Protein AF-0000000065967636 (afdb_homodimer)

Structure (mmCIF, N/CA/C/O backbone):
data_AF-0000000065967636-model_v1
#
loop_
_entity.id
_entity.type
_entity.pdbx_description
1 polymer Catalase-peroxidase
#
loop_
_atom_site.group_PDB
_atom_site.id
_atom_site.type_symbol
_atom_site.label_atom_id
_atom_site.label_alt_id
_atom_site.label_comp_id
_atom_site.label_asym_id
_atom_site.label_entity_id
_atom_site.label_seq_id
_atom_site.pdbx_PDB_ins_code
_atom_site.Cartn_x
_atom_site.Cartn_y
_atom_site.Cartn_z
_atom_site.occupancy
_atom_site.B_iso_or_equiv
_atom_site.auth_seq_id
_atom_site.auth_comp_id
_atom_site.auth_asym_id
_atom_site.auth_atom_id
_atom_site.pdbx_PDB_model_num
ATOM 1 N N . MET A 1 1 ? 6.113 24.047 -23.781 1 22.78 1 MET A N 1
ATOM 2 C CA . MET A 1 1 ? 6.898 23.266 -22.844 1 22.78 1 MET A CA 1
ATOM 3 C C . MET A 1 1 ? 7.074 21.828 -23.328 1 22.78 1 MET A C 1
ATOM 5 O O . MET A 1 1 ? 6.094 21.156 -23.656 1 22.78 1 MET A O 1
ATOM 9 N N . GLY A 1 2 ? 8.016 21.516 -24 1 30.64 2 GLY A N 1
ATOM 10 C CA . GLY A 1 2 ? 8.297 20.25 -24.672 1 30.64 2 GLY A CA 1
ATOM 11 C C . GLY A 1 2 ? 8.125 19.047 -23.766 1 30.64 2 GLY A C 1
ATOM 12 O O . GLY A 1 2 ? 8.508 19.078 -22.594 1 30.64 2 GLY A O 1
ATOM 13 N N . ASP A 1 3 ? 7.121 18.203 -23.922 1 39.09 3 ASP A N 1
ATOM 14 C CA . ASP A 1 3 ? 6.625 17.016 -23.219 1 39.09 3 ASP A CA 1
ATOM 15 C C . ASP A 1 3 ? 7.762 16.031 -22.938 1 39.09 3 ASP A C 1
ATOM 17 O O . ASP A 1 3 ? 8 15.102 -23.703 1 39.09 3 ASP A O 1
ATOM 21 N N . SER A 1 4 ? 8.898 16.422 -22.656 1 45.88 4 SER A N 1
ATOM 22 C CA . SER A 1 4 ? 9.992 15.477 -22.469 1 45.88 4 SER A CA 1
ATOM 23 C C . SER A 1 4 ? 9.656 14.43 -21.422 1 45.88 4 SER A C 1
ATOM 25 O O . SER A 1 4 ? 9.562 14.75 -20.234 1 45.88 4 SER A O 1
ATOM 27 N N . LYS A 1 5 ? 9.016 13.477 -21.875 1 55.22 5 LYS A N 1
ATOM 28 C CA . LYS A 1 5 ? 8.617 12.297 -21.125 1 55.22 5 LYS A CA 1
ATOM 29 C C . LYS A 1 5 ? 9.812 11.695 -20.375 1 55.22 5 LYS A C 1
ATOM 31 O O . LYS A 1 5 ? 10.875 11.492 -20.953 1 55.22 5 LYS A O 1
ATOM 36 N N . CYS A 1 6 ? 9.859 11.758 -19.094 1 65.12 6 CYS A N 1
ATOM 37 C CA . CYS A 1 6 ? 10.844 11.07 -18.266 1 65.12 6 CYS A CA 1
ATOM 38 C C . CYS A 1 6 ? 11.062 9.641 -18.75 1 65.12 6 CYS A C 1
ATOM 40 O O . CYS A 1 6 ? 10.125 8.844 -18.766 1 65.12 6 CYS A O 1
ATOM 42 N N . PRO A 1 7 ? 12.289 9.43 -19.281 1 69.12 7 PRO A N 1
ATOM 43 C CA . PRO A 1 7 ? 12.539 8.109 -19.859 1 69.12 7 PRO A CA 1
ATOM 44 C C . PRO A 1 7 ? 12.375 6.977 -18.844 1 69.12 7 PRO A C 1
ATOM 46 O O . PRO A 1 7 ? 12.297 5.805 -19.234 1 69.12 7 PRO A O 1
ATOM 49 N N . TYR A 1 8 ? 12.211 7.398 -17.531 1 78.62 8 TYR A N 1
ATOM 50 C CA . TYR A 1 8 ? 12.219 6.344 -16.516 1 78.62 8 TYR A CA 1
ATOM 51 C C . TYR A 1 8 ? 10.828 6.145 -15.922 1 78.62 8 TYR A C 1
ATOM 53 O O . TYR A 1 8 ? 10.672 5.445 -14.922 1 78.62 8 TYR A O 1
ATOM 61 N N . ARG A 1 9 ? 9.859 6.719 -16.547 1 78.5 9 ARG A N 1
ATOM 62 C CA . ARG A 1 9 ? 8.492 6.598 -16.047 1 78.5 9 ARG A CA 1
ATOM 63 C C . ARG A 1 9 ? 8.07 5.137 -15.961 1 78.5 9 ARG A C 1
ATOM 65 O O . ARG A 1 9 ? 7.352 4.75 -15.031 1 78.5 9 ARG A O 1
ATOM 72 N N . ASP A 1 10 ? 8.586 4.363 -16.859 1 84.19 10 ASP A N 1
ATOM 73 C CA . ASP A 1 10 ? 8.156 2.977 -17 1 84.19 10 ASP A CA 1
ATOM 74 C C . ASP A 1 10 ? 9.305 2.01 -16.734 1 84.19 10 ASP A C 1
ATOM 76 O O . ASP A 1 10 ? 9.508 1.049 -17.469 1 84.19 10 ASP A O 1
ATOM 80 N N . ALA A 1 11 ? 9.992 2.334 -15.633 1 91.88 11 ALA A N 1
ATOM 81 C CA . ALA A 1 11 ? 11.172 1.537 -15.305 1 91.88 11 ALA A CA 1
ATOM 82 C C . ALA A 1 11 ? 10.82 0.053 -15.227 1 91.88 11 ALA A C 1
ATOM 84 O O . ALA A 1 11 ? 9.766 -0.318 -14.703 1 91.88 11 ALA A O 1
ATOM 85 N N . ASN A 1 12 ? 11.656 -0.839 -15.758 1 94.88 12 ASN A N 1
ATOM 86 C CA . ASN A 1 12 ? 11.445 -2.283 -15.766 1 94.88 12 ASN A CA 1
ATOM 87 C C . ASN A 1 12 ? 11.945 -2.93 -14.477 1 94.88 12 ASN A C 1
ATOM 89 O O . ASN A 1 12 ? 12.695 -3.906 -14.523 1 94.88 12 ASN A O 1
ATOM 93 N N . VAL A 1 13 ? 11.562 -2.387 -13.281 1 96.31 13 VAL A N 1
ATOM 94 C CA . VAL A 1 13 ? 11.914 -2.826 -11.93 1 96.31 13 VAL A CA 1
ATOM 95 C C . VAL A 1 13 ? 10.641 -3.012 -11.109 1 96.31 13 VAL A C 1
ATOM 97 O O . VAL A 1 13 ? 9.531 -2.84 -11.617 1 96.31 13 VAL A O 1
ATOM 100 N N . ALA A 1 14 ? 10.797 -3.408 -9.875 1 95.44 14 ALA A N 1
ATOM 101 C CA . ALA A 1 14 ? 9.656 -3.643 -8.992 1 95.44 14 ALA A CA 1
ATOM 102 C C . ALA A 1 14 ? 8.742 -2.42 -8.945 1 95.44 14 ALA A C 1
ATOM 104 O O . ALA A 1 14 ? 9.203 -1.305 -8.688 1 95.44 14 ALA A O 1
ATOM 105 N N . GLY A 1 15 ? 7.461 -2.689 -9.234 1 93.12 15 GLY A N 1
ATOM 106 C CA . GLY A 1 15 ? 6.473 -1.627 -9.141 1 93.12 15 GLY A CA 1
ATOM 107 C C . GLY A 1 15 ? 6.367 -0.8 -10.406 1 93.12 15 GLY A C 1
ATOM 108 O O . GLY A 1 15 ? 5.535 0.102 -10.5 1 93.12 15 GLY A O 1
ATOM 109 N N . GLY A 1 16 ? 7.184 -1.058 -11.438 1 94.06 16 GLY A N 1
ATOM 110 C CA . GLY A 1 16 ? 7.125 -0.311 -12.688 1 94.06 16 GLY A CA 1
ATOM 111 C C . GLY A 1 16 ? 6.094 -0.856 -13.656 1 94.06 16 GLY A C 1
ATOM 112 O O . GLY A 1 16 ? 5.418 -1.845 -13.367 1 94.06 16 GLY A O 1
ATOM 113 N N . GLY A 1 17 ? 5.863 -0.134 -14.75 1 94.31 17 GLY A N 1
ATOM 114 C CA . GLY A 1 17 ? 4.984 -0.572 -15.82 1 94.31 17 GLY A CA 1
ATOM 115 C C . GLY A 1 17 ? 3.533 -0.187 -15.594 1 94.31 17 GLY A C 1
ATOM 116 O O . GLY A 1 17 ? 3.236 0.691 -14.781 1 94.31 17 GLY A O 1
ATOM 117 N N . THR A 1 18 ? 2.643 -0.789 -16.375 1 94.69 18 THR A N 1
ATOM 118 C CA . THR A 1 18 ? 1.207 -0.558 -16.266 1 94.69 18 THR A CA 1
ATOM 119 C C . THR A 1 18 ? 0.642 -1.27 -15.031 1 94.69 18 THR A C 1
ATOM 121 O O . THR A 1 18 ? 0.918 -2.451 -14.812 1 94.69 18 THR A O 1
ATOM 124 N N . HIS A 1 19 ? -0.145 -0.557 -14.266 1 92.94 19 HIS A N 1
ATOM 125 C CA . HIS A 1 19 ? -0.671 -1.106 -13.016 1 92.94 19 HIS A CA 1
ATOM 126 C C . HIS A 1 19 ? -2.16 -1.409 -13.141 1 92.94 19 HIS A C 1
ATOM 128 O O . HIS A 1 19 ? -2.801 -1.024 -14.117 1 92.94 19 HIS A O 1
ATOM 134 N N . ASN A 1 20 ? -2.678 -2.049 -12.109 1 95 20 ASN A N 1
ATOM 135 C CA . ASN A 1 20 ? -4.07 -2.484 -12.109 1 95 20 ASN A CA 1
ATOM 136 C C . ASN A 1 20 ? -5.027 -1.304 -12.242 1 95 20 ASN A C 1
ATOM 138 O O . ASN A 1 20 ? -6.016 -1.379 -12.969 1 95 20 ASN A O 1
ATOM 142 N N . LYS A 1 21 ? -4.73 -0.226 -11.617 1 91.44 21 LYS A N 1
ATOM 143 C CA . LYS A 1 21 ? -5.621 0.93 -11.656 1 91.44 21 LYS A CA 1
ATOM 144 C C . LYS A 1 21 ? -5.668 1.535 -13.055 1 91.44 21 LYS A C 1
ATOM 146 O O . LYS A 1 21 ? -6.621 2.236 -13.406 1 91.44 21 LYS A O 1
ATOM 151 N N . ASP A 1 22 ? -4.586 1.331 -13.781 1 92.31 22 ASP A N 1
ATOM 152 C CA . ASP A 1 22 ? -4.574 1.806 -15.164 1 92.31 22 ASP A CA 1
ATOM 153 C C . ASP A 1 22 ? -5.535 1 -16.031 1 92.31 22 ASP A C 1
ATOM 155 O O . ASP A 1 22 ? -6.172 1.547 -16.938 1 92.31 22 ASP A O 1
ATOM 159 N N . TRP A 1 23 ? -5.668 -0.316 -15.711 1 94.81 23 TRP A N 1
ATOM 160 C CA . TRP A 1 23 ? -6.559 -1.201 -16.453 1 94.81 23 TRP A CA 1
ATOM 161 C C . TRP A 1 23 ? -8 -1.021 -16 1 94.81 23 TRP A C 1
ATOM 163 O O . TRP A 1 23 ? -8.922 -1.047 -16.828 1 94.81 23 TRP A O 1
ATOM 173 N N . TRP A 1 24 ? -8.125 -0.868 -14.742 1 94.81 24 TRP A N 1
ATOM 174 C CA . TRP A 1 24 ? -9.445 -0.755 -14.133 1 94.81 24 TRP A CA 1
ATOM 175 C C . TRP A 1 24 ? -9.516 0.448 -13.195 1 94.81 24 TRP A C 1
ATOM 177 O O . TRP A 1 24 ? -9.484 0.295 -11.977 1 94.81 24 TRP A O 1
ATOM 187 N N . PRO A 1 25 ? -9.68 1.621 -13.719 1 89.25 25 PRO A N 1
ATOM 188 C CA . PRO A 1 25 ? -9.641 2.852 -12.93 1 89.25 25 PRO A CA 1
ATOM 189 C C . PRO A 1 25 ? -10.766 2.928 -11.898 1 89.25 25 PRO A C 1
ATOM 191 O O . PRO A 1 25 ? -10.688 3.717 -10.953 1 89.25 25 PRO A O 1
ATOM 194 N N . GLU A 1 26 ? -11.836 2.088 -12 1 88.25 26 GLU A N 1
ATOM 195 C CA . GLU A 1 26 ? -12.977 2.141 -11.086 1 88.25 26 GLU A CA 1
ATOM 196 C C . GLU A 1 26 ? -12.82 1.121 -9.961 1 88.25 26 GLU A C 1
ATOM 198 O O . GLU A 1 26 ? -13.727 0.952 -9.141 1 88.25 26 GLU A O 1
ATOM 203 N N . THR A 1 27 ? -11.688 0.502 -9.961 1 90.31 27 THR A N 1
ATOM 204 C CA . THR A 1 27 ? -11.461 -0.55 -8.977 1 90.31 27 THR A CA 1
ATOM 205 C C . THR A 1 27 ? -11.594 0.001 -7.562 1 90.31 27 THR A C 1
ATOM 207 O O . THR A 1 27 ? -11.234 1.153 -7.305 1 90.31 27 THR A O 1
ATOM 210 N N . LEU A 1 28 ? -12.164 -0.836 -6.656 1 94.69 28 LEU A N 1
ATOM 211 C CA . LEU A 1 28 ? -12.32 -0.48 -5.25 1 94.69 28 LEU A CA 1
ATOM 212 C C . LEU A 1 28 ? -10.961 -0.246 -4.598 1 94.69 28 LEU A C 1
ATOM 214 O O . LEU A 1 28 ? -10.055 -1.067 -4.734 1 94.69 28 LEU A O 1
ATOM 218 N N . LYS A 1 29 ? -10.758 0.87 -3.865 1 93.69 29 LYS A N 1
ATOM 219 C CA . LYS A 1 29 ? -9.469 1.296 -3.334 1 93.69 29 LYS A CA 1
ATOM 220 C C . LYS A 1 29 ? -9.25 0.767 -1.919 1 93.69 29 LYS A C 1
ATOM 222 O O . LYS A 1 29 ? -9.203 1.542 -0.962 1 93.69 29 LYS A O 1
ATOM 227 N N . LEU A 1 30 ? -8.906 -0.494 -1.771 1 96.75 30 LEU A N 1
ATOM 228 C CA . LEU A 1 30 ? -8.703 -1.121 -0.47 1 96.75 30 LEU A CA 1
ATOM 229 C C . LEU A 1 30 ? -7.367 -0.704 0.133 1 96.75 30 LEU A C 1
ATOM 231 O O . LEU A 1 30 ? -7.141 -0.881 1.332 1 96.75 30 LEU A O 1
ATOM 235 N N . ASP A 1 31 ? -6.438 -0.094 -0.686 1 93.69 31 ASP A N 1
ATOM 236 C CA . ASP A 1 31 ? -5.133 0.349 -0.211 1 93.69 31 ASP A CA 1
ATOM 237 C C . ASP A 1 31 ? -5.273 1.43 0.858 1 93.69 31 ASP A C 1
ATOM 239 O O . ASP A 1 31 ? -4.414 1.56 1.734 1 93.69 31 ASP A O 1
ATOM 243 N N . ALA A 1 32 ? -6.395 2.129 0.825 1 95.31 32 ALA A N 1
ATOM 244 C CA . ALA A 1 32 ? -6.656 3.17 1.815 1 95.31 32 ALA A CA 1
ATOM 245 C C . ALA A 1 32 ? -6.824 2.57 3.209 1 95.31 32 ALA A C 1
ATOM 247 O O . ALA A 1 32 ? -6.703 3.275 4.215 1 95.31 32 ALA A O 1
ATOM 248 N N . LEU A 1 33 ? -7.074 1.245 3.309 1 97.44 33 LEU A N 1
ATOM 249 C CA . LEU A 1 33 ? -7.34 0.585 4.582 1 97.44 33 LEU A CA 1
ATOM 250 C C . LEU A 1 33 ? -6.066 -0.037 5.148 1 97.44 33 LEU A C 1
ATOM 252 O O . LEU A 1 33 ? -6.09 -0.621 6.234 1 97.44 33 LEU A O 1
ATOM 256 N N . ARG A 1 34 ? -4.957 0.097 4.414 1 95.12 34 ARG A N 1
ATOM 257 C CA . ARG A 1 34 ? -3.734 -0.551 4.871 1 95.12 34 ARG A CA 1
ATOM 258 C C . ARG A 1 34 ? -2.537 0.384 4.738 1 95.12 34 ARG A C 1
ATOM 260 O O . ARG A 1 34 ? -1.481 -0.019 4.246 1 95.12 34 ARG A O 1
ATOM 267 N N . GLN A 1 35 ? -2.688 1.684 5.152 1 94.06 35 GLN A N 1
ATOM 268 C CA . GLN A 1 35 ? -1.614 2.672 5.188 1 94.06 35 GLN A CA 1
ATOM 269 C C . GLN A 1 35 ? -1.101 2.879 6.609 1 94.06 35 GLN A C 1
ATOM 271 O O . GLN A 1 35 ? -1.755 2.479 7.574 1 94.06 35 GLN A O 1
ATOM 276 N N . HIS A 1 36 ? 0.107 3.484 6.668 1 94.06 36 HIS A N 1
ATOM 277 C CA . HIS A 1 36 ? 0.721 3.895 7.922 1 94.06 36 HIS A CA 1
ATOM 278 C C . HIS A 1 36 ? 0.885 2.711 8.867 1 94.06 36 HIS A C 1
ATOM 280 O O . HIS A 1 36 ? 0.508 2.791 10.039 1 94.06 36 HIS A O 1
ATOM 286 N N . THR A 1 37 ? 1.406 1.685 8.305 1 93.06 37 THR A N 1
ATOM 287 C CA . THR A 1 37 ? 1.585 0.458 9.07 1 93.06 37 THR A CA 1
ATOM 288 C C . THR A 1 37 ? 2.98 0.402 9.688 1 93.06 37 THR A C 1
ATOM 290 O O . THR A 1 37 ? 3.791 1.311 9.484 1 93.06 37 THR A O 1
ATOM 293 N N . ALA A 1 38 ? 3.23 -0.616 10.406 1 93.12 38 ALA A N 1
ATOM 294 C CA . ALA A 1 38 ? 4.512 -0.802 11.078 1 93.12 38 ALA A CA 1
ATOM 295 C C . ALA A 1 38 ? 5.656 -0.879 10.078 1 93.12 38 ALA A C 1
ATOM 297 O O . ALA A 1 38 ? 6.777 -0.457 10.367 1 93.12 38 ALA A O 1
ATOM 298 N N . GLU A 1 39 ? 5.355 -1.269 8.875 1 94.31 39 GLU A N 1
ATOM 299 C CA . GLU A 1 39 ? 6.379 -1.472 7.855 1 94.31 39 GLU A CA 1
ATOM 300 C C . GLU A 1 39 ? 6.926 -0.141 7.348 1 94.31 39 GLU A C 1
ATOM 302 O O . GLU A 1 39 ? 7.996 -0.094 6.742 1 94.31 39 GLU A O 1
ATOM 307 N N . SER A 1 40 ? 6.211 0.922 7.598 1 95.56 40 SER A N 1
ATOM 308 C CA . SER A 1 40 ? 6.66 2.244 7.172 1 95.56 40 SER A CA 1
ATOM 309 C C . SER A 1 40 ? 7.324 2.998 8.312 1 95.56 40 SER A C 1
ATOM 311 O O . SER A 1 40 ? 8 4.004 8.094 1 95.56 40 SER A O 1
ATOM 313 N N . ASN A 1 41 ? 7.152 2.527 9.547 1 97 41 ASN A N 1
ATOM 314 C CA . ASN A 1 41 ? 7.508 3.301 10.734 1 97 41 ASN A CA 1
ATOM 315 C C . ASN A 1 41 ? 8.891 2.932 11.25 1 97 41 ASN A C 1
ATOM 317 O O . ASN A 1 41 ? 9.086 1.837 11.781 1 97 41 ASN A O 1
ATOM 321 N N . PRO A 1 42 ? 9.836 3.811 11.18 1 97.88 42 PRO A N 1
ATOM 322 C CA . PRO A 1 42 ? 11.195 3.492 11.633 1 97.88 42 PRO A CA 1
ATOM 323 C C . PRO A 1 42 ? 11.305 3.443 13.156 1 97.88 42 PRO A C 1
ATOM 325 O O . PRO A 1 42 ? 12.305 2.961 13.688 1 97.88 42 PRO A O 1
ATOM 328 N N . LEU A 1 43 ? 10.328 3.914 13.891 1 97.12 43 LEU A N 1
ATOM 329 C CA . LEU A 1 43 ? 10.422 3.982 15.344 1 97.12 43 LEU A CA 1
ATOM 330 C C . LEU A 1 43 ? 9.969 2.674 15.984 1 97.12 43 LEU A C 1
ATOM 332 O O . LEU A 1 43 ? 10.25 2.42 17.156 1 97.12 43 LEU A O 1
ATOM 336 N N . GLY A 1 44 ? 9.273 1.902 15.188 1 91.62 44 GLY A N 1
ATOM 337 C CA . GLY A 1 44 ? 8.883 0.584 15.656 1 91.62 44 GLY A CA 1
ATOM 338 C C . GLY A 1 44 ? 7.531 0.579 16.359 1 91.62 44 GLY A C 1
ATOM 339 O O . GLY A 1 44 ? 6.977 1.638 16.641 1 91.62 44 GLY A O 1
ATOM 340 N N . LYS A 1 45 ? 7.02 -0.538 16.641 1 86.75 45 LYS A N 1
ATOM 341 C CA . LYS A 1 45 ? 5.664 -0.731 17.156 1 86.75 45 LYS A CA 1
ATOM 342 C C . LYS A 1 45 ? 5.57 -0.327 18.625 1 86.75 45 LYS A C 1
ATOM 344 O O . LYS A 1 45 ? 4.488 -0 19.109 1 86.75 45 LYS A O 1
ATOM 349 N N . ASP A 1 46 ? 6.699 -0.238 19.297 1 88.88 46 ASP A N 1
ATOM 350 C CA . ASP A 1 46 ? 6.676 -0.023 20.75 1 88.88 46 ASP A CA 1
ATOM 351 C C . ASP A 1 46 ? 6.914 1.447 21.078 1 88.88 46 ASP A C 1
ATOM 353 O O . ASP A 1 46 ? 6.812 1.846 22.25 1 88.88 46 ASP A O 1
ATOM 357 N N . PHE A 1 47 ? 7.168 2.219 20.094 1 95.12 47 PHE A N 1
ATOM 358 C CA . PHE A 1 47 ? 7.418 3.633 20.344 1 95.12 47 PHE A CA 1
ATOM 359 C C . PHE A 1 47 ? 6.137 4.344 20.766 1 95.12 47 PHE A C 1
ATOM 361 O O . PHE A 1 47 ? 5.113 4.238 20.094 1 95.12 47 PHE A O 1
ATOM 368 N N . ASP A 1 48 ? 6.188 5.023 21.891 1 95.5 48 ASP A N 1
ATOM 369 C CA . ASP A 1 48 ? 5.094 5.832 22.406 1 95.5 48 ASP A CA 1
ATOM 370 C C . ASP A 1 48 ? 5.469 7.312 22.438 1 95.5 48 ASP A C 1
ATOM 372 O O . ASP A 1 48 ? 6.211 7.758 23.312 1 95.5 48 ASP A O 1
ATOM 376 N N . TYR A 1 49 ? 4.918 8.078 21.562 1 96.81 49 TYR A N 1
ATOM 377 C CA . TYR A 1 49 ? 5.277 9.484 21.391 1 96.81 49 TYR A CA 1
ATOM 378 C C . TYR A 1 49 ? 4.988 10.273 22.672 1 96.81 49 TYR A C 1
ATOM 380 O O . TYR A 1 49 ? 5.781 11.133 23.062 1 96.81 49 TYR A O 1
ATOM 388 N N . ALA A 1 50 ? 3.846 10.031 23.266 1 96.69 50 ALA A N 1
ATOM 389 C CA . ALA A 1 50 ? 3.498 10.758 24.484 1 96.69 50 ALA A CA 1
ATOM 390 C C . ALA A 1 50 ? 4.566 10.57 25.562 1 96.69 50 ALA A C 1
ATOM 392 O O . ALA A 1 50 ? 4.957 11.531 26.234 1 96.69 50 ALA A O 1
ATOM 393 N N . SER A 1 51 ? 4.996 9.367 25.703 1 96.94 51 SER A N 1
ATOM 394 C CA . SER A 1 51 ? 6.043 9.07 26.672 1 96.94 51 SER A CA 1
ATOM 395 C C . SER A 1 51 ? 7.344 9.773 26.312 1 96.94 51 SER A C 1
ATOM 397 O O . SER A 1 51 ? 8.023 10.312 27.188 1 96.94 51 SER A O 1
ATOM 399 N N . ALA A 1 52 ? 7.711 9.727 25.031 1 97.56 52 ALA A N 1
ATOM 400 C CA . ALA A 1 52 ? 8.922 10.406 24.594 1 97.56 52 ALA A CA 1
ATOM 401 C C . ALA A 1 52 ? 8.828 11.906 24.828 1 97.56 52 ALA A C 1
ATOM 403 O O . ALA A 1 52 ? 9.781 12.531 25.297 1 97.56 52 ALA A O 1
ATOM 404 N N . PHE A 1 53 ? 7.719 12.492 24.562 1 98.19 53 PHE A N 1
ATOM 405 C CA . PHE A 1 53 ? 7.488 13.922 24.688 1 98.19 53 PHE A CA 1
ATOM 406 C C . PHE A 1 53 ? 7.668 14.367 26.141 1 98.19 53 PHE A C 1
ATOM 408 O O . PHE A 1 53 ? 8.148 15.477 26.406 1 98.19 53 PHE A O 1
ATOM 415 N N . LYS A 1 54 ? 7.328 13.562 27.078 1 97.44 54 LYS A N 1
ATOM 416 C CA . LYS A 1 54 ? 7.414 13.906 28.484 1 97.44 54 LYS A CA 1
ATOM 417 C C . LYS A 1 54 ? 8.859 14.203 28.891 1 97.44 54 LYS A C 1
ATOM 419 O O . LYS A 1 54 ? 9.094 14.906 29.875 1 97.44 54 LYS A O 1
ATOM 424 N N . THR A 1 55 ? 9.766 13.719 28.141 1 97.88 55 THR A N 1
ATOM 425 C CA . THR A 1 55 ? 11.172 13.93 28.469 1 97.88 55 THR A CA 1
ATOM 426 C C . THR A 1 55 ? 11.727 15.148 27.734 1 97.88 55 THR A C 1
ATOM 428 O O . THR A 1 55 ? 12.898 15.492 27.875 1 97.88 55 THR A O 1
ATOM 431 N N . LEU A 1 56 ? 10.945 15.828 26.969 1 98.31 56 LEU A N 1
ATOM 432 C CA . LEU A 1 56 ? 11.344 16.969 26.141 1 98.31 56 LEU A CA 1
ATOM 433 C C . LEU A 1 56 ? 11.594 18.203 26.984 1 98.31 56 LEU A C 1
ATOM 435 O O . LEU A 1 56 ? 10.797 18.531 27.875 1 98.31 56 LEU A O 1
ATOM 439 N N . ASP A 1 57 ? 12.727 18.906 26.828 1 98.44 57 ASP A N 1
ATOM 440 C CA . ASP A 1 57 ? 12.922 20.25 27.359 1 98.44 57 ASP A CA 1
ATOM 441 C C . ASP A 1 57 ? 12.117 21.281 26.562 1 98.44 57 ASP A C 1
ATOM 443 O O . ASP A 1 57 ? 12.656 21.984 25.703 1 98.44 57 ASP A O 1
ATOM 447 N N . TYR A 1 58 ? 10.867 21.375 26.938 1 98.5 58 TYR A N 1
ATOM 448 C CA . TYR A 1 58 ? 9.914 22.188 26.188 1 98.5 58 TYR A CA 1
ATOM 449 C C . TYR A 1 58 ? 10.336 23.641 26.156 1 98.5 58 TYR A C 1
ATOM 451 O O . TYR A 1 58 ? 10.266 24.297 25.109 1 98.5 58 TYR A O 1
ATOM 459 N N . GLU A 1 59 ? 10.758 24.219 27.266 1 98.31 59 GLU A N 1
ATOM 460 C CA . GLU A 1 59 ? 11.18 25.609 27.312 1 98.31 59 GLU A CA 1
ATOM 461 C C . GLU A 1 59 ? 12.438 25.844 26.484 1 98.31 59 GLU A C 1
ATOM 463 O O . GLU A 1 59 ? 12.586 26.875 25.828 1 98.31 59 GLU A O 1
ATOM 468 N N . GLY A 1 60 ? 13.367 24.875 26.594 1 98.75 60 GLY A N 1
ATOM 469 C CA . GLY A 1 60 ? 14.547 24.938 25.75 1 98.75 60 GLY A CA 1
ATOM 470 C C . GLY A 1 60 ? 14.227 24.938 24.266 1 98.75 60 GLY A C 1
ATOM 471 O O . GLY A 1 60 ? 14.828 25.672 23.484 1 98.75 60 GLY A O 1
ATOM 472 N N . LEU A 1 61 ? 13.273 24.109 23.891 1 98.81 61 LEU A N 1
ATOM 473 C CA . LEU A 1 61 ? 12.828 24.047 22.5 1 98.81 61 LEU A CA 1
ATOM 474 C C . LEU A 1 61 ? 12.25 25.391 22.062 1 98.81 61 LEU A C 1
ATOM 476 O O . LEU A 1 61 ? 12.586 25.891 20.984 1 98.81 61 LEU A O 1
ATOM 480 N N . LYS A 1 62 ? 11.359 26 22.844 1 98.62 62 LYS A N 1
ATOM 481 C CA . LYS A 1 62 ? 10.773 27.281 22.484 1 98.62 62 LYS A CA 1
ATOM 482 C C . LYS A 1 62 ? 11.844 28.375 22.375 1 98.62 62 LYS A C 1
ATOM 484 O O . LYS A 1 62 ? 11.758 29.234 21.5 1 98.62 62 LYS A O 1
ATOM 489 N N . LYS A 1 63 ? 12.805 28.328 23.297 1 98.75 63 LYS A N 1
ATOM 490 C CA . LYS A 1 63 ? 13.906 29.281 23.234 1 98.75 63 LYS A CA 1
ATOM 491 C C . LYS A 1 63 ? 14.672 29.141 21.922 1 98.75 63 LYS A C 1
ATOM 493 O O . LYS A 1 63 ? 15.016 30.125 21.266 1 98.75 63 LYS A O 1
ATOM 498 N N . ASP A 1 64 ? 14.984 27.859 21.594 1 98.81 64 ASP A N 1
ATOM 499 C CA . ASP A 1 64 ? 15.688 27.594 20.328 1 98.81 64 ASP A CA 1
ATOM 500 C C . ASP A 1 64 ? 14.883 28.109 19.141 1 98.81 64 ASP A C 1
ATOM 502 O O . ASP A 1 64 ? 15.453 28.641 18.188 1 98.81 64 ASP A O 1
ATOM 506 N N . LEU A 1 65 ? 13.609 27.922 19.141 1 98.88 65 LEU A N 1
ATOM 507 C CA . LEU A 1 65 ? 12.742 28.406 18.062 1 98.88 65 LEU A CA 1
ATOM 508 C C . LEU A 1 65 ? 12.766 29.922 18 1 98.88 65 LEU A C 1
ATOM 510 O O . LEU A 1 65 ? 12.844 30.5 16.906 1 98.88 65 LEU A O 1
ATOM 514 N N . LYS A 1 66 ? 12.664 30.578 19.156 1 98.56 66 LYS A N 1
ATOM 515 C CA . LYS A 1 66 ? 12.719 32.031 19.188 1 98.56 66 LYS A CA 1
ATOM 516 C C . LYS A 1 66 ? 14.039 32.562 18.625 1 98.56 66 LYS A C 1
ATOM 518 O O . LYS A 1 66 ? 14.062 33.531 17.891 1 98.56 66 LYS A O 1
ATOM 523 N N . ASP A 1 67 ? 15.117 31.891 19.047 1 98.69 67 ASP A N 1
ATOM 524 C CA . ASP A 1 67 ? 16.422 32.281 18.531 1 98.69 67 ASP A CA 1
ATOM 525 C C . ASP A 1 67 ? 16.484 32.125 17.016 1 98.69 67 ASP A C 1
ATOM 527 O O . ASP A 1 67 ? 17.047 33 16.328 1 98.69 67 ASP A O 1
ATOM 531 N N . LEU A 1 68 ? 15.883 31.062 16.484 1 98.5 68 LEU A N 1
ATOM 532 C CA . LEU A 1 68 ? 15.875 30.812 15.055 1 98.5 68 LEU A CA 1
ATOM 533 C C . LEU A 1 68 ? 15.156 31.953 14.312 1 98.5 68 LEU A C 1
ATOM 535 O O . LEU A 1 68 ? 15.523 32.281 13.188 1 98.5 68 LEU A O 1
ATOM 539 N N . MET A 1 69 ? 14.172 32.625 14.906 1 98.38 69 MET A N 1
ATOM 540 C CA . MET A 1 69 ? 13.367 33.656 14.258 1 98.38 69 MET A CA 1
ATOM 541 C C . MET A 1 69 ? 14.25 34.781 13.734 1 98.38 69 MET A C 1
ATOM 543 O O . MET A 1 69 ? 13.93 35.406 12.727 1 98.38 69 MET A O 1
ATOM 547 N N . THR A 1 70 ? 15.344 34.969 14.43 1 98.12 70 THR A N 1
ATOM 548 C CA . THR A 1 70 ? 16.172 36.125 14.07 1 98.12 70 THR A CA 1
ATOM 549 C C . THR A 1 70 ? 17.547 35.688 13.602 1 98.12 70 THR A C 1
ATOM 551 O O . THR A 1 70 ? 18.469 36.5 13.477 1 98.12 70 THR A O 1
ATOM 554 N N . ASP A 1 71 ? 17.75 34.406 13.469 1 97.56 71 ASP A N 1
ATOM 555 C CA . ASP A 1 71 ? 19 33.875 12.938 1 97.56 71 ASP A CA 1
ATOM 556 C C . ASP A 1 71 ? 18.922 33.719 11.422 1 97.56 71 ASP A C 1
ATOM 558 O O . ASP A 1 71 ? 18.891 32.562 10.93 1 97.56 71 ASP A O 1
ATOM 562 N N . SER A 1 72 ? 18.969 34.781 10.734 1 97.31 72 SER A N 1
ATOM 563 C CA . SER A 1 72 ? 18.859 34.781 9.281 1 97.31 72 SER A CA 1
ATOM 564 C C . SER A 1 72 ? 19.984 34 8.641 1 97.31 72 SER A C 1
ATOM 566 O O . SER A 1 72 ? 21.156 34.188 8.961 1 97.31 72 SER A O 1
ATOM 568 N N . GLN A 1 73 ? 19.688 33.062 7.762 1 95.19 73 GLN A N 1
ATOM 569 C CA . GLN A 1 73 ? 20.672 32.25 7.078 1 95.19 73 GLN A CA 1
ATOM 570 C C . GLN A 1 73 ? 20.984 32.781 5.691 1 95.19 73 GLN A C 1
ATOM 572 O O . GLN A 1 73 ? 20.094 33.281 4.988 1 95.19 73 GLN A O 1
ATOM 577 N N . ASP A 1 74 ? 22.219 32.594 5.223 1 93.19 74 ASP A N 1
ATOM 578 C CA . ASP A 1 74 ? 22.641 33.125 3.93 1 93.19 74 ASP A CA 1
ATOM 579 C C . ASP A 1 74 ? 21.922 32.406 2.785 1 93.19 74 ASP A C 1
ATOM 581 O O . ASP A 1 74 ? 21.609 33.031 1.77 1 93.19 74 ASP A O 1
ATOM 585 N N . TRP A 1 75 ? 21.719 31.156 3 1 93.06 75 TRP A N 1
ATOM 586 C CA . TRP A 1 75 ? 21.156 30.375 1.907 1 93.06 75 TRP A CA 1
ATOM 587 C C . TRP A 1 75 ? 19.656 30.656 1.764 1 93.06 75 TRP A C 1
ATOM 589 O O . TRP A 1 75 ? 19.047 30.328 0.743 1 93.06 75 TRP A O 1
ATOM 599 N N . TRP A 1 76 ? 19.047 31.297 2.799 1 96.62 76 TRP A N 1
ATOM 600 C CA . TRP A 1 76 ? 17.656 31.719 2.746 1 96.62 76 TRP A CA 1
ATOM 601 C C . TRP A 1 76 ? 17.406 32.875 3.701 1 96.62 76 TRP A C 1
ATOM 603 O O . TRP A 1 76 ? 16.859 32.688 4.789 1 96.62 76 TRP A O 1
ATOM 613 N N . PRO A 1 77 ? 17.656 34.031 3.289 1 97.38 77 PRO A N 1
ATOM 614 C CA . PRO A 1 77 ? 17.609 35.219 4.172 1 97.38 77 PRO A CA 1
ATOM 615 C C . PRO A 1 77 ? 16.203 35.5 4.676 1 97.38 77 PRO A C 1
ATOM 617 O O . PRO A 1 77 ? 15.242 35.375 3.92 1 97.38 77 PRO A O 1
ATOM 620 N N . ALA A 1 78 ? 16.094 35.906 5.887 1 98.38 78 ALA A N 1
ATOM 621 C CA . ALA A 1 78 ? 14.805 36.219 6.508 1 98.38 78 ALA A CA 1
ATOM 622 C C . ALA A 1 78 ? 14.305 37.594 6.086 1 98.38 78 ALA A C 1
ATOM 624 O O . ALA A 1 78 ? 15.07 38.562 6.062 1 98.38 78 ALA A O 1
ATOM 625 N N . ASP A 1 79 ? 13.07 37.75 5.719 1 98.12 79 ASP A N 1
ATOM 626 C CA . ASP A 1 79 ? 12.445 39.062 5.488 1 98.12 79 ASP A CA 1
ATOM 627 C C . ASP A 1 79 ? 12.445 39.906 6.762 1 98.12 79 ASP A C 1
ATOM 629 O O . ASP A 1 79 ? 12.078 39.406 7.832 1 98.12 79 ASP A O 1
ATOM 633 N N . PHE A 1 80 ? 12.914 41.219 6.637 1 97.88 80 PHE A N 1
ATOM 634 C CA . PHE A 1 80 ? 12.938 42.156 7.754 1 97.88 80 PHE A CA 1
ATOM 635 C C . PHE A 1 80 ? 13.797 41.594 8.891 1 97.88 80 PHE A C 1
ATOM 637 O O . PHE A 1 80 ? 13.609 41.969 10.047 1 97.88 80 PHE A O 1
ATOM 644 N N . GLY A 1 81 ? 14.625 40.594 8.594 1 97.62 81 GLY A N 1
ATOM 645 C CA . GLY A 1 81 ? 15.508 40 9.578 1 97.62 81 GLY A CA 1
ATOM 646 C C . GLY A 1 81 ? 14.789 39.062 10.539 1 97.62 81 GLY A C 1
ATOM 647 O O . GLY A 1 81 ? 15.305 38.75 11.609 1 97.62 81 GLY A O 1
ATOM 648 N N . HIS A 1 82 ? 13.617 38.688 10.266 1 98.5 82 HIS A N 1
ATOM 649 C CA . HIS A 1 82 ? 12.805 37.844 11.148 1 98.5 82 HIS A CA 1
ATOM 650 C C . HIS A 1 82 ? 12.016 36.812 10.367 1 98.5 82 HIS A C 1
ATOM 652 O O . HIS A 1 82 ? 11.25 37.156 9.461 1 98.5 82 HIS A O 1
ATOM 658 N N . TYR A 1 83 ? 12.125 35.469 10.688 1 98.75 83 TYR A N 1
ATOM 659 C CA . TYR A 1 83 ? 11.484 34.375 9.953 1 98.75 83 TYR A CA 1
ATOM 660 C C . TYR A 1 83 ? 10.031 34.219 10.367 1 98.75 83 TYR A C 1
ATOM 662 O O . TYR A 1 83 ? 9.312 33.375 9.844 1 98.75 83 TYR A O 1
ATOM 670 N N . GLY A 1 84 ? 9.539 35.094 11.281 1 98.5 84 GLY A N 1
ATOM 671 C CA . GLY A 1 84 ? 8.219 34.938 11.875 1 98.5 84 GLY A CA 1
ATOM 672 C C . GLY A 1 84 ? 7.117 34.75 10.844 1 98.5 84 GLY A C 1
ATOM 673 O O . GLY A 1 84 ? 6.348 33.781 10.906 1 98.5 84 GLY A O 1
ATOM 674 N N . GLY A 1 85 ? 7.004 35.719 9.906 1 98.25 85 GLY A N 1
ATOM 675 C CA . GLY A 1 85 ? 5.98 35.625 8.875 1 98.25 85 GLY A CA 1
ATOM 676 C C . GLY A 1 85 ? 6.07 34.344 8.086 1 98.25 85 GLY A C 1
ATOM 677 O O . GLY A 1 85 ? 5.047 33.719 7.762 1 98.25 85 GLY A O 1
ATOM 678 N N . PHE A 1 86 ? 7.273 33.844 7.793 1 98.38 86 PHE A N 1
ATOM 679 C CA . PHE A 1 86 ? 7.539 32.625 7.027 1 98.38 86 PHE A CA 1
ATOM 680 C C . PHE A 1 86 ? 7.047 31.406 7.781 1 98.38 86 PHE A C 1
ATOM 682 O O . PHE A 1 86 ? 6.406 30.531 7.195 1 98.38 86 PHE A O 1
ATOM 689 N N . PHE A 1 87 ? 7.25 31.344 9.055 1 98.81 87 PHE A N 1
ATOM 690 C CA . PHE A 1 87 ? 6.895 30.188 9.875 1 98.81 87 PHE A CA 1
ATOM 691 C C . PHE A 1 87 ? 5.406 30.188 10.195 1 98.81 87 PHE A C 1
ATOM 693 O O . PHE A 1 87 ? 4.793 29.125 10.32 1 98.81 87 PHE A O 1
ATOM 700 N N . VAL A 1 88 ? 4.785 31.375 10.328 1 98.69 88 VAL A N 1
ATOM 701 C CA . VAL A 1 88 ? 3.336 31.453 10.461 1 98.69 88 VAL A CA 1
ATOM 702 C C . VAL A 1 88 ? 2.674 30.844 9.227 1 98.69 88 VAL A C 1
ATOM 704 O O . VAL A 1 88 ? 1.729 30.062 9.344 1 98.69 88 VAL A O 1
ATOM 707 N N . ARG A 1 89 ? 3.211 31.172 8.062 1 98.44 89 ARG A N 1
ATOM 708 C CA . ARG A 1 89 ? 2.686 30.609 6.82 1 98.44 89 ARG A CA 1
ATOM 709 C C . ARG A 1 89 ? 2.834 29.094 6.801 1 98.44 89 ARG A C 1
ATOM 711 O O . ARG A 1 89 ? 1.911 28.375 6.402 1 98.44 89 ARG A O 1
ATOM 718 N N . MET A 1 90 ? 3.986 28.547 7.219 1 98.56 90 MET A N 1
ATOM 719 C CA . MET A 1 90 ? 4.207 27.109 7.234 1 98.56 90 MET A CA 1
ATOM 720 C C . MET A 1 90 ? 3.184 26.406 8.125 1 98.56 90 MET A C 1
ATOM 722 O O . MET A 1 90 ? 2.582 25.406 7.723 1 98.56 90 MET A O 1
ATOM 726 N N . ALA A 1 91 ? 2.971 26.969 9.32 1 98.62 91 ALA A N 1
ATOM 727 C CA . ALA A 1 91 ? 2.027 26.375 10.258 1 98.62 91 ALA A CA 1
ATOM 728 C C . ALA A 1 91 ? 0.605 26.406 9.703 1 98.62 91 ALA A C 1
ATOM 730 O O . ALA A 1 91 ? -0.121 25.422 9.773 1 98.62 91 ALA A O 1
ATOM 731 N N . TRP A 1 92 ? 0.246 27.594 9.148 1 97.94 92 TRP A N 1
ATOM 732 C CA . TRP A 1 92 ? -1.071 27.75 8.539 1 97.94 92 TRP A CA 1
ATOM 733 C C . TRP A 1 92 ? -1.286 26.719 7.438 1 97.94 92 TRP A C 1
ATOM 735 O O . TRP A 1 92 ? -2.332 26.062 7.383 1 97.94 92 TRP A O 1
ATOM 745 N N . HIS A 1 93 ? -0.317 26.5 6.633 1 97.69 93 HIS A N 1
ATOM 746 C CA . HIS A 1 93 ? -0.448 25.625 5.48 1 97.69 93 HIS A CA 1
ATOM 747 C C . HIS A 1 93 ? -0.369 24.156 5.898 1 97.69 93 HIS A C 1
ATOM 749 O O . HIS A 1 93 ? -0.874 23.281 5.195 1 97.69 93 HIS A O 1
ATOM 755 N N . SER A 1 94 ? 0.262 23.875 7 1 97.31 94 SER A N 1
ATOM 756 C CA . SER A 1 94 ? 0.287 22.531 7.543 1 97.31 94 SER A CA 1
ATOM 757 C C . SER A 1 94 ? -1.07 22.141 8.117 1 97.31 94 SER A C 1
ATOM 759 O O . SER A 1 94 ? -1.526 21 7.938 1 97.31 94 SER A O 1
ATOM 761 N N . ALA A 1 95 ? -1.744 23.062 8.719 1 97.62 95 ALA A N 1
ATOM 762 C CA . ALA A 1 95 ? -2.986 22.766 9.422 1 97.62 95 ALA A CA 1
ATOM 763 C C . ALA A 1 95 ? -4.199 23.047 8.547 1 97.62 95 ALA A C 1
ATOM 765 O O . ALA A 1 95 ? -5.266 22.469 8.734 1 97.62 95 ALA A O 1
ATOM 766 N N . GLY A 1 96 ? -4.004 23.859 7.562 1 97.25 96 GLY A N 1
ATOM 767 C CA . GLY A 1 96 ? -5.129 24.469 6.867 1 97.25 96 GLY A CA 1
ATOM 768 C C . GLY A 1 96 ? -5.77 23.547 5.852 1 97.25 96 GLY A C 1
ATOM 769 O O . GLY A 1 96 ? -6.801 23.875 5.262 1 97.25 96 GLY A O 1
ATOM 770 N N . THR A 1 97 ? -5.254 22.297 5.715 1 96.56 97 THR A N 1
ATOM 771 C CA . THR A 1 97 ? -5.848 21.359 4.777 1 96.56 97 THR A CA 1
ATOM 772 C C . THR A 1 97 ? -6.996 20.594 5.43 1 96.56 97 THR A C 1
ATOM 774 O O . THR A 1 97 ? -7.68 19.812 4.773 1 96.56 97 THR A O 1
ATOM 777 N N . TYR A 1 98 ? -7.238 20.828 6.711 1 97 98 TYR A N 1
ATOM 778 C CA . TYR A 1 98 ? -8.32 20.156 7.43 1 97 98 TYR A CA 1
ATOM 779 C C . TYR A 1 98 ? -9.664 20.438 6.777 1 97 98 TYR A C 1
ATOM 781 O O . TYR A 1 98 ? -9.93 21.562 6.348 1 97 98 TYR A O 1
ATOM 789 N N . ARG A 1 99 ? -10.484 19.422 6.742 1 96.88 99 ARG A N 1
ATOM 790 C CA . ARG A 1 99 ? -11.859 19.547 6.258 1 96.88 99 ARG A CA 1
ATOM 791 C C . ARG A 1 99 ? -12.844 18.984 7.27 1 96.88 99 ARG A C 1
ATOM 793 O O . ARG A 1 99 ? -12.773 17.797 7.621 1 96.88 99 ARG A O 1
ATOM 800 N N . SER A 1 100 ? -13.797 19.734 7.555 1 96.75 100 SER A N 1
ATOM 801 C CA . SER A 1 100 ? -14.75 19.328 8.578 1 96.75 100 SER A CA 1
ATOM 802 C C . SER A 1 100 ? -15.719 18.281 8.039 1 96.75 100 SER A C 1
ATOM 804 O O . SER A 1 100 ? -16.266 17.469 8.805 1 96.75 100 SER A O 1
ATOM 806 N N . ILE A 1 101 ? -15.867 18.234 6.73 1 96.56 101 ILE A N 1
ATOM 807 C CA . ILE A 1 101 ? -16.875 17.375 6.105 1 96.56 101 ILE A CA 1
ATOM 808 C C . ILE A 1 101 ? -16.453 15.914 6.23 1 96.56 101 ILE A C 1
ATOM 810 O O . ILE A 1 101 ? -17.281 15.055 6.543 1 96.56 101 ILE A O 1
ATOM 814 N N . ASP A 1 102 ? -15.18 15.594 6.062 1 96.62 102 ASP A N 1
ATOM 815 C CA . ASP A 1 102 ? -14.789 14.195 6.117 1 96.62 102 ASP A CA 1
ATOM 816 C C . ASP A 1 102 ? -13.68 13.969 7.148 1 96.62 102 ASP A C 1
ATOM 818 O O . ASP A 1 102 ? -13.219 12.844 7.332 1 96.62 102 ASP A O 1
ATOM 822 N N . GLY A 1 103 ? -13.289 15.031 7.824 1 97 103 GLY A N 1
ATOM 823 C CA . GLY A 1 103 ? -12.344 14.906 8.922 1 97 103 GLY A CA 1
ATOM 824 C C . GLY A 1 103 ? -10.93 14.586 8.461 1 97 103 GLY A C 1
ATOM 825 O O . GLY A 1 103 ? -10.148 13.992 9.203 1 97 103 GLY A O 1
ATOM 826 N N . ARG A 1 104 ? -10.57 14.93 7.246 1 97.31 104 ARG A N 1
ATOM 827 C CA . ARG A 1 104 ? -9.258 14.586 6.703 1 97.31 104 ARG A CA 1
ATOM 828 C C . ARG A 1 104 ? -8.406 15.828 6.484 1 97.31 104 ARG A C 1
ATOM 830 O O . ARG A 1 104 ? -8.922 16.953 6.531 1 97.31 104 ARG A O 1
ATOM 837 N N . GLY A 1 105 ? -7.137 15.656 6.285 1 95.81 105 GLY A N 1
ATOM 838 C CA . GLY A 1 105 ? -6.184 16.75 6.238 1 95.81 105 GLY A CA 1
ATOM 839 C C . GLY A 1 105 ? -5.746 17.219 7.613 1 95.81 105 GLY A C 1
ATOM 840 O O . GLY A 1 105 ? -5.688 16.438 8.555 1 95.81 105 GLY A O 1
ATOM 841 N N . GLY A 1 106 ? -5.262 18.453 7.633 1 96 106 GLY A N 1
ATOM 842 C CA . GLY A 1 106 ? -4.852 19.047 8.898 1 96 106 GLY A CA 1
ATOM 843 C C . GLY A 1 106 ? -3.404 18.75 9.25 1 96 106 GLY A C 1
ATOM 844 O O . GLY A 1 106 ? -2.65 18.234 8.422 1 96 106 GLY A O 1
ATOM 845 N N . GLY A 1 107 ? -3.059 19.188 10.383 1 95.75 107 GLY A N 1
ATOM 846 C CA . GLY A 1 107 ? -1.666 19.109 10.797 1 95.75 107 GLY A CA 1
ATOM 847 C C . GLY A 1 107 ? -1.362 17.891 11.641 1 95.75 107 GLY A C 1
ATOM 848 O O . GLY A 1 107 ? -0.228 17.703 12.086 1 95.75 107 GLY A O 1
ATOM 849 N N . GLY A 1 108 ? -2.287 16.969 11.812 1 94.94 108 GLY A N 1
ATOM 850 C CA . GLY A 1 108 ? -2.18 15.906 12.797 1 94.94 108 GLY A CA 1
ATOM 851 C C . GLY A 1 108 ? -1.207 14.812 12.391 1 94.94 108 GLY A C 1
ATOM 852 O O . GLY A 1 108 ? -0.756 14.031 13.234 1 94.94 108 GLY A O 1
ATOM 853 N N . GLN A 1 109 ? -0.715 14.781 11.117 1 94.31 109 GLN A N 1
ATOM 854 C CA . GLN A 1 109 ? 0.058 13.633 10.656 1 94.31 109 GLN A CA 1
ATOM 855 C C . GLN A 1 109 ? 1.411 14.07 10.102 1 94.31 109 GLN A C 1
ATOM 857 O O . GLN A 1 109 ? 2.188 13.242 9.617 1 94.31 109 GLN A O 1
ATOM 862 N N . GLY A 1 110 ? 1.717 15.375 10.125 1 97 110 GLY A N 1
ATOM 863 C CA . GLY A 1 110 ? 2.957 15.875 9.555 1 97 110 GLY A CA 1
ATOM 864 C C . GLY A 1 110 ? 3.055 15.656 8.055 1 97 110 GLY A C 1
ATOM 865 O O . GLY A 1 110 ? 4.148 15.492 7.52 1 97 110 GLY A O 1
ATOM 866 N N . GLN A 1 111 ? 1.93 15.648 7.375 1 97.62 111 GLN A N 1
ATOM 867 C CA . GLN A 1 111 ? 1.863 15.305 5.961 1 97.62 111 GLN A CA 1
ATOM 868 C C . GLN A 1 111 ? 2.463 16.406 5.094 1 97.62 111 GLN A C 1
ATOM 870 O O . GLN A 1 111 ? 2.758 16.188 3.918 1 97.62 111 GLN A O 1
ATOM 875 N N . HIS A 1 112 ? 2.719 17.578 5.711 1 97.75 112 HIS A N 1
ATOM 876 C CA . HIS A 1 112 ? 3.346 18.672 4.984 1 97.75 112 HIS A CA 1
ATOM 877 C C . HIS A 1 112 ? 4.699 18.266 4.418 1 97.75 112 HIS A C 1
ATOM 879 O O . HIS A 1 112 ? 5.203 18.891 3.484 1 97.75 112 HIS A O 1
ATOM 885 N N . ARG A 1 113 ? 5.25 17.109 4.859 1 97.31 113 ARG A N 1
ATOM 886 C CA . ARG A 1 113 ? 6.551 16.578 4.449 1 97.31 113 ARG A CA 1
ATOM 887 C C . ARG A 1 113 ? 6.441 15.805 3.146 1 97.31 113 ARG A C 1
ATOM 889 O O . ARG A 1 113 ? 7.449 15.539 2.486 1 97.31 113 ARG A O 1
ATOM 896 N N . PHE A 1 114 ? 5.207 15.422 2.83 1 98 114 PHE A N 1
ATOM 897 C CA . PHE A 1 114 ? 5.062 14.43 1.773 1 98 114 PHE A CA 1
ATOM 898 C C . PHE A 1 114 ? 4.215 14.969 0.63 1 98 114 PHE A C 1
ATOM 900 O O . PHE A 1 114 ? 3.502 15.961 0.796 1 98 114 PHE A O 1
ATOM 907 N N . ALA A 1 115 ? 4.367 14.273 -0.51 1 97.19 115 ALA A N 1
ATOM 908 C CA . ALA A 1 115 ? 3.486 14.539 -1.642 1 97.19 115 ALA A CA 1
ATOM 909 C C . ALA A 1 115 ? 2.033 14.227 -1.291 1 97.19 115 ALA A C 1
ATOM 911 O O . ALA A 1 115 ? 1.759 13.297 -0.53 1 97.19 115 ALA A O 1
ATOM 912 N N . PRO A 1 116 ? 1.148 14.992 -1.772 1 97.19 116 PRO A N 1
ATOM 913 C CA . PRO A 1 116 ? 1.413 16.094 -2.711 1 97.19 116 PRO A CA 1
ATOM 914 C C . PRO A 1 116 ? 1.641 17.422 -2.01 1 97.19 116 PRO A C 1
ATOM 916 O O . PRO A 1 116 ? 2.004 18.406 -2.656 1 97.19 116 PRO A O 1
ATOM 919 N N . LEU A 1 117 ? 1.475 17.469 -0.715 1 97.88 117 LEU A N 1
ATOM 920 C CA . LEU A 1 117 ? 1.453 18.734 -0.006 1 97.88 117 LEU A CA 1
ATOM 921 C C . LEU A 1 117 ? 2.818 19.422 -0.062 1 97.88 117 LEU A C 1
ATOM 923 O O . LEU A 1 117 ? 2.904 20.641 -0.198 1 97.88 117 LEU A O 1
ATOM 927 N N . ASN A 1 118 ? 3.824 18.656 -0.054 1 97.94 118 ASN A N 1
ATOM 928 C CA . ASN A 1 118 ? 5.164 19.25 -0.051 1 97.94 118 ASN A CA 1
ATOM 929 C C . ASN A 1 118 ? 5.492 19.906 -1.389 1 97.94 118 ASN A C 1
ATOM 931 O O . ASN A 1 118 ? 6.492 20.609 -1.507 1 97.94 118 ASN A O 1
ATOM 935 N N . SER A 1 119 ? 4.621 19.688 -2.352 1 97.94 119 SER A N 1
ATOM 936 C CA . SER A 1 119 ? 4.934 20.125 -3.709 1 97.94 119 SER A CA 1
ATOM 937 C C . SER A 1 119 ? 3.812 20.969 -4.289 1 97.94 119 SER A C 1
ATOM 939 O O . SER A 1 119 ? 3.881 21.391 -5.445 1 97.94 119 SER A O 1
ATOM 941 N N . TRP A 1 120 ? 2.793 21.25 -3.488 1 97.75 120 TRP A N 1
ATOM 942 C CA . TRP A 1 120 ? 1.718 22.125 -3.941 1 97.75 120 TRP A CA 1
ATOM 943 C C . TRP A 1 120 ? 2.242 23.516 -4.23 1 97.75 120 TRP A C 1
ATOM 945 O O . TRP A 1 120 ? 3.061 24.047 -3.473 1 97.75 120 TRP A O 1
ATOM 955 N N . PRO A 1 121 ? 1.73 24.125 -5.309 1 96.56 121 PRO A N 1
ATOM 956 C CA . PRO A 1 121 ? 2.156 25.5 -5.586 1 96.56 121 PRO A CA 1
ATOM 957 C C . PRO A 1 121 ? 1.885 26.453 -4.422 1 96.56 121 PRO A C 1
ATOM 959 O O . PRO A 1 121 ? 2.695 27.344 -4.141 1 96.56 121 PRO A O 1
ATOM 962 N N . ASP A 1 122 ? 0.827 26.219 -3.771 1 96.88 122 ASP A N 1
ATOM 963 C CA . ASP A 1 122 ? 0.468 27.062 -2.633 1 96.88 122 ASP A CA 1
ATOM 964 C C . ASP A 1 122 ? 1.48 26.906 -1.499 1 96.88 122 ASP A C 1
ATOM 966 O O . ASP A 1 122 ? 1.535 27.75 -0.596 1 96.88 122 ASP A O 1
ATOM 970 N N . ASN A 1 123 ? 2.238 25.859 -1.496 1 98 123 ASN A N 1
ATOM 971 C CA . ASN A 1 123 ? 3.262 25.609 -0.485 1 98 123 ASN A CA 1
ATOM 972 C C . ASN A 1 123 ? 4.656 25.953 -1.007 1 98 123 ASN A C 1
ATOM 974 O O . ASN A 1 123 ? 5.656 25.453 -0.482 1 98 123 ASN A O 1
ATOM 978 N N . GLY A 1 124 ? 4.688 26.781 -2.055 1 97.75 124 GLY A N 1
ATOM 979 C CA . GLY A 1 124 ? 5.961 27.203 -2.613 1 97.75 124 GLY A CA 1
ATOM 980 C C . GLY A 1 124 ? 6.922 27.734 -1.571 1 97.75 124 GLY A C 1
ATOM 981 O O . GLY A 1 124 ? 6.559 28.625 -0.784 1 97.75 124 GLY A O 1
ATOM 982 N N . ASN A 1 125 ? 8.109 27.141 -1.546 1 98.19 125 ASN A N 1
ATOM 983 C CA . ASN A 1 125 ? 9.273 27.547 -0.756 1 98.19 125 ASN A CA 1
ATOM 984 C C . ASN A 1 125 ? 9.102 27.172 0.715 1 98.19 125 ASN A C 1
ATOM 986 O O . ASN A 1 125 ? 9.977 27.469 1.536 1 98.19 125 ASN A O 1
ATOM 990 N N . LEU A 1 126 ? 8 26.516 1.104 1 98.56 126 LEU A N 1
ATOM 991 C CA . LEU A 1 126 ? 7.883 26.062 2.488 1 98.56 126 LEU A CA 1
ATOM 992 C C . LEU A 1 126 ? 8.781 24.859 2.754 1 98.56 126 LEU A C 1
ATOM 994 O O . LEU A 1 126 ? 8.984 24.469 3.906 1 98.56 126 LEU A O 1
ATOM 998 N N . ASP A 1 127 ? 9.328 24.281 1.673 1 98.25 127 ASP A N 1
ATOM 999 C CA . ASP A 1 127 ? 10.414 23.312 1.843 1 98.25 127 ASP A CA 1
ATOM 1000 C C . ASP A 1 127 ? 11.609 23.953 2.545 1 98.25 127 ASP A C 1
ATOM 1002 O O . ASP A 1 127 ? 12.273 23.297 3.359 1 98.25 127 ASP A O 1
ATOM 1006 N N . LYS A 1 128 ? 11.891 25.266 2.266 1 98.31 128 LYS A N 1
ATOM 1007 C CA . LYS A 1 128 ? 12.969 25.969 2.949 1 98.31 128 LYS A CA 1
ATOM 1008 C C . LYS A 1 128 ? 12.641 26.188 4.422 1 98.31 128 LYS A C 1
ATOM 1010 O O . LYS A 1 128 ? 13.523 26.109 5.281 1 98.31 128 LYS A O 1
ATOM 1015 N N . ALA A 1 129 ? 11.367 26.469 4.664 1 98.62 129 ALA A N 1
ATOM 1016 C CA . ALA A 1 129 ? 10.953 26.625 6.055 1 98.62 129 ALA A CA 1
ATOM 1017 C C . ALA A 1 129 ? 11.219 25.359 6.855 1 98.62 129 ALA A C 1
ATOM 1019 O O . ALA A 1 129 ? 11.766 25.422 7.961 1 98.62 129 ALA A O 1
ATOM 1020 N N . ARG A 1 130 ? 10.883 24.219 6.32 1 98.44 130 ARG A N 1
ATOM 1021 C CA . ARG A 1 130 ? 11.109 22.938 6.988 1 98.44 130 ARG A CA 1
ATOM 1022 C C . ARG A 1 130 ? 12.602 22.672 7.16 1 98.44 130 ARG A C 1
ATOM 1024 O O . ARG A 1 130 ? 13.039 22.172 8.195 1 98.44 130 ARG A O 1
ATOM 1031 N N . ARG A 1 131 ? 13.359 23.031 6.121 1 98.06 131 ARG A N 1
ATOM 1032 C CA . ARG A 1 131 ? 14.797 22.797 6.18 1 98.06 131 ARG A CA 1
ATOM 1033 C C . ARG A 1 131 ? 15.445 23.641 7.277 1 98.06 131 ARG A C 1
ATOM 1035 O O . ARG A 1 131 ? 16.375 23.172 7.949 1 98.06 131 ARG A O 1
ATOM 1042 N N . LEU A 1 132 ? 14.961 24.875 7.496 1 98.31 132 LEU A N 1
ATOM 1043 C CA . LEU A 1 132 ? 15.477 25.75 8.547 1 98.31 132 LEU A CA 1
ATOM 1044 C C . LEU A 1 132 ? 15.25 25.141 9.922 1 98.31 132 LEU A C 1
ATOM 1046 O O . LEU A 1 132 ? 16 25.406 10.859 1 98.31 132 LEU A O 1
ATOM 1050 N N . LEU A 1 133 ? 14.281 24.219 10.016 1 98.62 133 LEU A N 1
ATOM 1051 C CA . LEU A 1 133 ? 13.914 23.641 11.305 1 98.62 133 LEU A CA 1
ATOM 1052 C C . LEU A 1 133 ? 14.711 22.375 11.578 1 98.62 133 LEU A C 1
ATOM 1054 O O . LEU A 1 133 ? 14.719 21.875 12.711 1 98.62 133 LEU A O 1
ATOM 1058 N N . TRP A 1 134 ? 15.398 21.812 10.602 1 98.44 134 TRP A N 1
ATOM 1059 C CA . TRP A 1 134 ? 16.062 20.531 10.727 1 98.44 134 TRP A CA 1
ATOM 1060 C C . TRP A 1 134 ? 17.047 20.531 11.891 1 98.44 134 TRP A C 1
ATOM 1062 O O . TRP A 1 134 ? 17.031 19.609 12.719 1 98.44 134 TRP A O 1
ATOM 1072 N N . PRO A 1 135 ? 17.891 21.609 12.094 1 98.25 135 PRO A N 1
ATOM 1073 C CA . PRO A 1 135 ? 18.828 21.578 13.211 1 98.25 135 PRO A CA 1
ATOM 1074 C C . PRO A 1 135 ? 18.141 21.453 14.57 1 98.25 135 PRO A C 1
ATOM 1076 O O . PRO A 1 135 ? 18.672 20.812 15.484 1 98.25 135 PRO A O 1
ATOM 1079 N N . ILE A 1 136 ? 17 22.078 14.641 1 98.75 136 ILE A N 1
ATOM 1080 C CA . ILE A 1 136 ? 16.25 22 15.891 1 98.75 136 ILE A CA 1
ATOM 1081 C C . ILE A 1 136 ? 15.672 20.594 16.047 1 98.75 136 ILE A C 1
ATOM 1083 O O . ILE A 1 136 ? 15.789 19.984 17.109 1 98.75 136 ILE A O 1
ATOM 1087 N N . LYS A 1 137 ? 15.008 20.016 14.984 1 98.75 137 LYS A N 1
ATOM 1088 C CA . LYS A 1 137 ? 14.516 18.641 15.016 1 98.75 137 LYS A CA 1
ATOM 1089 C C . LYS A 1 137 ? 15.641 17.672 15.344 1 98.75 137 LYS A C 1
ATOM 1091 O O . LYS A 1 137 ? 15.453 16.734 16.125 1 98.75 137 LYS A O 1
ATOM 1096 N N . GLN A 1 138 ? 16.766 17.875 14.711 1 98.62 138 GLN A N 1
ATOM 1097 C CA . GLN A 1 138 ? 17.938 17.031 14.906 1 98.62 138 GLN A CA 1
ATOM 1098 C C . GLN A 1 138 ? 18.375 17.016 16.375 1 98.62 138 GLN A C 1
ATOM 1100 O O . GLN A 1 138 ? 18.688 15.953 16.922 1 98.62 138 GLN A O 1
ATOM 1105 N N . LYS A 1 139 ? 18.375 18.172 16.984 1 98.56 139 LYS A N 1
ATOM 1106 C CA . LYS A 1 139 ? 18.812 18.328 18.375 1 98.56 139 LYS A CA 1
ATOM 1107 C C . LYS A 1 139 ? 17.891 17.578 19.328 1 98.56 139 LYS A C 1
ATOM 1109 O O . LYS A 1 139 ? 18.344 16.875 20.234 1 98.56 139 LYS A O 1
ATOM 1114 N N . TYR A 1 140 ? 16.609 17.641 19.109 1 98.62 140 TYR A N 1
ATOM 1115 C CA . TYR A 1 140 ? 15.641 17.141 20.078 1 98.62 140 TYR A CA 1
ATOM 1116 C C . TYR A 1 140 ? 15.203 15.719 19.734 1 98.62 140 TYR A C 1
ATOM 1118 O O . TYR A 1 140 ? 14.656 15.008 20.578 1 98.62 140 TYR A O 1
ATOM 1126 N N . GLY A 1 141 ? 15.367 15.297 18.531 1 98.06 141 GLY A N 1
ATOM 1127 C CA . GLY A 1 141 ? 15.109 13.93 18.109 1 98.06 141 GLY A CA 1
ATOM 1128 C C . GLY A 1 141 ? 13.648 13.539 18.219 1 98.06 141 GLY A C 1
ATOM 1129 O O . GLY A 1 141 ? 12.766 14.289 17.781 1 98.06 141 GLY A O 1
ATOM 1130 N N . ASN A 1 142 ? 13.406 12.344 18.672 1 97.06 142 ASN A N 1
ATOM 1131 C CA . ASN A 1 142 ? 12.07 11.758 18.656 1 97.06 142 ASN A CA 1
ATOM 1132 C C . ASN A 1 142 ? 11.219 12.258 19.812 1 97.06 142 ASN A C 1
ATOM 1134 O O . ASN A 1 142 ? 10.047 11.898 19.922 1 97.06 142 ASN A O 1
ATOM 1138 N N . LYS A 1 143 ? 11.742 13.141 20.609 1 98.31 143 LYS A N 1
ATOM 1139 C CA . LYS A 1 143 ? 10.977 13.734 21.703 1 98.31 143 LYS A CA 1
ATOM 1140 C C . LYS A 1 143 ? 9.969 14.75 21.172 1 98.31 143 LYS A C 1
ATOM 1142 O O . LYS A 1 143 ? 9.023 15.125 21.875 1 98.31 143 LYS A O 1
ATOM 1147 N N . ILE A 1 144 ? 10.188 15.227 19.969 1 98.69 144 ILE A N 1
ATOM 1148 C CA . ILE A 1 144 ? 9.25 16.125 19.297 1 98.69 144 ILE A CA 1
ATOM 1149 C C . ILE A 1 144 ? 8.984 15.617 17.891 1 98.69 144 ILE A C 1
ATOM 1151 O O . ILE A 1 144 ? 9.922 15.305 17.141 1 98.69 144 ILE A O 1
ATOM 1155 N N . SER A 1 145 ? 7.715 15.43 17.578 1 98.5 145 SER A N 1
ATOM 1156 C CA . SER A 1 145 ? 7.363 15.047 16.219 1 98.5 145 SER A CA 1
ATOM 1157 C C . SER A 1 145 ? 7.461 16.234 15.266 1 98.5 145 SER A C 1
ATOM 1159 O O . SER A 1 145 ? 7.426 17.391 15.695 1 98.5 145 SER A O 1
ATOM 1161 N N . TRP A 1 146 ? 7.629 15.961 14 1 98.56 146 TRP A N 1
ATOM 1162 C CA . TRP A 1 146 ? 7.551 17.016 12.984 1 98.56 146 TRP A CA 1
ATOM 1163 C C . TRP A 1 146 ? 6.168 17.656 12.984 1 98.56 146 TRP A C 1
ATOM 1165 O O . TRP A 1 146 ? 6.047 18.875 12.828 1 98.56 146 TRP A O 1
ATOM 1175 N N . ALA A 1 147 ? 5.152 16.875 13.125 1 98.38 147 ALA A N 1
ATOM 1176 C CA . ALA A 1 147 ? 3.783 17.391 13.141 1 98.38 147 ALA A CA 1
ATOM 1177 C C . ALA A 1 147 ? 3.611 18.469 14.211 1 98.38 147 ALA A C 1
ATOM 1179 O O . ALA A 1 147 ? 3.066 19.531 13.938 1 98.38 147 ALA A O 1
ATOM 1180 N N . ASP A 1 148 ? 4.082 18.188 15.359 1 98.75 148 ASP A N 1
ATOM 1181 C CA . ASP A 1 148 ? 3.998 19.156 16.438 1 98.75 148 ASP A CA 1
ATOM 1182 C C . ASP A 1 148 ? 4.945 20.328 16.203 1 98.75 148 ASP A C 1
ATOM 1184 O O . ASP A 1 148 ? 4.586 21.484 16.438 1 98.75 148 ASP A O 1
ATOM 1188 N N . LEU A 1 149 ? 6.137 20.062 15.727 1 98.88 149 LEU A N 1
ATOM 1189 C CA . LEU A 1 149 ? 7.156 21.094 15.578 1 98.88 149 LEU A CA 1
ATOM 1190 C C . LEU A 1 149 ? 6.719 22.156 14.562 1 98.88 149 LEU A C 1
ATOM 1192 O O . LEU A 1 149 ? 6.918 23.344 14.781 1 98.88 149 LEU A O 1
ATOM 1196 N N . TYR A 1 150 ? 6.156 21.781 13.484 1 98.75 150 TYR A N 1
ATOM 1197 C CA . TYR A 1 150 ? 5.688 22.719 12.477 1 98.75 150 TYR A CA 1
ATOM 1198 C C . TYR A 1 150 ? 4.676 23.688 13.07 1 98.75 150 TYR A C 1
ATOM 1200 O O . TYR A 1 150 ? 4.766 24.906 12.852 1 98.75 150 TYR A O 1
ATOM 1208 N N . LEU A 1 151 ? 3.77 23.156 13.805 1 98.75 151 LEU A N 1
ATOM 1209 C CA . LEU A 1 151 ? 2.688 23.984 14.32 1 98.75 151 LEU A CA 1
ATOM 1210 C C . LEU A 1 151 ? 3.16 24.828 15.508 1 98.75 151 LEU A C 1
ATOM 1212 O O . LEU A 1 151 ? 2.811 26 15.625 1 98.75 151 LEU A O 1
ATOM 1216 N N . LEU A 1 152 ? 3.971 24.234 16.344 1 98.88 152 LEU A N 1
ATOM 1217 C CA . LEU A 1 152 ? 4.535 24.969 17.453 1 98.88 152 LEU A CA 1
ATOM 1218 C C . LEU A 1 152 ? 5.367 26.156 16.969 1 98.88 152 LEU A C 1
ATOM 1220 O O . LEU A 1 152 ? 5.34 27.234 17.562 1 98.88 152 LEU A O 1
ATOM 1224 N N . THR A 1 153 ? 6.074 25.953 15.906 1 98.88 153 THR A N 1
ATOM 1225 C CA . THR A 1 153 ? 6.91 27 15.344 1 98.88 153 THR A CA 1
ATOM 1226 C C . THR A 1 153 ? 6.074 28.219 14.961 1 98.88 153 THR A C 1
ATOM 1228 O O . THR A 1 153 ? 6.477 29.359 15.211 1 98.88 153 THR A O 1
ATOM 1231 N N . GLY A 1 154 ? 4.926 28 14.312 1 98.69 154 GLY A N 1
ATOM 1232 C CA . GLY A 1 154 ? 4.035 29.094 14.008 1 98.69 154 GLY A CA 1
ATOM 1233 C C . GLY A 1 154 ? 3.545 29.828 15.242 1 98.69 154 GLY A C 1
ATOM 1234 O O . GLY A 1 154 ? 3.479 31.062 15.258 1 98.69 154 GLY A O 1
ATOM 1235 N N . ASN A 1 155 ? 3.207 29.047 16.219 1 98.44 155 ASN A N 1
ATOM 1236 C CA . ASN A 1 155 ? 2.756 29.625 17.484 1 98.44 155 ASN A CA 1
ATOM 1237 C C . ASN A 1 155 ? 3.838 30.5 18.109 1 98.44 155 ASN A C 1
ATOM 1239 O O . ASN A 1 155 ? 3.564 31.625 18.547 1 98.44 155 ASN A O 1
ATOM 1243 N N . VAL A 1 156 ? 5.047 30.031 18.188 1 98.75 156 VAL A N 1
ATOM 1244 C CA . VAL A 1 156 ? 6.18 30.75 18.766 1 98.75 156 VAL A CA 1
ATOM 1245 C C . VAL A 1 156 ? 6.496 31.984 17.922 1 98.75 156 VAL A C 1
ATOM 1247 O O . VAL A 1 156 ? 6.887 33.031 18.453 1 98.75 156 VAL A O 1
ATOM 1250 N N . ALA A 1 157 ? 6.332 31.875 16.641 1 98.81 157 ALA A N 1
ATOM 1251 C CA . ALA A 1 157 ? 6.547 33.031 15.75 1 98.81 157 ALA A CA 1
ATOM 1252 C C . ALA A 1 157 ? 5.613 34.188 16.109 1 98.81 157 ALA A C 1
ATOM 1254 O O . ALA A 1 157 ? 6.047 35.312 16.203 1 98.81 157 ALA A O 1
ATOM 1255 N N . ILE A 1 158 ? 4.316 33.875 16.297 1 98.62 158 ILE A N 1
ATOM 1256 C CA . ILE A 1 158 ? 3.346 34.906 16.672 1 98.62 158 ILE A CA 1
ATOM 1257 C C . ILE A 1 158 ? 3.764 35.562 17.984 1 98.62 158 ILE A C 1
ATOM 1259 O O . ILE A 1 158 ? 3.787 36.781 18.094 1 98.62 158 ILE A O 1
ATOM 1263 N N . GLU A 1 159 ? 4.176 34.719 18.938 1 98.19 159 GLU A N 1
ATOM 1264 C CA . GLU A 1 159 ? 4.625 35.25 20.234 1 98.19 159 GLU A CA 1
ATOM 1265 C C . GLU A 1 159 ? 5.852 36.125 20.078 1 98.19 159 GLU A C 1
ATOM 1267 O O . GLU A 1 159 ? 5.93 37.188 20.688 1 98.19 159 GLU A O 1
ATOM 1272 N N . SER A 1 160 ? 6.75 35.719 19.297 1 98.38 160 SER A N 1
ATOM 1273 C CA . SER A 1 160 ? 8.016 36.438 19.125 1 98.38 160 SER A CA 1
ATOM 1274 C C . SER A 1 160 ? 7.801 37.781 18.453 1 98.38 160 SER A C 1
ATOM 1276 O O . SER A 1 160 ? 8.641 38.688 18.578 1 98.38 160 SER A O 1
ATOM 1278 N N . MET A 1 161 ? 6.668 37.938 17.812 1 98.5 161 MET A N 1
ATOM 1279 C CA . MET A 1 161 ? 6.367 39.188 17.125 1 98.5 161 MET A CA 1
ATOM 1280 C C . MET A 1 161 ? 5.355 40.031 17.906 1 98.5 161 MET A C 1
ATOM 1282 O O . MET A 1 161 ? 4.727 40.938 17.359 1 98.5 161 MET A O 1
ATOM 1286 N N . GLY A 1 162 ? 5.152 39.594 19.094 1 97.81 162 GLY A N 1
ATOM 1287 C CA . GLY A 1 162 ? 4.41 40.438 20.016 1 97.81 162 GLY A CA 1
ATOM 1288 C C . GLY A 1 162 ? 2.936 40.094 20.078 1 97.81 162 GLY A C 1
ATOM 1289 O O . GLY A 1 162 ? 2.176 40.719 20.812 1 97.81 162 GLY A O 1
ATOM 1290 N N . GLY A 1 163 ? 2.535 39.125 19.328 1 97.25 163 GLY A N 1
ATOM 1291 C CA . GLY A 1 163 ? 1.157 38.688 19.422 1 97.25 163 GLY A CA 1
ATOM 1292 C C . GLY A 1 163 ? 0.912 37.75 20.578 1 97.25 163 GLY A C 1
ATOM 1293 O O . GLY A 1 163 ? 1.771 36.938 20.922 1 97.25 163 GLY A O 1
ATOM 1294 N N . LYS A 1 164 ? -0.276 37.875 21.125 1 95.88 164 LYS A N 1
ATOM 1295 C CA . LYS A 1 164 ? -0.671 36.938 22.172 1 95.88 164 LYS A CA 1
ATOM 1296 C C . LYS A 1 164 ? -1.388 35.75 21.594 1 95.88 164 LYS A C 1
ATOM 1298 O O . LYS A 1 164 ? -2.264 35.875 20.734 1 95.88 164 LYS A O 1
ATOM 1303 N N . THR A 1 165 ? -0.992 34.531 22.016 1 97.38 165 THR A N 1
ATOM 1304 C CA . THR A 1 165 ? -1.67 33.312 21.594 1 97.38 165 THR A CA 1
ATOM 1305 C C . THR A 1 165 ? -2.555 32.781 22.719 1 97.38 165 THR A C 1
ATOM 1307 O O . THR A 1 165 ? -2.416 33.188 23.875 1 97.38 165 THR A O 1
ATOM 1310 N N . PHE A 1 166 ? -3.467 31.938 22.391 1 98.31 166 PHE A N 1
ATOM 1311 C CA . PHE A 1 166 ? -4.406 31.359 23.344 1 98.31 166 PHE A CA 1
ATOM 1312 C C . PHE A 1 166 ? -3.748 30.25 24.172 1 98.31 166 PHE A C 1
ATOM 1314 O O . PHE A 1 166 ? -4.121 30.016 25.312 1 98.31 166 PHE A O 1
ATOM 1321 N N . GLY A 1 167 ? -2.768 29.656 23.625 1 98.19 167 GLY A N 1
ATOM 1322 C CA . GLY A 1 167 ? -2.047 28.5 24.109 1 98.19 167 GLY A CA 1
ATOM 1323 C C . GLY A 1 167 ? -1.584 27.578 23 1 98.19 167 GLY A C 1
ATOM 1324 O O . GLY A 1 167 ? -1.592 27.953 21.828 1 98.19 167 GLY A O 1
ATOM 1325 N N . PHE A 1 168 ? -1.088 26.422 23.469 1 98.56 168 PHE A N 1
ATOM 1326 C CA . PHE A 1 168 ? -0.648 25.422 22.5 1 98.56 168 PHE A CA 1
ATOM 1327 C C . PHE A 1 168 ? -0.667 24.031 23.125 1 98.56 168 PHE A C 1
ATOM 1329 O O . PHE A 1 168 ? -0.363 23.859 24.297 1 98.56 168 PHE A O 1
ATOM 1336 N N . ALA A 1 169 ? -1.081 23.109 22.328 1 98.44 169 ALA A N 1
ATOM 1337 C CA . ALA A 1 169 ? -1.039 21.703 22.734 1 98.44 169 ALA A CA 1
ATOM 1338 C C . ALA A 1 169 ? -0.306 20.859 21.703 1 98.44 169 ALA A C 1
ATOM 1340 O O . ALA A 1 169 ? -0.547 20.984 20.5 1 98.44 169 ALA A O 1
ATOM 1341 N N . CYS A 1 170 ? 0.705 20.047 22.188 1 98.44 170 CYS A N 1
ATOM 1342 C CA . CYS A 1 170 ? 1.313 19 21.359 1 98.44 170 CYS A CA 1
ATOM 1343 C C . CYS A 1 170 ? 0.54 17.703 21.484 1 98.44 170 CYS A C 1
ATOM 1345 O O . CYS A 1 170 ? -0.52 17.656 22.109 1 98.44 170 CYS A O 1
ATOM 1347 N N . GLY A 1 171 ? 0.965 16.656 20.797 1 97.5 171 GLY A N 1
ATOM 1348 C CA . GLY A 1 171 ? 0.317 15.352 20.875 1 97.5 171 GLY A CA 1
ATOM 1349 C C . GLY A 1 171 ? 0.094 14.695 19.531 1 97.5 171 GLY A C 1
ATOM 1350 O O . GLY A 1 171 ? -0.651 13.727 19.422 1 97.5 171 GLY A O 1
ATOM 1351 N N . ARG A 1 172 ? 0.721 15.195 18.5 1 97.56 172 ARG A N 1
ATOM 1352 C CA . ARG A 1 172 ? 0.571 14.688 17.141 1 97.56 172 ARG A CA 1
ATOM 1353 C C . ARG A 1 172 ? 1.733 13.773 16.766 1 97.56 172 ARG A C 1
ATOM 1355 O O . ARG A 1 172 ? 2.812 14.25 16.406 1 97.56 172 ARG A O 1
ATOM 1362 N N . PRO A 1 173 ? 1.598 12.43 16.766 1 96.06 173 PRO A N 1
ATOM 1363 C CA . PRO A 1 173 ? 2.688 11.578 16.297 1 96.06 173 PRO A CA 1
ATOM 1364 C C . PRO A 1 173 ? 2.924 11.711 14.789 1 96.06 173 PRO A C 1
ATOM 1366 O O . PRO A 1 173 ? 1.983 11.977 14.031 1 96.06 173 PRO A O 1
ATOM 1369 N N . ASP A 1 174 ? 4.102 11.453 14.359 1 96.44 174 ASP A N 1
ATOM 1370 C CA . ASP A 1 174 ? 4.441 11.508 12.938 1 96.44 174 ASP A CA 1
ATOM 1371 C C . ASP A 1 174 ? 3.906 10.273 12.203 1 96.44 174 ASP A C 1
ATOM 1373 O O . ASP A 1 174 ? 3.744 9.211 12.797 1 96.44 174 ASP A O 1
ATOM 1377 N N . THR A 1 175 ? 3.592 10.469 10.938 1 96.38 175 THR A N 1
ATOM 1378 C CA . THR A 1 175 ? 3.457 9.375 9.984 1 96.38 175 THR A CA 1
ATOM 1379 C C . THR A 1 175 ? 4.668 9.312 9.062 1 96.38 175 THR A C 1
ATOM 1381 O O . THR A 1 175 ? 5.473 10.242 9.016 1 96.38 175 THR A O 1
ATOM 1384 N N . TRP A 1 176 ? 4.84 8.234 8.273 1 97.69 176 TRP A N 1
ATOM 1385 C CA . TRP A 1 176 ? 6.133 7.988 7.645 1 97.69 176 TRP A CA 1
ATOM 1386 C C . TRP A 1 176 ? 5.961 7.641 6.168 1 97.69 176 TRP A C 1
ATOM 1388 O O . TRP A 1 176 ? 6.898 7.164 5.523 1 97.69 176 TRP A O 1
ATOM 1398 N N . GLU A 1 177 ? 4.797 7.809 5.66 1 96.75 177 GLU A N 1
ATOM 1399 C CA . GLU A 1 177 ? 4.496 7.688 4.238 1 96.75 177 GLU A CA 1
ATOM 1400 C C . GLU A 1 177 ? 3.447 8.711 3.805 1 96.75 177 GLU A C 1
ATOM 1402 O O . GLU A 1 177 ? 2.764 9.297 4.645 1 96.75 177 GLU A O 1
ATOM 1407 N N . ALA A 1 178 ? 3.348 8.969 2.512 1 96.94 178 ALA A N 1
ATOM 1408 C CA . ALA A 1 178 ? 2.352 9.898 1.978 1 96.94 178 ALA A CA 1
ATOM 1409 C C . ALA A 1 178 ? 0.938 9.352 2.166 1 96.94 178 ALA A C 1
ATOM 1411 O O . ALA A 1 178 ? 0.699 8.156 1.987 1 96.94 178 ALA A O 1
ATOM 1412 N N . ASP A 1 179 ? 0.057 10.234 2.58 1 95.62 179 ASP A N 1
ATOM 1413 C CA . ASP A 1 179 ? -1.349 9.859 2.703 1 95.62 179 ASP A CA 1
ATOM 1414 C C . ASP A 1 179 ? -1.996 9.703 1.329 1 95.62 179 ASP A C 1
ATOM 1416 O O . ASP A 1 179 ? -2.006 10.641 0.53 1 95.62 179 ASP A O 1
ATOM 1420 N N . ASP A 1 180 ? -2.553 8.547 1.075 1 91.06 180 ASP A N 1
ATOM 1421 C CA . ASP A 1 180 ? -3.189 8.289 -0.212 1 91.06 180 ASP A CA 1
ATOM 1422 C C . ASP A 1 180 ? -4.699 8.133 -0.056 1 91.06 180 ASP A C 1
ATOM 1424 O O . ASP A 1 180 ? -5.387 7.695 -0.985 1 91.06 180 ASP A O 1
ATOM 1428 N N . ALA A 1 181 ? -5.227 8.523 1.055 1 94.5 181 ALA A N 1
ATOM 1429 C CA . ALA A 1 181 ? -6.652 8.344 1.315 1 94.5 181 ALA A CA 1
ATOM 1430 C C . ALA A 1 181 ? -7.426 9.633 1.039 1 94.5 181 ALA A C 1
ATOM 1432 O O . ALA A 1 181 ? -8.578 9.586 0.594 1 94.5 181 ALA A O 1
ATOM 1433 N N . THR A 1 182 ? -6.797 10.742 1.209 1 96.75 182 THR A N 1
ATOM 1434 C CA . THR A 1 182 ? -7.527 12.008 1.118 1 96.75 182 THR A CA 1
ATOM 1435 C C . THR A 1 182 ? -7.848 12.344 -0.335 1 96.75 182 THR A C 1
ATOM 1437 O O . THR A 1 182 ? -6.961 12.336 -1.191 1 96.75 182 THR A O 1
ATOM 1440 N N . PHE A 1 183 ? -9.086 12.633 -0.592 1 97.06 183 PHE A N 1
ATOM 1441 C CA . PHE A 1 183 ? -9.531 13.086 -1.9 1 97.06 183 PHE A CA 1
ATOM 1442 C C . PHE A 1 183 ? -9.234 14.57 -2.088 1 97.06 183 PHE A C 1
ATOM 1444 O O . PHE A 1 183 ? -9.914 15.422 -1.513 1 97.06 183 PHE A O 1
ATOM 1451 N N . TRP A 1 184 ? -8.242 14.859 -2.973 1 96.88 184 TRP A N 1
ATOM 1452 C CA . TRP A 1 184 ? -7.848 16.25 -3.16 1 96.88 184 TRP A CA 1
ATOM 1453 C C . TRP A 1 184 ? -8.492 16.828 -4.41 1 96.88 184 TRP A C 1
ATOM 1455 O O . TRP A 1 184 ? -8.336 18.016 -4.703 1 96.88 184 TRP A O 1
ATOM 1465 N N . GLY A 1 185 ? -9.227 16.062 -5.145 1 96.25 185 GLY A N 1
ATOM 1466 C CA . GLY A 1 185 ? -9.867 16.516 -6.371 1 96.25 185 GLY A CA 1
ATOM 1467 C C . GLY A 1 185 ? -9.43 15.727 -7.594 1 96.25 185 GLY A C 1
ATOM 1468 O O . GLY A 1 185 ? -8.562 14.852 -7.496 1 96.25 185 GLY A O 1
ATOM 1469 N N . ASN A 1 186 ? -10.039 15.984 -8.75 1 94.69 186 ASN A N 1
ATOM 1470 C CA . ASN A 1 186 ? -9.836 15.188 -9.953 1 94.69 186 ASN A CA 1
ATOM 1471 C C . ASN A 1 186 ? -9 15.945 -10.984 1 94.69 186 ASN A C 1
ATOM 1473 O O . ASN A 1 186 ? -8.742 15.43 -12.07 1 94.69 186 ASN A O 1
ATOM 1477 N N . GLU A 1 187 ? -8.625 17.172 -10.594 1 95.75 187 GLU A N 1
ATOM 1478 C CA . GLU A 1 187 ? -7.875 17.984 -11.547 1 95.75 187 GLU A CA 1
ATOM 1479 C C . GLU A 1 187 ? -6.52 17.359 -11.859 1 95.75 187 GLU A C 1
ATOM 1481 O O . GLU A 1 187 ? -5.891 16.766 -10.984 1 95.75 187 GLU A O 1
ATOM 1486 N N . THR A 1 188 ? -5.988 17.562 -13.078 1 94.5 188 THR A N 1
ATOM 1487 C CA . THR A 1 188 ? -4.711 17.016 -13.5 1 94.5 188 THR A CA 1
ATOM 1488 C C . THR A 1 188 ? -3.701 18.125 -13.766 1 94.5 188 THR A C 1
ATOM 1490 O O . THR A 1 188 ? -2.613 17.875 -14.289 1 94.5 188 THR A O 1
ATOM 1493 N N . LYS A 1 189 ? -4.141 19.312 -13.523 1 95.19 189 LYS A N 1
ATOM 1494 C CA . LYS A 1 189 ? -3.26 20.469 -13.609 1 95.19 189 LYS A CA 1
ATOM 1495 C C . LYS A 1 189 ? -3.279 21.281 -12.32 1 95.19 189 LYS A C 1
ATOM 1497 O O . LYS A 1 189 ? -4.336 21.469 -11.711 1 95.19 189 LYS A O 1
ATOM 1502 N N . TRP A 1 190 ? -2.113 21.719 -11.945 1 94.75 190 TRP A N 1
ATOM 1503 C CA . TRP A 1 190 ? -2.062 22.578 -10.773 1 94.75 190 TRP A CA 1
ATOM 1504 C C . TRP A 1 190 ? -2.875 23.844 -10.992 1 94.75 190 TRP A C 1
ATOM 1506 O O . TRP A 1 190 ? -2.867 24.422 -12.086 1 94.75 190 TRP A O 1
ATOM 1516 N N . LEU A 1 191 ? -3.551 24.281 -9.953 1 94.31 191 LEU A N 1
ATOM 1517 C CA . LEU A 1 191 ? -4.379 25.469 -9.906 1 94.31 191 LEU A CA 1
ATOM 1518 C C . LEU A 1 191 ? -5.59 25.344 -10.82 1 94.31 191 LEU A C 1
ATOM 1520 O O . LEU A 1 191 ? -6.281 26.328 -11.094 1 94.31 191 LEU A O 1
ATOM 1524 N N . GLY A 1 192 ? -5.789 24.109 -11.32 1 93.06 192 GLY A N 1
ATOM 1525 C CA . GLY A 1 192 ? -7.023 23.828 -12.031 1 93.06 192 GLY A CA 1
ATOM 1526 C C . GLY A 1 192 ? -8.227 23.719 -11.117 1 93.06 192 GLY A C 1
ATOM 1527 O O . GLY A 1 192 ? -8.086 23.422 -9.922 1 93.06 192 GLY A O 1
ATOM 1528 N N . ASN A 1 193 ? -9.398 23.984 -11.586 1 93.38 193 ASN A N 1
ATOM 1529 C CA . ASN A 1 193 ? -10.609 23.844 -10.789 1 93.38 193 ASN A CA 1
ATOM 1530 C C . ASN A 1 193 ? -11.812 23.484 -11.648 1 93.38 193 ASN A C 1
ATOM 1532 O O . ASN A 1 193 ? -12.961 23.719 -11.258 1 93.38 193 ASN A O 1
ATOM 1536 N N . ASP A 1 194 ? -11.562 22.953 -12.805 1 89.44 194 ASP A N 1
ATOM 1537 C CA . ASP A 1 194 ? -12.625 22.625 -13.75 1 89.44 194 ASP A CA 1
ATOM 1538 C C . ASP A 1 194 ? -13.43 21.406 -13.266 1 89.44 194 ASP A C 1
ATOM 1540 O O . ASP A 1 194 ? -14.633 21.328 -13.508 1 89.44 194 ASP A O 1
ATOM 1544 N N . ALA A 1 195 ? -12.805 20.547 -12.57 1 91.31 195 ALA A N 1
ATOM 1545 C CA . ALA A 1 195 ? -13.445 19.281 -12.18 1 91.31 195 ALA A CA 1
ATOM 1546 C C . ALA A 1 195 ? -14.242 19.453 -10.891 1 91.31 195 ALA A C 1
ATOM 1548 O O . ALA A 1 195 ? -15.195 18.703 -10.648 1 91.31 195 ALA A O 1
ATOM 1549 N N . ARG A 1 196 ? -13.938 20.422 -10.047 1 94.38 196 ARG A N 1
ATOM 1550 C CA . ARG A 1 196 ? -14.523 20.531 -8.719 1 94.38 196 ARG A CA 1
ATOM 1551 C C . ARG A 1 196 ? -15.766 21.406 -8.734 1 94.38 196 ARG A C 1
ATOM 1553 O O . ARG A 1 196 ? -16.516 21.453 -7.758 1 94.38 196 ARG A O 1
ATOM 1560 N N . TYR A 1 197 ? -15.945 22.078 -9.891 1 91.25 197 TYR A N 1
ATOM 1561 C CA . TYR A 1 197 ? -17.172 22.828 -10.109 1 91.25 197 TYR A CA 1
ATOM 1562 C C . TYR A 1 197 ? -17.969 22.25 -11.266 1 91.25 197 TYR A C 1
ATOM 1564 O O . TYR A 1 197 ? -17.406 21.969 -12.336 1 91.25 197 TYR A O 1
ATOM 1572 N N . LYS A 1 198 ? -19.234 21.75 -11.141 1 75.88 198 LYS A N 1
ATOM 1573 C CA . LYS A 1 198 ? -20.094 21.062 -12.109 1 75.88 198 LYS A CA 1
ATOM 1574 C C . LYS A 1 198 ? -19.969 21.703 -13.492 1 75.88 198 LYS A C 1
ATOM 1576 O O . LYS A 1 198 ? -19.812 20.984 -14.484 1 75.88 198 LYS A O 1
ATOM 1581 N N . ASN A 1 199 ? -20.203 22.969 -13.68 1 66.94 199 ASN A N 1
ATOM 1582 C CA . ASN A 1 199 ? -20.156 23.609 -14.992 1 66.94 199 ASN A CA 1
ATOM 1583 C C . ASN A 1 199 ? -18.766 24.172 -15.297 1 66.94 199 ASN A C 1
ATOM 1585 O O . ASN A 1 199 ? -18.594 24.938 -16.25 1 66.94 199 ASN A O 1
ATOM 1589 N N . GLY A 1 200 ? -17.906 23.547 -14.672 1 60.56 200 GLY A N 1
ATOM 1590 C CA . GLY A 1 200 ? -16.547 24.031 -14.82 1 60.56 200 GLY A CA 1
ATOM 1591 C C . GLY A 1 200 ? -16.375 25.469 -14.383 1 60.56 200 GLY A C 1
ATOM 1592 O O . GLY A 1 200 ? -17.297 26.062 -13.789 1 60.56 200 GLY A O 1
ATOM 1593 N N . SER A 1 201 ? -15.039 26.094 -14.391 1 58.97 201 SER A N 1
ATOM 1594 C CA . SER A 1 201 ? -14.773 27.484 -14.07 1 58.97 201 SER A CA 1
ATOM 1595 C C . SER A 1 201 ? -15.07 28.391 -15.258 1 58.97 201 SER A C 1
ATOM 1597 O O . SER A 1 201 ? -14.758 29.578 -15.227 1 58.97 201 SER A O 1
ATOM 1599 N N . LYS A 1 202 ? -15.648 27.938 -16.391 1 57.47 202 LYS A N 1
ATOM 1600 C CA . LYS A 1 202 ? -15.555 28.656 -17.656 1 57.47 202 LYS A CA 1
ATOM 1601 C C . LYS A 1 202 ? -16.672 29.688 -17.781 1 57.47 202 LYS A C 1
ATOM 1603 O O . LYS A 1 202 ? -16.625 30.547 -18.672 1 57.47 202 LYS A O 1
ATOM 1608 N N . ASP A 1 203 ? -17.734 29.531 -16.938 1 60.91 203 ASP A N 1
ATOM 1609 C CA . ASP A 1 203 ? -18.75 30.562 -17.125 1 60.91 203 ASP A CA 1
ATOM 1610 C C . ASP A 1 203 ? -18.625 31.672 -16.078 1 60.91 203 ASP A C 1
ATOM 1612 O O . ASP A 1 203 ? -18.938 31.453 -14.906 1 60.91 203 ASP A O 1
ATOM 1616 N N . PRO A 1 204 ? -18 32.781 -16.438 1 59.25 204 PRO A N 1
ATOM 1617 C CA . PRO A 1 204 ? -17.859 33.875 -15.461 1 59.25 204 PRO A CA 1
ATOM 1618 C C . PRO A 1 204 ? -19.188 34.219 -14.766 1 59.25 204 PRO A C 1
ATOM 1620 O O . PRO A 1 204 ? -19.172 34.781 -13.672 1 59.25 204 PRO A O 1
ATOM 1623 N N . LYS A 1 205 ? -20.344 33.812 -15.531 1 60.31 205 LYS A N 1
ATOM 1624 C CA . LYS A 1 205 ? -21.656 34.156 -14.984 1 60.31 205 LYS A CA 1
ATOM 1625 C C . LYS A 1 205 ? -21.953 33.312 -13.727 1 60.31 205 LYS A C 1
ATOM 1627 O O . LYS A 1 205 ? -22.75 33.75 -12.883 1 60.31 205 LYS A O 1
ATOM 1632 N N . ASP A 1 206 ? -21.078 32.344 -13.336 1 77.31 206 ASP A N 1
ATOM 1633 C CA . ASP A 1 206 ? -21.422 31.406 -12.273 1 77.31 206 ASP A CA 1
ATOM 1634 C C . ASP A 1 206 ? -20.516 31.578 -11.062 1 77.31 206 ASP A C 1
ATOM 1636 O O . ASP A 1 206 ? -20.656 30.875 -10.062 1 77.31 206 ASP A O 1
ATOM 1640 N N . ILE A 1 207 ? -19.781 32.562 -11.102 1 79.5 207 ILE A N 1
ATOM 1641 C CA . ILE A 1 207 ? -18.734 32.75 -10.094 1 79.5 207 ILE A CA 1
ATOM 1642 C C . ILE A 1 207 ? -19.375 33.062 -8.742 1 79.5 207 ILE A C 1
ATOM 1644 O O . ILE A 1 207 ? -18.812 32.75 -7.691 1 79.5 207 ILE A O 1
ATOM 1648 N N . TYR A 1 208 ? -20.562 33.531 -8.828 1 81.06 208 TYR A N 1
ATOM 1649 C CA . TYR A 1 208 ? -21.234 33.938 -7.598 1 81.06 208 TYR A CA 1
ATOM 1650 C C . TYR A 1 208 ? -22.141 32.812 -7.09 1 81.06 208 TYR A C 1
ATOM 1652 O O . TYR A 1 208 ? -22.641 32.875 -5.961 1 81.06 208 TYR A O 1
ATOM 1660 N N . THR A 1 209 ? -22.297 31.781 -7.918 1 83.75 209 THR A N 1
ATOM 1661 C CA . THR A 1 209 ? -23.281 30.781 -7.527 1 83.75 209 THR A CA 1
ATOM 1662 C C . THR A 1 209 ? -22.703 29.375 -7.582 1 83.75 209 THR A C 1
ATOM 1664 O O . THR A 1 209 ? -23.344 28.422 -7.164 1 83.75 209 THR A O 1
ATOM 1667 N N . ARG A 1 210 ? -21.578 29.328 -8.078 1 88.12 210 ARG A N 1
ATOM 1668 C CA . ARG A 1 210 ? -21.016 27.984 -8.25 1 88.12 210 ARG A CA 1
ATOM 1669 C C . ARG A 1 210 ? -20.859 27.281 -6.91 1 88.12 210 ARG A C 1
ATOM 1671 O O . ARG A 1 210 ? -20.641 27.938 -5.883 1 88.12 210 ARG A O 1
ATOM 1678 N N . GLN A 1 211 ? -21.031 25.969 -6.996 1 90 211 GLN A N 1
ATOM 1679 C CA . GLN A 1 211 ? -20.953 25.156 -5.785 1 90 211 GLN A CA 1
ATOM 1680 C C . GLN A 1 211 ? -19.719 24.266 -5.793 1 90 211 GLN A C 1
ATOM 1682 O O . GLN A 1 211 ? -19.531 23.453 -6.699 1 90 211 GLN A O 1
ATOM 1687 N N . LEU A 1 212 ? -18.891 24.438 -4.863 1 94 212 LEU A N 1
ATOM 1688 C CA . LEU A 1 212 ? -17.703 23.609 -4.691 1 94 212 LEU A CA 1
ATOM 1689 C C . LEU A 1 212 ? -18.078 22.172 -4.328 1 94 212 LEU A C 1
ATOM 1691 O O . LEU A 1 212 ? -18.891 21.953 -3.422 1 94 212 LEU A O 1
ATOM 1695 N N . GLU A 1 213 ? -17.484 21.234 -4.949 1 93.62 213 GLU A N 1
ATOM 1696 C CA . GLU A 1 213 ? -17.797 19.828 -4.719 1 93.62 213 GLU A CA 1
ATOM 1697 C C . GLU A 1 213 ? -17.422 19.406 -3.297 1 93.62 213 GLU A C 1
ATOM 1699 O O . GLU A 1 213 ? -16.344 19.75 -2.805 1 93.62 213 GLU A O 1
ATOM 1704 N N . LYS A 1 214 ? -18.359 18.688 -2.609 1 93.44 214 LYS A N 1
ATOM 1705 C CA . LYS A 1 214 ? -18.016 18.047 -1.335 1 93.44 214 LYS A CA 1
ATOM 1706 C C . LYS A 1 214 ? -17.172 16.812 -1.547 1 93.44 214 LYS A C 1
ATOM 1708 O O . LYS A 1 214 ? -17.375 16.062 -2.51 1 93.44 214 LYS A O 1
ATOM 1713 N N . PRO A 1 215 ? -16.203 16.484 -0.77 1 96 215 PRO A N 1
ATOM 1714 C CA . PRO A 1 215 ? -15.938 17.141 0.512 1 96 215 PRO A CA 1
ATOM 1715 C C . PRO A 1 215 ? -14.852 18.219 0.409 1 96 215 PRO A C 1
ATOM 1717 O O . PRO A 1 215 ? -14.281 18.625 1.425 1 96 215 PRO A O 1
ATOM 1720 N N . LEU A 1 216 ? -14.523 18.75 -0.72 1 96.69 216 LEU A N 1
ATOM 1721 C CA . LEU A 1 216 ? -13.406 19.656 -0.949 1 96.69 216 LEU A CA 1
ATOM 1722 C C . LEU A 1 216 ? -13.625 20.984 -0.226 1 96.69 216 LEU A C 1
ATOM 1724 O O . LEU A 1 216 ? -14.766 21.391 0.006 1 96.69 216 LEU A O 1
ATOM 1728 N N . SER A 1 217 ? -12.508 21.609 0.119 1 96.56 217 SER A N 1
ATOM 1729 C CA . SER A 1 217 ? -12.562 22.938 0.699 1 96.56 217 SER A CA 1
ATOM 1730 C C . SER A 1 217 ? -11.805 23.953 -0.165 1 96.56 217 SER A C 1
ATOM 1732 O O . SER A 1 217 ? -12.266 25.078 -0.349 1 96.56 217 SER A O 1
ATOM 1734 N N . ALA A 1 218 ? -10.75 23.531 -0.788 1 96.44 218 ALA A N 1
ATOM 1735 C CA . ALA A 1 218 ? -9.938 24.422 -1.614 1 96.44 218 ALA A CA 1
ATOM 1736 C C . ALA A 1 218 ? -10.625 24.719 -2.945 1 96.44 218 ALA A C 1
ATOM 1738 O O . ALA A 1 218 ? -11.211 23.812 -3.557 1 96.44 218 ALA A O 1
ATOM 1739 N N . VAL A 1 219 ? -10.438 25.891 -3.439 1 95.88 219 VAL A N 1
ATOM 1740 C CA . VAL A 1 219 ? -11.164 26.328 -4.629 1 95.88 219 VAL A CA 1
ATOM 1741 C C . VAL A 1 219 ? -10.406 25.906 -5.883 1 95.88 219 VAL A C 1
ATOM 1743 O O . VAL A 1 219 ? -10.961 25.906 -6.984 1 95.88 219 VAL A O 1
ATOM 1746 N N . HIS A 1 220 ? -9.148 25.625 -5.68 1 96.12 220 HIS A N 1
ATOM 1747 C CA . HIS A 1 220 ? -8.305 25.109 -6.754 1 96.12 220 HIS A CA 1
ATOM 1748 C C . HIS A 1 220 ? -7.465 23.922 -6.273 1 96.12 220 HIS A C 1
ATOM 1750 O O . HIS A 1 220 ? -7.152 23.828 -5.086 1 96.12 220 HIS A O 1
ATOM 1756 N N . MET A 1 221 ? -7.121 23.047 -7.254 1 96.56 221 MET A N 1
ATOM 1757 C CA . MET A 1 221 ? -6.129 22.016 -6.969 1 96.56 221 MET A CA 1
ATOM 1758 C C . MET A 1 221 ? -4.766 22.625 -6.672 1 96.56 221 MET A C 1
ATOM 1760 O O . MET A 1 221 ? -4.285 23.469 -7.43 1 96.56 221 MET A O 1
ATOM 1764 N N . GLY A 1 222 ? -4.242 22.281 -5.586 1 96.5 222 GLY A N 1
ATOM 1765 C CA . GLY A 1 222 ? -2.92 22.781 -5.258 1 96.5 222 GLY A CA 1
ATOM 1766 C C . GLY A 1 222 ? -2.951 24 -4.359 1 96.5 222 GLY A C 1
ATOM 1767 O O . GLY A 1 222 ? -1.903 24.516 -3.973 1 96.5 222 GLY A O 1
ATOM 1768 N N . LEU A 1 223 ? -4.133 24.484 -4.031 1 96.38 223 LEU A N 1
ATOM 1769 C CA . LEU A 1 223 ? -4.309 25.516 -3.01 1 96.38 223 LEU A CA 1
ATOM 1770 C C . LEU A 1 223 ? -4.844 24.922 -1.717 1 96.38 223 LEU A C 1
ATOM 1772 O O . LEU A 1 223 ? -5.496 23.875 -1.738 1 96.38 223 LEU A O 1
ATOM 1776 N N . ILE A 1 224 ? -4.562 25.531 -0.621 1 92.94 224 ILE A N 1
ATOM 1777 C CA . ILE A 1 224 ? -5.117 25.125 0.666 1 92.94 224 ILE A CA 1
ATOM 1778 C C . ILE A 1 224 ? -6.52 25.719 0.828 1 92.94 224 ILE A C 1
ATOM 1780 O O . ILE A 1 224 ? -7.395 25.078 1.422 1 92.94 224 ILE A O 1
ATOM 1784 N N . TYR A 1 225 ? -6.664 26.891 0.248 1 93 225 TYR A N 1
ATOM 1785 C CA . TYR A 1 225 ? -7.902 27.625 0.454 1 93 225 TYR A CA 1
ATOM 1786 C C . TYR A 1 225 ? -8.32 28.359 -0.816 1 93 225 TYR A C 1
ATOM 1788 O O . TYR A 1 225 ? -8.594 27.734 -1.842 1 93 225 TYR A O 1
ATOM 1796 N N . VAL A 1 226 ? -8.141 29.703 -0.863 1 96.56 226 VAL A N 1
ATOM 1797 C CA . VAL A 1 226 ? -8.711 30.453 -1.983 1 96.56 226 VAL A CA 1
ATOM 1798 C C . VAL A 1 226 ? -7.59 31.078 -2.803 1 96.56 226 VAL A C 1
ATOM 1800 O O . VAL A 1 226 ? -6.434 31.109 -2.369 1 96.56 226 VAL A O 1
ATOM 1803 N N . ASN A 1 227 ? -7.945 31.516 -3.977 1 96.31 227 ASN A N 1
ATOM 1804 C CA . ASN A 1 227 ? -7.02 32.25 -4.82 1 96.31 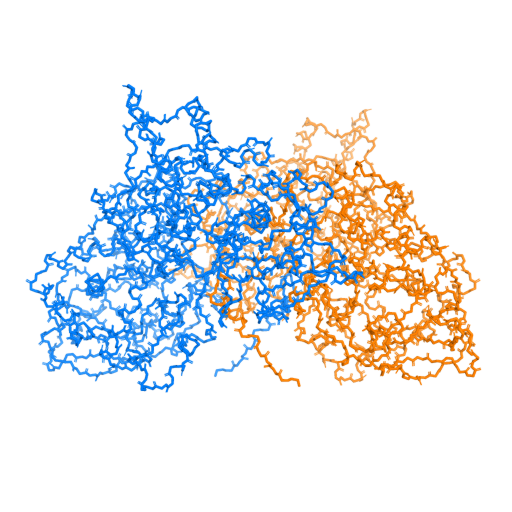227 ASN A CA 1
ATOM 1805 C C . ASN A 1 227 ? -6.906 33.719 -4.375 1 96.31 227 ASN A C 1
ATOM 1807 O O . ASN A 1 227 ? -7.875 34.469 -4.457 1 96.31 227 ASN A O 1
ATOM 1811 N N . PRO A 1 228 ? -5.723 34.156 -3.994 1 97.25 228 PRO A N 1
ATOM 1812 C CA . PRO A 1 228 ? -5.57 35.5 -3.445 1 97.25 228 PRO A CA 1
ATOM 1813 C C . PRO A 1 228 ? -5.859 36.594 -4.473 1 97.25 228 PRO A C 1
ATOM 1815 O O . PRO A 1 228 ? -6.137 37.719 -4.105 1 97.25 228 PRO A O 1
ATOM 1818 N N . GLU A 1 229 ? -5.824 36.281 -5.707 1 97.38 229 GLU A N 1
ATOM 1819 C CA . GLU A 1 229 ? -6.105 37.25 -6.766 1 97.38 229 GLU A CA 1
ATOM 1820 C C . GLU A 1 229 ? -7.605 37.375 -7.016 1 97.38 229 GLU A C 1
ATOM 1822 O O . GLU A 1 229 ? -8.047 38.281 -7.75 1 97.38 229 GLU A O 1
ATOM 1827 N N . GLY A 1 230 ? -8.352 36.562 -6.414 1 95.31 230 GLY A N 1
ATOM 1828 C CA . GLY A 1 230 ? -9.773 36.438 -6.664 1 95.31 230 GLY A CA 1
ATOM 1829 C C . GLY A 1 230 ? -10.156 35.156 -7.398 1 95.31 230 GLY A C 1
ATOM 1830 O O . GLY A 1 230 ? -9.281 34.438 -7.883 1 95.31 230 GLY A O 1
ATOM 1831 N N . PRO A 1 231 ? -11.453 34.844 -7.41 1 93.88 231 PRO A N 1
ATOM 1832 C CA . PRO A 1 231 ? -11.875 33.625 -8.086 1 93.88 231 PRO A CA 1
ATOM 1833 C C . PRO A 1 231 ? -11.359 33.531 -9.516 1 93.88 231 PRO A C 1
ATOM 1835 O O . PRO A 1 231 ? -11.594 34.438 -10.328 1 93.88 231 PRO A O 1
ATOM 1838 N N . ASP A 1 232 ? -10.562 32.469 -9.758 1 90.38 232 ASP A N 1
ATOM 1839 C CA . ASP A 1 232 ? -10.008 32.156 -11.078 1 90.38 232 ASP A CA 1
ATOM 1840 C C . ASP A 1 232 ? -9.062 33.281 -11.539 1 90.38 232 ASP A C 1
ATOM 1842 O O . ASP A 1 232 ? -8.891 33.5 -12.734 1 90.38 232 ASP A O 1
ATOM 1846 N N . GLY A 1 233 ? -8.594 34.062 -10.578 1 91.81 233 GLY A N 1
ATOM 1847 C CA . GLY A 1 233 ? -7.641 35.125 -10.883 1 91.81 233 GLY A CA 1
ATOM 1848 C C . GLY A 1 233 ? -8.312 36.438 -11.234 1 91.81 233 GLY A C 1
ATOM 1849 O O . GLY A 1 233 ? -7.637 37.406 -11.594 1 91.81 233 GLY A O 1
ATOM 1850 N N . ILE A 1 234 ? -9.625 36.438 -11.18 1 93.25 234 ILE A N 1
ATOM 1851 C CA . ILE A 1 234 ? -10.375 37.656 -11.445 1 93.25 234 ILE A CA 1
ATOM 1852 C C . ILE A 1 234 ? -10.445 38.5 -10.18 1 93.25 234 ILE A C 1
ATOM 1854 O O . ILE A 1 234 ? -10.992 38.062 -9.164 1 93.25 234 ILE A O 1
ATOM 1858 N N . PRO A 1 235 ? -9.945 39.688 -10.242 1 96.88 235 PRO A N 1
ATOM 1859 C CA . PRO A 1 235 ? -9.844 40.5 -9.039 1 96.88 235 PRO A CA 1
ATOM 1860 C C . PRO A 1 235 ? -11.188 41.094 -8.625 1 96.88 235 PRO A C 1
ATOM 1862 O O . PRO A 1 235 ? -11.367 42.312 -8.68 1 96.88 235 PRO A O 1
ATOM 1865 N N . ASP A 1 236 ? -12.078 40.281 -8.211 1 95.94 236 ASP A N 1
ATOM 1866 C CA . ASP A 1 236 ? -13.406 40.656 -7.727 1 95.94 236 ASP A CA 1
ATOM 1867 C C . ASP A 1 236 ? -13.531 40.406 -6.227 1 95.94 236 ASP A C 1
ATOM 1869 O O . ASP A 1 236 ? -13.797 39.281 -5.805 1 95.94 236 ASP A O 1
ATOM 1873 N N . PRO A 1 237 ? -13.422 41.469 -5.438 1 97.31 237 PRO A N 1
ATOM 1874 C CA . PRO A 1 237 ? -13.445 41.281 -3.982 1 97.31 237 PRO A CA 1
ATOM 1875 C C . PRO A 1 237 ? -14.742 40.656 -3.484 1 97.31 237 PRO A C 1
ATOM 1877 O O . PRO A 1 237 ? -14.719 39.875 -2.541 1 97.31 237 PRO A O 1
ATOM 1880 N N . VAL A 1 238 ? -15.852 40.969 -4.094 1 95.69 238 VAL A N 1
ATOM 1881 C CA . VAL A 1 238 ? -17.141 40.438 -3.652 1 95.69 238 VAL A CA 1
ATOM 1882 C C . VAL A 1 238 ? -17.203 38.938 -3.936 1 95.69 238 VAL A C 1
ATOM 1884 O O . VAL A 1 238 ? -17.609 38.156 -3.072 1 95.69 238 VAL A O 1
ATOM 1887 N N . ALA A 1 239 ? -16.875 38.562 -5.113 1 94.38 239 ALA A N 1
ATOM 1888 C CA . ALA A 1 239 ? -16.828 37.156 -5.449 1 94.38 239 ALA A CA 1
ATOM 1889 C C . ALA A 1 239 ? -15.828 36.406 -4.574 1 94.38 239 ALA A C 1
ATOM 1891 O O . ALA A 1 239 ? -16.047 35.25 -4.223 1 94.38 239 ALA A O 1
ATOM 1892 N N . SER A 1 240 ? -14.797 37.062 -4.27 1 96.88 240 SER A N 1
ATOM 1893 C CA . SER A 1 240 ? -13.789 36.469 -3.4 1 96.88 240 SER A CA 1
ATOM 1894 C C . SER A 1 240 ? -14.359 36.156 -2.018 1 96.88 240 SER A C 1
ATOM 1896 O O . SER A 1 240 ? -14 35.156 -1.399 1 96.88 240 SER A O 1
ATOM 1898 N N . ALA A 1 241 ? -15.164 37 -1.533 1 97.5 241 ALA A N 1
ATOM 1899 C CA . ALA A 1 241 ? -15.758 36.812 -0.214 1 97.5 241 ALA A CA 1
ATOM 1900 C C . ALA A 1 241 ? -16.594 35.531 -0.165 1 97.5 241 ALA A C 1
ATOM 1902 O O . ALA A 1 241 ? -16.594 34.844 0.851 1 97.5 241 ALA A O 1
ATOM 1903 N N . ARG A 1 242 ? -17.297 35.312 -1.165 1 95.56 242 ARG A N 1
ATOM 1904 C CA . ARG A 1 242 ? -18.078 34.062 -1.227 1 95.56 242 ARG A CA 1
ATOM 1905 C C . ARG A 1 242 ? -17.188 32.844 -1.12 1 95.56 242 ARG A C 1
ATOM 1907 O O . ARG A 1 242 ? -17.453 31.922 -0.343 1 95.56 242 ARG A O 1
ATOM 1914 N N . ASP A 1 243 ? -16.094 32.781 -1.928 1 96 243 ASP A N 1
ATOM 1915 C CA . ASP A 1 243 ? -15.156 31.672 -1.89 1 96 243 ASP A CA 1
ATOM 1916 C C . ASP A 1 243 ? -14.531 31.531 -0.503 1 96 243 ASP A C 1
ATOM 1918 O O . ASP A 1 243 ? -14.383 30.422 0.007 1 96 243 ASP A O 1
ATOM 1922 N N . ILE A 1 244 ? -14.195 32.625 0.036 1 97.94 244 ILE A N 1
ATOM 1923 C CA . ILE A 1 244 ? -13.586 32.656 1.361 1 97.94 244 ILE A CA 1
ATOM 1924 C C . ILE A 1 244 ? -14.531 32 2.371 1 97.94 244 ILE A C 1
ATOM 1926 O O . ILE A 1 244 ? -14.141 31.109 3.127 1 97.94 244 ILE A O 1
ATOM 1930 N N . ARG A 1 245 ? -15.773 32.406 2.359 1 97.25 245 ARG A N 1
ATOM 1931 C CA . ARG A 1 245 ? -16.75 31.922 3.311 1 97.25 245 ARG A CA 1
ATOM 1932 C C . ARG A 1 245 ? -16.953 30.406 3.152 1 97.25 245 ARG A C 1
ATOM 1934 O O . ARG A 1 245 ? -17 29.672 4.145 1 97.25 245 ARG A O 1
ATOM 1941 N N . THR A 1 246 ? -17.047 29.953 1.949 1 96 246 THR A N 1
ATOM 1942 C CA . THR A 1 246 ? -17.25 28.531 1.689 1 96 246 THR A CA 1
ATOM 1943 C C . THR A 1 246 ? -16.047 27.719 2.184 1 96 246 THR A C 1
ATOM 1945 O O . THR A 1 246 ? -16.219 26.734 2.906 1 96 246 THR A O 1
ATOM 1948 N N . THR A 1 247 ? -14.859 28.125 1.803 1 97.31 247 THR A N 1
ATOM 1949 C CA . THR A 1 247 ? -13.648 27.375 2.109 1 97.31 247 THR A CA 1
ATOM 1950 C C . THR A 1 247 ? -13.383 27.375 3.613 1 97.31 247 THR A C 1
ATOM 1952 O O . THR A 1 247 ? -13.164 26.312 4.203 1 97.31 247 THR A O 1
ATOM 1955 N N . PHE A 1 248 ? -13.469 28.5 4.223 1 98.06 248 PHE A N 1
ATOM 1956 C CA . PHE A 1 248 ? -13.172 28.578 5.645 1 98.06 248 PHE A CA 1
ATOM 1957 C C . PHE A 1 248 ? -14.242 27.875 6.469 1 98.06 248 PHE A C 1
ATOM 1959 O O . PHE A 1 248 ? -13.938 27.266 7.496 1 98.06 248 PHE A O 1
ATOM 1966 N N . ARG A 1 249 ? -15.5 28 6.035 1 97.19 249 ARG A N 1
ATOM 1967 C CA . ARG A 1 249 ? -16.547 27.25 6.723 1 97.19 249 ARG A CA 1
ATOM 1968 C C . ARG A 1 249 ? -16.266 25.75 6.707 1 97.19 249 ARG A C 1
ATOM 1970 O O . ARG A 1 249 ? -16.453 25.062 7.711 1 97.19 249 ARG A O 1
ATOM 1977 N N . ARG A 1 250 ? -15.766 25.266 5.629 1 97.38 250 ARG A N 1
ATOM 1978 C CA . ARG A 1 250 ? -15.484 23.844 5.484 1 97.38 250 ARG A CA 1
ATOM 1979 C C . ARG A 1 250 ? -14.203 23.469 6.211 1 97.38 250 ARG A C 1
ATOM 1981 O O . ARG A 1 250 ? -13.906 22.281 6.391 1 97.38 250 ARG A O 1
ATOM 1988 N N . MET A 1 251 ? -13.461 24.453 6.676 1 96.75 251 MET A N 1
ATOM 1989 C CA . MET A 1 251 ? -12.32 24.234 7.57 1 96.75 251 MET A CA 1
ATOM 1990 C C . MET A 1 251 ? -12.734 24.406 9.023 1 96.75 251 MET A C 1
ATOM 1992 O O . MET A 1 251 ? -11.891 24.391 9.922 1 96.75 251 MET A O 1
ATOM 1996 N N . ALA A 1 252 ? -14.016 24.703 9.219 1 96.62 252 ALA A N 1
ATOM 1997 C CA . ALA A 1 252 ? -14.641 24.797 10.539 1 96.62 252 ALA A CA 1
ATOM 1998 C C . ALA A 1 252 ? -14.531 26.203 11.109 1 96.62 252 ALA A C 1
ATOM 2000 O O . ALA A 1 252 ? -14.547 26.391 12.328 1 96.62 252 ALA A O 1
ATOM 2001 N N . MET A 1 253 ? -14.406 27.234 10.25 1 97.94 253 MET A N 1
ATOM 2002 C CA . MET A 1 253 ? -14.305 28.609 10.719 1 97.94 253 MET A CA 1
ATOM 2003 C C . MET A 1 253 ? -15.586 29.391 10.414 1 97.94 253 MET A C 1
ATOM 2005 O O . MET A 1 253 ? -16.141 29.281 9.32 1 97.94 253 MET A O 1
ATOM 2009 N N . ASN A 1 254 ? -16.078 30.078 11.406 1 97.81 254 ASN A N 1
ATOM 2010 C CA . ASN A 1 254 ? -17.188 30.984 11.133 1 97.81 254 ASN A CA 1
ATOM 2011 C C . ASN A 1 254 ? -16.672 32.312 10.586 1 97.81 254 ASN A C 1
ATOM 2013 O O . ASN A 1 254 ? -15.477 32.5 10.375 1 97.81 254 ASN A O 1
ATOM 2017 N N . ASP A 1 255 ? -17.562 33.281 10.336 1 98.5 255 ASP A N 1
ATOM 2018 C CA . ASP A 1 255 ? -17.188 34.531 9.695 1 98.5 255 ASP A CA 1
ATOM 2019 C C . ASP A 1 255 ? -16.234 35.344 10.57 1 98.5 255 ASP A C 1
ATOM 2021 O O . ASP A 1 255 ? -15.266 35.938 10.07 1 98.5 255 ASP A O 1
ATOM 2025 N N . GLU A 1 256 ? -16.516 35.406 11.836 1 98.69 256 GLU A N 1
ATOM 2026 C CA . GLU A 1 256 ? -15.656 36.156 12.734 1 98.69 256 GLU A CA 1
ATOM 2027 C C . GLU A 1 256 ? -14.258 35.562 12.789 1 98.69 256 GLU A C 1
ATOM 2029 O O . GLU A 1 256 ? -13.258 36.281 12.703 1 98.69 256 GLU A O 1
ATOM 2034 N N . GLU A 1 257 ? -14.203 34.25 12.969 1 98.69 257 GLU A N 1
ATOM 2035 C CA . GLU A 1 257 ? -12.922 33.562 12.992 1 98.69 257 GLU A CA 1
ATOM 2036 C C . GLU A 1 257 ? -12.164 33.75 11.68 1 98.69 257 GLU A C 1
ATOM 2038 O O . GLU A 1 257 ? -10.945 33.906 11.672 1 98.69 257 GLU A O 1
ATOM 2043 N N . THR A 1 258 ? -12.883 33.719 10.586 1 98.75 258 THR A N 1
ATOM 2044 C CA . THR A 1 258 ? -12.305 33.938 9.258 1 98.75 258 THR A CA 1
ATOM 2045 C C . THR A 1 258 ? -11.648 35.281 9.148 1 98.75 258 THR A C 1
ATOM 2047 O O . THR A 1 258 ? -10.492 35.406 8.75 1 98.75 258 THR A O 1
ATOM 2050 N N . VAL A 1 259 ? -12.391 36.344 9.523 1 98.81 259 VAL A N 1
ATOM 2051 C CA . VAL A 1 259 ? -11.859 37.719 9.461 1 98.81 259 VAL A CA 1
ATOM 2052 C C . VAL A 1 259 ? -10.648 37.844 10.383 1 98.81 259 VAL A C 1
ATOM 2054 O O . VAL A 1 259 ? -9.641 38.438 10.008 1 98.81 259 VAL A O 1
ATOM 2057 N N . ALA A 1 260 ? -10.781 37.25 11.547 1 98.81 260 ALA A N 1
ATOM 2058 C CA . ALA A 1 260 ? -9.688 37.312 12.516 1 98.81 260 ALA A CA 1
ATOM 2059 C C . ALA A 1 260 ? -8.422 36.688 11.945 1 98.81 260 ALA A C 1
ATOM 2061 O O . ALA A 1 260 ? -7.328 37.219 12.078 1 98.81 260 ALA A O 1
ATOM 2062 N N . LEU A 1 261 ? -8.562 35.5 11.344 1 98.62 261 LEU A N 1
ATOM 2063 C CA . LEU A 1 261 ? -7.418 34.781 10.812 1 98.62 261 LEU A CA 1
ATOM 2064 C C . LEU A 1 261 ? -6.781 35.531 9.656 1 98.62 261 LEU A C 1
ATOM 2066 O O . LEU A 1 261 ? -5.555 35.625 9.562 1 98.62 261 LEU A O 1
ATOM 2070 N N . ILE A 1 262 ? -7.559 36.031 8.734 1 98.5 262 ILE A N 1
ATOM 2071 C CA . ILE A 1 262 ? -7.031 36.75 7.57 1 98.5 262 ILE A CA 1
ATOM 2072 C C . ILE A 1 262 ? -6.332 38.031 8.016 1 98.5 262 ILE A C 1
ATOM 2074 O O . ILE A 1 262 ? -5.18 38.281 7.66 1 98.5 262 ILE A O 1
ATOM 2078 N N . ALA A 1 263 ? -7.082 38.844 8.82 1 98.56 263 ALA A N 1
ATOM 2079 C CA . ALA A 1 263 ? -6.531 40.125 9.273 1 98.56 263 ALA A CA 1
ATOM 2080 C C . ALA A 1 263 ? -5.301 39.906 10.148 1 98.56 263 ALA A C 1
ATOM 2082 O O . ALA A 1 263 ? -4.297 40.594 10 1 98.56 263 ALA A O 1
ATOM 2083 N N . GLY A 1 264 ? -5.441 38.969 11.078 1 98.25 264 GLY A N 1
ATOM 2084 C CA . GLY A 1 264 ? -4.312 38.688 11.945 1 98.25 264 GLY A CA 1
ATOM 2085 C C . GLY A 1 264 ? -3.104 38.156 11.203 1 98.25 264 GLY A C 1
ATOM 2086 O O . GLY A 1 264 ? -1.971 38.531 11.484 1 98.25 264 GLY A O 1
ATOM 2087 N N . GLY A 1 265 ? -3.365 37.219 10.305 1 97.56 265 GLY A N 1
ATOM 2088 C CA . GLY A 1 265 ? -2.275 36.688 9.508 1 97.56 265 GLY A CA 1
ATOM 2089 C C . GLY A 1 265 ? -1.57 37.719 8.672 1 97.56 265 GLY A C 1
ATOM 2090 O O . GLY A 1 265 ? -0.342 37.719 8.578 1 97.56 265 GLY A O 1
ATOM 2091 N N . HIS A 1 266 ? -2.324 38.625 8.094 1 98.06 266 HIS A N 1
ATOM 2092 C CA . HIS A 1 266 ? -1.786 39.594 7.168 1 98.06 266 HIS A CA 1
ATOM 2093 C C . HIS A 1 266 ? -1.288 40.844 7.91 1 98.06 266 HIS A C 1
ATOM 2095 O O . HIS A 1 266 ? -0.917 41.844 7.289 1 98.06 266 HIS A O 1
ATOM 2101 N N . THR A 1 267 ? -1.257 40.719 9.234 1 97 267 THR A N 1
ATOM 2102 C CA . THR A 1 267 ? -0.495 41.688 10.031 1 97 267 THR A CA 1
ATOM 2103 C C . THR A 1 267 ? 1.004 41.438 9.867 1 97 267 THR A C 1
ATOM 2105 O O . THR A 1 267 ? 1.802 42.375 10.039 1 97 267 THR A O 1
ATOM 2108 N N . PHE A 1 268 ? 1.332 40.219 9.477 1 97.5 268 PHE A N 1
ATOM 2109 C CA . PHE A 1 268 ? 2.73 39.812 9.438 1 97.5 268 PHE A CA 1
ATOM 2110 C C . PHE A 1 268 ? 3.186 39.562 8.008 1 97.5 268 PHE A C 1
ATOM 2112 O O . PHE A 1 268 ? 2.396 39.125 7.164 1 97.5 268 PHE A O 1
ATOM 2119 N N . GLY A 1 269 ? 4.473 39.844 7.762 1 96.75 269 GLY A N 1
ATOM 2120 C CA . GLY A 1 269 ? 5.188 39.312 6.613 1 96.75 269 GLY A CA 1
ATOM 2121 C C . GLY A 1 269 ? 4.848 40.031 5.316 1 96.75 269 GLY A C 1
ATOM 2122 O O . GLY A 1 269 ? 4.598 41.25 5.312 1 96.75 269 GLY A O 1
ATOM 2123 N N . LYS A 1 270 ? 4.992 39.312 4.242 1 98 270 LYS A N 1
ATOM 2124 C CA . LYS A 1 270 ? 4.793 39.812 2.887 1 98 270 LYS A CA 1
ATOM 2125 C C . LYS A 1 270 ? 4.66 38.688 1.889 1 98 270 LYS A C 1
ATOM 2127 O O . LYS A 1 270 ? 5.008 37.531 2.199 1 98 270 LYS A O 1
ATOM 2132 N N . THR A 1 271 ? 4.16 38.906 0.742 1 98.06 271 THR A N 1
ATOM 2133 C CA . THR A 1 271 ? 4.172 37.969 -0.378 1 98.06 271 THR A CA 1
ATOM 2134 C C . THR A 1 271 ? 5.43 38.156 -1.224 1 98.06 271 THR A C 1
ATOM 2136 O O . THR A 1 271 ? 6.18 39.125 -1.025 1 98.06 271 THR A O 1
ATOM 2139 N N . HIS A 1 272 ? 5.746 37.219 -2.094 1 98.19 272 HIS A N 1
ATOM 2140 C CA . HIS A 1 272 ? 6.953 37.25 -2.912 1 98.19 272 HIS A CA 1
ATOM 2141 C C . HIS A 1 272 ? 6.621 37.062 -4.391 1 98.19 272 HIS A C 1
ATOM 2143 O O . HIS A 1 272 ? 6.141 36.031 -4.797 1 98.19 272 HIS A O 1
ATOM 2149 N N . GLY A 1 273 ? 6.805 38.094 -5.152 1 98.06 273 GLY A N 1
ATOM 2150 C CA . GLY A 1 273 ? 6.598 38.094 -6.594 1 98.06 273 GLY A CA 1
ATOM 2151 C C . GLY A 1 273 ? 7.566 39 -7.332 1 98.06 273 GLY A C 1
ATOM 2152 O O . GLY A 1 273 ? 7.152 39.844 -8.141 1 98.06 273 GLY A O 1
ATOM 2153 N N . ALA A 1 274 ? 8.828 38.781 -7.102 1 97.94 274 ALA A N 1
ATOM 2154 C CA . ALA A 1 274 ? 9.883 39.625 -7.633 1 97.94 274 ALA A CA 1
ATOM 2155 C C . ALA A 1 274 ? 9.938 39.562 -9.156 1 97.94 274 ALA A C 1
ATOM 2157 O O . ALA A 1 274 ? 10.391 40.5 -9.812 1 97.94 274 ALA A O 1
ATOM 2158 N N . ALA A 1 275 ? 9.547 38.5 -9.688 1 98.12 275 ALA A N 1
ATOM 2159 C CA . ALA A 1 275 ? 9.57 38.219 -11.125 1 98.12 275 ALA A CA 1
ATOM 2160 C C . ALA A 1 275 ? 8.539 37.156 -11.508 1 98.12 275 ALA A C 1
ATOM 2162 O O . ALA A 1 275 ? 7.906 36.562 -10.633 1 98.12 275 ALA A O 1
ATOM 2163 N N . PRO A 1 276 ? 8.32 37.031 -12.828 1 97.44 276 PRO A N 1
ATOM 2164 C CA . PRO A 1 276 ? 7.352 36 -13.266 1 97.44 276 PRO A CA 1
ATOM 2165 C C . PRO A 1 276 ? 7.754 34.594 -12.859 1 97.44 276 PRO A C 1
ATOM 2167 O O . PRO A 1 276 ? 8.945 34.281 -12.758 1 97.44 276 PRO A O 1
ATOM 2170 N N . ALA A 1 277 ? 6.785 33.75 -12.75 1 96.19 277 ALA A N 1
ATOM 2171 C CA . ALA A 1 277 ? 6.949 32.375 -12.273 1 96.19 277 ALA A CA 1
ATOM 2172 C C . ALA A 1 277 ? 7.809 31.562 -13.242 1 96.19 277 ALA A C 1
ATOM 2174 O O . ALA A 1 277 ? 8.281 30.469 -12.898 1 96.19 277 ALA A O 1
ATOM 2175 N N . THR A 1 278 ? 8.031 32 -14.469 1 96.75 278 THR A N 1
ATOM 2176 C CA . THR A 1 278 ? 8.875 31.312 -15.438 1 96.75 278 THR A CA 1
ATOM 2177 C C . THR A 1 278 ? 10.297 31.156 -14.906 1 96.75 278 THR A C 1
ATOM 2179 O O . THR A 1 278 ? 11.078 30.344 -15.414 1 96.75 278 THR A O 1
ATOM 2182 N N . HIS A 1 279 ? 10.625 31.891 -13.844 1 97.81 279 HIS A N 1
ATOM 2183 C CA . HIS A 1 279 ? 11.945 31.812 -13.234 1 97.81 279 HIS A CA 1
ATOM 2184 C C . HIS A 1 279 ? 11.992 30.734 -12.156 1 97.81 279 HIS A C 1
ATOM 2186 O O . HIS A 1 279 ? 13.055 30.469 -11.586 1 97.81 279 HIS A O 1
ATOM 2192 N N . LEU A 1 280 ? 10.914 30.109 -11.867 1 97.38 280 LEU A N 1
ATOM 2193 C CA . LEU A 1 280 ? 10.875 29.062 -10.836 1 97.38 280 LEU A CA 1
ATOM 2194 C C . LEU A 1 280 ? 11.148 27.688 -11.438 1 97.38 280 LEU A C 1
ATOM 2196 O O . LEU A 1 280 ? 10.625 27.359 -12.5 1 97.38 280 LEU A O 1
ATOM 2200 N N . GLY A 1 281 ? 11.992 26.953 -10.742 1 97.12 281 GLY A N 1
ATOM 2201 C CA . GLY A 1 281 ? 12.219 25.562 -11.109 1 97.12 281 GLY A CA 1
ATOM 2202 C C . GLY A 1 281 ? 11.133 24.641 -10.609 1 97.12 281 GLY A C 1
ATOM 2203 O O . GLY A 1 281 ? 10.078 25.094 -10.156 1 97.12 281 GLY A O 1
ATOM 2204 N N . LYS A 1 282 ? 11.398 23.359 -10.656 1 96.94 282 LYS A N 1
ATOM 2205 C CA . LYS A 1 282 ? 10.43 22.328 -10.305 1 96.94 282 LYS A CA 1
ATOM 2206 C C . LYS A 1 282 ? 10.172 22.312 -8.805 1 96.94 282 LYS A C 1
ATOM 2208 O O . LYS A 1 282 ? 11 22.766 -8.016 1 96.94 282 LYS A O 1
ATOM 2213 N N . GLU A 1 283 ? 8.961 21.844 -8.422 1 97.62 283 GLU A N 1
ATOM 2214 C CA . GLU A 1 283 ? 8.617 21.594 -7.027 1 97.62 283 GLU A CA 1
ATOM 2215 C C . GLU A 1 283 ? 9.445 20.453 -6.449 1 97.62 283 GLU A C 1
ATOM 2217 O O . GLU A 1 283 ? 10.148 19.75 -7.188 1 97.62 283 GLU A O 1
ATOM 2222 N N . PRO A 1 284 ? 9.406 20.219 -5.152 1 97.88 284 PRO A N 1
ATOM 2223 C CA . PRO A 1 284 ? 10.297 19.281 -4.48 1 97.88 284 PRO A CA 1
ATOM 2224 C C . PRO A 1 284 ? 10.234 17.875 -5.082 1 97.88 284 PRO A C 1
ATOM 2226 O O . PRO A 1 284 ? 11.273 17.266 -5.34 1 97.88 284 PRO A O 1
ATOM 2229 N N . GLU A 1 285 ? 9.094 17.344 -5.355 1 97.19 285 GLU A N 1
ATOM 2230 C CA . GLU A 1 285 ? 8.945 15.984 -5.859 1 97.19 285 GLU A CA 1
ATOM 2231 C C . GLU A 1 285 ? 9.492 15.859 -7.277 1 97.19 285 GLU A C 1
ATOM 2233 O O . GLU A 1 285 ? 9.875 14.773 -7.711 1 97.19 285 GLU A O 1
ATOM 2238 N N . GLY A 1 286 ? 9.516 16.969 -7.953 1 96.44 286 GLY A N 1
ATOM 2239 C CA . GLY A 1 286 ? 10 16.953 -9.328 1 96.44 286 GLY A CA 1
ATOM 2240 C C . GLY A 1 286 ? 11.414 17.484 -9.469 1 96.44 286 GLY A C 1
ATOM 2241 O O . GLY A 1 286 ? 11.984 17.469 -10.562 1 96.44 286 GLY A O 1
ATOM 2242 N N . ALA A 1 287 ? 12.031 17.953 -8.367 1 97.25 287 ALA A N 1
ATOM 2243 C CA . ALA A 1 287 ? 13.359 18.562 -8.398 1 97.25 287 ALA A CA 1
ATOM 2244 C C . ALA A 1 287 ? 14.445 17.5 -8.594 1 97.25 287 ALA A C 1
ATOM 2246 O O . ALA A 1 287 ? 14.219 16.328 -8.312 1 97.25 287 ALA A O 1
ATOM 2247 N N . PRO A 1 288 ? 15.617 17.891 -9.117 1 96.19 288 PRO A N 1
ATOM 2248 C CA . PRO A 1 288 ? 16.703 16.922 -9.281 1 96.19 288 PRO A CA 1
ATOM 2249 C C . PRO A 1 288 ? 17.203 16.359 -7.949 1 96.19 288 PRO A C 1
ATOM 2251 O O . PRO A 1 288 ? 17.047 17.016 -6.906 1 96.19 288 PRO A O 1
ATOM 2254 N N . ILE A 1 289 ? 17.844 15.219 -8 1 97.25 289 ILE A N 1
ATOM 2255 C CA . ILE A 1 289 ? 18.25 14.477 -6.812 1 97.25 289 ILE A CA 1
ATOM 2256 C C . ILE A 1 289 ? 19.234 15.305 -5.996 1 97.25 289 ILE A C 1
ATOM 2258 O O . ILE A 1 289 ? 19.234 15.242 -4.766 1 97.25 289 ILE A O 1
ATOM 2262 N N . GLU A 1 290 ? 20.047 16.125 -6.602 1 97.81 290 GLU A N 1
ATOM 2263 C CA . GLU A 1 290 ? 21.078 16.906 -5.902 1 97.81 290 GLU A CA 1
ATOM 2264 C C . GLU A 1 290 ? 20.453 18.062 -5.129 1 97.81 290 GLU A C 1
ATOM 2266 O O . GLU A 1 290 ? 21.109 18.656 -4.277 1 97.81 290 GLU A O 1
ATOM 2271 N N . ALA A 1 291 ? 19.156 18.344 -5.402 1 97.62 291 ALA A N 1
ATOM 2272 C CA . ALA A 1 291 ? 18.469 19.391 -4.645 1 97.62 291 ALA A CA 1
ATOM 2273 C C . ALA A 1 291 ? 18.125 18.906 -3.236 1 97.62 291 ALA A C 1
ATOM 2275 O O . ALA A 1 291 ? 17.781 19.703 -2.363 1 97.62 291 ALA A O 1
ATOM 2276 N N . GLN A 1 292 ? 18.156 17.641 -3.014 1 98.06 292 GLN A N 1
ATOM 2277 C CA . GLN A 1 292 ? 18.031 17 -1.705 1 98.06 292 GLN A CA 1
ATOM 2278 C C . GLN A 1 292 ? 16.719 17.391 -1.029 1 98.06 292 GLN A C 1
ATOM 2280 O O . GLN A 1 292 ? 16.719 17.781 0.143 1 98.06 292 GLN A O 1
ATOM 2285 N N . GLY A 1 293 ? 15.641 17.344 -1.813 1 97.19 293 GLY A N 1
ATOM 2286 C CA . GLY A 1 293 ? 14.305 17.547 -1.27 1 97.19 293 GLY A CA 1
ATOM 2287 C C . GLY A 1 293 ? 13.859 19 -1.316 1 97.19 293 GLY A C 1
ATOM 2288 O O . GLY A 1 293 ? 12.734 19.312 -0.924 1 97.19 293 GLY A O 1
ATOM 2289 N N . LEU A 1 294 ? 14.703 19.891 -1.728 1 98 294 LEU A N 1
ATOM 2290 C CA . LEU A 1 294 ? 14.305 21.266 -1.964 1 98 294 LEU A CA 1
ATOM 2291 C C . LEU A 1 294 ? 13.812 21.453 -3.396 1 98 294 LEU A C 1
ATOM 2293 O O . LEU A 1 294 ? 14.25 20.75 -4.305 1 98 294 LEU A O 1
ATOM 2297 N N . GLY A 1 295 ? 12.844 22.328 -3.572 1 97.75 295 GLY A N 1
ATOM 2298 C CA . GLY A 1 295 ? 12.328 22.688 -4.883 1 97.75 295 GLY A CA 1
ATOM 2299 C C . GLY A 1 295 ? 12.164 24.188 -5.07 1 97.75 295 GLY A C 1
ATOM 2300 O O . GLY A 1 295 ? 12.75 24.984 -4.328 1 97.75 295 GLY A O 1
ATOM 2301 N N . TRP A 1 296 ? 11.57 24.531 -6.207 1 97.62 296 TRP A N 1
ATOM 2302 C CA . TRP A 1 296 ? 11.242 25.906 -6.551 1 97.62 296 TRP A CA 1
ATOM 2303 C C . TRP A 1 296 ? 12.508 26.75 -6.633 1 97.62 296 TRP A C 1
ATOM 2305 O O . TRP A 1 296 ? 12.523 27.906 -6.18 1 97.62 296 TRP A O 1
ATOM 2315 N N . ALA A 1 297 ? 13.516 26.141 -7.105 1 97.12 297 ALA A N 1
ATOM 2316 C CA . ALA A 1 297 ? 14.734 26.906 -7.328 1 97.12 297 ALA A CA 1
ATOM 2317 C C . ALA A 1 297 ? 14.445 28.156 -8.148 1 97.12 297 ALA A C 1
ATOM 2319 O O . ALA A 1 297 ? 13.766 28.094 -9.18 1 97.12 297 ALA A O 1
ATOM 2320 N N . ASN A 1 298 ? 14.852 29.281 -7.652 1 97.31 298 ASN A N 1
ATOM 2321 C CA . ASN A 1 298 ? 14.602 30.578 -8.258 1 97.31 298 ASN A CA 1
ATOM 2322 C C . ASN A 1 298 ? 15.805 31.078 -9.055 1 97.31 298 ASN A C 1
ATOM 2324 O O . ASN A 1 298 ? 16.859 31.359 -8.484 1 97.31 298 ASN A O 1
ATOM 2328 N N . SER A 1 299 ? 15.633 31.312 -10.391 1 97.56 299 SER A N 1
ATOM 2329 C CA . SER A 1 299 ? 16.75 31.688 -11.25 1 97.56 299 SER A CA 1
ATOM 2330 C C . SER A 1 299 ? 16.828 33.188 -11.422 1 97.56 299 SER A C 1
ATOM 2332 O O . SER A 1 299 ? 17.734 33.719 -12.078 1 97.56 299 SER A O 1
ATOM 2334 N N . TYR A 1 300 ? 15.867 33.906 -10.898 1 98.19 300 TYR A N 1
ATOM 2335 C CA . TYR A 1 300 ? 15.867 35.344 -11.016 1 98.19 300 TYR A CA 1
ATOM 2336 C C . TYR A 1 300 ? 16.906 35.969 -10.102 1 98.19 300 TYR A C 1
ATOM 2338 O O . TYR A 1 300 ? 16.781 35.938 -8.875 1 98.19 300 TYR A O 1
ATOM 2346 N N . ARG A 1 301 ? 17.969 36.594 -10.672 1 97.88 301 ARG A N 1
ATOM 2347 C CA . ARG A 1 301 ? 19.062 37.219 -9.953 1 97.88 301 ARG A CA 1
ATOM 2348 C C . ARG A 1 301 ? 19.609 36.312 -8.852 1 97.88 301 ARG A C 1
ATOM 2350 O O . ARG A 1 301 ? 20.016 35.188 -9.125 1 97.88 301 ARG A O 1
ATOM 2357 N N . SER A 1 302 ? 19.531 36.719 -7.59 1 96.62 302 SER A N 1
ATOM 2358 C CA . SER A 1 302 ? 20.109 35.906 -6.531 1 96.62 302 SER A CA 1
ATOM 2359 C C . SER A 1 302 ? 19.219 34.719 -6.191 1 96.62 302 SER A C 1
ATOM 2361 O O . SER A 1 302 ? 19.672 33.75 -5.555 1 96.62 302 SER A O 1
ATOM 2363 N N . GLY A 1 303 ? 17.953 34.781 -6.535 1 96.69 303 GLY A N 1
ATOM 2364 C CA . GLY A 1 303 ? 17 33.719 -6.293 1 96.69 303 GLY A CA 1
ATOM 2365 C C . GLY A 1 303 ? 16.531 33.656 -4.852 1 96.69 303 GLY A C 1
ATOM 2366 O O . GLY A 1 303 ? 15.773 32.75 -4.48 1 96.69 303 GLY A O 1
ATOM 2367 N N . LYS A 1 304 ? 16.969 34.562 -4.023 1 96.69 304 LYS A N 1
ATOM 2368 C CA . LYS A 1 304 ? 16.641 34.594 -2.604 1 96.69 304 LYS A CA 1
ATOM 2369 C C . LYS A 1 304 ? 16.5 36.031 -2.1 1 96.69 304 LYS A C 1
ATOM 2371 O O . LYS A 1 304 ? 16.766 36.969 -2.842 1 96.69 304 LYS A O 1
ATOM 2376 N N . GLY A 1 305 ? 15.977 36.219 -0.951 1 96.81 305 GLY A N 1
ATOM 2377 C CA . GLY A 1 305 ? 15.82 37.531 -0.395 1 96.81 305 GLY A CA 1
ATOM 2378 C C . GLY A 1 305 ? 14.922 38.438 -1.227 1 96.81 305 GLY A C 1
ATOM 2379 O O . GLY A 1 305 ? 13.781 38.062 -1.526 1 96.81 305 GLY A O 1
ATOM 2380 N N . PRO A 1 306 ? 15.477 39.562 -1.689 1 96.81 306 PRO A N 1
ATOM 2381 C CA . PRO A 1 306 ? 14.664 40.531 -2.453 1 96.81 306 PRO A CA 1
ATOM 2382 C C . PRO A 1 306 ? 14.203 39.969 -3.795 1 96.81 306 PRO A C 1
ATOM 2384 O O . PRO A 1 306 ? 13.281 40.5 -4.41 1 96.81 306 PRO A O 1
ATOM 2387 N N . ASP A 1 307 ? 14.812 38.906 -4.219 1 97.94 307 ASP A N 1
ATOM 2388 C CA . ASP A 1 307 ? 14.578 38.344 -5.551 1 97.94 307 ASP A CA 1
ATOM 2389 C C . ASP A 1 307 ? 13.688 37.094 -5.488 1 97.94 307 ASP A C 1
ATOM 2391 O O . ASP A 1 307 ? 13.562 36.375 -6.477 1 97.94 307 ASP A O 1
ATOM 2395 N N . THR A 1 308 ? 13.086 36.812 -4.367 1 98.06 308 THR A N 1
ATOM 2396 C CA . THR A 1 308 ? 12.32 35.594 -4.133 1 98.06 308 THR A CA 1
ATOM 2397 C C . THR A 1 308 ? 10.984 35.625 -4.875 1 98.06 308 THR A C 1
ATOM 2399 O O . THR A 1 308 ? 10.328 36.656 -4.91 1 98.06 308 THR A O 1
ATOM 2402 N N . ILE A 1 309 ? 10.602 34.531 -5.535 1 98.25 309 ILE A N 1
ATOM 2403 C CA . ILE A 1 309 ? 9.289 34.312 -6.145 1 98.25 309 ILE A CA 1
ATOM 2404 C C . ILE A 1 309 ? 8.57 33.156 -5.438 1 98.25 309 ILE A C 1
ATOM 2406 O O . ILE A 1 309 ? 9.148 32.094 -5.23 1 98.25 309 ILE A O 1
ATOM 2410 N N . THR A 1 310 ? 7.344 33.344 -4.961 1 97.06 310 THR A N 1
ATOM 2411 C CA . THR A 1 310 ? 6.496 32.312 -4.398 1 97.06 310 THR A CA 1
ATOM 2412 C C . THR A 1 310 ? 5.129 32.312 -5.074 1 97.06 310 THR A C 1
ATOM 2414 O O . THR A 1 310 ? 4.93 31.609 -6.074 1 97.06 310 THR A O 1
ATOM 2417 N N . SER A 1 311 ? 4.184 33.281 -4.793 1 94.62 311 SER A N 1
ATOM 2418 C CA . SER A 1 311 ? 2.842 33.344 -5.363 1 94.62 311 SER A CA 1
ATOM 2419 C C . SER A 1 311 ? 2.816 34.219 -6.605 1 94.62 311 SER A C 1
ATOM 2421 O O . SER A 1 311 ? 1.865 34.188 -7.391 1 94.62 311 SER A O 1
ATOM 2423 N N . GLY A 1 312 ? 3.793 35.062 -6.77 1 96.44 312 GLY A N 1
ATOM 2424 C CA . GLY A 1 312 ? 3.803 36.062 -7.832 1 96.44 312 GLY A CA 1
ATOM 2425 C C . GLY A 1 312 ? 3.289 37.406 -7.383 1 96.44 312 GLY A C 1
ATOM 2426 O O . GLY A 1 312 ? 3.488 38.406 -8.07 1 96.44 312 GLY A O 1
ATOM 2427 N N . LEU A 1 313 ? 2.695 37.469 -6.223 1 98 313 LEU A N 1
ATOM 2428 C CA . LEU A 1 313 ? 2.225 38.719 -5.625 1 98 313 LEU A CA 1
ATOM 2429 C C . LEU A 1 313 ? 3.34 39.406 -4.844 1 98 313 LEU A C 1
ATOM 2431 O O . LEU A 1 313 ? 4.273 38.75 -4.383 1 98 313 LEU A O 1
ATOM 2435 N N . GLU A 1 314 ? 3.301 40.688 -4.785 1 98.06 314 GLU A N 1
ATOM 2436 C CA . GLU A 1 314 ? 4.297 41.469 -4.055 1 98.06 314 GLU A CA 1
ATOM 2437 C C . GLU A 1 314 ? 3.637 42.5 -3.156 1 98.06 314 GLU A C 1
ATOM 2439 O O . GLU A 1 314 ? 3.588 43.688 -3.498 1 98.06 314 GLU A O 1
ATOM 2444 N N . VAL A 1 315 ? 3.219 42.031 -1.991 1 98.31 315 VAL A N 1
ATOM 2445 C CA . VAL A 1 315 ? 2.459 42.875 -1.056 1 98.31 315 VAL A CA 1
ATOM 2446 C C . VAL A 1 315 ? 3.111 42.812 0.324 1 98.31 315 VAL A C 1
ATOM 2448 O O . VAL A 1 315 ? 3.43 41.75 0.827 1 98.31 315 VAL A O 1
ATOM 2451 N N . ILE A 1 316 ? 3.467 43.906 0.903 1 98.31 316 ILE A N 1
ATOM 2452 C CA . ILE A 1 316 ? 3.738 44.094 2.324 1 98.31 316 ILE A CA 1
ATOM 2453 C C . ILE A 1 316 ? 2.566 44.812 2.984 1 98.31 316 ILE A C 1
ATOM 2455 O O . ILE A 1 316 ? 2.336 46 2.727 1 98.31 316 ILE A O 1
ATOM 2459 N N . TRP A 1 317 ? 1.865 44.219 3.822 1 97.94 317 TRP A N 1
ATOM 2460 C CA . TRP A 1 317 ? 0.561 44.719 4.266 1 97.94 317 TRP A CA 1
ATOM 2461 C C . TRP A 1 317 ? 0.711 45.875 5.227 1 97.94 317 TRP A C 1
ATOM 2463 O O . TRP A 1 317 ? -0.149 46.75 5.281 1 97.94 317 TRP A O 1
ATOM 2473 N N . THR A 1 318 ? 1.79 45.844 6.094 1 98.06 318 THR A N 1
ATOM 2474 C CA . THR A 1 318 ? 1.859 46.844 7.164 1 98.06 318 THR A CA 1
ATOM 2475 C C . THR A 1 318 ? 3.262 47.438 7.258 1 98.06 318 THR A C 1
ATOM 2477 O O . THR A 1 318 ? 4.215 46.875 6.711 1 98.06 318 THR A O 1
ATOM 2480 N N . LYS A 1 319 ? 3.377 48.562 7.98 1 97.88 319 LYS A N 1
ATOM 2481 C CA . LYS A 1 319 ? 4.668 49.219 8.172 1 97.88 319 LYS A CA 1
ATOM 2482 C C . LYS A 1 319 ? 5.484 48.531 9.258 1 97.88 319 LYS A C 1
ATOM 2484 O O . LYS A 1 319 ? 6.676 48.781 9.414 1 97.88 319 LYS A O 1
ATOM 2489 N N . THR A 1 320 ? 4.852 47.625 9.992 1 97.88 320 THR A N 1
ATOM 2490 C CA . THR A 1 320 ? 5.527 46.812 11.016 1 97.88 320 THR A CA 1
ATOM 2491 C C . THR A 1 320 ? 5.281 45.344 10.797 1 97.88 320 THR A C 1
ATOM 2493 O O . THR A 1 320 ? 4.711 44.656 11.656 1 97.88 320 THR A O 1
ATOM 2496 N N . PRO A 1 321 ? 5.801 44.781 9.758 1 98 321 PRO A N 1
ATOM 2497 C CA . PRO A 1 321 ? 5.434 43.438 9.312 1 98 321 PRO A CA 1
ATOM 2498 C C . PRO A 1 321 ? 5.945 42.344 10.25 1 98 321 PRO A C 1
ATOM 2500 O O . PRO A 1 321 ? 5.625 41.188 10.062 1 98 321 PRO A O 1
ATOM 2503 N N . ILE A 1 322 ? 6.707 42.625 11.312 1 98.44 322 ILE A N 1
ATOM 2504 C CA . ILE A 1 322 ? 7.207 41.625 12.242 1 98.44 322 ILE A CA 1
ATOM 2505 C C . ILE A 1 322 ? 6.742 41.969 13.664 1 98.44 322 ILE A C 1
ATOM 2507 O O . ILE A 1 322 ? 7.406 41.625 14.641 1 98.44 322 ILE A O 1
ATOM 2511 N N . ASN A 1 323 ? 5.68 42.781 13.711 1 98.19 323 ASN A N 1
ATOM 2512 C CA . ASN A 1 323 ? 5.055 43.125 14.984 1 98.19 323 ASN A CA 1
ATOM 2513 C C . ASN A 1 323 ? 3.533 43.031 14.906 1 98.19 323 ASN A C 1
ATOM 2515 O O . ASN A 1 323 ? 2.938 43.469 13.906 1 98.19 323 ASN A O 1
ATOM 2519 N N . TRP A 1 324 ? 2.947 42.531 15.945 1 98.38 324 TRP A N 1
ATOM 2520 C CA . TRP A 1 324 ? 1.491 42.562 16.047 1 98.38 324 TRP A CA 1
ATOM 2521 C C . TRP A 1 324 ? 0.979 44 16.094 1 98.38 324 TRP A C 1
ATOM 2523 O O . TRP A 1 324 ? 1.52 44.844 16.812 1 98.38 324 TRP A O 1
ATOM 2533 N N . SER A 1 325 ? 0.018 44.344 15.227 1 97.25 325 SER A N 1
ATOM 2534 C CA . SER A 1 325 ? -0.562 45.688 15.172 1 97.25 325 SER A CA 1
ATOM 2535 C C . SER A 1 325 ? -1.94 45.656 14.516 1 97.25 325 SER A C 1
ATOM 2537 O O . SER A 1 325 ? -2.398 44.594 14.062 1 97.25 325 SER A O 1
ATOM 2539 N N . ASN A 1 326 ? -2.588 46.781 14.453 1 97.44 326 ASN A N 1
ATOM 2540 C CA . ASN A 1 326 ? -3.883 46.938 13.797 1 97.44 326 ASN A CA 1
ATOM 2541 C C . ASN A 1 326 ? -3.752 47.656 12.469 1 97.44 326 ASN A C 1
ATOM 2543 O O . ASN A 1 326 ? -4.754 48.062 11.867 1 97.44 326 ASN A O 1
ATOM 2547 N N . HIS A 1 327 ? -2.527 47.812 12.023 1 98.25 327 HIS A N 1
ATOM 2548 C CA . HIS A 1 327 ? -2.266 48.625 10.836 1 98.25 327 HIS A CA 1
ATOM 2549 C C . HIS A 1 327 ? -2.982 48.062 9.617 1 98.25 327 HIS A C 1
ATOM 2551 O O . HIS A 1 327 ? -3.443 48.812 8.758 1 98.25 327 HIS A O 1
ATOM 2557 N N . TYR A 1 328 ? -3.062 46.75 9.547 1 98.31 328 TYR A N 1
ATOM 2558 C CA . TYR A 1 328 ? -3.715 46.094 8.406 1 98.31 328 TYR A CA 1
ATOM 2559 C C . TYR A 1 328 ? -5.145 46.625 8.242 1 98.31 328 TYR A C 1
ATOM 2561 O O . TYR A 1 328 ? -5.543 47.031 7.156 1 98.31 328 TYR A O 1
ATOM 2569 N N . LEU A 1 329 ? -5.926 46.5 9.328 1 98.75 329 LEU A N 1
ATOM 2570 C CA . LEU A 1 329 ? -7.312 46.938 9.289 1 98.75 329 LEU A CA 1
ATOM 2571 C C . LEU A 1 329 ? -7.395 48.469 9.062 1 98.75 329 LEU A C 1
ATOM 2573 O O . LEU A 1 329 ? -8.281 48.938 8.352 1 98.75 329 LEU A O 1
ATOM 2577 N N . GLU A 1 330 ? -6.496 49.188 9.664 1 98.5 330 GLU A N 1
ATOM 2578 C CA . GLU A 1 330 ? -6.445 50.656 9.453 1 98.5 330 GLU A CA 1
ATOM 2579 C C . GLU A 1 330 ? -6.27 50.969 7.977 1 98.5 330 GLU A C 1
ATOM 2581 O O . GLU A 1 330 ? -7.012 51.812 7.43 1 98.5 330 GLU A O 1
ATOM 2586 N N . TYR A 1 331 ? -5.266 50.344 7.391 1 98.44 331 TYR A N 1
ATOM 2587 C CA . TYR A 1 331 ? -4.977 50.656 5.992 1 98.44 331 TYR A CA 1
ATOM 2588 C C . TYR A 1 331 ? -6.117 50.188 5.09 1 98.44 331 TYR A C 1
ATOM 2590 O O . TYR A 1 331 ? -6.441 50.875 4.105 1 98.44 331 TYR A O 1
ATOM 2598 N N . LEU A 1 332 ? -6.715 49.031 5.422 1 98.62 332 LEU A N 1
ATOM 2599 C CA . LEU A 1 332 ? -7.816 48.469 4.641 1 98.62 332 LEU A CA 1
ATOM 2600 C C . LEU A 1 332 ? -8.93 49.5 4.461 1 98.62 332 LEU A C 1
ATOM 2602 O O . LEU A 1 332 ? -9.5 49.625 3.373 1 98.62 332 LEU A O 1
ATOM 2606 N N . PHE A 1 333 ? -9.25 50.344 5.453 1 98.19 333 PHE A N 1
ATOM 2607 C CA . PHE A 1 333 ? -10.414 51.219 5.422 1 98.19 333 PHE A CA 1
ATOM 2608 C C . PHE A 1 333 ? -9.984 52.656 5.195 1 98.19 333 PHE A C 1
ATOM 2610 O O . PHE A 1 333 ? -10.797 53.5 4.801 1 98.19 333 PHE A O 1
ATOM 2617 N N . LYS A 1 334 ? -8.75 52.969 5.449 1 97.75 334 LYS A N 1
ATOM 2618 C CA . LYS A 1 334 ? -8.25 54.344 5.312 1 97.75 334 LYS A CA 1
ATOM 2619 C C . LYS A 1 334 ? -8.117 54.75 3.844 1 97.75 334 LYS A C 1
ATOM 2621 O O . LYS A 1 334 ? -8.359 55.906 3.482 1 97.75 334 LYS A O 1
ATOM 2626 N N . TYR A 1 335 ? -7.742 53.812 3.049 1 97.94 335 TYR A N 1
ATOM 2627 C CA . TYR A 1 335 ? -7.375 54.188 1.685 1 97.94 335 TYR A CA 1
ATOM 2628 C C . TYR A 1 335 ? -8.414 53.688 0.688 1 97.94 335 TYR A C 1
ATOM 2630 O O . TYR A 1 335 ? -9.117 52.719 0.957 1 97.94 335 TYR A O 1
ATOM 2638 N N . ASP A 1 336 ? -8.445 54.438 -0.447 1 97.62 336 ASP A N 1
ATOM 2639 C CA . ASP A 1 336 ? -9.047 53.875 -1.649 1 97.62 336 ASP A CA 1
ATOM 2640 C C . ASP A 1 336 ? -8.023 53.062 -2.455 1 97.62 336 ASP A C 1
ATOM 2642 O O . ASP A 1 336 ? -6.82 53.344 -2.389 1 97.62 336 ASP A O 1
ATOM 2646 N N . TRP A 1 337 ? -8.516 52.094 -3.086 1 98.38 337 TRP A N 1
ATOM 2647 C CA . TRP A 1 337 ? -7.602 51.125 -3.686 1 98.38 337 TRP A CA 1
ATOM 2648 C C . TRP A 1 337 ? -7.777 51.094 -5.199 1 98.38 337 TRP A C 1
ATOM 2650 O O . TRP A 1 337 ? -8.898 51.188 -5.703 1 98.38 337 TRP A O 1
ATOM 2660 N N . GLU A 1 338 ? -6.719 50.938 -5.91 1 98.06 338 GLU A N 1
ATOM 2661 C CA . GLU A 1 338 ? -6.742 50.781 -7.359 1 98.06 338 GLU A CA 1
ATOM 2662 C C . GLU A 1 338 ? -6.012 49.5 -7.789 1 98.06 338 GLU A C 1
ATOM 2664 O O . GLU A 1 338 ? -4.98 49.156 -7.211 1 98.06 338 GLU A O 1
ATOM 2669 N N . LEU A 1 339 ? -6.535 48.812 -8.781 1 98.44 339 LEU A N 1
ATOM 2670 C CA . LEU A 1 339 ? -5.977 47.562 -9.289 1 98.44 339 LEU A CA 1
ATOM 2671 C C . LEU A 1 339 ? -4.652 47.812 -10 1 98.44 339 LEU A C 1
ATOM 2673 O O . LEU A 1 339 ? -4.551 48.719 -10.836 1 98.44 339 LEU A O 1
ATOM 2677 N N . THR A 1 340 ? -3.602 47.062 -9.641 1 98.06 340 THR A N 1
ATOM 2678 C CA . THR A 1 340 ? -2.287 47.125 -10.266 1 98.06 340 THR A CA 1
ATOM 2679 C C . THR A 1 340 ? -1.735 45.719 -10.508 1 98.06 340 THR A C 1
ATOM 2681 O O . THR A 1 340 ? -2.373 44.75 -10.148 1 98.06 340 THR A O 1
ATOM 2684 N N . LYS A 1 341 ? -0.578 45.625 -11.164 1 98.19 341 LYS A N 1
ATOM 2685 C CA . LYS A 1 341 ? 0.132 44.344 -11.375 1 98.19 341 LYS A CA 1
ATOM 2686 C C . LYS A 1 341 ? 1.414 44.312 -10.547 1 98.19 341 LYS A C 1
ATOM 2688 O O . LYS A 1 341 ? 2.111 45.312 -10.414 1 98.19 341 LYS A O 1
ATOM 2693 N N . SER A 1 342 ? 1.674 43.188 -9.969 1 98.06 342 SER A N 1
ATOM 2694 C CA . SER A 1 342 ? 2.959 42.969 -9.305 1 98.06 342 SER A CA 1
ATOM 2695 C C . SER A 1 342 ? 4.09 42.875 -10.328 1 98.06 342 SER A C 1
ATOM 2697 O O . SER A 1 342 ? 3.844 42.719 -11.523 1 98.06 342 SER A O 1
ATOM 2699 N N . PRO A 1 343 ? 5.387 42.938 -9.781 1 97.38 343 PRO A N 1
ATOM 2700 C CA . PRO A 1 343 ? 6.488 42.656 -10.703 1 97.38 343 PRO A CA 1
ATOM 2701 C C . PRO A 1 343 ? 6.371 41.312 -11.398 1 97.38 343 PRO A C 1
ATOM 2703 O O . PRO A 1 343 ? 6.809 41.156 -12.539 1 97.38 343 PRO A O 1
ATOM 2706 N N . GLY A 1 344 ? 5.785 40.375 -10.734 1 97.38 344 GLY A N 1
ATOM 2707 C CA . GLY A 1 344 ? 5.598 39.062 -11.297 1 97.38 344 GLY A CA 1
ATOM 2708 C C . GLY A 1 344 ? 4.379 38.938 -12.188 1 97.38 344 GLY A C 1
ATOM 2709 O O . GLY A 1 344 ? 4.125 37.906 -12.781 1 97.38 344 GLY A O 1
ATOM 2710 N N . GLY A 1 345 ? 3.621 39.969 -12.273 1 97.62 345 GLY A N 1
ATOM 2711 C CA . GLY A 1 345 ? 2.494 40 -13.188 1 97.62 345 GLY A CA 1
ATOM 2712 C C . GLY A 1 345 ? 1.176 39.625 -12.539 1 97.62 345 GLY A C 1
ATOM 2713 O O . GLY A 1 345 ? 0.156 39.5 -13.219 1 97.62 345 GLY A O 1
ATOM 2714 N N . ALA A 1 346 ? 1.103 39.469 -11.273 1 97.75 346 ALA A N 1
ATOM 2715 C CA . ALA A 1 346 ? -0.118 39.062 -10.57 1 97.75 346 ALA A CA 1
ATOM 2716 C C . ALA A 1 346 ? -0.98 40.281 -10.258 1 97.75 346 ALA A C 1
ATOM 2718 O O . ALA A 1 346 ? -0.463 41.406 -10.094 1 97.75 346 ALA A O 1
ATOM 2719 N N . ASN A 1 347 ? -2.301 40.062 -10.211 1 98.12 347 ASN A N 1
ATOM 2720 C CA . ASN A 1 347 ? -3.229 41.125 -9.828 1 98.12 347 ASN A CA 1
ATOM 2721 C C . ASN A 1 347 ? -3.123 41.438 -8.344 1 98.12 347 ASN A C 1
ATOM 2723 O O . ASN A 1 347 ? -3.223 40.531 -7.5 1 98.12 347 ASN A O 1
ATOM 2727 N N . GLN A 1 348 ? -2.9 42.656 -8.008 1 98.62 348 GLN A N 1
ATOM 2728 C CA . GLN A 1 348 ? -2.9 43.188 -6.645 1 98.62 348 GLN A CA 1
ATOM 2729 C C . GLN A 1 348 ? -3.414 44.625 -6.602 1 98.62 348 GLN A C 1
ATOM 2731 O O . GLN A 1 348 ? -3.764 45.188 -7.633 1 98.62 348 GLN A O 1
ATOM 2736 N N . TRP A 1 349 ? -3.545 45.188 -5.438 1 98.81 349 TRP A N 1
ATOM 2737 C CA . TRP A 1 349 ? -4.129 46.531 -5.293 1 98.81 349 TRP A CA 1
ATOM 2738 C C . TRP A 1 349 ? -3.176 47.438 -4.551 1 98.81 349 TRP A C 1
ATOM 2740 O O . TRP A 1 349 ? -2.512 47.031 -3.596 1 98.81 349 TRP A O 1
ATOM 2750 N N . THR A 1 350 ? -3.117 48.719 -4.965 1 98.62 350 THR A N 1
ATOM 2751 C CA . THR A 1 350 ? -2.289 49.75 -4.328 1 98.62 350 THR A CA 1
ATOM 2752 C C . THR A 1 350 ? -3.146 50.906 -3.846 1 98.62 350 THR A C 1
ATOM 2754 O O . THR A 1 350 ? -4.109 51.312 -4.512 1 98.62 350 THR A O 1
ATOM 2757 N N . ALA A 1 351 ? -2.787 51.438 -2.709 1 98.38 351 ALA A N 1
ATOM 2758 C CA . ALA A 1 351 ? -3.51 52.594 -2.178 1 98.38 351 ALA A CA 1
ATOM 2759 C C . ALA A 1 351 ? -3.424 53.781 -3.131 1 98.38 351 ALA A C 1
ATOM 2761 O O . ALA A 1 351 ? -2.336 54.156 -3.594 1 98.38 351 ALA A O 1
ATOM 2762 N N . LYS A 1 352 ? -4.594 54.406 -3.334 1 97.25 352 LYS A N 1
ATOM 2763 C CA . LYS A 1 352 ? -4.633 55.562 -4.211 1 97.25 352 LYS A CA 1
ATOM 2764 C C . LYS A 1 352 ? -4.023 56.781 -3.525 1 97.25 352 LYS A C 1
ATOM 2766 O O . LYS A 1 352 ? -4.328 57.094 -2.367 1 97.25 352 LYS A O 1
ATOM 2771 N N . ASN A 1 353 ? -3.203 57.531 -4.23 1 94 353 ASN A N 1
ATOM 2772 C CA . ASN A 1 353 ? -2.635 58.812 -3.822 1 94 353 ASN A CA 1
ATOM 2773 C C . ASN A 1 353 ? -1.97 58.719 -2.453 1 94 353 ASN A C 1
ATOM 2775 O O . ASN A 1 353 ? -2.088 59.625 -1.638 1 94 353 ASN A O 1
ATOM 2779 N N . ALA A 1 354 ? -1.448 57.594 -2.127 1 95.75 354 ALA A N 1
ATOM 2780 C CA . ALA A 1 354 ? -0.768 57.406 -0.848 1 95.75 354 ALA A CA 1
ATOM 2781 C C . ALA A 1 354 ? 0.746 57.5 -1.012 1 95.75 354 ALA A C 1
ATOM 2783 O O . ALA A 1 354 ? 1.302 57.031 -2.01 1 95.75 354 ALA A O 1
ATOM 2784 N N . GLU A 1 355 ? 1.344 58.094 -0.087 1 95.25 355 GLU A N 1
ATOM 2785 C CA . GLU A 1 355 ? 2.803 58.125 -0.053 1 95.25 355 GLU A CA 1
ATOM 2786 C C . GLU A 1 355 ? 3.377 56.75 0.292 1 95.25 355 GLU A C 1
ATOM 2788 O O . GLU A 1 355 ? 2.729 55.969 0.971 1 95.25 355 GLU A O 1
ATOM 2793 N N . ALA A 1 356 ? 4.613 56.562 -0.17 1 97.31 356 ALA A N 1
ATOM 2794 C CA . ALA A 1 356 ? 5.328 55.312 0.177 1 97.31 356 ALA A CA 1
ATOM 2795 C C . ALA A 1 356 ? 5.926 55.406 1.577 1 97.31 356 ALA A C 1
ATOM 2797 O O . ALA A 1 356 ? 6.789 56.25 1.837 1 97.31 356 ALA A O 1
ATOM 2798 N N . PHE A 1 357 ? 5.414 54.594 2.502 1 97.25 357 PHE A N 1
ATOM 2799 C CA . PHE A 1 357 ? 5.957 54.688 3.854 1 97.25 357 PHE A CA 1
ATOM 2800 C C . PHE A 1 357 ? 6.16 53.281 4.445 1 97.25 357 PHE A C 1
ATOM 2802 O O . PHE A 1 357 ? 6.637 53.156 5.574 1 97.25 357 PHE A O 1
ATOM 2809 N N . ILE A 1 358 ? 5.809 52.25 3.727 1 98.19 358 ILE A N 1
ATOM 2810 C CA . ILE A 1 358 ? 6.031 50.906 4.164 1 98.19 358 ILE A CA 1
ATOM 2811 C C . ILE A 1 358 ? 7.473 50.469 3.881 1 98.19 358 ILE A C 1
ATOM 2813 O O . ILE A 1 358 ? 7.918 50.5 2.73 1 98.19 358 ILE A O 1
ATOM 2817 N N . PRO A 1 359 ? 8.172 50.062 4.898 1 97.62 359 PRO A N 1
ATOM 2818 C CA . PRO A 1 359 ? 9.586 49.75 4.691 1 97.62 359 PRO A CA 1
ATOM 2819 C C . PRO A 1 359 ? 9.789 48.531 3.807 1 97.62 359 PRO A C 1
ATOM 2821 O O . PRO A 1 359 ? 9.023 47.562 3.893 1 97.62 359 PRO A O 1
ATOM 2824 N N . ASP A 1 360 ? 10.883 48.594 3.033 1 97.62 360 ASP A N 1
ATOM 2825 C CA . ASP A 1 360 ? 11.305 47.438 2.258 1 97.62 360 ASP A CA 1
ATOM 2826 C C . ASP A 1 360 ? 11.961 46.375 3.15 1 97.62 360 ASP A C 1
ATOM 2828 O O . ASP A 1 360 ? 12.633 46.719 4.129 1 97.62 360 ASP A O 1
ATOM 2832 N N . ALA A 1 361 ? 11.875 45.094 2.809 1 97.81 361 ALA A N 1
ATOM 2833 C CA . ALA A 1 361 ? 12.336 44 3.654 1 97.81 361 ALA A CA 1
ATOM 2834 C C . ALA A 1 361 ? 13.859 43.938 3.695 1 97.81 361 ALA A C 1
ATOM 2836 O O . ALA A 1 361 ? 14.445 43.469 4.68 1 97.81 361 ALA A O 1
ATOM 2837 N N . PHE A 1 362 ? 14.555 44.406 2.639 1 97.06 362 PHE A N 1
ATOM 2838 C CA . PHE A 1 362 ? 15.984 44.156 2.531 1 97.06 362 PHE A CA 1
ATOM 2839 C C . PHE A 1 362 ? 16.766 45.438 2.27 1 97.06 362 PHE A C 1
ATOM 2841 O O . PHE A 1 362 ? 17.984 45.469 2.381 1 97.06 362 PHE A O 1
ATOM 2848 N N . ASP A 1 363 ? 16.016 46.5 1.911 1 96.81 363 ASP A N 1
ATOM 2849 C CA . ASP A 1 363 ? 16.641 47.812 1.633 1 96.81 363 ASP A CA 1
ATOM 2850 C C . ASP A 1 363 ? 16.094 48.875 2.557 1 96.81 363 ASP A C 1
ATOM 2852 O O . ASP A 1 363 ? 15 49.406 2.334 1 96.81 363 ASP A O 1
ATOM 2856 N N . PRO A 1 364 ? 16.812 49.375 3.477 1 94.19 364 PRO A N 1
ATOM 2857 C CA . PRO A 1 364 ? 16.312 50.344 4.445 1 94.19 364 PRO A CA 1
ATOM 2858 C C . PRO A 1 364 ? 16 51.688 3.812 1 94.19 364 PRO A C 1
ATOM 2860 O O . PRO A 1 364 ? 15.312 52.531 4.418 1 94.19 364 PRO A O 1
ATOM 2863 N N . ASN A 1 365 ? 16.516 51.938 2.592 1 95.81 365 ASN A N 1
ATOM 2864 C CA . ASN A 1 365 ? 16.297 53.219 1.94 1 95.81 365 ASN A CA 1
ATOM 2865 C C . ASN A 1 365 ? 15.109 53.188 0.994 1 95.81 365 ASN A C 1
ATOM 2867 O O . ASN A 1 365 ? 14.758 54.219 0.389 1 95.81 365 ASN A O 1
ATOM 2871 N N . LYS A 1 366 ? 14.547 52.094 0.886 1 96.88 366 LYS A N 1
ATOM 2872 C CA . LYS A 1 366 ? 13.406 51.938 -0.01 1 96.88 366 LYS A CA 1
ATOM 2873 C C . LYS A 1 366 ? 12.109 51.781 0.776 1 96.88 366 LYS A C 1
ATOM 2875 O O . LYS A 1 366 ? 12.078 51.094 1.807 1 96.88 366 LYS A O 1
ATOM 2880 N N . LYS A 1 367 ? 11.047 52.438 0.34 1 97.62 367 LYS A N 1
ATOM 2881 C CA . LYS A 1 367 ? 9.711 52.312 0.918 1 97.62 367 LYS A CA 1
ATOM 2882 C C . LYS A 1 367 ? 8.672 52.031 -0.158 1 97.62 367 LYS A C 1
ATOM 2884 O O . LYS A 1 367 ? 8.891 52.312 -1.337 1 97.62 367 LYS A O 1
ATOM 2889 N N . HIS A 1 368 ? 7.602 51.5 0.253 1 97.56 368 HIS A N 1
ATOM 2890 C CA . HIS A 1 368 ? 6.52 51.094 -0.646 1 97.56 368 HIS A CA 1
ATOM 2891 C C . HIS A 1 368 ? 5.191 51.719 -0.198 1 97.56 368 HIS A C 1
ATOM 2893 O O . HIS A 1 368 ? 4.996 51.969 0.99 1 97.56 368 HIS A O 1
ATOM 2899 N N . PRO A 1 369 ? 4.285 51.969 -1.182 1 97.75 369 PRO A N 1
ATOM 2900 C CA . PRO A 1 369 ? 2.924 52.312 -0.761 1 97.75 369 PRO A CA 1
ATOM 2901 C C . PRO A 1 369 ? 2.158 51.125 -0.189 1 97.75 369 PRO A C 1
ATOM 2903 O O . PRO A 1 369 ? 2.523 49.969 -0.439 1 97.75 369 PRO A O 1
ATOM 2906 N N . PRO A 1 370 ? 1.119 51.375 0.587 1 98.06 370 PRO A N 1
ATOM 2907 C CA . PRO A 1 370 ? 0.276 50.281 1.034 1 98.06 370 PRO A CA 1
ATOM 2908 C C . PRO A 1 370 ? -0.317 49.469 -0.127 1 98.06 370 PRO A C 1
ATOM 2910 O O . PRO A 1 370 ? -0.718 50.062 -1.138 1 98.06 370 PRO A O 1
ATOM 2913 N N . ARG A 1 371 ? -0.317 48.219 -0.036 1 98.44 371 ARG A N 1
ATOM 2914 C CA . ARG A 1 371 ? -0.888 47.281 -1.025 1 98.44 371 ARG A CA 1
ATOM 2915 C C . ARG A 1 371 ? -1.743 46.219 -0.357 1 98.44 371 ARG A C 1
ATOM 2917 O O . ARG A 1 371 ? -1.588 45.969 0.835 1 98.44 371 ARG A O 1
ATOM 2924 N N . MET A 1 372 ? -2.656 45.688 -1.096 1 98.5 372 MET A N 1
ATOM 2925 C CA . MET A 1 372 ? -3.562 44.625 -0.613 1 98.5 372 MET A CA 1
ATOM 2926 C C . MET A 1 372 ? -3.832 43.594 -1.701 1 98.5 372 MET A C 1
ATOM 2928 O O . MET A 1 372 ? -3.664 43.875 -2.889 1 98.5 372 MET A O 1
ATOM 2932 N N . LEU A 1 373 ? -4.223 42.438 -1.254 1 98.69 373 LEU A N 1
ATOM 2933 C CA . LEU A 1 373 ? -4.727 41.406 -2.154 1 98.69 373 LEU A CA 1
ATOM 2934 C C . LEU A 1 373 ? -6.207 41.625 -2.447 1 98.69 373 LEU A C 1
ATOM 2936 O O . LEU A 1 373 ? -6.898 42.312 -1.704 1 98.69 373 LEU A O 1
ATOM 2940 N N . THR A 1 374 ? -6.66 40.969 -3.562 1 98.5 374 THR A N 1
ATOM 2941 C CA . THR A 1 374 ? -8.094 41 -3.83 1 98.5 374 THR A CA 1
ATOM 2942 C C . THR A 1 374 ? -8.875 40.406 -2.666 1 98.5 374 THR A C 1
ATOM 2944 O O . THR A 1 374 ? -9.93 40.906 -2.285 1 98.5 374 THR A O 1
ATOM 2947 N N . THR A 1 375 ? -8.367 39.312 -2.143 1 98.31 375 THR A N 1
ATOM 2948 C CA . THR A 1 375 ? -9.016 38.625 -1.033 1 98.31 375 THR A CA 1
ATOM 2949 C C . THR A 1 375 ? -9.023 39.5 0.216 1 98.31 375 THR A C 1
ATOM 2951 O O . THR A 1 375 ? -9.922 39.375 1.051 1 98.31 375 THR A O 1
ATOM 2954 N N . ASP A 1 376 ? -8.062 40.375 0.363 1 98.69 376 ASP A N 1
ATOM 2955 C CA . ASP A 1 376 ? -8.094 41.312 1.466 1 98.69 376 ASP A CA 1
ATOM 2956 C C . ASP A 1 376 ? -9.289 42.281 1.342 1 98.69 376 ASP A C 1
ATOM 2958 O O . ASP A 1 376 ? -9.992 42.531 2.322 1 98.69 376 ASP A O 1
ATOM 2962 N N . LEU A 1 377 ? -9.453 42.781 0.147 1 98.75 377 LEU A N 1
ATOM 2963 C CA . LEU A 1 377 ? -10.516 43.75 -0.098 1 98.75 377 LEU A CA 1
ATOM 2964 C C . LEU A 1 377 ? -11.891 43.125 0.095 1 98.75 377 LEU A C 1
ATOM 2966 O O . LEU A 1 377 ? -12.883 43.812 0.307 1 98.75 377 LEU A O 1
ATOM 2970 N N . ALA A 1 378 ? -11.914 41.812 0.026 1 98.5 378 ALA A N 1
ATOM 2971 C CA . ALA A 1 378 ? -13.156 41.094 0.315 1 98.5 378 ALA A CA 1
ATOM 2972 C C . ALA A 1 378 ? -13.672 41.438 1.711 1 98.5 378 ALA A C 1
ATOM 2974 O O . ALA A 1 378 ? -14.883 41.5 1.938 1 98.5 378 ALA A O 1
ATOM 2975 N N . LEU A 1 379 ? -12.805 41.688 2.701 1 98.75 379 LEU A N 1
ATOM 2976 C CA . LEU A 1 379 ? -13.164 41.969 4.082 1 98.75 379 LEU A CA 1
ATOM 2977 C C . LEU A 1 379 ? -13.844 43.344 4.195 1 98.75 379 LEU A C 1
ATOM 2979 O O . LEU A 1 379 ? -14.523 43.625 5.188 1 98.75 379 LEU A O 1
ATOM 2983 N N . ARG A 1 380 ? -13.641 44.219 3.221 1 98.25 380 ARG A N 1
ATOM 2984 C CA . ARG A 1 380 ? -14.234 45.531 3.186 1 98.25 380 ARG A CA 1
ATOM 2985 C C . ARG A 1 380 ? -15.516 45.531 2.359 1 98.25 380 ARG A C 1
ATOM 2987 O O . ARG A 1 380 ? -16.438 46.312 2.65 1 98.25 380 ARG A O 1
ATOM 2994 N N . HIS A 1 381 ? -15.609 44.719 1.372 1 98 381 HIS A N 1
ATOM 2995 C CA . HIS A 1 381 ? -16.656 44.844 0.369 1 98 381 HIS A CA 1
ATOM 2996 C C . HIS A 1 381 ? -17.812 43.906 0.647 1 98 381 HIS A C 1
ATOM 2998 O O . HIS A 1 381 ? -18.906 44.062 0.1 1 98 381 HIS A O 1
ATOM 3004 N N . ASP A 1 382 ? -17.609 42.844 1.368 1 97.69 382 ASP A N 1
ATOM 3005 C CA . ASP A 1 382 ? -18.703 41.969 1.83 1 97.69 382 ASP A CA 1
ATOM 3006 C C . ASP A 1 382 ? -19.359 42.562 3.078 1 97.69 382 ASP A C 1
ATOM 3008 O O . ASP A 1 382 ? -18.672 42.938 4.031 1 97.69 382 ASP A O 1
ATOM 3012 N N . LYS A 1 383 ? -20.688 42.5 3.148 1 98 383 LYS A N 1
ATOM 3013 C CA . LYS A 1 383 ? -21.438 43.188 4.195 1 98 383 LYS A CA 1
ATOM 3014 C C . LYS A 1 383 ? -21.078 42.625 5.574 1 98 383 LYS A C 1
ATOM 3016 O O . LYS A 1 383 ? -20.844 43.375 6.512 1 98 383 LYS A O 1
ATOM 3021 N N . GLU A 1 384 ? -21.125 41.312 5.742 1 98.06 384 GLU A N 1
ATOM 3022 C CA . GLU A 1 384 ? -20.859 40.719 7.039 1 98.06 384 GLU A CA 1
ATOM 3023 C C . GLU A 1 384 ? -19.391 40.844 7.43 1 98.06 384 GLU A C 1
ATOM 3025 O O . GLU A 1 384 ? -19.078 41.125 8.586 1 98.06 384 GLU A O 1
ATOM 3030 N N . TYR A 1 385 ? -18.5 40.656 6.551 1 98.75 385 TYR A N 1
ATOM 3031 C CA . TYR A 1 385 ? -17.078 40.812 6.832 1 98.75 385 TYR A CA 1
ATOM 3032 C C . TYR A 1 385 ? -16.734 42.25 7.188 1 98.75 385 TYR A C 1
ATOM 3034 O O . TYR A 1 385 ? -15.914 42.5 8.07 1 98.75 385 TYR A O 1
ATOM 3042 N N . GLU A 1 386 ? -17.359 43.156 6.438 1 98.81 386 GLU A N 1
ATOM 3043 C CA . GLU A 1 386 ? -17.125 44.562 6.711 1 98.81 386 GLU A CA 1
ATOM 3044 C C . GLU A 1 386 ? -17.5 44.938 8.141 1 98.81 386 GLU A C 1
ATOM 3046 O O . GLU A 1 386 ? -16.734 45.625 8.836 1 98.81 386 GLU A O 1
ATOM 3051 N N . LYS A 1 387 ? -18.656 44.469 8.523 1 98.75 387 LYS A N 1
ATOM 3052 C CA . LYS A 1 387 ? -19.141 44.719 9.875 1 98.75 387 LYS A CA 1
ATOM 3053 C C . LYS A 1 387 ? -18.141 44.219 10.922 1 98.75 387 LYS A C 1
ATOM 3055 O O . LYS A 1 387 ? -17.828 44.938 11.875 1 98.75 387 LYS A O 1
ATOM 3060 N N . ILE A 1 388 ? -17.688 43 10.805 1 98.81 388 ILE A N 1
ATOM 3061 C CA . ILE A 1 388 ? -16.75 42.406 11.734 1 98.81 388 ILE A CA 1
ATOM 3062 C C . ILE A 1 388 ? -15.414 43.125 11.695 1 98.81 388 ILE A C 1
ATOM 3064 O O . ILE A 1 388 ? -14.828 43.406 12.742 1 98.81 388 ILE A O 1
ATOM 3068 N N . SER A 1 389 ? -14.93 43.5 10.5 1 98.81 389 SER A N 1
ATOM 3069 C CA . SER A 1 389 ? -13.648 44.188 10.32 1 98.81 389 SER A CA 1
ATOM 3070 C C . SER A 1 389 ? -13.648 45.562 10.984 1 98.81 389 SER A C 1
ATOM 3072 O O . SER A 1 389 ? -12.672 45.938 11.641 1 98.81 389 SER A O 1
ATOM 3074 N N . LEU A 1 390 ? -14.703 46.281 10.766 1 98.75 390 LEU A N 1
ATOM 3075 C CA . LEU A 1 390 ? -14.82 47.594 11.367 1 98.75 390 LEU A CA 1
ATOM 3076 C C . LEU A 1 390 ? -14.875 47.5 12.891 1 98.75 390 LEU A C 1
ATOM 3078 O O . LEU A 1 390 ? -14.273 48.312 13.586 1 98.75 390 LEU A O 1
ATOM 3082 N N . ARG A 1 391 ? -15.617 46.531 13.383 1 98.75 391 ARG A N 1
ATOM 3083 C CA . ARG A 1 391 ? -15.641 46.312 14.82 1 98.75 391 ARG A CA 1
ATOM 3084 C C . ARG A 1 391 ? -14.242 46 15.359 1 98.75 391 ARG A C 1
ATOM 3086 O O . ARG A 1 391 ? -13.844 46.531 16.406 1 98.75 391 ARG A O 1
ATOM 3093 N N . PHE A 1 392 ? -13.5 45.188 14.672 1 98.75 392 PHE A N 1
ATOM 3094 C CA . PHE A 1 392 ? -12.141 44.844 15.062 1 98.75 392 PHE A CA 1
ATOM 3095 C C . PHE A 1 392 ? -11.234 46.062 14.992 1 98.75 392 PHE A C 1
ATOM 3097 O O . PHE A 1 392 ? -10.336 46.25 15.82 1 98.75 392 PHE A O 1
ATOM 3104 N N . LEU A 1 393 ? -11.359 46.906 13.945 1 98.56 393 LEU A N 1
ATOM 3105 C CA . LEU A 1 393 ? -10.586 48.125 13.812 1 98.56 393 LEU A CA 1
ATOM 3106 C C . LEU A 1 393 ? -10.812 49.031 15.008 1 98.56 393 LEU A C 1
ATOM 3108 O O . LEU A 1 393 ? -9.859 49.625 15.531 1 98.56 393 LEU A O 1
ATOM 3112 N N . GLU A 1 394 ? -12.031 49.125 15.461 1 98.31 394 GLU A N 1
ATOM 3113 C CA . GLU A 1 394 ? -12.406 50.031 16.562 1 98.31 394 GLU A CA 1
ATOM 3114 C C . GLU A 1 394 ? -12.062 49.406 17.906 1 98.31 394 GLU A C 1
ATOM 3116 O O . GLU A 1 394 ? -11.945 50.125 18.906 1 98.31 394 GLU A O 1
ATOM 3121 N N . ASN A 1 395 ? -11.953 48.125 17.953 1 98.38 395 ASN A N 1
ATOM 3122 C CA . ASN A 1 395 ? -11.695 47.375 19.188 1 98.38 395 ASN A CA 1
ATOM 3123 C C . ASN A 1 395 ? -10.516 46.438 19.031 1 98.38 395 ASN A C 1
ATOM 3125 O O . ASN A 1 395 ? -10.695 45.219 19 1 98.38 395 ASN A O 1
ATOM 3129 N N . PRO A 1 396 ? -9.312 46.875 19.062 1 97.62 396 PRO A N 1
ATOM 3130 C CA . PRO A 1 396 ? -8.133 46.062 18.797 1 97.62 396 PRO A CA 1
ATOM 3131 C C . PRO A 1 396 ? -7.977 44.906 19.781 1 97.62 396 PRO A C 1
ATOM 3133 O O . PRO A 1 396 ? -7.441 43.875 19.438 1 97.62 396 PRO A O 1
ATOM 3136 N N . ASP A 1 397 ? -8.469 45.031 20.984 1 97.62 397 ASP A N 1
ATOM 3137 C CA . ASP A 1 397 ? -8.391 43.969 21.969 1 97.62 397 ASP A CA 1
ATOM 3138 C C . ASP A 1 397 ? -9.305 42.812 21.578 1 97.62 397 ASP A C 1
ATOM 3140 O O . ASP A 1 397 ? -8.938 41.625 21.766 1 97.62 397 ASP A O 1
ATOM 3144 N N . GLN A 1 398 ? -10.461 43.156 21.078 1 98.19 398 GLN A N 1
ATOM 3145 C CA . GLN A 1 398 ? -11.359 42.125 20.594 1 98.19 398 GLN A CA 1
ATOM 3146 C C . GLN A 1 398 ? -10.75 41.375 19.406 1 98.19 398 GLN A C 1
ATOM 3148 O O . GLN A 1 398 ? -10.93 40.188 19.25 1 98.19 398 GLN A O 1
ATOM 3153 N N . PHE A 1 399 ? -10.117 42.188 18.609 1 98.12 399 PHE A N 1
ATOM 3154 C CA . PHE A 1 399 ? -9.43 41.625 17.453 1 98.12 399 PHE A CA 1
ATOM 3155 C C . PHE A 1 399 ? -8.352 40.625 17.906 1 98.12 399 PHE A C 1
ATOM 3157 O O . PHE A 1 399 ? -8.297 39.5 17.406 1 98.12 399 PHE A O 1
ATOM 3164 N N . ALA A 1 400 ? -7.547 41 18.828 1 98.44 400 ALA A N 1
ATOM 3165 C CA . ALA A 1 400 ? -6.441 40.188 19.312 1 98.44 400 ALA A CA 1
ATOM 3166 C C . ALA A 1 400 ? -6.949 38.875 19.922 1 98.44 400 ALA A C 1
ATOM 3168 O O . ALA A 1 400 ? -6.371 37.812 19.703 1 98.44 400 ALA A O 1
ATOM 3169 N N . ASP A 1 401 ? -8 38.969 20.656 1 98.25 401 ASP A N 1
ATOM 3170 C CA . ASP A 1 401 ? -8.57 37.781 21.297 1 98.25 401 ASP A CA 1
ATOM 3171 C C . ASP A 1 401 ? -9.164 36.844 20.266 1 98.25 401 ASP A C 1
ATOM 3173 O O . ASP A 1 401 ? -8.961 35.625 20.328 1 98.25 401 ASP A O 1
ATOM 3177 N N . ALA A 1 402 ? -9.906 37.406 19.328 1 98.56 402 ALA A N 1
ATOM 3178 C CA . ALA A 1 402 ? -10.516 36.594 18.281 1 98.56 402 ALA A CA 1
ATOM 3179 C C . ALA A 1 402 ? -9.453 35.875 17.453 1 98.56 402 ALA A C 1
ATOM 3181 O O . ALA A 1 402 ? -9.617 34.688 17.109 1 98.56 402 ALA A O 1
ATOM 3182 N N . PHE A 1 403 ? -8.383 36.594 17.172 1 98.44 403 PHE A N 1
ATOM 3183 C CA . PHE A 1 403 ? -7.301 36 16.406 1 98.44 403 PHE A CA 1
ATOM 3184 C C . PHE A 1 403 ? -6.664 34.844 17.172 1 98.44 403 PHE A C 1
ATOM 3186 O O . PHE A 1 403 ? -6.453 33.75 16.625 1 98.44 403 PHE A O 1
ATOM 3193 N N . ALA A 1 404 ? -6.352 35.094 18.438 1 98.69 404 ALA A N 1
ATOM 3194 C CA . ALA A 1 404 ? -5.695 34.062 19.266 1 98.69 404 ALA A CA 1
ATOM 3195 C C . ALA A 1 404 ? -6.516 32.781 19.328 1 98.69 404 ALA A C 1
ATOM 3197 O O . ALA A 1 404 ? -5.973 31.703 19.172 1 98.69 404 ALA A O 1
ATOM 3198 N N . ARG A 1 405 ? -7.785 32.906 19.516 1 98.38 405 ARG A N 1
ATOM 3199 C CA . ARG A 1 405 ? -8.672 31.75 19.641 1 98.38 405 ARG A CA 1
ATOM 3200 C C . ARG A 1 405 ? -8.844 31.047 18.297 1 98.38 405 ARG A C 1
ATOM 3202 O O . ARG A 1 405 ? -8.852 29.812 18.234 1 98.38 405 ARG A O 1
ATOM 3209 N N . ALA A 1 406 ? -8.945 31.812 17.234 1 98.56 406 ALA A N 1
ATOM 3210 C CA . ALA A 1 406 ? -9.102 31.219 15.898 1 98.56 406 ALA A CA 1
ATOM 3211 C C . ALA A 1 406 ? -7.832 30.5 15.461 1 98.56 406 ALA A C 1
ATOM 3213 O O . ALA A 1 406 ? -7.895 29.438 14.859 1 98.56 406 ALA A O 1
ATOM 3214 N N . TRP A 1 407 ? -6.691 31.141 15.75 1 98.56 407 TRP A N 1
ATOM 3215 C CA . TRP A 1 407 ? -5.402 30.516 15.461 1 98.56 407 TRP A CA 1
ATOM 3216 C C . TRP A 1 407 ? -5.25 29.203 16.219 1 98.56 407 TRP A C 1
ATOM 3218 O O . TRP A 1 407 ? -4.836 28.188 15.633 1 98.56 407 TRP A O 1
ATOM 3228 N N . PHE A 1 408 ? -5.633 29.172 17.469 1 98.5 408 PHE A N 1
ATOM 3229 C CA . PHE A 1 408 ? -5.59 27.969 18.281 1 98.5 408 PHE A CA 1
ATOM 3230 C C . PHE A 1 408 ? -6.477 26.875 17.688 1 98.5 408 PHE A C 1
ATOM 3232 O O . PHE A 1 408 ? -6.059 25.719 17.578 1 98.5 408 PHE A O 1
ATOM 3239 N N . LYS A 1 409 ? -7.633 27.25 17.281 1 98.25 409 LYS A N 1
ATOM 3240 C CA . LYS A 1 409 ? -8.562 26.297 16.688 1 98.25 409 LYS A CA 1
ATOM 3241 C C . LYS A 1 409 ? -8.016 25.75 15.375 1 98.25 409 LYS A C 1
ATOM 3243 O O . LYS A 1 409 ? -8.078 24.531 15.133 1 98.25 409 LYS A O 1
ATOM 3248 N N . LEU A 1 410 ? -7.465 26.578 14.562 1 97.94 410 LEU A N 1
ATOM 3249 C CA . LEU A 1 410 ? -6.891 26.188 13.281 1 97.94 410 LEU A CA 1
ATOM 3250 C C . LEU A 1 410 ? -5.828 25.109 13.477 1 97.94 410 LEU A C 1
ATOM 3252 O O . LEU A 1 410 ? -5.793 24.125 12.742 1 97.94 410 LEU A O 1
ATOM 3256 N N . LEU A 1 411 ? -5.004 25.25 14.477 1 98.06 411 LEU A N 1
ATOM 3257 C CA . LEU A 1 411 ? -3.854 24.375 14.664 1 98.06 411 LEU A CA 1
ATOM 3258 C C . LEU A 1 411 ? -4.262 23.078 15.367 1 98.06 411 LEU A C 1
ATOM 3260 O O . LEU A 1 411 ? -3.518 22.094 15.344 1 98.06 411 LEU A O 1
ATOM 3264 N N . HIS A 1 412 ? -5.484 23.047 16.031 1 97.81 412 HIS A N 1
ATOM 3265 C CA . HIS A 1 412 ? -5.711 21.953 16.969 1 97.81 412 HIS A CA 1
ATOM 3266 C C . HIS A 1 412 ? -7.012 21.219 16.641 1 97.81 412 HIS A C 1
ATOM 3268 O O . HIS A 1 412 ? -7.336 20.203 17.281 1 97.81 412 HIS A O 1
ATOM 3274 N N . ARG A 1 413 ? -7.77 21.703 15.68 1 96.19 413 ARG A N 1
ATOM 3275 C CA . ARG A 1 413 ? -9.125 21.219 15.445 1 96.19 413 ARG A CA 1
ATOM 3276 C C . ARG A 1 413 ? -9.117 19.734 15.062 1 96.19 413 ARG A C 1
ATOM 3278 O O . ARG A 1 413 ? -10.094 19.031 15.289 1 96.19 413 ARG A O 1
ATOM 3285 N N . ASP A 1 414 ? -8.047 19.188 14.57 1 96.38 414 ASP A N 1
ATOM 3286 C CA . ASP A 1 414 ? -8.023 17.797 14.125 1 96.38 414 ASP A CA 1
ATOM 3287 C C . ASP A 1 414 ? -7.324 16.906 15.141 1 96.38 414 ASP A C 1
ATOM 3289 O O . ASP A 1 414 ? -6.914 15.789 14.812 1 96.38 414 ASP A O 1
ATOM 3293 N N . MET A 1 415 ? -7.148 17.312 16.391 1 96.19 415 MET A N 1
ATOM 3294 C CA . MET A 1 415 ? -6.391 16.562 17.391 1 96.19 415 MET A CA 1
ATOM 3295 C C . MET A 1 415 ? -7.32 15.719 18.25 1 96.19 415 MET A C 1
ATOM 3297 O O . MET A 1 415 ? -6.863 14.82 18.953 1 96.19 415 MET A O 1
ATOM 3301 N N . GLY A 1 416 ? -8.617 15.977 18.172 1 93.44 416 GLY A N 1
ATOM 3302 C CA . GLY A 1 416 ? -9.516 15.297 19.094 1 93.44 416 GLY A CA 1
ATOM 3303 C C . GLY A 1 416 ? -9.602 15.969 20.453 1 93.44 416 GLY A C 1
ATOM 3304 O O . GLY A 1 416 ? -9.242 17.141 20.594 1 93.44 416 GLY A O 1
ATOM 3305 N N . PRO A 1 417 ? -10.086 15.328 21.422 1 92.56 417 PRO A N 1
ATOM 3306 C CA . PRO A 1 417 ? -10.328 15.945 22.734 1 92.56 417 PRO A CA 1
ATOM 3307 C C . PRO A 1 417 ? -9.039 16.156 23.531 1 92.56 417 PRO A C 1
ATOM 3309 O O . PRO A 1 417 ? -8 15.594 23.188 1 92.56 417 PRO A O 1
ATOM 3312 N N . ARG A 1 418 ? -9.133 16.891 24.578 1 93.06 418 ARG A N 1
ATOM 3313 C CA . ARG A 1 418 ? -8.008 17.344 25.391 1 93.06 418 ARG A CA 1
ATOM 3314 C C . ARG A 1 418 ? -7.25 16.172 25.984 1 93.06 418 ARG A C 1
ATOM 3316 O O . ARG A 1 418 ? -6.066 16.281 26.297 1 93.06 418 ARG A O 1
ATOM 3323 N N . SER A 1 419 ? -7.969 15.078 26.156 1 91.25 419 SER A N 1
ATOM 3324 C CA . SER A 1 419 ? -7.316 13.914 26.734 1 91.25 419 SER A CA 1
ATOM 3325 C C . SER A 1 419 ? -6.133 13.461 25.891 1 91.25 419 SER A C 1
ATOM 3327 O O . SER A 1 419 ? -5.254 12.742 26.375 1 91.25 419 SER A O 1
ATOM 3329 N N . ARG A 1 420 ? -6.004 13.906 24.656 1 94.88 420 ARG A N 1
ATOM 3330 C CA . ARG A 1 420 ? -4.926 13.531 23.75 1 94.88 420 ARG A CA 1
ATOM 3331 C C . ARG A 1 420 ? -3.816 14.578 23.75 1 94.88 420 ARG A C 1
ATOM 3333 O O . ARG A 1 420 ? -2.764 14.375 23.141 1 94.88 420 ARG A O 1
ATOM 3340 N N . TRP A 1 421 ? -4.031 15.711 24.391 1 96.88 421 TRP A N 1
ATOM 3341 C CA . TRP A 1 421 ? -3.146 16.859 24.25 1 96.88 421 TRP A CA 1
ATOM 3342 C C . TRP A 1 421 ? -1.964 16.75 25.219 1 96.88 421 TRP A C 1
ATOM 3344 O O . TRP A 1 421 ? -2.084 16.172 26.297 1 96.88 421 TRP A O 1
ATOM 3354 N N . LEU A 1 422 ? -0.823 17.25 24.812 1 97.94 422 LEU A N 1
ATOM 3355 C CA . LEU A 1 422 ? 0.407 17.25 25.609 1 97.94 422 LEU A CA 1
ATOM 3356 C C . LEU A 1 422 ? 1 18.641 25.688 1 97.94 422 LEU A C 1
ATOM 3358 O O . LEU A 1 422 ? 0.838 19.453 24.766 1 97.94 422 LEU A O 1
ATOM 3362 N N . GLY A 1 423 ? 1.661 19.016 26.766 1 97.88 423 GLY A N 1
ATOM 3363 C CA . GLY A 1 423 ? 2.453 20.234 26.875 1 97.88 423 GLY A CA 1
ATOM 3364 C C . GLY A 1 423 ? 1.954 21.172 27.953 1 97.88 423 GLY A C 1
ATOM 3365 O O . GLY A 1 423 ? 0.811 21.062 28.406 1 97.88 423 GLY A O 1
ATOM 3366 N N . PRO A 1 424 ? 2.73 22.094 28.375 1 98 424 PRO A N 1
ATOM 3367 C CA . PRO A 1 424 ? 2.451 22.938 29.531 1 98 424 PRO A CA 1
ATOM 3368 C C . PRO A 1 424 ? 1.594 24.156 29.188 1 98 424 PRO A C 1
ATOM 3370 O O . PRO A 1 424 ? 1.155 24.891 30.078 1 98 424 PRO A O 1
ATOM 3373 N N . GLU A 1 425 ? 1.24 24.359 27.906 1 98.19 425 GLU A N 1
ATOM 3374 C CA . GLU A 1 425 ? 0.584 25.609 27.531 1 98.19 425 GLU A CA 1
ATOM 3375 C C . GLU A 1 425 ? -0.874 25.375 27.156 1 98.19 425 GLU A C 1
ATOM 3377 O O . GLU A 1 425 ? -1.49 26.203 26.484 1 98.19 425 GLU A O 1
ATOM 3382 N N . ILE A 1 426 ? -1.407 24.234 27.469 1 97.94 426 ILE A N 1
ATOM 3383 C CA . ILE A 1 426 ? -2.812 23.938 27.203 1 97.94 426 ILE A CA 1
ATOM 3384 C C . ILE A 1 426 ? -3.695 24.938 27.953 1 97.94 426 ILE A C 1
ATOM 3386 O O . ILE A 1 426 ? -3.58 25.078 29.172 1 97.94 426 ILE A O 1
ATOM 3390 N N . PRO A 1 427 ? -4.566 25.609 27.234 1 97.75 427 PRO A N 1
ATOM 3391 C CA . PRO A 1 427 ? -5.414 26.594 27.922 1 97.75 427 PRO A CA 1
ATOM 3392 C C . PRO A 1 427 ? -6.359 25.953 28.938 1 97.75 427 PRO A C 1
ATOM 3394 O O . PRO A 1 427 ? -6.824 24.828 28.719 1 97.75 427 PRO A O 1
ATOM 3397 N N . LYS A 1 428 ? -6.688 26.734 29.922 1 96.44 428 LYS A N 1
ATOM 3398 C CA . LYS A 1 428 ? -7.625 26.25 30.938 1 96.44 428 LYS A CA 1
ATOM 3399 C C . LYS A 1 428 ? -9.055 26.25 30.391 1 96.44 428 LYS A C 1
ATOM 3401 O O . LYS A 1 428 ? -9.828 25.328 30.688 1 96.44 428 LYS A O 1
ATOM 3406 N N . GLU A 1 429 ? -9.383 27.25 29.625 1 96.69 429 GLU A N 1
ATOM 3407 C CA . GLU A 1 429 ? -10.727 27.344 29.047 1 96.69 429 GLU A CA 1
ATOM 3408 C C . GLU A 1 429 ? -10.961 26.234 28.016 1 96.69 429 GLU A C 1
ATOM 3410 O O . GLU A 1 429 ? -10.141 26.031 27.125 1 96.69 429 GLU A O 1
ATOM 3415 N N . GLU A 1 430 ? -12.023 25.531 28.25 1 95.19 430 GLU A N 1
ATOM 3416 C CA . GLU A 1 430 ? -12.43 24.5 27.281 1 95.19 430 GLU A CA 1
ATOM 3417 C C . GLU A 1 430 ? -13.414 25.078 26.25 1 95.19 430 GLU A C 1
ATOM 3419 O O . GLU A 1 430 ? -14.438 25.656 26.625 1 95.19 430 GLU A O 1
ATOM 3424 N N . LEU A 1 431 ? -13.094 24.938 25.047 1 96 431 LEU A N 1
ATOM 3425 C CA . LEU A 1 431 ? -13.922 25.484 23.969 1 96 431 LEU A CA 1
ATOM 3426 C C . LEU A 1 431 ? -14.852 24.422 23.406 1 96 431 LEU A C 1
ATOM 3428 O O . LEU A 1 431 ? -14.5 23.234 23.359 1 96 431 LEU A O 1
ATOM 3432 N N . ILE A 1 432 ? -15.977 24.781 22.828 1 96.5 432 ILE A N 1
ATOM 3433 C CA . ILE A 1 432 ? -17.047 23.891 22.438 1 96.5 432 ILE A CA 1
ATOM 3434 C C . ILE A 1 432 ? -16.594 23.031 21.25 1 96.5 432 ILE A C 1
ATOM 3436 O O . ILE A 1 432 ? -17 21.875 21.109 1 96.5 432 ILE A O 1
ATOM 3440 N N . TRP A 1 433 ? -15.688 23.578 20.344 1 96.31 433 TRP A N 1
ATOM 3441 C CA . TRP A 1 433 ? -15.281 22.844 19.156 1 96.31 433 TRP A CA 1
ATOM 3442 C C . TRP A 1 433 ? -14.391 21.656 19.516 1 96.31 433 TRP A C 1
ATOM 3444 O O . TRP A 1 433 ? -14.133 20.797 18.688 1 96.31 433 TRP A O 1
ATOM 3454 N N . GLU A 1 434 ? -13.891 21.562 20.812 1 96.38 434 GLU A N 1
ATOM 3455 C CA . GLU A 1 434 ? -13.07 20.453 21.297 1 96.38 434 GLU A CA 1
ATOM 3456 C C . GLU A 1 434 ? -13.914 19.219 21.578 1 96.38 434 GLU A C 1
ATOM 3458 O O . GLU A 1 434 ? -13.383 18.172 21.953 1 96.38 434 GLU A O 1
ATOM 3463 N N . ASP A 1 435 ? -15.227 19.328 21.375 1 96.44 435 ASP A N 1
ATOM 3464 C CA . ASP A 1 435 ? -16.172 18.266 21.703 1 96.44 435 ASP A CA 1
ATOM 3465 C C . ASP A 1 435 ? -15.984 17.781 23.141 1 96.44 435 ASP A C 1
ATOM 3467 O O . ASP A 1 435 ? -15.75 16.594 23.375 1 96.44 435 ASP A O 1
ATOM 3471 N N . PRO A 1 436 ? -16.188 18.703 24.078 1 96.31 436 PRO A N 1
ATOM 3472 C CA . PRO A 1 436 ? -15.875 18.359 25.469 1 96.31 436 PRO A CA 1
ATOM 3473 C C . PRO A 1 436 ? -16.781 17.266 26.031 1 96.31 436 PRO A C 1
ATOM 3475 O O . PRO A 1 436 ? -17.969 17.203 25.703 1 96.31 436 PRO A O 1
ATOM 3478 N N . ILE A 1 437 ? -16.234 16.422 26.828 1 95.19 437 ILE A N 1
ATOM 3479 C CA . ILE A 1 437 ? -16.891 15.383 27.625 1 95.19 437 ILE A CA 1
ATOM 3480 C C . ILE A 1 437 ? -16.531 15.547 29.094 1 95.19 437 ILE A C 1
ATOM 3482 O O . ILE A 1 437 ? -15.367 15.805 29.438 1 95.19 437 ILE A O 1
ATOM 3486 N N . PRO A 1 438 ? -17.516 15.422 29.953 1 94.44 438 PRO A N 1
ATOM 3487 C CA . PRO A 1 438 ? -17.203 15.57 31.375 1 94.44 438 PRO A CA 1
ATOM 3488 C C . PRO A 1 438 ? -16.125 14.594 31.844 1 94.44 438 PRO A C 1
ATOM 3490 O O . PRO A 1 438 ? -16.109 13.438 31.422 1 94.44 438 PRO A O 1
ATOM 3493 N N . GLU A 1 439 ? -15.289 15.062 32.719 1 91.56 439 GLU A N 1
ATOM 3494 C CA . GLU A 1 439 ? -14.297 14.18 33.344 1 91.56 439 GLU A CA 1
ATOM 3495 C C . GLU A 1 439 ? -14.945 13.18 34.281 1 91.56 439 GLU A C 1
ATOM 3497 O O . GLU A 1 439 ? -15.953 13.484 34.938 1 91.56 439 GLU A O 1
ATOM 3502 N N . ILE A 1 440 ? -14.352 12.102 34.375 1 92.56 440 ILE A N 1
ATOM 3503 C CA . ILE A 1 440 ? -14.82 11.102 35.312 1 92.56 440 ILE A CA 1
ATOM 3504 C C . ILE A 1 440 ? -14.211 11.383 36.688 1 92.56 440 ILE A C 1
ATOM 3506 O O . ILE A 1 440 ? -13 11.297 36.875 1 92.56 440 ILE A O 1
ATOM 3510 N N . ASP A 1 441 ? -15.047 11.734 37.625 1 91.19 441 ASP A N 1
ATOM 3511 C CA . ASP A 1 441 ? -14.594 12.062 38.969 1 91.19 441 ASP A CA 1
ATOM 3512 C C . ASP A 1 441 ? -15.219 11.125 40 1 91.19 441 ASP A C 1
ATOM 3514 O O . ASP A 1 441 ? -15.352 11.484 41.188 1 91.19 441 ASP A O 1
ATOM 3518 N N . HIS A 1 442 ? -15.688 10.055 39.562 1 93.44 442 HIS A N 1
ATOM 3519 C CA . HIS A 1 442 ? -16.328 9.055 40.438 1 93.44 442 HIS A CA 1
ATOM 3520 C C . HIS A 1 442 ? -15.758 7.66 40.156 1 93.44 442 HIS A C 1
ATOM 3522 O O . HIS A 1 442 ? -15.148 7.43 39.094 1 93.44 442 HIS A O 1
ATOM 3528 N N . PRO A 1 443 ? -15.938 6.781 41.062 1 94.12 443 PRO A N 1
ATOM 3529 C CA . PRO A 1 443 ? -15.508 5.402 40.812 1 94.12 443 PRO A CA 1
ATOM 3530 C C . PRO A 1 443 ? -16.219 4.781 39.594 1 94.12 443 PRO A C 1
ATOM 3532 O O . PRO A 1 443 ? -17.422 5.008 39.406 1 94.12 443 PRO A O 1
ATOM 3535 N N . ILE A 1 444 ? -15.43 4.059 38.844 1 93.56 444 ILE A N 1
ATOM 3536 C CA . ILE A 1 444 ? -15.945 3.352 37.688 1 93.56 444 ILE A CA 1
ATOM 3537 C C . ILE A 1 444 ? -16.578 2.027 38.125 1 93.56 444 ILE A C 1
ATOM 3539 O O . ILE A 1 444 ? -16.234 1.488 39.156 1 93.56 444 ILE A O 1
ATOM 3543 N N . ILE A 1 445 ? -17.5 1.557 37.406 1 96.06 445 ILE A N 1
ATOM 3544 C CA . ILE A 1 445 ? -18.219 0.331 37.75 1 96.06 445 ILE A CA 1
ATOM 3545 C C . ILE A 1 445 ? -17.25 -0.848 37.75 1 96.06 445 ILE A C 1
ATOM 3547 O O . ILE A 1 445 ? -16.328 -0.905 36.938 1 96.06 445 ILE A O 1
ATOM 3551 N N . SER A 1 446 ? -17.453 -1.819 38.656 1 95.62 446 SER A N 1
ATOM 3552 C CA . SER A 1 446 ? -16.641 -3.016 38.812 1 95.62 446 SER A CA 1
ATOM 3553 C C . SER A 1 446 ? -17.094 -4.121 37.844 1 95.62 446 SER A C 1
ATOM 3555 O O . SER A 1 446 ? -18.125 -3.994 37.188 1 95.62 446 SER A O 1
ATOM 3557 N N . GLN A 1 447 ? -16.312 -5.184 37.812 1 96.94 447 GLN A N 1
ATOM 3558 C CA . GLN A 1 447 ? -16.688 -6.34 37.031 1 96.94 447 GLN A CA 1
ATOM 3559 C C . GLN A 1 447 ? -18 -6.945 37.5 1 96.94 447 GLN A C 1
ATOM 3561 O O . GLN A 1 447 ? -18.797 -7.438 36.688 1 96.94 447 GLN A O 1
ATOM 3566 N N . GLU A 1 448 ? -18.234 -6.934 38.75 1 96.62 448 GLU A N 1
ATOM 3567 C CA . GLU A 1 448 ? -19.484 -7.434 39.312 1 96.62 448 GLU A CA 1
ATOM 3568 C C . GLU A 1 448 ? -20.672 -6.574 38.875 1 96.62 448 GLU A C 1
ATOM 3570 O O . GLU A 1 448 ? -21.734 -7.102 38.531 1 96.62 448 GLU A O 1
ATOM 3575 N N . ASP A 1 449 ? -20.469 -5.262 38.906 1 97.5 449 ASP A N 1
ATOM 3576 C CA . ASP A 1 449 ? -21.5 -4.355 38.438 1 97.5 449 ASP A CA 1
ATOM 3577 C C . ASP A 1 449 ? -21.828 -4.633 36.969 1 97.5 449 ASP A C 1
ATOM 3579 O O . ASP A 1 449 ? -23 -4.648 36.562 1 97.5 449 ASP A O 1
ATOM 3583 N N . ILE A 1 450 ? -20.766 -4.836 36.156 1 98.38 450 ILE A N 1
ATOM 3584 C CA . ILE A 1 450 ? -20.906 -5.098 34.75 1 98.38 450 ILE A CA 1
ATOM 3585 C C . ILE A 1 450 ? -21.75 -6.355 34.531 1 98.38 450 ILE A C 1
ATOM 3587 O O . ILE A 1 450 ? -22.672 -6.359 33.719 1 98.38 450 ILE A O 1
ATOM 3591 N N . ASN A 1 451 ? -21.5 -7.391 35.281 1 98 451 ASN A N 1
ATOM 3592 C CA . ASN A 1 451 ? -22.25 -8.641 35.156 1 98 451 ASN A CA 1
ATOM 3593 C C . ASN A 1 451 ? -23.719 -8.453 35.531 1 98 451 ASN A C 1
ATOM 3595 O O . ASN A 1 451 ? -24.594 -8.977 34.844 1 98 451 ASN A O 1
ATOM 3599 N N . ASN A 1 452 ? -23.953 -7.734 36.562 1 97.81 452 ASN A N 1
ATOM 3600 C CA . ASN A 1 452 ? -25.328 -7.496 37 1 97.81 452 ASN A CA 1
ATOM 3601 C C . ASN A 1 452 ? -26.094 -6.629 36 1 97.81 452 ASN A C 1
ATOM 3603 O O . ASN A 1 452 ? -27.266 -6.883 35.75 1 97.81 452 ASN A O 1
ATOM 3607 N N . LEU A 1 453 ? -25.422 -5.652 35.531 1 98.62 453 LEU A N 1
ATOM 3608 C CA . LEU A 1 453 ? -26.047 -4.766 34.562 1 98.62 453 LEU A CA 1
ATOM 3609 C C . LEU A 1 453 ? -26.359 -5.516 33.281 1 98.62 453 LEU A C 1
ATOM 3611 O O . LEU A 1 453 ? -27.391 -5.277 32.656 1 98.62 453 LEU A O 1
ATOM 3615 N N . LYS A 1 454 ? -25.438 -6.391 32.812 1 98.56 454 LYS A N 1
ATOM 3616 C CA . LYS A 1 454 ? -25.719 -7.211 31.656 1 98.56 454 LYS A CA 1
ATOM 3617 C C . LYS A 1 454 ? -27.016 -8 31.828 1 98.56 454 LYS A C 1
ATOM 3619 O O . LYS A 1 454 ? -27.844 -8.055 30.906 1 98.56 454 LYS A O 1
ATOM 3624 N N . LYS A 1 455 ? -27.203 -8.594 32.969 1 98.12 455 LYS A N 1
ATOM 3625 C CA . LYS A 1 455 ? -28.406 -9.383 33.25 1 98.12 455 LYS A CA 1
ATOM 3626 C C . LYS A 1 455 ? -29.656 -8.508 33.219 1 98.12 455 LYS A C 1
ATOM 3628 O O . LYS A 1 455 ? -30.672 -8.906 32.656 1 98.12 455 LYS A O 1
ATOM 3633 N N . GLU A 1 456 ? -29.531 -7.387 33.844 1 98.25 456 GLU A N 1
ATOM 3634 C CA . GLU A 1 456 ? -30.656 -6.469 33.844 1 98.25 456 GLU A CA 1
ATOM 3635 C C . GLU A 1 456 ? -31.031 -6.016 32.438 1 98.25 456 GLU A C 1
ATOM 3637 O O . GLU A 1 456 ? -32.219 -5.957 32.094 1 98.25 456 GLU A O 1
ATOM 3642 N N . ILE A 1 457 ? -30.047 -5.707 31.656 1 98.62 457 ILE A N 1
ATOM 3643 C CA . ILE A 1 457 ? -30.25 -5.25 30.281 1 98.62 457 ILE A CA 1
ATOM 3644 C C . ILE A 1 457 ? -30.938 -6.344 29.469 1 98.62 457 ILE A C 1
ATOM 3646 O O . ILE A 1 457 ? -31.906 -6.082 28.766 1 98.62 457 ILE A O 1
ATOM 3650 N N . LEU A 1 458 ? -30.438 -7.559 29.578 1 98.12 458 LEU A N 1
ATOM 3651 C CA . LEU A 1 458 ? -30.953 -8.672 28.781 1 98.12 458 LEU A CA 1
ATOM 3652 C C . LEU A 1 458 ? -32.375 -9.023 29.203 1 98.12 458 LEU A C 1
ATOM 3654 O O . LEU A 1 458 ? -33.125 -9.609 28.438 1 98.12 458 LEU A O 1
ATOM 3658 N N . SER A 1 459 ? -32.781 -8.625 30.422 1 97.62 459 SER A N 1
ATOM 3659 C CA . SER A 1 459 ? -34.094 -8.93 30.938 1 97.62 459 SER A CA 1
ATOM 3660 C C . SER A 1 459 ? -35.062 -7.766 30.703 1 97.62 459 SER A C 1
ATOM 3662 O O . SER A 1 459 ? -36.25 -7.836 31.094 1 97.62 459 SER A O 1
ATOM 3664 N N . SER A 1 460 ? -34.656 -6.773 30.109 1 97.56 460 SER A N 1
ATOM 3665 C CA . SER A 1 460 ? -35.406 -5.531 30 1 97.56 460 SER A CA 1
ATOM 3666 C C . SER A 1 460 ? -36.531 -5.66 28.969 1 97.56 460 SER A C 1
ATOM 3668 O O . SER A 1 460 ? -37.438 -4.82 28.922 1 97.56 460 SER A O 1
ATOM 3670 N N . GLY A 1 461 ? -36.469 -6.633 28.078 1 96.19 461 GLY A N 1
ATOM 3671 C CA . GLY A 1 461 ? -37.5 -6.828 27.062 1 96.19 461 GLY A CA 1
ATOM 3672 C C . GLY A 1 461 ? -37.125 -6.23 25.719 1 96.19 461 GLY A C 1
ATOM 3673 O O . GLY A 1 461 ? -37.781 -6.492 24.703 1 96.19 461 GLY A O 1
ATOM 3674 N N . VAL A 1 462 ? -36.062 -5.41 25.641 1 97.5 462 VAL A N 1
ATOM 3675 C CA . VAL A 1 462 ? -35.562 -4.867 24.375 1 97.5 462 VAL A CA 1
ATOM 3676 C C . VAL A 1 462 ? -34.906 -5.973 23.547 1 97.5 462 VAL A C 1
ATOM 3678 O O . VAL A 1 462 ? -34.156 -6.797 24.094 1 97.5 462 VAL A O 1
ATOM 3681 N N . GLY A 1 463 ? -35.219 -6.012 22.266 1 97.06 463 GLY A N 1
ATOM 3682 C CA . GLY A 1 463 ? -34.625 -7 21.391 1 97.06 463 GLY A CA 1
ATOM 3683 C C . GLY A 1 463 ? -33.125 -6.906 21.328 1 97.06 463 GLY A C 1
ATOM 3684 O O . GLY A 1 463 ? -32.562 -5.809 21.328 1 97.06 463 GLY A O 1
ATOM 3685 N N . HIS A 1 464 ? -32.438 -8.031 21.297 1 97.38 464 HIS A N 1
ATOM 3686 C CA . HIS A 1 464 ? -31 -8.078 21.281 1 97.38 464 HIS A CA 1
ATOM 3687 C C . HIS A 1 464 ? -30.422 -7.332 20.094 1 97.38 464 HIS A C 1
ATOM 3689 O O . HIS A 1 464 ? -29.422 -6.629 20.219 1 97.38 464 HIS A O 1
ATOM 3695 N N . ASN A 1 465 ? -31.047 -7.48 18.922 1 97.69 465 ASN A N 1
ATOM 3696 C CA . ASN A 1 465 ? -30.562 -6.812 17.719 1 97.69 465 ASN A CA 1
ATOM 3697 C C . ASN A 1 465 ? -30.625 -5.293 17.859 1 97.69 465 ASN A C 1
ATOM 3699 O O . ASN A 1 465 ? -29.766 -4.578 17.359 1 97.69 465 ASN A O 1
ATOM 3703 N N . LYS A 1 466 ? -31.625 -4.793 18.562 1 98.38 466 LYS A N 1
ATOM 3704 C CA . LYS A 1 466 ? -31.781 -3.354 18.75 1 98.38 466 LYS A CA 1
ATOM 3705 C C . LYS A 1 466 ? -30.688 -2.807 19.672 1 98.38 466 LYS A C 1
ATOM 3707 O O . LYS A 1 466 ? -30.219 -1.683 19.484 1 98.38 466 LYS A O 1
ATOM 3712 N N . LEU A 1 467 ? -30.281 -3.596 20.688 1 98.75 467 LEU A N 1
ATOM 3713 C CA . LEU A 1 467 ? -29.188 -3.217 21.562 1 98.75 467 LEU A CA 1
ATOM 3714 C C . LEU A 1 467 ? -27.875 -3.143 20.797 1 98.75 467 LEU A C 1
ATOM 3716 O O . LEU A 1 467 ? -27.109 -2.186 20.953 1 98.75 467 LEU A O 1
ATOM 3720 N N . ILE A 1 468 ? -27.641 -4.145 19.906 1 98.81 468 ILE A N 1
ATOM 3721 C CA . ILE A 1 468 ? -26.422 -4.184 19.094 1 98.81 468 ILE A CA 1
ATOM 3722 C C . ILE A 1 468 ? -26.422 -3.008 18.109 1 98.81 468 ILE A C 1
ATOM 3724 O O . ILE A 1 468 ? -25.406 -2.322 17.953 1 98.81 468 ILE A O 1
ATOM 3728 N N . GLN A 1 469 ? -27.547 -2.734 17.516 1 98.38 469 GLN A N 1
ATOM 3729 C CA . GLN A 1 469 ? -27.688 -1.646 16.547 1 98.38 469 GLN A CA 1
ATOM 3730 C C . GLN A 1 469 ? -27.391 -0.298 17.203 1 98.38 469 GLN A C 1
ATOM 3732 O O . GLN A 1 469 ? -26.719 0.549 16.594 1 98.38 469 GLN A O 1
ATOM 3737 N N . THR A 1 470 ? -27.875 -0.106 18.344 1 98.75 470 THR A N 1
ATOM 3738 C CA . THR A 1 470 ? -27.703 1.172 19.031 1 98.75 470 THR A CA 1
ATOM 3739 C C . THR A 1 470 ? -26.25 1.381 19.422 1 98.75 470 THR A C 1
ATOM 3741 O O . THR A 1 470 ? -25.703 2.475 19.266 1 98.75 470 THR A O 1
ATOM 3744 N N . ALA A 1 471 ? -25.641 0.314 19.953 1 98.88 471 ALA A N 1
ATOM 3745 C CA . ALA A 1 471 ? -24.219 0.403 20.297 1 98.88 471 ALA A CA 1
ATOM 3746 C C . ALA A 1 471 ? -23.375 0.727 19.062 1 98.88 471 ALA A C 1
ATOM 3748 O O . ALA A 1 471 ? -22.5 1.594 19.109 1 98.88 471 ALA A O 1
ATOM 3749 N N . TRP A 1 472 ? -23.641 0.042 17.938 1 98.81 472 TRP A N 1
ATOM 3750 C CA . TRP A 1 472 ? -22.922 0.289 16.703 1 98.81 472 TRP A CA 1
ATOM 3751 C C . TRP A 1 472 ? -23.156 1.71 16.203 1 98.81 472 TRP A C 1
ATOM 3753 O O . TRP A 1 472 ? -22.219 2.396 15.789 1 98.81 472 TRP A O 1
ATOM 3763 N N . ALA A 1 473 ? -24.391 2.156 16.219 1 98.56 473 ALA A N 1
ATOM 3764 C CA . ALA A 1 473 ? -24.734 3.496 15.766 1 98.56 473 ALA A CA 1
ATOM 3765 C C . ALA A 1 473 ? -24 4.562 16.562 1 98.56 473 ALA A C 1
ATOM 3767 O O . ALA A 1 473 ? -23.578 5.582 16.016 1 98.56 473 ALA A O 1
ATOM 3768 N N . SER A 1 474 ? -23.859 4.297 17.844 1 98.69 474 SER A N 1
ATOM 3769 C CA . SER A 1 474 ? -23.141 5.23 18.703 1 98.69 474 SER A CA 1
ATOM 3770 C C . SER A 1 474 ? -21.656 5.27 18.375 1 98.69 474 SER A C 1
ATOM 3772 O O . SER A 1 474 ? -21.094 6.34 18.141 1 98.69 474 SER A O 1
ATOM 3774 N N . ALA A 1 475 ? -21.031 4.137 18.25 1 98.62 475 ALA A N 1
ATOM 3775 C CA . ALA A 1 475 ? -19.594 4.031 18.125 1 98.62 475 ALA A CA 1
ATOM 3776 C C . ALA A 1 475 ? -19.141 4.355 16.703 1 98.62 475 ALA A C 1
ATOM 3778 O O . ALA A 1 475 ? -18.047 4.906 16.5 1 98.62 475 ALA A O 1
ATOM 3779 N N . SER A 1 476 ? -19.953 4.109 15.672 1 98.19 476 SER A N 1
ATOM 3780 C CA . SER A 1 476 ? -19.531 4.129 14.273 1 98.19 476 SER A CA 1
ATOM 3781 C C . SER A 1 476 ? -19.469 5.555 13.734 1 98.19 476 SER A C 1
ATOM 3783 O O . SER A 1 476 ? -19.094 5.77 12.578 1 98.19 476 SER A O 1
ATOM 3785 N N . THR A 1 477 ? -19.781 6.578 14.555 1 98 477 THR A N 1
ATOM 3786 C CA . THR A 1 477 ? -19.656 7.965 14.109 1 98 477 THR A CA 1
ATOM 3787 C C . THR A 1 477 ? -18.203 8.422 14.203 1 98 477 THR A C 1
ATOM 3789 O O . THR A 1 477 ? -17.859 9.508 13.719 1 98 477 THR A O 1
ATOM 3792 N N . PHE A 1 478 ? -17.391 7.613 14.812 1 98.25 478 PHE A N 1
ATOM 3793 C CA . PHE A 1 478 ? -15.992 7.969 15.016 1 98.25 478 PHE A CA 1
ATOM 3794 C C . PHE A 1 478 ? -15.289 8.156 13.68 1 98.25 478 PHE A C 1
ATOM 3796 O O . PHE A 1 478 ? -15.57 7.445 12.711 1 98.25 478 PHE A O 1
ATOM 3803 N N . ARG A 1 479 ? -14.422 9.125 13.695 1 97.94 479 ARG A N 1
ATOM 3804 C CA . ARG A 1 479 ? -13.508 9.344 12.57 1 97.94 479 ARG A CA 1
ATOM 3805 C C . ARG A 1 479 ? -12.055 9.328 13.039 1 97.94 479 ARG A C 1
ATOM 3807 O O . ARG A 1 479 ? -11.664 10.125 13.891 1 97.94 479 ARG A O 1
ATOM 3814 N N . GLY A 1 480 ? -11.273 8.492 12.375 1 96.81 480 GLY A N 1
ATOM 3815 C CA . GLY A 1 480 ? -9.875 8.375 12.758 1 96.81 480 GLY A CA 1
ATOM 3816 C C . GLY A 1 480 ? -9.047 9.594 12.367 1 96.81 480 GLY A C 1
ATOM 3817 O O . GLY A 1 480 ? -8.055 9.906 13.023 1 96.81 480 GLY A O 1
ATOM 3818 N N . GLY A 1 481 ? -9.508 10.367 11.398 1 96.19 481 GLY A N 1
ATOM 3819 C CA . GLY A 1 481 ? -8.75 11.484 10.867 1 96.19 481 GLY A CA 1
ATOM 3820 C C . GLY A 1 481 ? -8.688 12.664 11.82 1 96.19 481 GLY A C 1
ATOM 3821 O O . GLY A 1 481 ? -7.621 13.242 12.031 1 96.19 481 GLY A O 1
ATOM 3822 N N . ASP A 1 482 ? -9.844 13.031 12.391 1 97.19 482 ASP A N 1
ATOM 3823 C CA . ASP A 1 482 ? -9.859 14.188 13.281 1 97.19 482 ASP A CA 1
ATOM 3824 C C . ASP A 1 482 ? -10.281 13.789 14.695 1 97.19 482 ASP A C 1
ATOM 3826 O O . ASP A 1 482 ? -10.453 14.648 15.57 1 97.19 482 ASP A O 1
ATOM 3830 N N . LYS A 1 483 ? -10.438 12.484 14.953 1 97.5 483 LYS A N 1
ATOM 3831 C CA . LYS A 1 483 ? -10.68 11.914 16.266 1 97.5 483 LYS A CA 1
ATOM 3832 C C . LYS A 1 483 ? -12 12.414 16.859 1 97.5 483 LYS A C 1
ATOM 3834 O O . LYS A 1 483 ? -12.109 12.602 18.062 1 97.5 483 LYS A O 1
ATOM 3839 N N . ARG A 1 484 ? -12.969 12.695 15.961 1 97.5 484 ARG A N 1
ATOM 3840 C CA . ARG A 1 484 ? -14.281 13.125 16.422 1 97.5 484 ARG A CA 1
ATOM 3841 C C . ARG A 1 484 ? -15.281 11.977 16.359 1 97.5 484 ARG A C 1
ATOM 3843 O O . ARG A 1 484 ? -15.055 10.977 15.672 1 97.5 484 ARG A O 1
ATOM 3850 N N . GLY A 1 485 ? -16.344 12.133 17.078 1 97.5 485 GLY A N 1
ATOM 3851 C CA . GLY A 1 485 ? -17.375 11.109 17.125 1 97.5 485 GLY A CA 1
ATOM 3852 C C . GLY A 1 485 ? -17.047 9.969 18.062 1 97.5 485 GLY A C 1
ATOM 3853 O O . GLY A 1 485 ? -16.188 10.109 18.938 1 97.5 485 GLY A O 1
ATOM 3854 N N . GLY A 1 486 ? -17.875 8.914 18 1 97.75 486 GLY A N 1
ATOM 3855 C CA . GLY A 1 486 ? -17.672 7.762 18.859 1 97.75 486 GLY A CA 1
ATOM 3856 C C . GLY A 1 486 ? -18.734 7.652 19.953 1 97.75 486 GLY A C 1
ATOM 3857 O O . GLY A 1 486 ? -19.672 8.438 19.984 1 97.75 486 GLY A O 1
ATOM 3858 N N . ALA A 1 487 ? -18.5 6.715 20.781 1 98.06 487 ALA A N 1
ATOM 3859 C CA . ALA A 1 487 ? -19.5 6.34 21.781 1 98.06 487 ALA A CA 1
ATOM 3860 C C . ALA A 1 487 ? -19.391 7.219 23.031 1 98.06 487 ALA A C 1
ATOM 3862 O O . ALA A 1 487 ? -20.375 7.395 23.75 1 98.06 487 ALA A O 1
ATOM 3863 N N . ASN A 1 488 ? -18.203 7.738 23.297 1 97.62 488 ASN A N 1
ATOM 3864 C CA . ASN A 1 488 ? -18 8.539 24.484 1 97.62 488 ASN A CA 1
ATOM 3865 C C . ASN A 1 488 ? -18.812 9.828 24.438 1 97.62 488 ASN A C 1
ATOM 3867 O O . ASN A 1 488 ? -18.844 10.523 23.422 1 97.62 488 ASN A O 1
ATOM 3871 N N . GLY A 1 489 ? -19.531 10.117 25.453 1 97.62 489 GLY A N 1
ATOM 3872 C CA . GLY A 1 489 ? -20.422 11.266 25.516 1 97.62 489 GLY A CA 1
ATOM 3873 C C . GLY A 1 489 ? -21.875 10.906 25.281 1 97.62 489 GLY A C 1
ATOM 3874 O O . GLY A 1 489 ? -22.781 11.711 25.562 1 97.62 489 GLY A O 1
ATOM 3875 N N . ALA A 1 490 ? -22.188 9.664 24.766 1 98.56 490 ALA A N 1
ATOM 3876 C CA . ALA A 1 490 ? -23.531 9.211 24.422 1 98.56 490 ALA A CA 1
ATOM 3877 C C . ALA A 1 490 ? -24.281 10.258 23.594 1 98.56 490 ALA A C 1
ATOM 3879 O O . ALA A 1 490 ? -25.438 10.57 23.859 1 98.56 490 ALA A O 1
ATOM 3880 N N . ARG A 1 491 ? -23.609 10.828 22.656 1 98.38 491 ARG A N 1
ATOM 3881 C CA . ARG A 1 491 ? -24.203 11.938 21.906 1 98.38 491 ARG A CA 1
ATOM 3882 C C . ARG A 1 491 ? -25.281 11.438 20.953 1 98.38 491 ARG A C 1
ATOM 3884 O O . ARG A 1 491 ? -26.047 12.234 20.422 1 98.38 491 ARG A O 1
ATOM 3891 N N . ILE A 1 492 ? -25.328 10.102 20.797 1 98.69 492 ILE A N 1
ATOM 3892 C CA . ILE A 1 492 ? -26.406 9.508 20 1 98.69 492 ILE A CA 1
ATOM 3893 C C . ILE A 1 492 ? -27.75 9.906 20.578 1 98.69 492 ILE A C 1
ATOM 3895 O O . ILE A 1 492 ? -28.766 9.922 19.859 1 98.69 492 ILE A O 1
ATOM 3899 N N . ARG A 1 493 ? -27.844 10.211 21.875 1 98.56 493 ARG A N 1
ATOM 3900 C CA . ARG A 1 493 ? -29.094 10.586 22.516 1 98.56 493 ARG A CA 1
ATOM 3901 C C . ARG A 1 493 ? -29.375 12.078 22.344 1 98.56 493 ARG A C 1
ATOM 3903 O O . ARG A 1 493 ? -30.438 12.562 22.734 1 98.56 493 ARG A O 1
ATOM 3910 N N . LEU A 1 494 ? -28.422 12.859 21.797 1 98.69 494 LEU A N 1
ATOM 3911 C CA . LEU A 1 494 ? -28.531 14.312 21.656 1 98.69 494 LEU A CA 1
ATOM 3912 C C . LEU A 1 494 ? -28.75 14.711 20.203 1 98.69 494 LEU A C 1
ATOM 3914 O O . LEU A 1 494 ? -28.484 13.922 19.297 1 98.69 494 LEU A O 1
ATOM 3918 N N . ALA A 1 495 ? -29.188 15.945 20 1 98.38 495 ALA A N 1
ATOM 3919 C CA . ALA A 1 495 ? -29.203 16.5 18.656 1 98.38 495 ALA A CA 1
ATOM 3920 C C . ALA A 1 495 ? -27.797 16.797 18.156 1 98.38 495 ALA A C 1
ATOM 3922 O O . ALA A 1 495 ? -26.953 17.297 18.906 1 98.38 495 ALA A O 1
ATOM 3923 N N . PRO A 1 496 ? -27.516 16.547 16.938 1 98.44 496 PRO A N 1
ATOM 3924 C CA . PRO A 1 496 ? -28.438 16.141 15.875 1 98.44 496 PRO A CA 1
ATOM 3925 C C . PRO A 1 496 ? -28.547 14.625 15.734 1 98.44 496 PRO A C 1
ATOM 3927 O O . PRO A 1 496 ? -29.391 14.133 14.977 1 98.44 496 PRO A O 1
ATOM 3930 N N . GLN A 1 497 ? -27.812 13.805 16.391 1 98.62 497 GLN A N 1
ATOM 3931 C CA . GLN A 1 497 ? -27.656 12.383 16.094 1 98.62 497 GLN A CA 1
ATOM 3932 C C . GLN A 1 497 ? -28.938 11.617 16.391 1 98.62 497 GLN A C 1
ATOM 3934 O O . GLN A 1 497 ? -29.281 10.672 15.688 1 98.62 497 GLN A O 1
ATOM 3939 N N . LYS A 1 498 ? -29.656 12.055 17.438 1 98.56 498 LYS A N 1
ATOM 3940 C CA . LYS A 1 498 ? -30.859 11.352 17.859 1 98.56 498 LYS A CA 1
ATOM 3941 C C . LYS A 1 498 ? -31.938 11.422 16.766 1 98.56 498 LYS A C 1
ATOM 3943 O O . LYS A 1 498 ? -32.875 10.617 16.766 1 98.56 498 LYS A O 1
ATOM 3948 N N . ASP A 1 499 ? -31.734 12.367 15.82 1 98.25 499 ASP A N 1
ATOM 3949 C CA . ASP A 1 499 ? -32.75 12.625 14.82 1 98.25 499 ASP A CA 1
ATOM 3950 C C . ASP A 1 499 ? -32.344 12.086 13.453 1 98.25 499 ASP A C 1
ATOM 3952 O O . ASP A 1 499 ? -33.094 12.172 12.492 1 98.25 499 ASP A O 1
ATOM 3956 N N . TRP A 1 500 ? -31.172 11.508 13.312 1 98.5 500 TRP A N 1
ATOM 3957 C CA . TRP A 1 500 ? -30.688 10.984 12.039 1 98.5 500 TRP A CA 1
ATOM 3958 C C . TRP A 1 500 ? -31.516 9.773 11.602 1 98.5 500 TRP A C 1
ATOM 3960 O O . TRP A 1 500 ? -31.781 8.875 12.398 1 98.5 500 TRP A O 1
ATOM 3970 N N . LYS A 1 501 ? -31.828 9.719 10.336 1 98.19 501 LYS A N 1
ATOM 3971 C CA . LYS A 1 501 ? -32.594 8.602 9.797 1 98.19 501 LYS A CA 1
ATOM 3972 C C . LYS A 1 501 ? -31.844 7.285 9.984 1 98.19 501 LYS A C 1
ATOM 3974 O O . LYS A 1 501 ? -32.438 6.258 10.297 1 98.19 501 LYS A O 1
ATOM 3979 N N . VAL A 1 502 ? -30.578 7.25 9.836 1 98.12 502 VAL A N 1
ATOM 3980 C CA . VAL A 1 502 ? -29.75 6.051 9.898 1 98.12 502 VAL A CA 1
ATOM 3981 C C . VAL A 1 502 ? -29.797 5.457 11.305 1 98.12 502 VAL A C 1
ATOM 3983 O O . VAL A 1 502 ? -29.547 4.266 11.492 1 98.12 502 VAL A O 1
ATOM 3986 N N . ASN A 1 503 ? -30.172 6.262 12.336 1 98.5 503 ASN A N 1
ATOM 3987 C CA . ASN A 1 503 ? -30.219 5.785 13.719 1 98.5 503 ASN A CA 1
ATOM 3988 C C . ASN A 1 503 ? -31.609 5.297 14.094 1 98.5 503 ASN A C 1
ATOM 3990 O O . ASN A 1 503 ? -31.859 4.922 15.242 1 98.5 503 ASN A O 1
ATOM 3994 N N . ASN A 1 504 ? -32.562 5.332 13.141 1 97.88 504 ASN A N 1
ATOM 3995 C CA . ASN A 1 504 ? -33.906 4.879 13.398 1 97.88 504 ASN A CA 1
ATOM 3996 C C . ASN A 1 504 ? -34.469 5.496 14.664 1 97.88 504 ASN A C 1
ATOM 3998 O O . ASN A 1 504 ? -34.719 4.797 15.656 1 97.88 504 ASN A O 1
ATOM 4002 N N . PRO A 1 505 ? -34.938 6.75 14.633 1 98.25 505 PRO A N 1
ATOM 4003 C CA . PRO A 1 505 ? -35.281 7.527 15.836 1 98.25 505 PRO A CA 1
ATOM 4004 C C . PRO A 1 505 ? -36.344 6.863 16.703 1 98.25 505 PRO A C 1
ATOM 4006 O O . PRO A 1 505 ? -36.219 6.812 17.922 1 98.25 505 PRO A O 1
ATOM 4009 N N . PRO A 1 506 ? -37.406 6.223 16.188 1 97.88 506 PRO A N 1
ATOM 4010 C CA . PRO A 1 506 ? -38.375 5.57 17.062 1 97.88 506 PRO A CA 1
ATOM 4011 C C . PRO A 1 506 ? -37.781 4.414 17.859 1 97.88 506 PRO A C 1
ATOM 4013 O O . PRO A 1 506 ? -38 4.32 19.062 1 97.88 506 PRO A O 1
ATOM 4016 N N . GLN A 1 507 ? -37.031 3.635 17.203 1 97.44 507 GLN A N 1
ATOM 4017 C CA . GLN A 1 507 ? -36.375 2.529 17.891 1 97.44 507 GLN A CA 1
ATOM 4018 C C . GLN A 1 507 ? -35.344 3.039 18.891 1 97.44 507 GLN A C 1
ATOM 4020 O O . GLN A 1 507 ? -35.281 2.533 20.016 1 97.44 507 GLN A O 1
ATOM 4025 N N . LEU A 1 508 ? -34.562 3.992 18.469 1 98.56 508 LEU A N 1
ATOM 4026 C CA . LEU A 1 508 ? -33.531 4.559 19.297 1 98.56 508 LEU A CA 1
ATOM 4027 C C . LEU A 1 508 ? -34.094 5.105 20.609 1 98.56 508 LEU A C 1
ATOM 4029 O O . LEU A 1 508 ? -33.531 4.883 21.672 1 98.56 508 LEU A O 1
ATOM 4033 N N . THR A 1 509 ? -35.219 5.773 20.516 1 98.31 509 THR A N 1
ATOM 4034 C CA . THR A 1 509 ? -35.875 6.359 21.672 1 98.31 509 THR A CA 1
ATOM 4035 C C . THR A 1 509 ? -36.25 5.277 22.672 1 98.31 509 THR A C 1
ATOM 4037 O O . THR A 1 509 ? -36.031 5.426 23.875 1 98.31 509 THR A O 1
ATOM 4040 N N . CYS A 1 510 ? -36.781 4.203 22.141 1 98.19 510 CYS A N 1
ATOM 4041 C CA . CYS A 1 510 ? -37.188 3.102 23 1 98.19 510 CYS A CA 1
ATOM 4042 C C . CYS A 1 510 ? -36 2.496 23.734 1 98.19 510 CYS A C 1
ATOM 4044 O O . CYS A 1 510 ? -36.094 2.27 24.953 1 98.19 510 CYS A O 1
ATOM 4046 N N . VAL A 1 511 ? -35 2.27 23.031 1 98.75 511 VAL A N 1
ATOM 4047 C CA . VAL A 1 511 ? -33.781 1.663 23.625 1 98.75 511 VAL A CA 1
ATOM 4048 C C . VAL A 1 511 ? -33.188 2.604 24.656 1 98.75 511 VAL A C 1
ATOM 4050 O O . VAL A 1 511 ? -32.844 2.178 25.766 1 98.75 511 VAL A O 1
ATOM 4053 N N . LEU A 1 512 ? -33.094 3.887 24.375 1 98.75 512 LEU A N 1
ATOM 4054 C CA . LEU A 1 512 ? -32.469 4.863 25.266 1 98.75 512 LEU A CA 1
ATOM 4055 C C . LEU A 1 512 ? -33.281 5.07 26.531 1 98.75 512 LEU A C 1
ATOM 4057 O O . LEU A 1 512 ? -32.75 5.266 27.609 1 98.75 512 LEU A O 1
ATOM 4061 N N . GLU A 1 513 ? -34.594 5.051 26.391 1 98.38 513 GLU A N 1
ATOM 4062 C CA . GLU A 1 513 ? -35.469 5.172 27.562 1 98.38 513 GLU A CA 1
ATOM 4063 C C . GLU A 1 513 ? -35.281 3.994 28.516 1 98.38 513 GLU A C 1
ATOM 4065 O O . GLU A 1 513 ? -35.188 4.18 29.734 1 98.38 513 GLU A O 1
ATOM 4070 N N . THR A 1 514 ? -35.219 2.846 27.891 1 98.75 514 THR A N 1
ATOM 4071 C CA . THR A 1 514 ? -35.031 1.646 28.688 1 98.75 514 THR A CA 1
ATOM 4072 C C . THR A 1 514 ? -33.688 1.683 29.406 1 98.75 514 THR A C 1
ATOM 4074 O O . THR A 1 514 ? -33.625 1.427 30.609 1 98.75 514 THR A O 1
ATOM 4077 N N . LEU A 1 515 ? -32.625 2.01 28.703 1 98.81 515 LEU A N 1
ATOM 4078 C CA . LEU A 1 515 ? -31.281 2.074 29.297 1 98.81 515 LEU A CA 1
ATOM 4079 C C . LEU A 1 515 ? -31.188 3.213 30.312 1 98.81 515 LEU A C 1
ATOM 4081 O O . LEU A 1 515 ? -30.469 3.109 31.297 1 98.81 515 LEU A O 1
ATOM 4085 N N . GLY A 1 516 ? -31.922 4.305 30.031 1 98.62 516 GLY A N 1
ATOM 4086 C CA . GLY A 1 516 ? -32 5.398 30.984 1 98.62 516 GLY A CA 1
ATOM 4087 C C . GLY A 1 516 ? -32.594 4.988 32.312 1 98.62 516 GLY A C 1
ATOM 4088 O O . GLY A 1 516 ? -32.125 5.434 33.375 1 98.62 516 GLY A O 1
ATOM 4089 N N . LYS A 1 517 ? -33.594 4.184 32.281 1 98.38 517 LYS A N 1
ATOM 4090 C CA . LYS A 1 517 ? -34.219 3.668 33.531 1 98.38 517 LYS A CA 1
ATOM 4091 C C . LYS A 1 517 ? -33.25 2.783 34.281 1 98.38 517 LYS A C 1
ATOM 4093 O O . LYS A 1 517 ? -33.156 2.859 35.5 1 98.38 517 LYS A O 1
ATOM 4098 N N . ILE A 1 518 ? -32.594 1.995 33.531 1 98.56 518 ILE A N 1
ATOM 4099 C CA . ILE A 1 518 ? -31.594 1.124 34.156 1 98.56 518 ILE A CA 1
ATOM 4100 C C . ILE A 1 518 ? -30.484 1.968 34.781 1 98.56 518 ILE A C 1
ATOM 4102 O O . ILE A 1 518 ? -30.047 1.685 35.906 1 98.56 518 ILE A O 1
ATOM 4106 N N . GLN A 1 519 ? -30.016 2.998 34.062 1 98.5 519 GLN A N 1
ATOM 4107 C CA . GLN A 1 519 ? -29.016 3.918 34.594 1 98.5 519 GLN A CA 1
ATOM 4108 C C . GLN A 1 519 ? -29.484 4.547 35.906 1 98.5 519 GLN A C 1
ATOM 4110 O O . GLN A 1 519 ? -28.75 4.551 36.906 1 98.5 519 GLN A O 1
ATOM 4115 N N . SER A 1 520 ? -30.703 5.051 35.906 1 97.81 520 SER A N 1
ATOM 4116 C CA . SER A 1 520 ? -31.266 5.727 37.062 1 97.81 520 SER A CA 1
ATOM 4117 C C . SER A 1 520 ? -31.375 4.777 38.281 1 97.81 520 SER A C 1
ATOM 4119 O O . SER A 1 520 ? -31.047 5.152 39.406 1 97.81 520 SER A O 1
ATOM 4121 N N . SER A 1 521 ? -31.859 3.613 37.938 1 97.5 521 SER A N 1
ATOM 4122 C CA . SER A 1 521 ? -32 2.613 39 1 97.5 521 SER A CA 1
ATOM 4123 C C . SER A 1 521 ? -30.656 2.248 39.594 1 97.5 521 SER A C 1
ATOM 4125 O O . SER A 1 521 ? -30.516 2.191 40.812 1 97.5 521 SER A O 1
ATOM 4127 N N . PHE A 1 522 ? -29.672 2.012 38.781 1 97.81 522 PHE A N 1
ATOM 4128 C CA . PHE A 1 522 ? -28.344 1.647 39.25 1 97.81 522 PHE A CA 1
ATOM 4129 C C . PHE A 1 522 ? -27.734 2.777 40.062 1 97.81 522 PHE A C 1
ATOM 4131 O O . PHE A 1 522 ? -27.25 2.555 41.188 1 97.81 522 PHE A O 1
ATOM 4138 N N . ASN A 1 523 ? -27.75 3.977 39.5 1 97.19 523 ASN A N 1
ATOM 4139 C CA . ASN A 1 523 ? -27.094 5.117 40.125 1 97.19 523 ASN A CA 1
ATOM 4140 C C . ASN A 1 523 ? -27.75 5.492 41.438 1 97.19 523 ASN A C 1
ATOM 4142 O O . ASN A 1 523 ? -27.078 5.922 42.375 1 97.19 523 ASN A O 1
ATOM 4146 N N . SER A 1 524 ? -29.031 5.305 41.594 1 96.06 524 SER A N 1
ATOM 4147 C CA . SER A 1 524 ? -29.75 5.641 42.812 1 96.06 524 SER A CA 1
ATOM 4148 C C . SER A 1 524 ? -29.5 4.605 43.906 1 96.06 524 SER A C 1
ATOM 4150 O O . SER A 1 524 ? -29.656 4.902 45.094 1 96.06 524 SER A O 1
ATOM 4152 N N . SER A 1 525 ? -29.125 3.441 43.469 1 93.75 525 SER A N 1
ATOM 4153 C CA . SER A 1 525 ? -28.938 2.352 44.438 1 93.75 525 SER A CA 1
ATOM 4154 C C . SER A 1 525 ? -27.516 2.318 45 1 93.75 525 SER A C 1
ATOM 4156 O O . SER A 1 525 ? -27.234 1.559 45.906 1 93.75 525 SER A O 1
ATOM 4158 N N . GLN A 1 526 ? -26.719 3.188 44.469 1 90.38 526 GLN A N 1
ATOM 4159 C CA . GLN A 1 526 ? -25.312 3.148 44.875 1 90.38 526 GLN A CA 1
ATOM 4160 C C . GLN A 1 526 ? -25.078 4.008 46.094 1 90.38 526 GLN A C 1
ATOM 4162 O O . GLN A 1 526 ? -25.688 5.066 46.25 1 90.38 526 GLN A O 1
ATOM 4167 N N . THR A 1 527 ? -24.25 3.604 47.125 1 87.12 527 THR A N 1
ATOM 4168 C CA . THR A 1 527 ? -23.906 4.363 48.312 1 87.12 527 THR A CA 1
ATOM 4169 C C . THR A 1 527 ? -22.484 4.926 48.219 1 87.12 527 THR A C 1
ATOM 4171 O O . THR A 1 527 ? -22.156 5.918 48.875 1 87.12 527 THR A O 1
ATOM 4174 N N . GLY A 1 528 ? -21.594 4.457 47.406 1 87.19 528 GLY A N 1
ATOM 4175 C CA . GLY A 1 528 ? -20.203 4.848 47.344 1 87.19 528 GLY A CA 1
ATOM 4176 C C . GLY A 1 528 ? -19.891 5.793 46.188 1 87.19 528 GLY A C 1
ATOM 4177 O O . GLY A 1 528 ? -18.734 5.965 45.812 1 87.19 528 GLY A O 1
ATOM 4178 N N . GLY A 1 529 ? -20.891 6.418 45.625 1 90.19 529 GLY A N 1
ATOM 4179 C CA . GLY A 1 529 ? -20.703 7.422 44.594 1 90.19 529 GLY A CA 1
ATOM 4180 C C . GLY A 1 529 ? -20.438 6.82 43.219 1 90.19 529 GLY A C 1
ATOM 4181 O O . GLY A 1 529 ? -20.188 7.547 42.25 1 90.19 529 GLY A O 1
ATOM 4182 N N . LYS A 1 530 ? -20.438 5.547 43.125 1 93.69 530 LYS A N 1
ATOM 4183 C CA . LYS A 1 530 ? -20.281 4.859 41.844 1 93.69 530 LYS A CA 1
ATOM 4184 C C . LYS A 1 530 ? -21.422 5.203 40.906 1 93.69 530 LYS A C 1
ATOM 4186 O O . LYS A 1 530 ? -22.578 5.258 41.312 1 9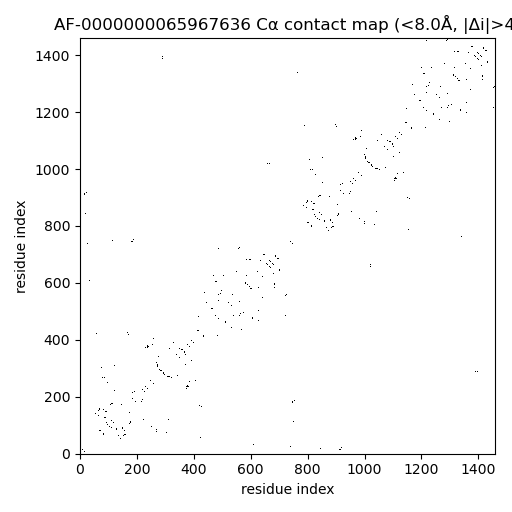3.69 530 LYS A O 1
ATOM 4191 N N . ILE A 1 531 ? -21 5.539 39.688 1 94.81 531 ILE A N 1
ATOM 4192 C CA . ILE A 1 531 ? -21.984 5.918 38.656 1 94.81 531 ILE A CA 1
ATOM 4193 C C . ILE A 1 531 ? -21.688 5.191 37.344 1 94.81 531 ILE A C 1
ATOM 4195 O O . ILE A 1 531 ? -20.516 4.992 37 1 94.81 531 ILE A O 1
ATOM 4199 N N . VAL A 1 532 ? -22.734 4.734 36.719 1 97.81 532 VAL A N 1
ATOM 4200 C CA . VAL A 1 532 ? -22.578 4.266 35.344 1 97.81 532 VAL A CA 1
ATOM 4201 C C . VAL A 1 532 ? -23.156 5.305 34.375 1 97.81 532 VAL A C 1
ATOM 4203 O O . VAL A 1 532 ? -24.188 5.91 34.656 1 97.81 532 VAL A O 1
ATOM 4206 N N . SER A 1 533 ? -22.422 5.609 33.375 1 98.31 533 SER A N 1
ATOM 4207 C CA . SER A 1 533 ? -22.906 6.543 32.375 1 98.31 533 SER A CA 1
ATOM 4208 C C . SER A 1 533 ? -23.812 5.848 31.375 1 98.31 533 SER A C 1
ATOM 4210 O O . SER A 1 533 ? -23.812 4.621 31.266 1 98.31 533 SER A O 1
ATOM 4212 N N . LEU A 1 534 ? -24.656 6.633 30.719 1 98.62 534 LEU A N 1
ATOM 4213 C CA . LEU A 1 534 ? -25.453 6.086 29.625 1 98.62 534 LEU A CA 1
ATOM 4214 C C . LEU A 1 534 ? -24.562 5.609 28.484 1 98.62 534 LEU A C 1
ATOM 4216 O O . LEU A 1 534 ? -24.875 4.617 27.828 1 98.62 534 LEU A O 1
ATOM 4220 N N . ALA A 1 535 ? -23.453 6.336 28.219 1 98.69 535 ALA A N 1
ATOM 4221 C CA . ALA A 1 535 ? -22.5 5.945 27.188 1 98.69 535 ALA A CA 1
ATOM 4222 C C . ALA A 1 535 ? -21.969 4.535 27.453 1 98.69 535 ALA A C 1
ATOM 4224 O O . ALA A 1 535 ? -21.922 3.707 26.531 1 98.69 535 ALA A O 1
ATOM 4225 N N . ASP A 1 536 ? -21.594 4.277 28.625 1 98.56 536 ASP A N 1
ATOM 4226 C CA . ASP A 1 536 ? -21.141 2.941 28.984 1 98.56 536 ASP A CA 1
ATOM 4227 C C . ASP A 1 536 ? -22.25 1.91 28.828 1 98.56 536 ASP A C 1
ATOM 4229 O O . ASP A 1 536 ? -22.016 0.801 28.344 1 98.56 536 ASP A O 1
ATOM 4233 N N . LEU A 1 537 ? -23.438 2.273 29.266 1 98.81 537 LEU A N 1
ATOM 4234 C CA . LEU A 1 537 ? -24.562 1.335 29.234 1 98.81 537 LEU A CA 1
ATOM 4235 C C . LEU A 1 537 ? -24.922 0.974 27.797 1 98.81 537 LEU A C 1
ATOM 4237 O O . LEU A 1 537 ? -25.297 -0.167 27.516 1 98.81 537 LEU A O 1
ATOM 4241 N N . ILE A 1 538 ? -24.844 1.953 26.922 1 98.88 538 ILE A N 1
ATOM 4242 C CA . ILE A 1 538 ? -25.156 1.705 25.516 1 98.88 538 ILE A CA 1
ATOM 4243 C C . ILE A 1 538 ? -24.188 0.66 24.953 1 98.88 538 ILE A C 1
ATOM 4245 O O . ILE A 1 538 ? -24.609 -0.32 24.344 1 98.88 538 ILE A O 1
ATOM 4249 N N . ILE A 1 539 ? -22.906 0.807 25.219 1 98.88 539 ILE A N 1
ATOM 4250 C CA . ILE A 1 539 ? -21.906 -0.112 24.688 1 98.88 539 ILE A CA 1
ATOM 4251 C C . ILE A 1 539 ? -22.016 -1.459 25.406 1 98.88 539 ILE A C 1
ATOM 4253 O O . ILE A 1 539 ? -21.922 -2.512 24.766 1 98.88 539 ILE A O 1
ATOM 4257 N N . LEU A 1 540 ? -22.234 -1.382 26.719 1 98.88 540 LEU A N 1
ATOM 4258 C CA . LEU A 1 540 ? -22.391 -2.613 27.484 1 98.88 540 LEU A CA 1
ATOM 4259 C C . LEU A 1 540 ? -23.594 -3.416 26.984 1 98.88 540 LEU A C 1
ATOM 4261 O O . LEU A 1 540 ? -23.531 -4.645 26.906 1 98.88 540 LEU A O 1
ATOM 4265 N N . ALA A 1 541 ? -24.672 -2.715 26.703 1 98.88 541 ALA A N 1
ATOM 4266 C CA . ALA A 1 541 ? -25.875 -3.373 26.203 1 98.88 541 ALA A CA 1
ATOM 4267 C C . ALA A 1 541 ? -25.594 -4.109 24.891 1 98.88 541 ALA A C 1
ATOM 4269 O O . ALA A 1 541 ? -26.016 -5.25 24.703 1 98.88 541 ALA A O 1
ATOM 4270 N N . GLY A 1 542 ? -24.859 -3.439 23.953 1 98.88 542 GLY A N 1
ATOM 4271 C CA . GLY A 1 542 ? -24.453 -4.102 22.734 1 98.88 542 GLY A CA 1
ATOM 4272 C C . GLY A 1 542 ? -23.578 -5.324 22.969 1 98.88 542 GLY A C 1
ATOM 4273 O O . GLY A 1 542 ? -23.781 -6.367 22.344 1 98.88 542 GLY A O 1
ATOM 4274 N N . CYS A 1 543 ? -22.672 -5.215 23.891 1 98.81 543 CYS A N 1
ATOM 4275 C CA . CYS A 1 543 ? -21.781 -6.32 24.203 1 98.81 543 CYS A CA 1
ATOM 4276 C C . CYS A 1 543 ? -22.547 -7.488 24.812 1 98.81 543 CYS A C 1
ATOM 4278 O O . CYS A 1 543 ? -22.281 -8.648 24.484 1 98.81 543 CYS A O 1
ATOM 4280 N N . ALA A 1 544 ? -23.453 -7.16 25.703 1 98.75 544 ALA A N 1
ATOM 4281 C CA . ALA A 1 544 ? -24.25 -8.195 26.359 1 98.75 544 ALA A CA 1
ATOM 4282 C C . ALA A 1 544 ? -25.094 -8.961 25.344 1 98.75 544 ALA A C 1
ATOM 4284 O O . ALA A 1 544 ? -25.141 -10.195 25.375 1 98.75 544 ALA A O 1
ATOM 4285 N N . ALA A 1 545 ? -25.75 -8.211 24.5 1 98.81 545 ALA A N 1
ATOM 4286 C CA . ALA A 1 545 ? -26.562 -8.828 23.453 1 98.81 545 ALA A CA 1
ATOM 4287 C C . ALA A 1 545 ? -25.703 -9.664 22.516 1 98.81 545 ALA A C 1
ATOM 4289 O O . ALA A 1 545 ? -26.125 -10.75 22.094 1 98.81 545 ALA A O 1
ATOM 4290 N N . LEU A 1 546 ? -24.547 -9.141 22.156 1 98.75 546 LEU A N 1
ATOM 4291 C CA . LEU A 1 546 ? -23.641 -9.844 21.266 1 98.75 546 LEU A CA 1
ATOM 4292 C C . LEU A 1 546 ? -23.125 -11.125 21.922 1 98.75 546 LEU A C 1
ATOM 4294 O O . LEU A 1 546 ? -22.953 -12.141 21.25 1 98.75 546 LEU A O 1
ATOM 4298 N N . GLU A 1 547 ? -22.828 -11.016 23.203 1 98.44 547 GLU A N 1
ATOM 4299 C CA . GLU A 1 547 ? -22.406 -12.203 23.938 1 98.44 547 GLU A CA 1
ATOM 4300 C C . GLU A 1 547 ? -23.438 -13.32 23.844 1 98.44 547 GLU A C 1
ATOM 4302 O O . GLU A 1 547 ? -23.094 -14.484 23.641 1 98.44 547 GLU A O 1
ATOM 4307 N N . LYS A 1 548 ? -24.672 -12.977 23.969 1 97.69 548 LYS A N 1
ATOM 4308 C CA . LYS A 1 548 ? -25.766 -13.938 23.859 1 97.69 548 LYS A CA 1
ATOM 4309 C C . LYS A 1 548 ? -25.859 -14.508 22.438 1 97.69 548 LYS A C 1
ATOM 4311 O O . LYS A 1 548 ? -26.078 -15.711 22.266 1 97.69 548 LYS A O 1
ATOM 4316 N N . ALA A 1 549 ? -25.703 -13.656 21.5 1 98.19 549 ALA A N 1
ATOM 4317 C CA . ALA A 1 549 ? -25.844 -14.047 20.094 1 98.19 549 ALA A CA 1
ATOM 4318 C C . ALA A 1 549 ? -24.672 -14.906 19.641 1 98.19 549 ALA A C 1
ATOM 4320 O O . ALA A 1 549 ? -24.844 -15.797 18.797 1 98.19 549 ALA A O 1
ATOM 4321 N N . ALA A 1 550 ? -23.453 -14.688 20.156 1 97.94 550 ALA A N 1
ATOM 4322 C CA . ALA A 1 550 ? -22.234 -15.352 19.719 1 97.94 550 ALA A CA 1
ATOM 4323 C C . ALA A 1 550 ? -21.953 -16.594 20.562 1 97.94 550 ALA A C 1
ATOM 4325 O O . ALA A 1 550 ? -21.25 -17.516 20.125 1 97.94 550 ALA A O 1
ATOM 4326 N N . GLY A 1 551 ? -22.422 -16.578 21.797 1 97.31 551 GLY A N 1
ATOM 4327 C CA . GLY A 1 551 ? -22.172 -17.688 22.719 1 97.31 551 GLY A CA 1
ATOM 4328 C C . GLY A 1 551 ? -20.781 -17.641 23.328 1 97.31 551 GLY A C 1
ATOM 4329 O O . GLY A 1 551 ? -20.312 -18.641 23.891 1 97.31 551 GLY A O 1
ATOM 4330 N N . VAL A 1 552 ? -20.047 -16.547 23.156 1 97.88 552 VAL A N 1
ATOM 4331 C CA . VAL A 1 552 ? -18.719 -16.359 23.734 1 97.88 552 VAL A CA 1
ATOM 4332 C C . VAL A 1 552 ? -18.641 -14.992 24.406 1 97.88 552 VAL A C 1
ATOM 4334 O O . VAL A 1 552 ? -19.406 -14.086 24.062 1 97.88 552 VAL A O 1
ATOM 4337 N N . PRO A 1 553 ? -17.703 -14.812 25.312 1 97.69 553 PRO A N 1
ATOM 4338 C CA . PRO A 1 553 ? -17.562 -13.516 25.984 1 97.69 553 PRO A CA 1
ATOM 4339 C C . PRO A 1 553 ? -17.156 -12.398 25.016 1 97.69 553 PRO A C 1
ATOM 4341 O O . PRO A 1 553 ? -16.359 -12.617 24.109 1 97.69 553 PRO A O 1
ATOM 4344 N N . VAL A 1 554 ? -17.688 -11.266 25.172 1 98.44 554 VAL A N 1
ATOM 4345 C CA . VAL A 1 554 ? -17.359 -10.055 24.438 1 98.44 554 VAL A CA 1
ATOM 4346 C C . VAL A 1 554 ? -16.734 -9.031 25.391 1 98.44 554 VAL A C 1
ATOM 4348 O O . VAL A 1 554 ? -17.344 -8.656 26.391 1 98.44 554 VAL A O 1
ATOM 4351 N N . PRO A 1 555 ? -15.492 -8.578 25.062 1 98.12 555 PRO A N 1
ATOM 4352 C CA . PRO A 1 555 ? -14.828 -7.629 25.969 1 98.12 555 PRO A CA 1
ATOM 4353 C C . PRO A 1 555 ? -15.555 -6.289 26.047 1 98.12 555 PRO A C 1
ATOM 4355 O O . PRO A 1 555 ? -16.172 -5.852 25.078 1 98.12 555 PRO A O 1
ATOM 4358 N N . PHE A 1 556 ? -15.516 -5.648 27.203 1 98.19 556 PHE A N 1
ATOM 4359 C CA . PHE A 1 556 ? -16.078 -4.332 27.484 1 98.19 556 PHE A CA 1
ATOM 4360 C C . PHE A 1 556 ? -15.133 -3.514 28.359 1 98.19 556 PHE A C 1
ATOM 4362 O O . PHE A 1 556 ? -14.586 -4.027 29.328 1 98.19 556 PHE A O 1
ATOM 4369 N N . SER A 1 557 ? -14.906 -2.271 27.938 1 97.56 557 SER A N 1
ATOM 4370 C CA . SER A 1 557 ? -14.133 -1.328 28.734 1 97.56 557 SER A CA 1
ATOM 4371 C C . SER A 1 557 ? -14.992 -0.159 29.203 1 97.56 557 SER A C 1
ATOM 4373 O O . SER A 1 557 ? -15.508 0.603 28.375 1 97.56 557 SER A O 1
ATOM 4375 N N . PRO A 1 558 ? -15.156 -0.054 30.516 1 97 558 PRO A N 1
ATOM 4376 C CA . PRO A 1 558 ? -15.867 1.122 31.031 1 97 558 PRO A CA 1
ATOM 4377 C C . PRO A 1 558 ? -15 2.381 31.016 1 97 558 PRO A C 1
ATOM 4379 O O . PRO A 1 558 ? -13.805 2.314 30.719 1 97 558 PRO A O 1
ATOM 4382 N N . GLY A 1 559 ? -15.586 3.494 31.312 1 95.25 559 GLY A N 1
ATOM 4383 C CA . GLY A 1 559 ? -14.812 4.719 31.453 1 95.25 559 GLY A CA 1
ATOM 4384 C C . GLY A 1 559 ? -15.328 5.844 30.562 1 95.25 559 GLY A C 1
ATOM 4385 O O . GLY A 1 559 ? -14.602 6.809 30.312 1 95.25 559 GLY A O 1
ATOM 4386 N N . ARG A 1 560 ? -16.562 5.77 30.094 1 97.12 560 ARG A N 1
ATOM 4387 C CA . ARG A 1 560 ? -17.156 6.828 29.297 1 97.12 560 ARG A CA 1
ATOM 4388 C C . ARG A 1 560 ? -18.016 7.754 30.156 1 97.12 560 ARG A C 1
ATOM 4390 O O . ARG A 1 560 ? -18.406 7.387 31.266 1 97.12 560 ARG A O 1
ATOM 4397 N N . ALA A 1 561 ? -18.219 8.906 29.688 1 96.75 561 ALA A N 1
ATOM 4398 C CA . ALA A 1 561 ? -19.062 9.883 30.375 1 96.75 561 ALA A CA 1
ATOM 4399 C C . ALA A 1 561 ? -20.203 10.352 29.469 1 96.75 561 ALA A C 1
ATOM 4401 O O . ALA A 1 561 ? -20.266 9.977 28.297 1 96.75 561 ALA A O 1
ATOM 4402 N N . ASP A 1 562 ? -21.141 11.047 30.016 1 97.88 562 ASP A N 1
ATOM 4403 C CA . ASP A 1 562 ? -22.281 11.555 29.25 1 97.88 562 ASP A CA 1
ATOM 4404 C C . ASP A 1 562 ? -22.156 13.055 29 1 97.88 562 ASP A C 1
ATOM 4406 O O . ASP A 1 562 ? -22.156 13.852 29.953 1 97.88 562 ASP A O 1
ATOM 4410 N N . ALA A 1 563 ? -22.094 13.453 27.766 1 98 563 ALA A N 1
ATOM 4411 C CA . ALA A 1 563 ? -22.078 14.867 27.406 1 98 563 ALA A CA 1
ATOM 4412 C C . ALA A 1 563 ? -23.484 15.453 27.438 1 98 563 ALA A C 1
ATOM 4414 O O . ALA A 1 563 ? -24.469 14.719 27.344 1 98 563 ALA A O 1
ATOM 4415 N N . SER A 1 564 ? -23.594 16.781 27.641 1 98.19 564 SER A N 1
ATOM 4416 C CA . SER A 1 564 ? -24.875 17.5 27.594 1 98.19 564 SER A CA 1
ATOM 4417 C C . SER A 1 564 ? -25.109 18.094 26.203 1 98.19 564 SER A C 1
ATOM 4419 O O . SER A 1 564 ? -24.219 18.094 25.359 1 98.19 564 SER A O 1
ATOM 4421 N N . GLN A 1 565 ? -26.297 18.484 25.984 1 98 565 GLN A N 1
ATOM 4422 C CA . GLN A 1 565 ? -26.609 19.172 24.734 1 98 565 GLN A CA 1
ATOM 4423 C C . GLN A 1 565 ? -25.766 20.453 24.594 1 98 565 GLN A C 1
ATOM 4425 O O . GLN A 1 565 ? -25.344 20.797 23.484 1 98 565 GLN A O 1
ATOM 4430 N N . GLU A 1 566 ? -25.5 21.172 25.719 1 97.56 566 GLU A N 1
ATOM 4431 C CA . GLU A 1 566 ? -24.688 22.391 25.703 1 97.56 566 GLU A CA 1
ATOM 4432 C C . GLU A 1 566 ? -23.25 22.094 25.312 1 97.56 566 GLU A C 1
ATOM 4434 O O . GLU A 1 566 ? -22.562 22.953 24.75 1 97.56 566 GLU A O 1
ATOM 4439 N N . GLN A 1 567 ? -22.844 20.891 25.531 1 97.56 567 GLN A N 1
ATOM 4440 C CA . GLN A 1 567 ? -21.484 20.469 25.203 1 97.56 567 GLN A CA 1
ATOM 4441 C C . GLN A 1 567 ? -21.406 19.906 23.797 1 97.56 567 GLN A C 1
ATOM 4443 O O . GLN A 1 567 ? -20.359 19.375 23.391 1 97.56 567 GLN A O 1
ATOM 4448 N N . THR A 1 568 ? -22.5 19.969 23.078 1 97.81 568 THR A N 1
ATOM 4449 C CA . THR A 1 568 ? -22.578 19.422 21.719 1 97.81 568 THR A CA 1
ATOM 4450 C C . THR A 1 568 ? -23.031 20.484 20.734 1 97.81 568 THR A C 1
ATOM 4452 O O . THR A 1 568 ? -24.172 20.938 20.781 1 97.81 568 THR A O 1
ATOM 4455 N N . ASP A 1 569 ? -22.109 20.844 19.859 1 96.81 569 ASP A N 1
ATOM 4456 C CA . ASP A 1 569 ? -22.453 21.797 18.812 1 96.81 569 ASP A CA 1
ATOM 4457 C C . ASP A 1 569 ? -23.219 21.125 17.672 1 96.81 569 ASP A C 1
ATOM 4459 O O . ASP A 1 569 ? -22.641 20.391 16.875 1 96.81 569 ASP A O 1
ATOM 4463 N N . ILE A 1 570 ? -24.469 21.469 17.5 1 97.75 570 ILE A N 1
ATOM 4464 C CA . ILE A 1 570 ? -25.359 20.781 16.578 1 97.75 570 ILE A CA 1
ATOM 4465 C C . ILE A 1 570 ? -24.844 20.891 15.148 1 97.75 570 ILE A C 1
ATOM 4467 O O . ILE A 1 570 ? -24.781 19.906 14.422 1 97.75 570 ILE A O 1
ATOM 4471 N N . LYS A 1 571 ? -24.422 22.062 14.75 1 95.88 571 LYS A N 1
ATOM 4472 C CA . LYS A 1 571 ? -23.938 22.297 13.391 1 95.88 571 LYS A CA 1
ATOM 4473 C C . LYS A 1 571 ? -22.656 21.5 13.125 1 95.88 571 LYS A C 1
ATOM 4475 O O . LYS A 1 571 ? -22.531 20.859 12.078 1 95.88 571 LYS A O 1
ATOM 4480 N N . SER A 1 572 ? -21.75 21.578 14.016 1 96.38 572 SER A N 1
ATOM 4481 C CA . SER A 1 572 ? -20.469 20.891 13.883 1 96.38 572 SER A CA 1
ATOM 4482 C C . SER A 1 572 ? -20.672 19.375 13.789 1 96.38 572 SER A C 1
ATOM 4484 O O . SER A 1 572 ? -20.078 18.719 12.93 1 96.38 572 SER A O 1
ATOM 4486 N N . PHE A 1 573 ? -21.594 18.766 14.57 1 97.88 573 PHE A N 1
ATOM 4487 C CA . PHE A 1 573 ? -21.812 17.312 14.617 1 97.88 573 PHE A CA 1
ATOM 4488 C C . PHE A 1 573 ? -22.609 16.859 13.414 1 97.88 573 PHE A C 1
ATOM 4490 O O . PHE A 1 573 ? -22.609 15.672 13.07 1 97.88 573 PHE A O 1
ATOM 4497 N N . SER A 1 574 ? -23.312 17.781 12.773 1 97.75 574 SER A N 1
ATOM 4498 C CA . SER A 1 574 ? -24.047 17.438 11.562 1 97.75 574 SER A CA 1
ATOM 4499 C C . SER A 1 574 ? -23.109 16.953 10.461 1 97.75 574 SER A C 1
ATOM 4501 O O . SER A 1 574 ? -23.516 16.188 9.586 1 97.75 574 SER A O 1
ATOM 4503 N N . ASN A 1 575 ? -21.844 17.328 10.508 1 96.75 575 ASN A N 1
ATOM 4504 C CA . ASN A 1 575 ? -20.859 16.891 9.531 1 96.75 575 ASN A CA 1
ATOM 4505 C C . ASN A 1 575 ? -20.562 15.391 9.664 1 96.75 575 ASN A C 1
ATOM 4507 O O . ASN A 1 575 ? -20.016 14.781 8.758 1 96.75 575 ASN A O 1
ATOM 4511 N N . LEU A 1 576 ? -20.953 14.727 10.773 1 97.81 576 LEU A N 1
ATOM 4512 C CA . LEU A 1 576 ? -20.625 13.328 11.031 1 97.81 576 LEU A CA 1
ATOM 4513 C C . LEU A 1 576 ? -21.719 12.414 10.492 1 97.81 576 LEU A C 1
ATOM 4515 O O . LEU A 1 576 ? -21.562 11.188 10.484 1 97.81 576 LEU A O 1
ATOM 4519 N N . GLU A 1 577 ? -22.875 13.008 10.055 1 97.62 577 GLU A N 1
ATOM 4520 C CA . GLU A 1 577 ? -23.953 12.188 9.508 1 97.62 577 GLU A CA 1
ATOM 4521 C C . GLU A 1 577 ? -23.531 11.508 8.211 1 97.62 577 GLU A C 1
ATOM 4523 O O . GLU A 1 577 ? -23.141 12.18 7.254 1 97.62 577 GLU A O 1
ATOM 4528 N N . PRO A 1 578 ? -23.578 10.195 8.172 1 94.88 578 PRO A N 1
ATOM 4529 C CA . PRO A 1 578 ? -23.156 9.523 6.938 1 94.88 578 PRO A CA 1
ATOM 4530 C C . PRO A 1 578 ? -24.172 9.672 5.812 1 94.88 578 PRO A C 1
ATOM 4532 O O . PRO A 1 578 ? -25.391 9.578 6.055 1 94.88 578 PRO A O 1
ATOM 4535 N N . VAL A 1 579 ? -23.625 9.891 4.605 1 93 579 VAL A N 1
ATOM 4536 C CA . VAL A 1 579 ? -24.469 9.883 3.412 1 93 579 VAL A CA 1
ATOM 4537 C C . VAL A 1 579 ? -24.922 8.461 3.115 1 93 579 VAL A C 1
ATOM 4539 O O . VAL A 1 579 ? -26.078 8.242 2.713 1 93 579 VAL A O 1
ATOM 4542 N N . ALA A 1 580 ? -24.094 7.562 3.281 1 95.94 580 ALA A N 1
ATOM 4543 C CA . ALA A 1 580 ? -24.312 6.125 3.189 1 95.94 580 ALA A CA 1
ATOM 4544 C C . ALA A 1 580 ? -23.5 5.367 4.223 1 95.94 580 ALA A C 1
ATOM 4546 O O . ALA A 1 580 ? -22.438 5.84 4.648 1 95.94 580 ALA A O 1
ATOM 4547 N N . ASP A 1 581 ? -24.062 4.262 4.691 1 97.62 581 ASP A N 1
ATOM 4548 C CA . ASP A 1 581 ? -23.406 3.396 5.664 1 97.62 581 ASP A CA 1
ATOM 4549 C C . ASP A 1 581 ? -23.625 1.923 5.332 1 97.62 581 ASP A C 1
ATOM 4551 O O . ASP A 1 581 ? -24.625 1.336 5.754 1 97.62 581 ASP A O 1
ATOM 4555 N N . GLY A 1 582 ? -22.625 1.373 4.66 1 98.31 582 GLY A N 1
ATOM 4556 C CA . GLY A 1 582 ? -22.766 -0.005 4.215 1 98.31 582 GLY A CA 1
ATOM 4557 C C . GLY A 1 582 ? -22.781 -1.004 5.355 1 98.31 582 GLY A C 1
ATOM 4558 O O . GLY A 1 582 ? -23.219 -2.143 5.184 1 98.31 582 GLY A O 1
ATOM 4559 N N . PHE A 1 583 ? -22.359 -0.656 6.582 1 98.75 583 PHE A N 1
ATOM 4560 C CA . PHE A 1 583 ? -22.375 -1.542 7.742 1 98.75 583 PHE A CA 1
ATOM 4561 C C . PHE A 1 583 ? -23.812 -1.767 8.227 1 98.75 583 PHE A C 1
ATOM 4563 O O . PHE A 1 583 ? -24.109 -2.805 8.82 1 98.75 583 PHE A O 1
ATOM 4570 N N . ARG A 1 584 ? -24.672 -0.807 7.957 1 97.81 584 ARG A N 1
ATOM 4571 C CA . ARG A 1 584 ? -26.047 -0.848 8.414 1 97.81 584 ARG A CA 1
ATOM 4572 C C . ARG A 1 584 ? -27.016 -0.911 7.238 1 97.81 584 ARG A C 1
ATOM 4574 O O . ARG A 1 584 ? -28.219 -0.732 7.41 1 97.81 584 ARG A O 1
ATOM 4581 N N . ASN A 1 585 ? -26.406 -1.076 6.047 1 97.62 585 ASN A N 1
ATOM 4582 C CA . ASN A 1 585 ? -27.141 -1.127 4.789 1 97.62 585 ASN A CA 1
ATOM 4583 C C . ASN A 1 585 ? -28.031 0.098 4.609 1 97.62 585 ASN A C 1
ATOM 4585 O O . ASN A 1 585 ? -29.234 -0.033 4.367 1 97.62 585 ASN A O 1
ATOM 4589 N N . PHE A 1 586 ? -27.453 1.254 4.734 1 97.69 586 PHE A N 1
ATOM 4590 C CA . PHE A 1 586 ? -28.109 2.551 4.641 1 97.69 586 PHE A CA 1
ATOM 4591 C C . PHE A 1 586 ? -27.547 3.354 3.467 1 97.69 586 PHE A C 1
ATOM 4593 O O . PHE A 1 586 ? -26.344 3.426 3.275 1 97.69 586 PHE A O 1
ATOM 4600 N N . GLY A 1 587 ? -28.422 3.93 2.766 1 95.25 587 GLY A N 1
ATOM 4601 C CA . GLY A 1 587 ? -28.031 4.836 1.697 1 95.25 587 GLY A CA 1
ATOM 4602 C C . GLY A 1 587 ? -27.906 4.148 0.349 1 95.25 587 GLY A C 1
ATOM 4603 O O . GLY A 1 587 ? -28.281 2.986 0.201 1 95.25 587 GLY A O 1
ATOM 4604 N N . ARG A 1 588 ? -27.547 4.961 -0.673 1 94.94 588 ARG A N 1
ATOM 4605 C CA . ARG A 1 588 ? -27.422 4.508 -2.055 1 94.94 588 ARG A CA 1
ATOM 4606 C C . ARG A 1 588 ? -26.234 5.16 -2.736 1 94.94 588 ARG A C 1
ATOM 4608 O O . ARG A 1 588 ? -25.594 6.055 -2.17 1 94.94 588 ARG A O 1
ATOM 4615 N N . SER A 1 589 ? -25.938 4.605 -3.906 1 95.25 589 SER A N 1
ATOM 4616 C CA . SER A 1 589 ? -24.906 5.215 -4.73 1 95.25 589 SER A CA 1
ATOM 4617 C C . SER A 1 589 ? -25.281 6.645 -5.117 1 95.25 589 SER A C 1
ATOM 4619 O O . SER A 1 589 ? -26.453 7.008 -5.121 1 95.25 589 SER A O 1
ATOM 4621 N N . THR A 1 590 ? -24.266 7.445 -5.258 1 93.19 590 THR A N 1
ATOM 4622 C CA . THR A 1 590 ? -24.422 8.781 -5.82 1 93.19 590 THR A CA 1
ATOM 4623 C C . THR 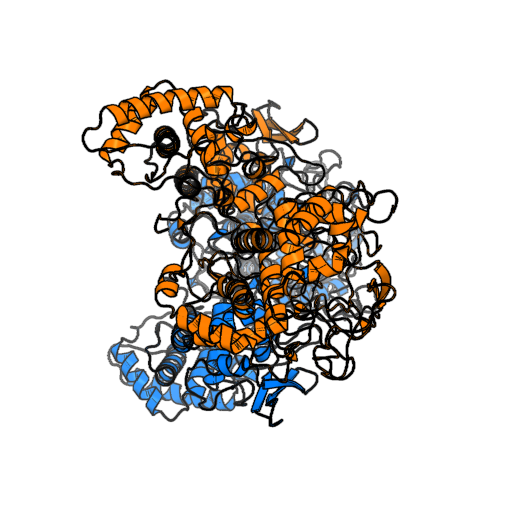A 1 590 ? -23.859 8.844 -7.238 1 93.19 590 THR A C 1
ATOM 4625 O O . THR A 1 590 ? -23.266 7.871 -7.719 1 93.19 590 THR A O 1
ATOM 4628 N N . PRO A 1 591 ? -24.031 9.93 -7.902 1 88.75 591 PRO A N 1
ATOM 4629 C CA . PRO A 1 591 ? -23.438 10.039 -9.234 1 88.75 591 PRO A CA 1
ATOM 4630 C C . PRO A 1 591 ? -21.906 9.977 -9.203 1 88.75 591 PRO A C 1
ATOM 4632 O O . PRO A 1 591 ? -21.281 9.672 -10.227 1 88.75 591 PRO A O 1
ATOM 4635 N N . ARG A 1 592 ? -21.344 10.172 -8.008 1 90.44 592 ARG A N 1
ATOM 4636 C CA . ARG A 1 592 ? -19.891 10.273 -7.91 1 90.44 592 ARG A CA 1
ATOM 4637 C C . ARG A 1 592 ? -19.281 8.992 -7.344 1 90.44 592 ARG A C 1
ATOM 4639 O O . ARG A 1 592 ? -18.125 8.68 -7.613 1 90.44 592 ARG A O 1
ATOM 4646 N N . ALA A 1 593 ? -20.078 8.258 -6.57 1 94.81 593 ALA A N 1
ATOM 4647 C CA . ALA A 1 593 ? -19.516 7.113 -5.871 1 94.81 593 ALA A CA 1
ATOM 4648 C C . ALA A 1 593 ? -20.562 6.02 -5.676 1 94.81 593 ALA A C 1
ATOM 4650 O O . ALA A 1 593 ? -21.719 6.305 -5.336 1 94.81 593 ALA A O 1
ATOM 4651 N N . ARG A 1 594 ? -20.141 4.805 -5.93 1 95.81 594 ARG A N 1
ATOM 4652 C CA . ARG A 1 594 ? -21 3.66 -5.652 1 95.81 594 ARG A CA 1
ATOM 4653 C C . ARG A 1 594 ? -21.062 3.365 -4.156 1 95.81 594 ARG A C 1
ATOM 4655 O O . ARG A 1 594 ? -20.203 3.812 -3.396 1 95.81 594 ARG A O 1
ATOM 4662 N N . ALA A 1 595 ? -22.047 2.594 -3.785 1 96.94 595 ALA A N 1
ATOM 4663 C CA . ALA A 1 595 ? -22.25 2.258 -2.381 1 96.94 595 ALA A CA 1
ATOM 4664 C C . ALA A 1 595 ? -21.031 1.549 -1.795 1 96.94 595 ALA A C 1
ATOM 4666 O O . ALA A 1 595 ? -20.672 1.778 -0.638 1 96.94 595 ALA A O 1
ATOM 4667 N N . GLU A 1 596 ? -20.422 0.697 -2.615 1 97.62 596 GLU A N 1
ATOM 4668 C CA . GLU A 1 596 ? -19.266 -0.029 -2.102 1 97.62 596 GLU A CA 1
ATOM 4669 C C . GLU A 1 596 ? -18.062 0.894 -1.945 1 97.62 596 GLU A C 1
ATOM 4671 O O . GLU A 1 596 ? -17.203 0.667 -1.086 1 97.62 596 GLU A O 1
ATOM 4676 N N . HIS A 1 597 ? -17.953 1.997 -2.766 1 97.12 597 HIS A N 1
ATOM 4677 C CA . HIS A 1 597 ? -16.922 3.008 -2.549 1 97.12 597 HIS A CA 1
ATOM 4678 C C . HIS A 1 597 ? -17.109 3.699 -1.203 1 97.12 597 HIS A C 1
ATOM 4680 O O . HIS A 1 597 ? -16.141 3.916 -0.475 1 97.12 597 HIS A O 1
ATOM 4686 N N . MET A 1 598 ? -18.328 4.016 -0.884 1 97.69 598 MET A N 1
ATOM 4687 C CA . MET A 1 598 ? -18.641 4.711 0.359 1 97.69 598 MET A CA 1
ATOM 4688 C C . MET A 1 598 ? -18.453 3.793 1.562 1 97.69 598 MET A C 1
ATOM 4690 O O . MET A 1 598 ? -18.094 4.254 2.648 1 97.69 598 MET A O 1
ATOM 4694 N N . LEU A 1 599 ? -18.641 2.469 1.348 1 98.38 599 LEU A N 1
ATOM 4695 C CA . LEU A 1 599 ? -18.359 1.496 2.398 1 98.38 599 LEU A CA 1
ATOM 4696 C C . LEU A 1 599 ? -16.875 1.521 2.779 1 98.38 599 LEU A C 1
ATOM 4698 O O . LEU A 1 599 ? -16.531 1.557 3.963 1 98.38 599 LEU A O 1
ATOM 4702 N N . VAL A 1 600 ? -16 1.551 1.785 1 98.12 600 VAL A N 1
ATOM 4703 C CA . VAL A 1 600 ? -14.57 1.592 2.029 1 98.12 600 VAL A CA 1
ATOM 4704 C C . VAL A 1 600 ? -14.195 2.918 2.686 1 98.12 600 VAL A C 1
ATOM 4706 O O . VAL A 1 600 ? -13.352 2.957 3.582 1 98.12 600 VAL A O 1
ATOM 4709 N N . ASP A 1 601 ? -14.844 3.971 2.258 1 97.75 601 ASP A N 1
ATOM 4710 C CA . ASP A 1 601 ? -14.609 5.281 2.855 1 97.75 601 ASP A CA 1
ATOM 4711 C C . ASP A 1 601 ? -14.922 5.266 4.352 1 97.75 601 ASP A C 1
ATOM 4713 O O . ASP A 1 601 ? -14.141 5.773 5.156 1 97.75 601 ASP A O 1
ATOM 4717 N N . ARG A 1 602 ? -16.031 4.668 4.723 1 98.06 602 ARG A N 1
ATOM 4718 C CA . ARG A 1 602 ? -16.422 4.578 6.125 1 98.06 602 ARG A CA 1
ATOM 4719 C C . ARG A 1 602 ? -15.453 3.701 6.91 1 98.06 602 ARG A C 1
ATOM 4721 O O . ARG A 1 602 ? -15.102 4.023 8.047 1 98.06 602 ARG A O 1
ATOM 4728 N N . ALA A 1 603 ? -15.07 2.621 6.266 1 98.69 603 ALA A N 1
ATOM 4729 C CA . ALA A 1 603 ? -14.109 1.73 6.91 1 98.69 603 ALA A CA 1
ATOM 4730 C C . ALA A 1 603 ? -12.805 2.461 7.219 1 98.69 603 ALA A C 1
ATOM 4732 O O . ALA A 1 603 ? -12.211 2.271 8.289 1 98.69 603 ALA A O 1
ATOM 4733 N N . GLN A 1 604 ? -12.383 3.295 6.305 1 98.12 604 GLN A N 1
ATOM 4734 C CA . GLN A 1 604 ? -11.156 4.059 6.5 1 98.12 604 GLN A CA 1
ATOM 4735 C C . GLN A 1 604 ? -11.297 5.023 7.676 1 98.12 604 GLN A C 1
ATOM 4737 O O . GLN A 1 604 ? -10.367 5.164 8.477 1 98.12 604 GLN A O 1
ATOM 4742 N N . LEU A 1 605 ? -12.406 5.645 7.797 1 98 605 LEU A N 1
ATOM 4743 C CA . LEU A 1 605 ? -12.656 6.566 8.898 1 98 605 LEU A CA 1
ATOM 4744 C C . LEU A 1 605 ? -12.641 5.832 10.234 1 98 605 LEU A C 1
ATOM 4746 O O . LEU A 1 605 ? -12.227 6.395 11.25 1 98 605 LEU A O 1
ATOM 4750 N N . LEU A 1 606 ? -13 4.562 10.234 1 98.5 606 LEU A N 1
ATOM 4751 C CA . LEU A 1 606 ? -13.055 3.758 11.445 1 98.5 606 LEU A CA 1
ATOM 4752 C C . LEU A 1 606 ? -11.734 3.029 11.68 1 98.5 606 LEU A C 1
ATOM 4754 O O . LEU A 1 606 ? -11.641 2.172 12.562 1 98.5 606 LEU A O 1
ATOM 4758 N N . THR A 1 607 ? -10.742 3.297 10.828 1 97.56 607 THR A N 1
ATOM 4759 C CA . THR A 1 607 ? -9.398 2.738 10.938 1 97.56 607 THR A CA 1
ATOM 4760 C C . THR A 1 607 ? -9.43 1.218 10.805 1 97.56 607 THR A C 1
ATOM 4762 O O . THR A 1 607 ? -8.711 0.512 11.516 1 97.56 607 THR A O 1
ATOM 4765 N N . LEU A 1 608 ? -10.289 0.733 9.961 1 98.5 608 LEU A N 1
ATOM 4766 C CA . LEU A 1 608 ? -10.445 -0.708 9.789 1 98.5 608 LEU A CA 1
ATOM 4767 C C . LEU A 1 608 ? -9.531 -1.221 8.68 1 98.5 608 LEU A C 1
ATOM 4769 O O . LEU A 1 608 ? -9.289 -0.521 7.695 1 98.5 608 LEU A O 1
ATOM 4773 N N . THR A 1 609 ? -9 -2.449 8.82 1 98.12 609 THR A N 1
ATOM 4774 C CA . THR A 1 609 ? -8.336 -3.195 7.762 1 98.12 609 THR A CA 1
ATOM 4775 C C . THR A 1 609 ? -9.359 -3.939 6.906 1 98.12 609 THR A C 1
ATOM 4777 O O . THR A 1 609 ? -10.523 -4.051 7.281 1 98.12 609 THR A O 1
ATOM 4780 N N . PRO A 1 610 ? -8.977 -4.457 5.73 1 98.5 610 PRO A N 1
ATOM 4781 C CA . PRO A 1 610 ? -9.922 -5.191 4.895 1 98.5 610 PRO A CA 1
ATOM 4782 C C . PRO A 1 610 ? -10.516 -6.406 5.609 1 98.5 610 PRO A C 1
ATOM 4784 O O . PRO A 1 610 ? -11.734 -6.625 5.555 1 98.5 610 PRO A O 1
ATOM 4787 N N . PRO A 1 611 ? -9.734 -7.156 6.383 1 98.69 611 PRO A N 1
ATOM 4788 C CA . PRO A 1 611 ? -10.336 -8.273 7.121 1 98.69 611 PRO A CA 1
ATOM 4789 C C . PRO A 1 611 ? -11.336 -7.809 8.172 1 98.69 611 PRO A C 1
ATOM 4791 O O . PRO A 1 611 ? -12.414 -8.398 8.312 1 98.69 611 PRO A O 1
ATOM 4794 N N . GLU A 1 612 ? -11.016 -6.75 8.906 1 98.81 612 GLU A N 1
ATOM 4795 C CA . GLU A 1 612 ? -11.938 -6.227 9.914 1 98.81 612 GLU A CA 1
ATOM 4796 C C . GLU A 1 612 ? -13.234 -5.742 9.281 1 98.81 612 GLU A C 1
ATOM 4798 O O . GLU A 1 612 ? -14.32 -6.023 9.781 1 98.81 612 GLU A O 1
ATOM 4803 N N . LEU A 1 613 ? -13.078 -5.016 8.18 1 98.88 613 LEU A N 1
ATOM 4804 C CA . LEU A 1 613 ? -14.227 -4.566 7.402 1 98.88 613 LEU A CA 1
ATOM 4805 C C . LEU A 1 613 ? -15.117 -5.742 7.012 1 98.88 613 LEU A C 1
ATOM 4807 O O . LEU A 1 613 ? -16.328 -5.695 7.191 1 98.88 613 LEU A O 1
ATOM 4811 N N . THR A 1 614 ? -14.492 -6.781 6.516 1 98.94 614 THR A N 1
ATOM 4812 C CA . THR A 1 614 ? -15.203 -7.945 6.008 1 98.94 614 THR A CA 1
ATOM 4813 C C . THR A 1 614 ? -15.945 -8.664 7.137 1 98.94 614 THR A C 1
ATOM 4815 O O . THR A 1 614 ? -17.125 -8.969 7.012 1 98.94 614 THR A O 1
ATOM 4818 N N . ALA A 1 615 ? -15.281 -8.867 8.25 1 98.88 615 ALA A N 1
ATOM 4819 C CA . ALA A 1 615 ? -15.883 -9.555 9.391 1 98.88 615 ALA A CA 1
ATOM 4820 C C . ALA A 1 615 ? -17.062 -8.758 9.945 1 98.88 615 ALA A C 1
ATOM 4822 O O . ALA A 1 615 ? -18.109 -9.336 10.273 1 98.88 615 ALA A O 1
ATOM 4823 N N . LEU A 1 616 ? -16.891 -7.48 10 1 98.94 616 LEU A N 1
ATOM 4824 C CA . LEU A 1 616 ? -17.922 -6.633 10.586 1 98.94 616 LEU A CA 1
ATOM 4825 C C . LEU A 1 616 ? -19.172 -6.629 9.719 1 98.94 616 LEU A C 1
ATOM 4827 O O . LEU A 1 616 ? -20.281 -6.762 10.234 1 98.94 616 LEU A O 1
ATOM 4831 N N . VAL A 1 617 ? -19.031 -6.523 8.422 1 98.88 617 VAL A N 1
ATOM 4832 C CA . VAL A 1 617 ? -20.203 -6.48 7.559 1 98.88 617 VAL A CA 1
ATOM 4833 C C . VAL A 1 617 ? -20.953 -7.812 7.633 1 98.88 617 VAL A C 1
ATOM 4835 O O . VAL A 1 617 ? -22.172 -7.84 7.852 1 98.88 617 VAL A O 1
ATOM 4838 N N . GLY A 1 618 ? -20.188 -8.906 7.477 1 98.88 618 GLY A N 1
ATOM 4839 C CA . GLY A 1 618 ? -20.828 -10.211 7.531 1 98.88 618 GLY A CA 1
ATOM 4840 C C . GLY A 1 618 ? -21.531 -10.477 8.844 1 98.88 618 GLY A C 1
ATOM 4841 O O . GLY A 1 618 ? -22.688 -10.938 8.867 1 98.88 618 GLY A O 1
ATOM 4842 N N . GLY A 1 619 ? -20.859 -10.125 9.953 1 98.88 619 GLY A N 1
ATOM 4843 C CA . GLY A 1 619 ? -21.438 -10.344 11.273 1 98.88 619 GLY A CA 1
ATOM 4844 C C . GLY A 1 619 ? -22.672 -9.484 11.539 1 98.88 619 GLY A C 1
ATOM 4845 O O . GLY A 1 619 ? -23.672 -9.977 12.039 1 98.88 619 GLY A O 1
ATOM 4846 N N . LEU A 1 620 ? -22.625 -8.242 11.188 1 98.88 620 LEU A N 1
ATOM 4847 C CA . LEU A 1 620 ? -23.734 -7.32 11.453 1 98.88 620 LEU A CA 1
ATOM 4848 C C . LEU A 1 620 ? -24.969 -7.715 10.656 1 98.88 620 LEU A C 1
ATOM 4850 O O . LEU A 1 620 ? -26.094 -7.527 11.117 1 98.88 620 LEU A O 1
ATOM 4854 N N . ARG A 1 621 ? -24.766 -8.297 9.484 1 98.81 621 ARG A N 1
ATOM 4855 C CA . ARG A 1 621 ? -25.906 -8.734 8.672 1 98.81 621 ARG A CA 1
ATOM 4856 C C . ARG A 1 621 ? -26.641 -9.883 9.344 1 98.81 621 ARG A C 1
ATOM 4858 O O . ARG A 1 621 ? -27.844 -9.789 9.594 1 98.81 621 ARG A O 1
ATOM 4865 N N . VAL A 1 622 ? -25.922 -10.914 9.789 1 98.75 622 VAL A N 1
ATOM 4866 C CA . VAL A 1 622 ? -26.578 -12.094 10.336 1 98.75 622 VAL A CA 1
ATOM 4867 C C . VAL A 1 622 ? -27.125 -11.773 11.727 1 98.75 622 VAL A C 1
ATOM 4869 O O . VAL A 1 622 ? -28.047 -12.453 12.203 1 98.75 622 VAL A O 1
ATOM 4872 N N . LEU A 1 623 ? -26.609 -10.695 12.328 1 98.75 623 LEU A N 1
ATOM 4873 C CA . LEU A 1 623 ? -27.125 -10.266 13.625 1 98.75 623 LEU A CA 1
ATOM 4874 C C . LEU A 1 623 ? -28.406 -9.445 13.461 1 98.75 623 LEU A C 1
ATOM 4876 O O . LEU A 1 623 ? -29.016 -9.023 14.445 1 98.75 623 LEU A O 1
ATOM 4880 N N . ASP A 1 624 ? -28.812 -9.25 12.203 1 98.25 624 ASP A N 1
ATOM 4881 C CA . ASP A 1 624 ? -30.078 -8.594 11.891 1 98.25 624 ASP A CA 1
ATOM 4882 C C . ASP A 1 624 ? -30.078 -7.145 12.359 1 98.25 624 ASP A C 1
ATOM 4884 O O . ASP A 1 624 ? -30.984 -6.715 13.07 1 98.25 624 ASP A O 1
ATOM 4888 N N . THR A 1 625 ? -29 -6.398 11.891 1 98.12 625 THR A N 1
ATOM 4889 C CA . THR A 1 625 ? -28.812 -5.062 12.445 1 98.12 625 THR A CA 1
ATOM 4890 C C . THR A 1 625 ? -28.906 -4 11.352 1 98.12 625 THR A C 1
ATOM 4892 O O . THR A 1 625 ? -28.312 -2.928 11.469 1 98.12 625 THR A O 1
ATOM 4895 N N . ASN A 1 626 ? -29.625 -4.262 10.289 1 98.31 626 ASN A N 1
ATOM 4896 C CA . ASN A 1 626 ? -29.891 -3.213 9.312 1 98.31 626 ASN A CA 1
ATOM 4897 C C . ASN A 1 626 ? -30.609 -2.027 9.945 1 98.31 626 ASN A C 1
ATOM 4899 O O . ASN A 1 626 ? -31.438 -2.205 10.836 1 98.31 626 ASN A O 1
ATOM 4903 N N . PHE A 1 627 ? -30.422 -0.864 9.445 1 97.5 627 PHE A N 1
ATOM 4904 C CA . PHE A 1 627 ? -30.906 0.347 10.086 1 97.5 627 PHE A CA 1
ATOM 4905 C C . PHE A 1 627 ? -32.438 0.352 10.133 1 97.5 627 PHE A C 1
ATOM 4907 O O . PHE A 1 627 ? -33.031 0.943 11.031 1 97.5 627 PHE A O 1
ATOM 4914 N N . ASP A 1 628 ? -33.094 -0.421 9.156 1 95.94 628 ASP A N 1
ATOM 4915 C CA . ASP A 1 628 ? -34.562 -0.358 9.016 1 95.94 628 ASP A CA 1
ATOM 4916 C C . ASP A 1 628 ? -35.188 -1.717 9.289 1 95.94 628 ASP A C 1
ATOM 4918 O O . ASP A 1 628 ? -36.375 -1.925 9 1 95.94 628 ASP A O 1
ATOM 4922 N N . GLY A 1 629 ? -34.406 -2.65 9.68 1 96 629 GLY A N 1
ATOM 4923 C CA . GLY A 1 629 ? -34.906 -3.975 9.992 1 96 629 GLY A CA 1
ATOM 4924 C C . GLY A 1 629 ? -35.188 -4.816 8.758 1 96 629 GLY A C 1
ATOM 4925 O O . GLY A 1 629 ? -35.75 -5.898 8.852 1 96 629 GLY A O 1
ATOM 4926 N N . SER A 1 630 ? -34.719 -4.363 7.609 1 96.88 630 SER A N 1
ATOM 4927 C CA . SER A 1 630 ? -34.906 -5.121 6.375 1 96.88 630 SER A CA 1
ATOM 4928 C C . SER A 1 630 ? -34.062 -6.398 6.387 1 96.88 630 SER A C 1
ATOM 4930 O O . SER A 1 630 ? -33.094 -6.5 7.125 1 96.88 630 SER A O 1
ATOM 4932 N N . SER A 1 631 ? -34.438 -7.293 5.539 1 97.19 631 SER A N 1
ATOM 4933 C CA . SER A 1 631 ? -33.719 -8.555 5.434 1 97.19 631 SER A CA 1
ATOM 4934 C C . SER A 1 631 ? -32.625 -8.469 4.371 1 97.19 631 SER A C 1
ATOM 4936 O O . SER A 1 631 ? -31.969 -9.469 4.066 1 97.19 631 SER A O 1
ATOM 4938 N N . CYS A 1 632 ? -32.406 -7.301 3.795 1 97.94 632 CYS A N 1
ATOM 4939 C CA . CYS A 1 632 ? -31.406 -7.109 2.762 1 97.94 632 CYS A CA 1
ATOM 4940 C C . CYS A 1 632 ? -30.016 -7.477 3.283 1 97.94 632 CYS A C 1
ATOM 4942 O O . CYS A 1 632 ? -29.547 -6.902 4.266 1 97.94 632 CYS A O 1
ATOM 4944 N N . GLY A 1 633 ? -29.391 -8.422 2.656 1 98.44 633 GLY A N 1
ATOM 4945 C CA . GLY A 1 633 ? -28.062 -8.836 3.045 1 98.44 633 GLY A CA 1
ATOM 4946 C C . GLY A 1 633 ? -28.047 -9.844 4.184 1 98.44 633 GLY A C 1
ATOM 4947 O O . GLY A 1 633 ? -27 -10.359 4.559 1 98.44 633 GLY A O 1
ATOM 4948 N N . VAL A 1 634 ? -29.25 -10.062 4.766 1 98.62 634 VAL A N 1
ATOM 4949 C CA . VAL A 1 634 ? -29.328 -11.031 5.859 1 98.62 634 VAL A CA 1
ATOM 4950 C C . VAL A 1 634 ? -29.391 -12.445 5.293 1 98.62 634 VAL A C 1
ATOM 4952 O O . VAL A 1 634 ? -30.469 -13.055 5.262 1 98.62 634 VAL A O 1
ATOM 4955 N N . PHE A 1 635 ? -28.281 -12.984 4.871 1 98.56 635 PHE A N 1
ATOM 4956 C CA . PHE A 1 635 ? -28.156 -14.258 4.176 1 98.56 635 PHE A CA 1
ATOM 4957 C C . PHE A 1 635 ? -28.109 -15.414 5.168 1 98.56 635 PHE A C 1
ATOM 4959 O O . PHE A 1 635 ? -27.141 -16.172 5.199 1 98.56 635 PHE A O 1
ATOM 4966 N N . THR A 1 636 ? -29.078 -15.57 6.027 1 98.38 636 THR A N 1
ATOM 4967 C CA . THR A 1 636 ? -29.172 -16.656 6.992 1 98.38 636 THR A CA 1
ATOM 4968 C C . THR A 1 636 ? -30.625 -17 7.301 1 98.38 636 THR A C 1
ATOM 4970 O O . THR A 1 636 ? -31.516 -16.172 7.082 1 98.38 636 THR A O 1
ATOM 4973 N N . LYS A 1 637 ? -30.875 -18.156 7.77 1 96.94 637 LYS A N 1
ATOM 4974 C CA . LYS A 1 637 ? -32.188 -18.578 8.234 1 96.94 637 LYS A CA 1
ATOM 4975 C C . LYS A 1 637 ? -32.281 -18.484 9.75 1 96.94 637 LYS A C 1
ATOM 4977 O O . LYS A 1 637 ? -33.344 -18.766 10.32 1 96.94 637 LYS A O 1
ATOM 4982 N N . ARG A 1 638 ? -31.25 -18.016 10.352 1 96.94 638 ARG A N 1
ATOM 4983 C CA . ARG A 1 638 ? -31.219 -17.859 11.805 1 96.94 638 ARG A CA 1
ATOM 4984 C C . ARG A 1 638 ? -30.766 -16.453 12.195 1 96.94 638 ARG A C 1
ATOM 4986 O O . ARG A 1 638 ? -29.812 -16.281 12.953 1 96.94 638 ARG A O 1
ATOM 4993 N N . PRO A 1 639 ? -31.484 -15.469 11.75 1 98.12 639 PRO A N 1
ATOM 4994 C CA . PRO A 1 639 ? -31.078 -14.094 12.078 1 98.12 639 PRO A CA 1
ATOM 4995 C C . PRO A 1 639 ? -30.984 -13.852 13.578 1 98.12 639 PRO A C 1
ATOM 4997 O O . PRO A 1 639 ? -31.797 -14.359 14.344 1 98.12 639 PRO A O 1
ATOM 5000 N N . GLY A 1 640 ? -29.984 -13.094 13.984 1 98.12 640 GLY A N 1
ATOM 5001 C CA . GLY A 1 640 ? -29.797 -12.773 15.391 1 98.12 640 GLY A CA 1
ATOM 5002 C C . GLY A 1 640 ? -28.703 -13.586 16.047 1 98.12 640 GLY A C 1
ATOM 5003 O O . GLY A 1 640 ? -28.297 -13.289 17.172 1 98.12 640 GLY A O 1
ATOM 5004 N N . GLN A 1 641 ? -28.203 -14.539 15.289 1 98.25 641 GLN A N 1
ATOM 5005 C CA . GLN A 1 641 ? -27.078 -15.336 15.75 1 98.25 641 GLN A CA 1
ATOM 5006 C C . GLN A 1 641 ? -25.812 -15.008 14.961 1 98.25 641 GLN A C 1
ATOM 5008 O O . GLN A 1 641 ? -25.859 -14.844 13.742 1 98.25 641 GLN A O 1
ATOM 5013 N N . LEU A 1 642 ? -24.703 -14.891 15.695 1 98.75 642 LEU A N 1
ATOM 5014 C CA . LEU A 1 642 ? -23.453 -14.641 14.992 1 98.75 642 LEU A CA 1
ATOM 5015 C C . LEU A 1 642 ? -22.906 -15.93 14.375 1 98.75 642 LEU A C 1
ATOM 5017 O O . LEU A 1 642 ? -22.484 -16.828 15.094 1 98.75 642 LEU A O 1
ATOM 5021 N N . THR A 1 643 ? -23.047 -16.016 13.117 1 98.62 643 THR A N 1
ATOM 5022 C CA . THR A 1 643 ? -22.578 -17.156 12.336 1 98.62 643 THR A CA 1
ATOM 5023 C C . THR A 1 643 ? -21.891 -16.703 11.055 1 98.62 643 THR A C 1
ATOM 5025 O O . THR A 1 643 ? -21.922 -15.523 10.711 1 98.62 643 THR A O 1
ATOM 5028 N N . ASN A 1 644 ? -21.219 -17.625 10.359 1 98.75 644 ASN A N 1
ATOM 5029 C CA . ASN A 1 644 ? -20.578 -17.25 9.102 1 98.75 644 ASN A CA 1
ATOM 5030 C C . ASN A 1 644 ? -21.531 -17.453 7.914 1 98.75 644 ASN A C 1
ATOM 5032 O O . ASN A 1 644 ? -21.078 -17.5 6.766 1 98.75 644 ASN A O 1
ATOM 5036 N N . ASP A 1 645 ? -22.891 -17.562 8.148 1 98.81 645 ASP A N 1
ATOM 5037 C CA . ASP A 1 645 ? -23.875 -17.875 7.125 1 98.81 645 ASP A CA 1
ATOM 5038 C C . ASP A 1 645 ? -23.844 -16.844 6 1 98.81 645 ASP A C 1
ATOM 5040 O O . ASP A 1 645 ? -24.047 -17.172 4.836 1 98.81 645 ASP A O 1
ATOM 5044 N N . PHE A 1 646 ? -23.656 -15.57 6.391 1 98.81 646 PHE A N 1
ATOM 5045 C CA . PHE A 1 646 ? -23.578 -14.516 5.387 1 98.81 646 PHE A CA 1
ATOM 5046 C C . PHE 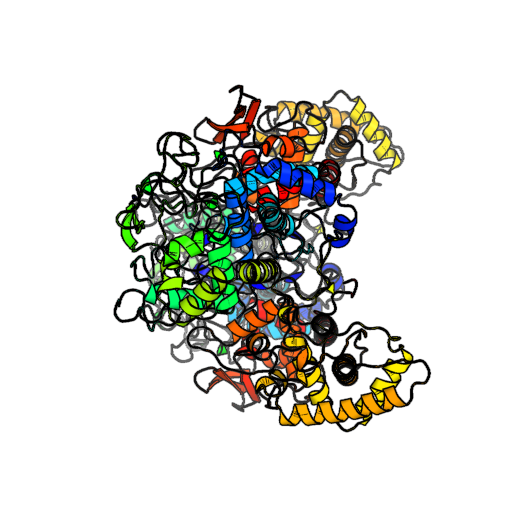A 1 646 ? -22.641 -14.914 4.258 1 98.81 646 PHE A C 1
ATOM 5048 O O . PHE A 1 646 ? -23 -14.82 3.082 1 98.81 646 PHE A O 1
ATOM 5055 N N . PHE A 1 647 ? -21.422 -15.336 4.594 1 98.94 647 PHE A N 1
ATOM 5056 C CA . PHE A 1 647 ? -20.391 -15.664 3.615 1 98.94 647 PHE A CA 1
ATOM 5057 C C . PHE A 1 647 ? -20.703 -16.984 2.928 1 98.94 647 PHE A C 1
ATOM 5059 O O . PHE A 1 647 ? -20.516 -17.125 1.716 1 98.94 647 PHE A O 1
ATOM 5066 N N . VAL A 1 648 ? -21.156 -18 3.699 1 98.75 648 VAL A N 1
ATOM 5067 C CA . VAL A 1 648 ? -21.5 -19.297 3.145 1 98.75 648 VAL A CA 1
ATOM 5068 C C . VAL A 1 648 ? -22.531 -19.141 2.035 1 98.75 648 VAL A C 1
ATOM 5070 O O . VAL A 1 648 ? -22.391 -19.703 0.95 1 98.75 648 VAL A O 1
ATOM 5073 N N . ASN A 1 649 ? -23.516 -18.328 2.314 1 98.62 649 ASN A N 1
ATOM 5074 C CA . ASN A 1 649 ? -24.609 -18.203 1.369 1 98.62 649 ASN A CA 1
ATOM 5075 C C . ASN A 1 649 ? -24.281 -17.234 0.242 1 98.62 649 ASN A C 1
ATOM 5077 O O . ASN A 1 649 ? -24.734 -17.406 -0.89 1 98.62 649 ASN A O 1
ATOM 5081 N N . LEU A 1 650 ? -23.5 -16.203 0.504 1 98.75 650 LEU A N 1
ATOM 5082 C CA . LEU A 1 650 ? -23.047 -15.281 -0.542 1 98.75 650 LEU A CA 1
ATOM 5083 C C . LEU A 1 650 ? -22.219 -16.016 -1.593 1 98.75 650 LEU A C 1
ATOM 5085 O O . LEU A 1 650 ? -22.344 -15.742 -2.789 1 98.75 650 LEU A O 1
ATOM 5089 N N . LEU A 1 651 ? -21.391 -16.938 -1.141 1 98.5 651 LEU A N 1
ATOM 5090 C CA . LEU A 1 651 ? -20.406 -17.594 -2.01 1 98.5 651 LEU A CA 1
ATOM 5091 C C . LEU A 1 651 ? -20.969 -18.875 -2.594 1 98.5 651 LEU A C 1
ATOM 5093 O O . LEU A 1 651 ? -20.25 -19.625 -3.264 1 98.5 651 LEU A O 1
ATOM 5097 N N . ASP A 1 652 ? -22.25 -19.156 -2.346 1 97.25 652 ASP A N 1
ATOM 5098 C CA . ASP A 1 652 ? -22.891 -20.375 -2.854 1 97.25 652 ASP A CA 1
ATOM 5099 C C . ASP A 1 652 ? -22.984 -20.344 -4.379 1 97.25 652 ASP A C 1
ATOM 5101 O O . ASP A 1 652 ? -23.703 -19.516 -4.945 1 97.25 652 ASP A O 1
ATOM 5105 N N . PRO A 1 653 ? -22.281 -21.281 -5.051 1 94.12 653 PRO A N 1
ATOM 5106 C CA . PRO A 1 653 ? -22.281 -21.25 -6.516 1 94.12 653 PRO A CA 1
ATOM 5107 C C . PRO A 1 653 ? -23.656 -21.578 -7.105 1 94.12 653 PRO A C 1
ATOM 5109 O O . PRO A 1 653 ? -23.891 -21.344 -8.297 1 94.12 653 PRO A O 1
ATOM 5112 N N . ALA A 1 654 ? -24.531 -22.094 -6.316 1 94.94 654 ALA A N 1
ATOM 5113 C CA . ALA A 1 654 ? -25.875 -22.438 -6.789 1 94.94 654 ALA A CA 1
ATOM 5114 C C . ALA A 1 654 ? -26.75 -21.203 -6.926 1 94.94 654 ALA A C 1
ATOM 5116 O O . ALA A 1 654 ? -27.812 -21.25 -7.543 1 94.94 654 ALA A O 1
ATOM 5117 N N . ILE A 1 655 ? -26.25 -20.109 -6.41 1 96.62 655 ILE A N 1
ATOM 5118 C CA . ILE A 1 655 ? -27.047 -18.891 -6.418 1 96.62 655 ILE A CA 1
ATOM 5119 C C . ILE A 1 655 ? -26.531 -17.953 -7.516 1 96.62 655 ILE A C 1
ATOM 5121 O O . ILE A 1 655 ? -25.328 -17.703 -7.625 1 96.62 655 ILE A O 1
ATOM 5125 N N . SER A 1 656 ? -27.406 -17.5 -8.391 1 96.44 656 SER A N 1
ATOM 5126 C CA . SER A 1 656 ? -27.125 -16.438 -9.344 1 96.44 656 SER A CA 1
ATOM 5127 C C . SER A 1 656 ? -27.781 -15.125 -8.914 1 96.44 656 SER A C 1
ATOM 5129 O O . SER A 1 656 ? -28.812 -15.133 -8.25 1 96.44 656 SER A O 1
ATOM 5131 N N . TRP A 1 657 ? -27.188 -14.016 -9.25 1 98 657 TRP A N 1
ATOM 5132 C CA . TRP A 1 657 ? -27.672 -12.711 -8.805 1 98 657 TRP A CA 1
ATOM 5133 C C . TRP A 1 657 ? -28.125 -11.875 -9.992 1 98 657 TRP A C 1
ATOM 5135 O O . TRP A 1 657 ? -27.516 -11.914 -11.062 1 98 657 TRP A O 1
ATOM 5145 N N . LYS A 1 658 ? -29.141 -11.133 -9.805 1 97.38 658 LYS A N 1
ATOM 5146 C CA . LYS A 1 658 ? -29.703 -10.227 -10.805 1 97.38 658 LYS A CA 1
ATOM 5147 C C . LYS A 1 658 ? -29.969 -8.844 -10.219 1 97.38 658 LYS A C 1
ATOM 5149 O O . LYS A 1 658 ? -30.516 -8.727 -9.125 1 97.38 658 LYS A O 1
ATOM 5154 N N . GLY A 1 659 ? -29.594 -7.828 -10.93 1 97.12 659 GLY A N 1
ATOM 5155 C CA . GLY A 1 659 ? -29.781 -6.469 -10.453 1 97.12 659 GLY A CA 1
ATOM 5156 C C . GLY A 1 659 ? -31.234 -6.012 -10.5 1 97.12 659 GLY A C 1
ATOM 5157 O O . GLY A 1 659 ? -31.953 -6.332 -11.438 1 97.12 659 GLY A O 1
ATOM 5158 N N . ILE A 1 660 ? -31.594 -5.359 -9.414 1 95.75 660 ILE A N 1
ATOM 5159 C CA . ILE A 1 660 ? -32.875 -4.684 -9.375 1 95.75 660 ILE A CA 1
ATOM 5160 C C . ILE A 1 660 ? -32.719 -3.26 -8.859 1 95.75 660 ILE A C 1
ATOM 5162 O O . ILE A 1 660 ? -31.672 -2.926 -8.281 1 95.75 660 ILE A O 1
ATOM 5166 N N . ASP A 1 661 ? -33.688 -2.355 -9.086 1 92.75 661 ASP A N 1
ATOM 5167 C CA . ASP A 1 661 ? -33.688 -0.977 -8.609 1 92.75 661 ASP A CA 1
ATOM 5168 C C . ASP A 1 661 ? -32.406 -0.254 -9.047 1 92.75 661 ASP A C 1
ATOM 5170 O O . ASP A 1 661 ? -31.656 0.258 -8.203 1 92.75 661 ASP A O 1
ATOM 5174 N N . GLU A 1 662 ? -32.062 -0.247 -10.344 1 90.44 662 GLU A N 1
ATOM 5175 C CA . GLU A 1 662 ? -30.938 0.426 -10.961 1 90.44 662 GLU A CA 1
ATOM 5176 C C . GLU A 1 662 ? -29.609 -0.118 -10.422 1 90.44 662 GLU A C 1
ATOM 5178 O O . GLU A 1 662 ? -28.703 0.65 -10.102 1 90.44 662 GLU A O 1
ATOM 5183 N N . ASP A 1 663 ? -29.578 -1.356 -10.07 1 90.62 663 ASP A N 1
ATOM 5184 C CA . ASP A 1 663 ? -28.391 -2.1 -9.688 1 90.62 663 ASP A CA 1
ATOM 5185 C C . ASP A 1 663 ? -27.859 -1.643 -8.328 1 90.62 663 ASP A C 1
ATOM 5187 O O . ASP A 1 663 ? -26.656 -1.596 -8.109 1 90.62 663 ASP A O 1
ATOM 5191 N N . GLU A 1 664 ? -28.781 -1.198 -7.488 1 94.88 664 GLU A N 1
ATOM 5192 C CA . GLU A 1 664 ? -28.438 -0.917 -6.102 1 94.88 664 GLU A CA 1
ATOM 5193 C C . GLU A 1 664 ? -28.688 -2.131 -5.211 1 94.88 664 GLU A C 1
ATOM 5195 O O . GLU A 1 664 ? -28.062 -2.279 -4.16 1 94.88 664 GLU A O 1
ATOM 5200 N N . PHE A 1 665 ? -29.703 -2.904 -5.637 1 97.56 665 PHE A N 1
ATOM 5201 C CA . PHE A 1 665 ? -30.047 -4.152 -4.961 1 97.56 665 PHE A CA 1
ATOM 5202 C C . PHE A 1 665 ? -30.047 -5.316 -5.945 1 97.56 665 PHE A C 1
ATOM 5204 O O . PHE A 1 665 ? -30.031 -5.109 -7.16 1 97.56 665 PHE A O 1
ATOM 5211 N N . PHE A 1 666 ? -30.031 -6.516 -5.367 1 98.44 666 PHE A N 1
ATOM 5212 C CA . PHE A 1 666 ? -29.891 -7.707 -6.195 1 98.44 666 PHE A CA 1
ATOM 5213 C C . PHE A 1 666 ? -30.703 -8.859 -5.625 1 98.44 666 PHE A C 1
ATOM 5215 O O . PHE A 1 666 ? -30.766 -9.047 -4.406 1 98.44 666 PHE A O 1
ATOM 5222 N N . GLU A 1 667 ? -31.281 -9.609 -6.484 1 98.31 667 GLU A N 1
ATOM 5223 C CA . GLU A 1 667 ? -31.984 -10.836 -6.102 1 98.31 667 GLU A CA 1
ATOM 5224 C C . GLU A 1 667 ? -31.125 -12.07 -6.336 1 98.31 667 GLU A C 1
ATOM 5226 O O . GLU A 1 667 ? -30.531 -12.219 -7.406 1 98.31 667 GLU A O 1
ATOM 5231 N N . GLY A 1 668 ? -30.938 -12.789 -5.238 1 98.12 668 GLY A N 1
ATOM 5232 C CA . GLY A 1 668 ? -30.281 -14.086 -5.367 1 98.12 668 GLY A CA 1
ATOM 5233 C C . GLY A 1 668 ? -31.25 -15.203 -5.742 1 98.12 668 GLY A C 1
ATOM 5234 O O . GLY A 1 668 ? -32.219 -15.469 -5.023 1 98.12 668 GLY A O 1
ATOM 5235 N N . ILE A 1 669 ? -30.953 -15.82 -6.848 1 97.62 669 ILE A N 1
ATOM 5236 C CA . ILE A 1 669 ? -31.875 -16.797 -7.414 1 97.62 669 ILE A CA 1
ATOM 5237 C C . ILE A 1 669 ? -31.203 -18.172 -7.48 1 97.62 669 ILE A C 1
ATOM 5239 O O . ILE A 1 669 ? -30.062 -18.281 -7.949 1 97.62 669 ILE A O 1
ATOM 5243 N N . ASP A 1 670 ? -31.875 -19.156 -6.98 1 96.38 670 ASP A N 1
ATOM 5244 C CA . ASP A 1 670 ? -31.375 -20.531 -7.121 1 96.38 670 ASP A CA 1
ATOM 5245 C C . ASP A 1 670 ? -31.312 -20.938 -8.594 1 96.38 670 ASP A C 1
ATOM 5247 O O . ASP A 1 670 ? -32.312 -20.906 -9.297 1 96.38 670 ASP A O 1
ATOM 5251 N N . ARG A 1 671 ? -30.156 -21.406 -9.055 1 93.06 671 ARG A N 1
ATOM 5252 C CA . ARG A 1 671 ? -29.938 -21.703 -10.469 1 93.06 671 ARG A CA 1
ATOM 5253 C C . ARG A 1 671 ? -30.812 -22.859 -10.93 1 93.06 671 ARG A C 1
ATOM 5255 O O . ARG A 1 671 ? -31.219 -22.922 -12.094 1 93.06 671 ARG A O 1
ATOM 5262 N N . LYS A 1 672 ? -31.094 -23.734 -10.07 1 92.56 672 LYS A N 1
ATOM 5263 C CA . LYS A 1 672 ? -31.797 -24.953 -10.438 1 92.56 672 LYS A CA 1
ATOM 5264 C C . LYS A 1 672 ? -33.312 -24.75 -10.398 1 92.56 672 LYS A C 1
ATOM 5266 O O . LYS A 1 672 ? -34.031 -25.172 -11.312 1 92.56 672 LYS A O 1
ATOM 5271 N N . THR A 1 673 ? -33.844 -24.062 -9.391 1 95.31 673 THR A N 1
ATOM 5272 C CA . THR A 1 673 ? -35.281 -23.984 -9.164 1 95.31 673 THR A CA 1
ATOM 5273 C C . THR A 1 673 ? -35.812 -22.625 -9.602 1 95.31 673 THR A C 1
ATOM 5275 O O . THR A 1 673 ? -37.031 -22.438 -9.719 1 95.31 673 THR A O 1
ATOM 5278 N N . ASP A 1 674 ? -34.938 -21.641 -9.75 1 94.62 674 ASP A N 1
ATOM 5279 C CA . ASP A 1 674 ? -35.281 -20.281 -10.109 1 94.62 674 ASP A CA 1
ATOM 5280 C C . ASP A 1 674 ? -36 -19.578 -8.961 1 94.62 674 ASP A C 1
ATOM 5282 O O . ASP A 1 674 ? -36.594 -18.531 -9.148 1 94.62 674 ASP A O 1
ATOM 5286 N N . GLU A 1 675 ? -35.906 -20.188 -7.863 1 97 675 GLU A N 1
ATOM 5287 C CA . GLU A 1 675 ? -36.531 -19.578 -6.688 1 97 675 GLU A CA 1
ATOM 5288 C C . GLU A 1 675 ? -35.656 -18.438 -6.152 1 97 675 GLU A C 1
ATOM 5290 O O . GLU A 1 675 ? -34.438 -18.547 -6.09 1 97 675 GLU A O 1
ATOM 5295 N N . LYS A 1 676 ? -36.406 -17.375 -5.824 1 96.88 676 LYS A N 1
ATOM 5296 C CA . LYS A 1 676 ? -35.719 -16.281 -5.148 1 96.88 676 LYS A CA 1
ATOM 5297 C C . LYS A 1 676 ? -35.344 -16.672 -3.723 1 96.88 676 LYS A C 1
ATOM 5299 O O . LYS A 1 676 ? -36.219 -17.062 -2.928 1 96.88 676 LYS A O 1
ATOM 5304 N N . LYS A 1 677 ? -34.125 -16.547 -3.406 1 97 677 LYS A N 1
ATOM 5305 C CA . LYS A 1 677 ? -33.625 -16.984 -2.102 1 97 677 LYS A CA 1
ATOM 5306 C C . LYS A 1 677 ? -33.25 -15.805 -1.225 1 97 677 LYS A C 1
ATOM 5308 O O . LYS A 1 677 ? -33.438 -15.828 -0.008 1 97 677 LYS A O 1
ATOM 5313 N N . TRP A 1 678 ? -32.562 -14.859 -1.856 1 98.19 678 TRP A N 1
ATOM 5314 C CA . TRP A 1 678 ? -31.969 -13.789 -1.064 1 98.19 678 TRP A CA 1
ATOM 5315 C C . TRP A 1 678 ? -32.156 -12.438 -1.753 1 98.19 678 TRP A C 1
ATOM 5317 O O . TRP A 1 678 ? -32.469 -12.383 -2.943 1 98.19 678 TRP A O 1
ATOM 5327 N N . ILE A 1 679 ? -32.062 -11.383 -1.06 1 98.12 679 ILE A N 1
ATOM 5328 C CA . ILE A 1 679 ? -31.891 -10.016 -1.548 1 98.12 679 ILE A CA 1
ATOM 5329 C C . ILE A 1 679 ? -30.641 -9.391 -0.941 1 98.12 679 ILE A C 1
ATOM 5331 O O . ILE A 1 679 ? -30.344 -9.594 0.237 1 98.12 679 ILE A O 1
ATOM 5335 N N . GLY A 1 680 ? -29.828 -8.789 -1.774 1 98.44 680 GLY A N 1
ATOM 5336 C CA . GLY A 1 680 ? -28.609 -8.164 -1.287 1 98.44 680 GLY A CA 1
ATOM 5337 C C . GLY A 1 680 ? -28.375 -6.785 -1.877 1 98.44 680 GLY A C 1
ATOM 5338 O O . GLY A 1 680 ? -28.969 -6.43 -2.9 1 98.44 680 GLY A O 1
ATOM 5339 N N . SER A 1 681 ? -27.609 -5.957 -1.217 1 98.56 681 SER A N 1
ATOM 5340 C CA . SER A 1 681 ? -27.172 -4.652 -1.704 1 98.56 681 SER A CA 1
ATOM 5341 C C . SER A 1 681 ? -25.781 -4.734 -2.326 1 98.56 681 SER A C 1
ATOM 5343 O O . SER A 1 681 ? -25.141 -5.789 -2.307 1 98.56 681 SER A O 1
ATOM 5345 N N . ARG A 1 682 ? -25.297 -3.625 -2.922 1 98.12 682 ARG A N 1
ATOM 5346 C CA . ARG A 1 682 ? -23.938 -3.535 -3.443 1 98.12 682 ARG A CA 1
ATOM 5347 C C . ARG A 1 682 ? -22.906 -3.752 -2.338 1 98.12 682 ARG A C 1
ATOM 5349 O O . ARG A 1 682 ? -21.875 -4.371 -2.562 1 98.12 682 ARG A O 1
ATOM 5356 N N . ALA A 1 683 ? -23.219 -3.256 -1.111 1 98.25 683 ALA A N 1
ATOM 5357 C CA . ALA A 1 683 ? -22.328 -3.396 0.041 1 98.25 683 ALA A CA 1
ATOM 5358 C C . ALA A 1 683 ? -22.203 -4.859 0.458 1 98.25 683 ALA A C 1
ATOM 5360 O O . ALA A 1 683 ? -21.234 -5.234 1.132 1 98.25 683 ALA A O 1
ATOM 5361 N N . ASP A 1 684 ? -23.188 -5.668 0.063 1 98.75 684 ASP A N 1
ATOM 5362 C CA . ASP A 1 684 ? -23.156 -7.094 0.371 1 98.75 684 ASP A CA 1
ATOM 5363 C C . ASP A 1 684 ? -22.422 -7.875 -0.72 1 98.75 684 ASP A C 1
ATOM 5365 O O . ASP A 1 684 ? -21.531 -8.672 -0.427 1 98.75 684 ASP A O 1
ATOM 5369 N N . LEU A 1 685 ? -22.734 -7.57 -1.958 1 98.75 685 LEU A N 1
ATOM 5370 C CA . LEU A 1 685 ? -22.281 -8.383 -3.082 1 98.75 685 LEU A CA 1
ATOM 5371 C C . LEU A 1 685 ? -20.812 -8.109 -3.387 1 98.75 685 LEU A C 1
ATOM 5373 O O . LEU A 1 685 ? -20.141 -8.922 -4.027 1 98.75 685 LEU A O 1
ATOM 5377 N N . VAL A 1 686 ? -20.312 -6.98 -2.893 1 98.62 686 VAL A N 1
ATOM 5378 C CA . VAL A 1 686 ? -18.938 -6.609 -3.201 1 98.62 686 VAL A CA 1
ATOM 5379 C C . VAL A 1 686 ? -17.984 -7.648 -2.623 1 98.62 686 VAL A C 1
ATOM 5381 O O . VAL A 1 686 ? -16.891 -7.867 -3.162 1 98.62 686 VAL A O 1
ATOM 5384 N N . PHE A 1 687 ? -18.375 -8.414 -1.58 1 98.81 687 PHE A N 1
ATOM 5385 C CA . PHE A 1 687 ? -17.516 -9.398 -0.916 1 98.81 687 PHE A CA 1
ATOM 5386 C C . PHE A 1 687 ? -17.438 -10.68 -1.729 1 98.81 687 PHE A C 1
ATOM 5388 O O . PHE A 1 687 ? -16.578 -11.531 -1.472 1 98.81 687 PHE A O 1
ATOM 5395 N N . GLY A 1 688 ? -18.281 -10.836 -2.695 1 98.5 688 GLY A N 1
ATOM 5396 C CA . GLY A 1 688 ? -18.188 -11.922 -3.654 1 98.5 688 GLY A CA 1
ATOM 5397 C C . GLY A 1 688 ? -17.625 -11.484 -4.996 1 98.5 688 GLY A C 1
ATOM 5398 O O . GLY A 1 688 ? -17.109 -12.305 -5.75 1 98.5 688 GLY A O 1
ATOM 5399 N N . SER A 1 689 ? -17.766 -10.219 -5.285 1 98.12 689 SER A N 1
ATOM 5400 C CA . SER A 1 689 ? -17.438 -9.727 -6.621 1 98.12 689 SER A CA 1
ATOM 5401 C C . SER A 1 689 ? -16 -9.219 -6.695 1 98.12 689 SER A C 1
ATOM 5403 O O . SER A 1 689 ? -15.312 -9.445 -7.688 1 98.12 689 SER A O 1
ATOM 5405 N N . GLN A 1 690 ? -15.523 -8.445 -5.715 1 98 690 GLN A N 1
ATOM 5406 C CA . GLN A 1 690 ? -14.172 -7.887 -5.699 1 98 690 GLN A CA 1
ATOM 5407 C C . GLN A 1 690 ? -13.148 -8.93 -5.25 1 98 690 GLN A C 1
ATOM 5409 O O . GLN A 1 690 ? -13.328 -9.57 -4.215 1 98 690 GLN A O 1
ATOM 5414 N N . ALA A 1 691 ? -12.086 -9.078 -5.906 1 98.19 691 ALA A N 1
ATOM 5415 C CA . ALA A 1 691 ? -11.203 -10.242 -5.809 1 98.19 691 ALA A CA 1
ATOM 5416 C C . ALA A 1 691 ? -10.578 -10.344 -4.418 1 98.19 691 ALA A C 1
ATOM 5418 O O . ALA A 1 691 ? -10.531 -11.43 -3.832 1 98.19 691 ALA A O 1
ATOM 5419 N N . GLU A 1 692 ? -10.07 -9.258 -3.883 1 98.19 692 GLU A N 1
ATOM 5420 C CA . GLU A 1 692 ? -9.422 -9.312 -2.576 1 98.19 692 GLU A CA 1
ATOM 5421 C C . GLU A 1 692 ? -10.438 -9.539 -1.464 1 98.19 692 GLU A C 1
ATOM 5423 O O . GLU A 1 692 ? -10.195 -10.305 -0.533 1 98.19 692 GLU A O 1
ATOM 5428 N N . LEU A 1 693 ? -11.547 -8.859 -1.547 1 98.75 693 LEU A N 1
ATOM 5429 C CA . LEU A 1 693 ? -12.602 -9.062 -0.558 1 98.75 693 LEU A CA 1
ATOM 5430 C C . LEU A 1 693 ? -13.148 -10.484 -0.64 1 98.75 693 LEU A C 1
ATOM 5432 O O . LEU A 1 693 ? -13.484 -11.086 0.384 1 98.75 693 LEU A O 1
ATOM 5436 N N . ARG A 1 694 ? -13.281 -11.016 -1.83 1 98.62 694 ARG A N 1
ATOM 5437 C CA . ARG A 1 694 ? -13.727 -12.398 -1.975 1 98.62 694 ARG A CA 1
ATOM 5438 C C . ARG A 1 694 ? -12.75 -13.359 -1.315 1 98.62 694 ARG A C 1
ATOM 5440 O O . ARG A 1 694 ? -13.156 -14.328 -0.668 1 98.62 694 ARG A O 1
ATOM 5447 N N . ALA A 1 695 ? -11.469 -13.086 -1.553 1 98.56 695 ALA A N 1
ATOM 5448 C CA . ALA A 1 695 ? -10.461 -13.938 -0.934 1 98.56 695 ALA A CA 1
ATOM 5449 C C . ALA A 1 695 ? -10.633 -13.992 0.581 1 98.56 695 ALA A C 1
ATOM 5451 O O . ALA A 1 695 ? -10.523 -15.055 1.188 1 98.56 695 ALA A O 1
ATOM 5452 N N . ILE A 1 696 ? -10.898 -12.883 1.194 1 98.69 696 ILE A N 1
ATOM 5453 C CA . ILE A 1 696 ? -11.117 -12.82 2.635 1 98.69 696 ILE A CA 1
ATOM 5454 C C . ILE A 1 696 ? -12.445 -13.5 2.984 1 98.69 696 ILE A C 1
ATOM 5456 O O . ILE A 1 696 ? -12.516 -14.273 3.945 1 98.69 696 ILE A O 1
ATOM 5460 N N . ALA A 1 697 ? -13.477 -13.234 2.191 1 98.88 697 ALA A N 1
ATOM 5461 C CA . ALA A 1 697 ? -14.797 -13.828 2.41 1 98.88 697 ALA A CA 1
ATOM 5462 C C . ALA A 1 697 ? -14.719 -15.352 2.379 1 98.88 697 ALA A C 1
ATOM 5464 O O . ALA A 1 697 ? -15.43 -16.031 3.123 1 98.88 697 ALA A O 1
ATOM 5465 N N . GLU A 1 698 ? -13.883 -15.891 1.561 1 98.75 698 GLU A N 1
ATOM 5466 C CA . GLU A 1 698 ? -13.75 -17.328 1.42 1 98.75 698 GLU A CA 1
ATOM 5467 C C . GLU A 1 698 ? -13.141 -17.953 2.672 1 98.75 698 GLU A C 1
ATOM 5469 O O . GLU A 1 698 ? -13.43 -19.109 3.004 1 98.75 698 GLU A O 1
ATOM 5474 N N . VAL A 1 699 ? -12.297 -17.203 3.391 1 98.69 699 VAL A N 1
ATOM 5475 C CA . VAL A 1 699 ? -11.789 -17.672 4.668 1 98.69 699 VAL A CA 1
ATOM 5476 C C . VAL A 1 699 ? -12.945 -17.875 5.648 1 98.69 699 VAL A C 1
ATOM 5478 O O . VAL A 1 699 ? -13.086 -18.938 6.246 1 98.69 699 VAL A O 1
ATOM 5481 N N . TYR A 1 700 ? -13.812 -16.922 5.691 1 98.75 700 TYR A N 1
ATOM 5482 C CA . TYR A 1 700 ? -14.93 -16.969 6.625 1 98.75 700 TYR A CA 1
ATOM 5483 C C . TYR A 1 700 ? -16.016 -17.922 6.129 1 98.75 700 TYR A C 1
ATOM 5485 O O . TYR A 1 700 ? -16.734 -18.516 6.934 1 98.75 700 TYR A O 1
ATOM 5493 N N . GLY A 1 701 ? -16.141 -18.094 4.82 1 98.75 701 GLY A N 1
ATOM 5494 C CA . GLY A 1 701 ? -17.172 -18.938 4.246 1 98.75 701 GLY A CA 1
ATOM 5495 C C . GLY A 1 701 ? -16.812 -20.406 4.223 1 98.75 701 GLY A C 1
ATOM 5496 O O . GLY A 1 701 ? -17.625 -21.25 3.84 1 98.75 701 GLY A O 1
ATOM 5497 N N . SER A 1 702 ? -15.609 -20.766 4.594 1 98.44 702 SER A N 1
ATOM 5498 C CA . SER A 1 702 ? -15.141 -22.156 4.59 1 98.44 702 SER A CA 1
ATOM 5499 C C . SER A 1 702 ? -15.695 -22.922 5.781 1 98.44 702 SER A C 1
ATOM 5501 O O . SER A 1 702 ? -16.234 -22.328 6.715 1 98.44 702 SER A O 1
ATOM 5503 N N . ALA A 1 703 ? -15.539 -24.25 5.777 1 97.38 703 ALA A N 1
ATOM 5504 C CA . ALA A 1 703 ? -16.094 -25.141 6.801 1 97.38 703 ALA A CA 1
ATOM 5505 C C . ALA A 1 703 ? -15.508 -24.812 8.172 1 97.38 703 ALA A C 1
ATOM 5507 O O . ALA A 1 703 ? -16.188 -24.969 9.195 1 97.38 703 ALA A O 1
ATOM 5508 N N . ASP A 1 704 ? -14.305 -24.359 8.211 1 96.31 704 ASP A N 1
ATOM 5509 C CA . ASP A 1 704 ? -13.656 -23.984 9.469 1 96.31 704 ASP A CA 1
ATOM 5510 C C . ASP A 1 704 ? -13.75 -22.484 9.719 1 96.31 704 ASP A C 1
ATOM 5512 O O . ASP A 1 704 ? -13.031 -21.938 10.555 1 96.31 704 ASP A O 1
ATOM 5516 N N . GLY A 1 705 ? -14.641 -21.781 8.992 1 97.94 705 GLY A N 1
ATOM 5517 C CA . GLY A 1 705 ? -14.648 -20.328 9 1 97.94 705 GLY A CA 1
ATOM 5518 C C . GLY A 1 705 ? -15.5 -19.734 10.109 1 97.94 705 GLY A C 1
ATOM 5519 O O . GLY A 1 705 ? -15.359 -18.562 10.453 1 97.94 705 GLY A O 1
ATOM 5520 N N . ASN A 1 706 ? -16.406 -20.516 10.703 1 98.19 706 ASN A N 1
ATOM 5521 C CA . ASN A 1 706 ? -17.344 -19.984 11.688 1 98.19 706 ASN A CA 1
ATOM 5522 C C . ASN A 1 706 ? -16.609 -19.484 12.938 1 98.19 706 ASN A C 1
ATOM 5524 O O . ASN A 1 706 ? -16.828 -18.359 13.367 1 98.19 706 ASN A O 1
ATOM 5528 N N . GLU A 1 707 ? -15.758 -20.312 13.516 1 97.19 707 GLU A N 1
ATOM 5529 C CA . GLU A 1 707 ? -15.008 -19.906 14.703 1 97.19 707 GLU A CA 1
ATOM 5530 C C . GLU A 1 707 ? -14.125 -18.703 14.414 1 97.19 707 GLU A C 1
ATOM 5532 O O . GLU A 1 707 ? -14.016 -17.797 15.25 1 97.19 707 GLU A O 1
ATOM 5537 N N . LYS A 1 708 ? -13.508 -18.734 13.25 1 97.06 708 LYS A N 1
ATOM 5538 C CA . LYS A 1 708 ? -12.656 -17.625 12.844 1 97.06 708 LYS A CA 1
ATOM 5539 C C . LYS A 1 708 ? -13.445 -16.328 12.727 1 97.06 708 LYS A C 1
ATOM 5541 O O . LYS A 1 708 ? -12.992 -15.281 13.18 1 97.06 708 LYS A O 1
ATOM 5546 N N . LEU A 1 709 ? -14.602 -16.406 12.141 1 98.5 709 LEU A N 1
ATOM 5547 C CA . LEU A 1 709 ? -15.43 -15.211 12 1 98.5 709 LEU A CA 1
ATOM 5548 C C . LEU A 1 709 ? -15.82 -14.656 13.367 1 98.5 709 LEU A C 1
ATOM 5550 O O . LEU A 1 709 ? -15.742 -13.445 13.602 1 98.5 709 LEU A O 1
ATOM 5554 N N . ILE A 1 710 ? -16.281 -15.539 14.25 1 98.62 710 ILE A N 1
ATOM 5555 C CA . ILE A 1 710 ? -16.734 -15.109 15.57 1 98.62 710 ILE A CA 1
ATOM 5556 C C . ILE A 1 710 ? -15.594 -14.375 16.281 1 98.62 710 ILE A C 1
ATOM 5558 O O . ILE A 1 710 ? -15.781 -13.266 16.781 1 98.62 710 ILE A O 1
ATOM 5562 N N . LYS A 1 711 ? -14.406 -14.938 16.25 1 98 711 LYS A N 1
ATOM 5563 C CA . LYS A 1 711 ? -13.242 -14.352 16.906 1 98 711 LYS A CA 1
ATOM 5564 C C . LYS A 1 711 ? -12.883 -13.008 16.281 1 98 711 LYS A C 1
ATOM 5566 O O . LYS A 1 711 ? -12.664 -12.031 17 1 98 711 LYS A O 1
ATOM 5571 N N . ASP A 1 712 ? -12.805 -12.969 14.977 1 98.38 712 ASP A N 1
ATOM 5572 C CA . ASP A 1 712 ? -12.398 -11.75 14.281 1 98.38 712 ASP A CA 1
ATOM 5573 C C . ASP A 1 712 ? -13.453 -10.656 14.43 1 98.38 712 ASP A C 1
ATOM 5575 O O . ASP A 1 712 ? -13.117 -9.477 14.547 1 98.38 712 ASP A O 1
ATOM 5579 N N . PHE A 1 713 ? -14.758 -11.055 14.352 1 98.75 713 PHE A N 1
ATOM 5580 C CA . PHE A 1 713 ? -15.836 -10.086 14.523 1 98.75 713 PHE A CA 1
ATOM 5581 C C . PHE A 1 713 ? -15.766 -9.438 15.898 1 98.75 713 PHE A C 1
ATOM 5583 O O . PHE A 1 713 ? -15.836 -8.211 16.016 1 98.75 713 PHE A O 1
ATOM 5590 N N . ILE A 1 714 ? -15.625 -10.227 16.891 1 98.81 714 ILE A N 1
ATOM 5591 C CA . ILE A 1 714 ? -15.617 -9.719 18.266 1 98.81 714 ILE A CA 1
ATOM 5592 C C . ILE A 1 714 ? -14.406 -8.797 18.453 1 98.81 714 ILE A C 1
ATOM 5594 O O . ILE A 1 714 ? -14.516 -7.746 19.094 1 98.81 714 ILE A O 1
ATOM 5598 N N . ALA A 1 715 ? -13.25 -9.156 17.906 1 98.38 715 ALA A N 1
ATOM 5599 C CA . ALA A 1 715 ? -12.062 -8.32 18.016 1 98.38 715 ALA A CA 1
ATOM 5600 C C . ALA A 1 715 ? -12.273 -6.977 17.328 1 98.38 715 ALA A C 1
ATOM 5602 O O . ALA A 1 715 ? -11.922 -5.93 17.859 1 98.38 715 ALA A O 1
ATOM 5603 N N . ALA A 1 716 ? -12.828 -7.023 16.094 1 98.75 716 ALA A N 1
ATOM 5604 C CA . ALA A 1 716 ? -13.094 -5.797 15.352 1 98.75 716 ALA A CA 1
ATOM 5605 C C . ALA A 1 716 ? -14.156 -4.949 16.031 1 98.75 716 ALA A C 1
ATOM 5607 O O . ALA A 1 716 ? -14.055 -3.723 16.078 1 98.75 716 ALA A O 1
ATOM 5608 N N . TRP A 1 717 ? -15.211 -5.613 16.531 1 98.81 717 TRP A N 1
ATOM 5609 C CA . TRP A 1 717 ? -16.234 -4.938 17.312 1 98.81 717 TRP A CA 1
ATOM 5610 C C . TRP A 1 717 ? -15.633 -4.215 18.5 1 98.81 717 TRP A C 1
ATOM 5612 O O . TRP A 1 717 ? -15.898 -3.027 18.719 1 98.81 717 TRP A O 1
ATOM 5622 N N . ASN A 1 718 ? -14.852 -4.926 19.234 1 98.69 718 ASN A N 1
ATOM 5623 C CA . ASN A 1 718 ? -14.203 -4.34 20.406 1 98.69 718 ASN A CA 1
ATOM 5624 C C . ASN A 1 718 ? -13.352 -3.131 20.016 1 98.69 718 ASN A C 1
ATOM 5626 O O . ASN A 1 718 ? -13.344 -2.125 20.734 1 98.69 718 ASN A O 1
ATOM 5630 N N . LYS A 1 719 ? -12.664 -3.221 18.953 1 98.25 719 LYS A N 1
ATOM 5631 C CA . LYS A 1 719 ? -11.859 -2.104 18.469 1 98.25 719 LYS A CA 1
ATOM 5632 C C . LYS A 1 719 ? -12.719 -0.871 18.219 1 98.25 719 LYS A C 1
ATOM 5634 O O . LYS A 1 719 ? -12.43 0.213 18.719 1 98.25 719 LYS A O 1
ATOM 5639 N N . VAL A 1 720 ? -13.773 -1.026 17.469 1 98.75 720 VAL A N 1
ATOM 5640 C CA . VAL A 1 720 ? -14.625 0.098 17.078 1 98.75 720 VAL A CA 1
ATOM 5641 C C . VAL A 1 720 ? -15.273 0.697 18.328 1 98.75 720 VAL A C 1
ATOM 5643 O O . VAL A 1 720 ? -15.375 1.919 18.453 1 98.75 720 VAL A O 1
ATOM 5646 N N . MET A 1 721 ? -15.672 -0.171 19.312 1 98.69 721 MET A N 1
ATOM 5647 C CA . MET A 1 721 ? -16.328 0.293 20.531 1 98.69 721 MET A CA 1
ATOM 5648 C C . MET A 1 721 ? -15.383 1.133 21.375 1 98.69 721 MET A C 1
ATOM 5650 O O . MET A 1 721 ? -15.82 1.905 22.234 1 98.69 721 MET A O 1
ATOM 5654 N N . ASN A 1 722 ? -14.086 0.991 21.078 1 98.19 722 ASN A N 1
ATOM 5655 C CA . ASN A 1 722 ? -13.125 1.638 21.953 1 98.19 722 ASN A CA 1
ATOM 5656 C C . ASN A 1 722 ? -12.289 2.676 21.203 1 98.19 722 ASN A C 1
ATOM 5658 O O . ASN A 1 722 ? -11.312 3.201 21.75 1 98.19 722 ASN A O 1
ATOM 5662 N N . LEU A 1 723 ? -12.547 3.025 19.969 1 97.88 723 LEU A N 1
ATOM 5663 C CA . LEU A 1 723 ? -11.742 3.924 19.156 1 97.88 723 LEU A CA 1
ATOM 5664 C C . LEU A 1 723 ? -11.609 5.293 19.812 1 97.88 723 LEU A C 1
ATOM 5666 O O . LEU A 1 723 ? -10.594 5.969 19.656 1 97.88 723 LEU A O 1
ATOM 5670 N N . ASP A 1 724 ? -12.664 5.707 20.562 1 96.88 724 ASP A N 1
ATOM 5671 C CA . ASP A 1 724 ? -12.672 7.059 21.109 1 96.88 724 ASP A CA 1
ATOM 5672 C C . ASP A 1 724 ? -12.266 7.055 22.578 1 96.88 724 ASP A C 1
ATOM 5674 O O . ASP A 1 724 ? -12.414 8.062 23.281 1 96.88 724 ASP A O 1
ATOM 5678 N N . LEU A 1 725 ? -11.945 5.875 23.109 1 95.81 725 LEU A N 1
ATOM 5679 C CA . LEU A 1 725 ? -11.367 5.801 24.453 1 95.81 725 LEU A CA 1
ATOM 5680 C C . LEU A 1 725 ? -9.852 5.945 24.391 1 95.81 725 LEU A C 1
ATOM 5682 O O . LEU A 1 725 ? -9.125 4.949 24.453 1 95.81 725 LEU A O 1
ATOM 5686 N N . PHE A 1 726 ? -9.352 7.129 24.375 1 92 726 PHE A N 1
ATOM 5687 C CA . PHE A 1 726 ? -7.957 7.434 24.078 1 92 726 PHE A CA 1
ATOM 5688 C C . PHE A 1 726 ? -7.07 7.09 25.281 1 92 726 PHE A C 1
ATOM 5690 O O . PHE A 1 726 ? -5.852 6.977 25.141 1 92 726 PHE A O 1
ATOM 5697 N N . ASN A 1 727 ? -7.648 6.906 26.438 1 81.31 727 ASN A N 1
ATOM 5698 C CA . ASN A 1 727 ? -6.867 6.594 27.641 1 81.31 727 ASN A CA 1
ATOM 5699 C C . ASN A 1 727 ? -6.605 5.098 27.766 1 81.31 727 ASN A C 1
ATOM 5701 O O . ASN A 1 727 ? -5.895 4.66 28.672 1 81.31 727 ASN A O 1
ATOM 5705 N N . LEU A 1 728 ? -7.367 4.395 26.969 1 70.75 728 LEU A N 1
ATOM 5706 C CA . LEU A 1 728 ? -7.121 2.959 26.984 1 70.75 728 LEU A CA 1
ATOM 5707 C C . LEU A 1 728 ? -5.758 2.633 26.391 1 70.75 728 LEU A C 1
ATOM 5709 O O . LEU A 1 728 ? -5.352 3.246 25.391 1 70.75 728 LEU A O 1
ATOM 5713 N N . ALA A 1 729 ? -4.789 2.314 27.281 1 50.47 729 ALA A N 1
ATOM 5714 C CA . ALA A 1 729 ? -3.48 1.921 26.766 1 50.47 729 ALA A CA 1
ATOM 5715 C C . ALA A 1 729 ? -3.623 0.981 25.562 1 50.47 729 ALA A C 1
ATOM 5717 O O . ALA A 1 729 ? -4.164 -0.119 25.688 1 50.47 729 ALA A O 1
ATOM 5718 N N . HIS A 1 730 ? -4.047 1.47 24.344 1 44.03 730 HIS A N 1
ATOM 5719 C CA . HIS A 1 730 ? -4.176 0.594 23.188 1 44.03 730 HIS A CA 1
ATOM 5720 C C . HIS A 1 730 ? -2.807 0.122 22.703 1 44.03 730 HIS A C 1
ATOM 5722 O O . HIS A 1 730 ? -1.819 0.853 22.812 1 44.03 730 HIS A O 1
ATOM 5728 N N . MET B 1 1 ? -16.609 1.554 -30.297 1 23.47 1 MET B N 1
ATOM 5729 C CA . MET B 1 1 ? -16.969 1.203 -28.922 1 23.47 1 MET B CA 1
ATOM 5730 C C . MET B 1 1 ? -16.984 2.439 -28.031 1 23.47 1 MET B C 1
ATOM 5732 O O . MET B 1 1 ? -16.031 3.209 -28.016 1 23.47 1 MET B O 1
ATOM 5736 N N . GLY B 1 2 ? -17.984 3.076 -27.859 1 30.67 2 GLY B N 1
ATOM 5737 C CA . GLY B 1 2 ? -18.188 4.355 -27.188 1 30.67 2 GLY B CA 1
ATOM 5738 C C . GLY B 1 2 ? -17.562 4.418 -25.812 1 30.67 2 GLY B C 1
ATOM 5739 O O . GLY B 1 2 ? -17.609 3.441 -25.062 1 30.67 2 GLY B O 1
ATOM 5740 N N . ASP B 1 3 ? -16.5 5.195 -25.562 1 39.41 3 ASP B N 1
ATOM 5741 C CA . ASP B 1 3 ? -15.648 5.48 -24.422 1 39.41 3 ASP B CA 1
ATOM 5742 C C . ASP B 1 3 ? -16.469 5.75 -23.172 1 39.41 3 ASP B C 1
ATOM 5744 O O . ASP B 1 3 ? -16.766 6.902 -22.844 1 39.41 3 ASP B O 1
ATOM 5748 N N . SER B 1 4 ? -17.5 5.129 -22.938 1 46.44 4 SER B N 1
ATOM 5749 C CA . SER B 1 4 ? -18.328 5.465 -21.781 1 46.44 4 SER B CA 1
ATOM 5750 C C . SER B 1 4 ? -17.516 5.383 -20.484 1 46.44 4 SER B C 1
ATOM 5752 O O . SER B 1 4 ? -17.141 4.293 -20.062 1 46.44 4 SER B O 1
ATOM 5754 N N . LYS B 1 5 ? -16.906 6.422 -20.234 1 55.53 5 LYS B N 1
ATOM 5755 C CA . LYS B 1 5 ? -16.109 6.645 -19.031 1 55.53 5 LYS B CA 1
ATOM 5756 C C . LYS B 1 5 ? -16.938 6.328 -17.781 1 55.53 5 LYS B C 1
ATOM 5758 O O . LYS B 1 5 ? -18.062 6.789 -17.641 1 55.53 5 LYS B O 1
ATOM 5763 N N . CYS B 1 6 ? -16.625 5.332 -17.062 1 66.88 6 CYS B N 1
ATOM 5764 C CA . CYS B 1 6 ? -17.219 5.039 -15.758 1 66.88 6 CYS B CA 1
ATOM 5765 C C . CYS B 1 6 ? -17.312 6.301 -14.906 1 66.88 6 CYS B C 1
ATOM 5767 O O . CYS B 1 6 ? -16.312 6.941 -14.617 1 66.88 6 CYS B O 1
ATOM 5769 N N . PRO B 1 7 ? -18.578 6.703 -14.68 1 70.5 7 PRO B N 1
ATOM 5770 C CA . PRO B 1 7 ? -18.766 7.969 -13.961 1 70.5 7 PRO B CA 1
ATOM 5771 C C . PRO B 1 7 ? -18.125 7.953 -12.578 1 70.5 7 PRO B C 1
ATOM 5773 O O . PRO B 1 7 ? -17.984 9.008 -11.945 1 70.5 7 PRO B O 1
ATOM 5776 N N . TYR B 1 8 ? -17.656 6.699 -12.172 1 79.12 8 TYR B N 1
ATOM 5777 C CA . TYR B 1 8 ? -17.203 6.605 -10.789 1 79.12 8 TYR B CA 1
ATOM 5778 C C . TYR B 1 8 ? -15.68 6.48 -10.719 1 79.12 8 TYR B C 1
ATOM 5780 O O . TYR B 1 8 ? -15.125 6.188 -9.664 1 79.12 8 TYR B O 1
ATOM 5788 N N . ARG B 1 9 ? -15.047 6.691 -11.812 1 79.38 9 ARG B N 1
ATOM 5789 C CA . ARG B 1 9 ? -13.586 6.59 -11.867 1 79.38 9 ARG B CA 1
ATOM 5790 C C . ARG B 1 9 ? -12.938 7.52 -10.852 1 79.38 9 ARG B C 1
ATOM 5792 O O . ARG B 1 9 ? -11.914 7.172 -10.258 1 79.38 9 ARG B O 1
ATOM 5799 N N . ASP B 1 10 ? -13.586 8.625 -10.633 1 84.69 10 ASP B N 1
ATOM 5800 C CA . ASP B 1 10 ? -13.008 9.688 -9.812 1 84.69 10 ASP B CA 1
ATOM 5801 C C . ASP B 1 10 ? -13.859 9.953 -8.57 1 84.69 10 ASP B C 1
ATOM 5803 O O . ASP B 1 10 ? -14.117 11.102 -8.219 1 84.69 10 ASP B O 1
ATOM 5807 N N . ALA B 1 11 ? -14.242 8.812 -7.984 1 91.88 11 ALA B N 1
ATOM 5808 C CA . ALA B 1 11 ? -15.141 8.914 -6.836 1 91.88 11 ALA B CA 1
ATOM 5809 C C . ALA B 1 11 ? -14.57 9.859 -5.781 1 91.88 11 ALA B C 1
ATOM 5811 O O . ALA B 1 11 ? -13.367 9.859 -5.52 1 91.88 11 ALA B O 1
ATOM 5812 N N . ASN B 1 12 ? -15.375 10.727 -5.172 1 94.94 12 ASN B N 1
ATOM 5813 C CA . ASN B 1 12 ? -14.969 11.703 -4.164 1 94.94 12 ASN B CA 1
ATOM 5814 C C . ASN B 1 12 ? -14.961 11.086 -2.768 1 94.94 12 ASN B C 1
ATOM 5816 O O . ASN B 1 12 ? -15.539 11.641 -1.834 1 94.94 12 ASN B O 1
ATOM 5820 N N . VAL B 1 13 ? -14.32 9.883 -2.58 1 96.31 13 VAL B N 1
ATOM 5821 C CA . VAL B 1 13 ? -14.18 9.117 -1.351 1 96.31 13 VAL B CA 1
ATOM 5822 C C . VAL B 1 13 ? -12.703 8.797 -1.109 1 96.31 13 VAL B C 1
ATOM 5824 O O . VAL B 1 13 ? -11.836 9.227 -1.874 1 96.31 13 VAL B O 1
ATOM 5827 N N .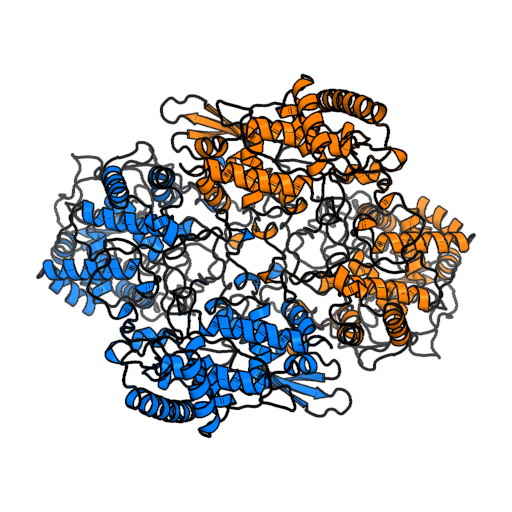 ALA B 1 14 ? -12.43 8.102 -0.036 1 95.56 14 ALA B N 1
ATOM 5828 C CA . ALA B 1 14 ? -11.055 7.758 0.314 1 95.56 14 ALA B CA 1
ATOM 5829 C C . ALA B 1 14 ? -10.344 7.062 -0.847 1 95.56 14 ALA B C 1
ATOM 5831 O O . ALA B 1 14 ? -10.859 6.082 -1.391 1 95.56 14 ALA B O 1
ATOM 5832 N N . GLY B 1 15 ? -9.195 7.637 -1.193 1 93.31 15 GLY B N 1
ATOM 5833 C CA . GLY B 1 15 ? -8.383 7.027 -2.234 1 93.31 15 GLY B CA 1
ATOM 5834 C C . GLY B 1 15 ? -8.789 7.457 -3.633 1 93.31 15 GLY B C 1
ATOM 5835 O O . GLY B 1 15 ? -8.156 7.062 -4.617 1 93.31 15 GLY B O 1
ATOM 5836 N N . GLY B 1 16 ? -9.828 8.281 -3.809 1 94.19 16 GLY B N 1
ATOM 5837 C CA . GLY B 1 16 ? -10.258 8.734 -5.121 1 94.19 16 GLY B CA 1
ATOM 5838 C C . GLY B 1 16 ? -9.508 9.969 -5.598 1 94.19 16 GLY B C 1
ATOM 5839 O O . GLY B 1 16 ? -8.641 10.484 -4.891 1 94.19 16 GLY B O 1
ATOM 5840 N N . GLY B 1 17 ? -9.727 10.336 -6.848 1 94.38 17 GLY B N 1
ATOM 5841 C CA . GLY B 1 17 ? -9.164 11.555 -7.418 1 94.38 17 GLY B CA 1
ATOM 5842 C C . GLY B 1 17 ? -7.777 11.344 -8.008 1 94.38 17 GLY B C 1
ATOM 5843 O O . GLY B 1 17 ? -7.375 10.211 -8.273 1 94.38 17 GLY B O 1
ATOM 5844 N N . THR B 1 18 ? -7.09 12.445 -8.281 1 94.69 18 THR B N 1
ATOM 5845 C CA . THR B 1 18 ? -5.73 12.422 -8.82 1 94.69 18 THR B CA 1
ATOM 5846 C C . THR B 1 18 ? -4.73 12.039 -7.73 1 94.69 18 THR B C 1
ATOM 5848 O O . THR B 1 18 ? -4.762 12.602 -6.629 1 94.69 18 THR B O 1
ATOM 5851 N N . HIS B 1 19 ? -3.852 11.117 -8.047 1 93.06 19 HIS B N 1
ATOM 5852 C CA . HIS B 1 19 ? -2.902 10.617 -7.059 1 93.06 19 HIS B CA 1
ATOM 5853 C C . HIS B 1 19 ? -1.491 11.117 -7.348 1 93.06 19 HIS B C 1
ATOM 5855 O O . HIS B 1 19 ? -1.236 11.688 -8.414 1 93.06 19 HIS B O 1
ATOM 5861 N N . ASN B 1 20 ? -0.604 10.844 -6.418 1 95.12 20 ASN B N 1
ATOM 5862 C CA . ASN B 1 20 ? 0.771 11.32 -6.508 1 95.12 20 ASN B CA 1
ATOM 5863 C C . ASN B 1 20 ? 1.469 10.797 -7.762 1 95.12 20 ASN B C 1
ATOM 5865 O O . ASN B 1 20 ? 2.191 11.531 -8.43 1 95.12 20 ASN B O 1
ATOM 5869 N N . LYS B 1 21 ? 1.222 9.578 -8.117 1 91.5 21 LYS B N 1
ATOM 5870 C CA . LYS B 1 21 ? 1.887 8.992 -9.273 1 91.5 21 LYS B CA 1
ATOM 5871 C C . LYS B 1 21 ? 1.425 9.656 -10.57 1 91.5 21 LYS B C 1
ATOM 5873 O O . LYS B 1 21 ? 2.121 9.594 -11.586 1 91.5 21 LYS B O 1
ATOM 5878 N N . ASP B 1 22 ? 0.224 10.188 -10.516 1 92.38 22 ASP B N 1
ATOM 5879 C CA . ASP B 1 22 ? -0.273 10.906 -11.68 1 92.38 22 ASP B CA 1
ATOM 5880 C C . ASP B 1 22 ? 0.487 12.219 -11.883 1 92.38 22 ASP B C 1
ATOM 5882 O O . ASP B 1 22 ? 0.73 12.633 -13.016 1 92.38 22 ASP B O 1
ATOM 5886 N N . TRP B 1 23 ? 0.892 12.844 -10.742 1 94.88 23 TRP B N 1
ATOM 5887 C CA . TRP B 1 23 ? 1.637 14.094 -10.789 1 94.88 23 TRP B CA 1
ATOM 5888 C C . TRP B 1 23 ? 3.111 13.844 -11.086 1 94.88 23 TRP B C 1
ATOM 5890 O O . TRP B 1 23 ? 3.738 14.609 -11.828 1 94.88 23 TRP B O 1
ATOM 5900 N N . TRP B 1 24 ? 3.578 12.82 -10.5 1 94.81 24 TRP B N 1
ATOM 5901 C CA . TRP B 1 24 ? 4.992 12.477 -10.617 1 94.81 24 TRP B CA 1
ATOM 5902 C C . TRP B 1 24 ? 5.168 11.008 -10.992 1 94.81 24 TRP B C 1
ATOM 5904 O O . TRP B 1 24 ? 5.527 10.188 -10.148 1 94.81 24 TRP B O 1
ATOM 5914 N N . PRO B 1 25 ? 4.992 10.656 -12.227 1 89.31 25 PRO B N 1
ATOM 5915 C CA . PRO B 1 25 ? 5.02 9.258 -12.672 1 89.31 25 PRO B CA 1
ATOM 5916 C C . PRO B 1 25 ? 6.383 8.602 -12.453 1 89.31 25 PRO B C 1
ATOM 5918 O O . PRO B 1 25 ? 6.484 7.371 -12.469 1 89.31 25 PRO B O 1
ATOM 5921 N N . GLU B 1 26 ? 7.488 9.375 -12.203 1 88.19 26 GLU B N 1
ATOM 5922 C CA . GLU B 1 26 ? 8.828 8.812 -12.047 1 88.19 26 GLU B CA 1
ATOM 5923 C C . GLU B 1 26 ? 9.172 8.609 -10.578 1 88.19 26 GLU B C 1
ATOM 5925 O O . GLU B 1 26 ? 10.297 8.234 -10.242 1 88.19 26 GLU B O 1
ATOM 5930 N N . THR B 1 27 ? 8.188 8.859 -9.773 1 90.19 27 THR B N 1
ATOM 5931 C CA . THR B 1 27 ? 8.43 8.773 -8.336 1 90.19 27 THR B CA 1
ATOM 5932 C C . THR B 1 27 ? 8.898 7.367 -7.953 1 90.19 27 THR B C 1
ATOM 5934 O O . THR B 1 27 ? 8.477 6.383 -8.562 1 90.19 27 THR B O 1
ATOM 5937 N N . LEU B 1 28 ? 9.828 7.316 -6.969 1 94.75 28 LEU B N 1
ATOM 5938 C CA . LEU B 1 28 ? 10.344 6.051 -6.453 1 94.75 28 LEU B CA 1
ATOM 5939 C C . LEU B 1 28 ? 9.227 5.219 -5.84 1 94.75 28 LEU B C 1
ATOM 5941 O O . LEU B 1 28 ? 8.445 5.719 -5.031 1 94.75 28 LEU B O 1
ATOM 5945 N N . LYS B 1 29 ? 9.102 3.912 -6.191 1 93.62 29 LYS B N 1
ATOM 5946 C CA . LYS B 1 29 ? 7.984 3.055 -5.812 1 93.62 29 LYS B CA 1
ATOM 5947 C C . LYS B 1 29 ? 8.281 2.303 -4.52 1 93.62 29 LYS B C 1
ATOM 5949 O O . LYS B 1 29 ? 8.406 1.076 -4.52 1 93.62 29 LYS B O 1
ATOM 5954 N N . LEU B 1 30 ? 8.18 2.963 -3.379 1 96.75 30 LEU B N 1
ATOM 5955 C CA . LEU B 1 30 ? 8.469 2.361 -2.082 1 96.75 30 LEU B CA 1
ATOM 5956 C C . LEU B 1 30 ? 7.332 1.45 -1.638 1 96.75 30 LEU B C 1
ATOM 5958 O O . LEU B 1 30 ? 7.504 0.633 -0.73 1 96.75 30 LEU B O 1
ATOM 5962 N N . ASP B 1 31 ? 6.125 1.543 -2.295 1 93.62 31 ASP B N 1
ATOM 5963 C CA . ASP B 1 31 ? 4.969 0.718 -1.953 1 93.62 31 ASP B CA 1
ATOM 5964 C C . ASP B 1 31 ? 5.266 -0.763 -2.18 1 93.62 31 ASP B C 1
ATOM 5966 O O . ASP B 1 31 ? 4.695 -1.625 -1.511 1 93.62 31 ASP B O 1
ATOM 5970 N N . ALA B 1 32 ? 6.223 -1.034 -3.062 1 95.25 32 ALA B N 1
ATOM 5971 C CA . ALA B 1 32 ? 6.613 -2.414 -3.336 1 95.25 32 ALA B CA 1
ATOM 5972 C C . ALA B 1 32 ? 7.273 -3.049 -2.113 1 95.25 32 ALA B C 1
ATOM 5974 O O . ALA B 1 32 ? 7.348 -4.277 -2.01 1 95.25 32 ALA B O 1
ATOM 5975 N N . LEU B 1 33 ? 7.73 -2.232 -1.14 1 97.38 33 LEU B N 1
ATOM 5976 C CA . LEU B 1 33 ? 8.453 -2.725 0.029 1 97.38 33 LEU B CA 1
ATOM 5977 C C . LEU B 1 33 ? 7.504 -2.922 1.208 1 97.38 33 LEU B C 1
ATOM 5979 O O . LEU B 1 33 ? 7.926 -3.359 2.281 1 97.38 33 LEU B O 1
ATOM 5983 N N . ARG B 1 34 ? 6.219 -2.613 1 1 94.94 34 ARG B N 1
ATOM 5984 C CA . ARG B 1 34 ? 5.285 -2.711 2.119 1 94.94 34 ARG B CA 1
ATOM 5985 C C . ARG B 1 34 ? 3.988 -3.391 1.694 1 94.94 34 ARG B C 1
ATOM 5987 O O . ARG B 1 34 ? 2.898 -2.918 2.021 1 94.94 34 ARG B O 1
ATOM 5994 N N . GLN B 1 35 ? 4.078 -4.508 0.917 1 93.94 35 GLN B N 1
ATOM 5995 C CA . GLN B 1 35 ? 2.939 -5.328 0.512 1 93.94 35 GLN B CA 1
ATOM 5996 C C . GLN B 1 35 ? 2.852 -6.598 1.354 1 93.94 35 GLN B C 1
ATOM 5998 O O . GLN B 1 35 ? 3.814 -6.977 2.023 1 93.94 35 GLN B O 1
ATOM 6003 N N . HIS B 1 36 ? 1.65 -7.199 1.303 1 94.06 36 HIS B N 1
ATOM 6004 C CA . HIS B 1 36 ? 1.39 -8.492 1.919 1 94.06 36 HIS B CA 1
ATOM 6005 C C . HIS B 1 36 ? 1.685 -8.461 3.414 1 94.06 36 HIS B C 1
ATOM 6007 O O . HIS B 1 36 ? 2.377 -9.344 3.934 1 94.06 36 HIS B O 1
ATOM 6013 N N . THR B 1 37 ? 1.172 -7.445 4.016 1 93.25 37 THR B N 1
ATOM 6014 C CA . THR B 1 37 ? 1.404 -7.262 5.441 1 93.25 37 THR B CA 1
ATOM 6015 C C . THR B 1 37 ? 0.282 -7.895 6.258 1 93.25 37 THR B C 1
ATOM 6017 O O . THR B 1 37 ? -0.669 -8.438 5.695 1 93.25 37 THR B O 1
ATOM 6020 N N . ALA B 1 38 ? 0.406 -7.82 7.52 1 93.38 38 ALA B N 1
ATOM 6021 C CA . ALA B 1 38 ? -0.573 -8.398 8.438 1 93.38 38 ALA B CA 1
ATOM 6022 C C . ALA B 1 38 ? -1.943 -7.75 8.258 1 93.38 38 ALA B C 1
ATOM 6024 O O . ALA B 1 38 ? -2.975 -8.398 8.453 1 93.38 38 ALA B O 1
ATOM 6025 N N . GLU B 1 39 ? -1.96 -6.551 7.75 1 94.44 39 GLU B N 1
ATOM 6026 C CA . GLU B 1 39 ? -3.205 -5.801 7.613 1 94.44 39 GLU B CA 1
ATOM 6027 C C . GLU B 1 39 ? -4.066 -6.355 6.484 1 94.44 39 GLU B C 1
ATOM 6029 O O . GLU B 1 39 ? -5.266 -6.086 6.418 1 94.44 39 GLU B O 1
ATOM 6034 N N . SER B 1 40 ? -3.477 -7.125 5.613 1 95.69 40 SER B N 1
ATOM 6035 C CA . SER B 1 40 ? -4.223 -7.719 4.508 1 95.69 40 SER B CA 1
ATOM 6036 C C . SER B 1 40 ? -4.609 -9.164 4.816 1 95.69 40 SER B C 1
ATOM 6038 O O . SER B 1 40 ? -5.453 -9.742 4.133 1 95.69 40 SER B O 1
ATOM 6040 N N . ASN B 1 41 ? -3.998 -9.758 5.844 1 97.06 41 ASN B N 1
ATOM 6041 C CA . ASN B 1 41 ? -4.078 -11.195 6.066 1 97.06 41 ASN B CA 1
ATOM 6042 C C . ASN B 1 41 ? -5.176 -11.547 7.066 1 97.06 41 ASN B C 1
ATOM 6044 O O . ASN B 1 41 ? -5.047 -11.266 8.258 1 97.06 41 ASN B O 1
ATOM 6048 N N . PRO B 1 42 ? -6.215 -12.195 6.656 1 97.88 42 PRO B N 1
ATOM 6049 C CA . PRO B 1 42 ? -7.309 -12.531 7.574 1 97.88 42 PRO B CA 1
ATOM 6050 C C . PRO B 1 42 ? -6.945 -13.656 8.539 1 97.88 42 PRO B C 1
ATOM 6052 O O . PRO B 1 42 ? -7.66 -13.891 9.516 1 97.88 42 PRO B O 1
ATOM 6055 N N . LEU B 1 43 ? -5.875 -14.375 8.32 1 97.19 43 LEU B N 1
ATOM 6056 C CA . LEU B 1 43 ? -5.535 -15.523 9.148 1 97.19 43 LEU B CA 1
ATOM 6057 C C . LEU B 1 43 ? -4.73 -15.094 10.367 1 97.19 43 LEU B C 1
ATOM 6059 O O . LEU B 1 43 ? -4.605 -15.859 11.336 1 97.19 43 LEU B O 1
ATOM 6063 N N . GLY B 1 44 ? -4.203 -13.906 10.266 1 91.81 44 GLY B N 1
ATOM 6064 C CA . GLY B 1 44 ? -3.506 -13.352 11.422 1 91.81 44 GLY B CA 1
ATOM 6065 C C . GLY B 1 44 ? -2.023 -13.68 11.43 1 91.81 44 GLY B C 1
ATOM 6066 O O . GLY B 1 44 ? -1.56 -14.508 10.648 1 91.81 44 GLY B O 1
ATOM 6067 N N . LYS B 1 45 ? -1.297 -13.094 12.273 1 86.81 45 LYS B N 1
ATOM 6068 C CA . LYS B 1 45 ? 0.161 -13.156 12.312 1 86.81 45 LYS B CA 1
ATOM 6069 C C . LYS B 1 45 ? 0.633 -14.508 12.859 1 86.81 45 LYS B C 1
ATOM 6071 O O . LYS B 1 45 ? 1.758 -14.93 12.586 1 86.81 45 LYS B O 1
ATOM 6076 N N . ASP B 1 46 ? -0.24 -15.219 13.531 1 89 46 ASP B N 1
ATOM 6077 C CA . ASP B 1 46 ? 0.179 -16.438 14.219 1 89 46 ASP B CA 1
ATOM 6078 C C . ASP B 1 46 ? -0.151 -17.672 13.391 1 89 46 ASP B C 1
ATOM 6080 O O . ASP B 1 46 ? 0.248 -18.797 13.742 1 89 46 ASP B O 1
ATOM 6084 N N . PHE B 1 47 ? -0.804 -17.484 12.305 1 95.19 47 PHE B N 1
ATOM 6085 C CA . PHE B 1 47 ? -1.16 -18.625 11.469 1 95.19 47 PHE B CA 1
ATOM 6086 C C . PHE B 1 47 ? 0.076 -19.203 10.805 1 95.19 47 PHE B C 1
ATOM 6088 O O . PHE B 1 47 ? 0.86 -18.484 10.188 1 95.19 47 PHE B O 1
ATOM 6095 N N . ASP B 1 48 ? 0.263 -20.5 10.953 1 95.56 48 ASP B N 1
ATOM 6096 C CA . ASP B 1 48 ? 1.339 -21.266 10.328 1 95.56 48 ASP B CA 1
ATOM 6097 C C . ASP B 1 48 ? 0.785 -22.281 9.336 1 95.56 48 ASP B C 1
ATOM 6099 O O . ASP B 1 48 ? 0.278 -23.328 9.742 1 95.56 48 ASP B O 1
ATOM 6103 N N . TYR B 1 49 ? 0.938 -22.047 8.078 1 96.75 49 TYR B N 1
ATOM 6104 C CA . TYR B 1 49 ? 0.351 -22.891 7.035 1 96.75 49 TYR B CA 1
ATOM 6105 C C . TYR B 1 49 ? 0.891 -24.312 7.105 1 96.75 49 TYR B C 1
ATOM 6107 O O . TYR B 1 49 ? 0.141 -25.266 6.938 1 96.75 49 TYR B O 1
ATOM 6115 N N . ALA B 1 50 ? 2.195 -24.438 7.305 1 96.69 50 ALA B N 1
ATOM 6116 C CA . ALA B 1 50 ? 2.787 -25.781 7.379 1 96.69 50 ALA B CA 1
ATOM 6117 C C . ALA B 1 50 ? 2.129 -26.609 8.477 1 96.69 50 ALA B C 1
ATOM 6119 O O . ALA B 1 50 ? 1.822 -27.781 8.266 1 96.69 50 ALA B O 1
ATOM 6120 N N . SER B 1 51 ? 1.933 -25.984 9.586 1 96.94 51 SER B N 1
ATOM 6121 C CA . SER B 1 51 ? 1.279 -26.672 10.703 1 96.94 51 SER B CA 1
ATOM 6122 C C . SER B 1 51 ? -0.158 -27.047 10.352 1 96.94 51 SER B C 1
ATOM 6124 O O . SER B 1 51 ? -0.613 -28.156 10.664 1 96.94 51 SER B O 1
ATOM 6126 N N . ALA B 1 52 ? -0.886 -26.109 9.742 1 97.56 52 ALA B N 1
ATOM 6127 C CA . ALA B 1 52 ? -2.26 -26.391 9.328 1 97.56 52 ALA B CA 1
ATOM 6128 C C . ALA B 1 52 ? -2.307 -27.531 8.312 1 97.56 52 ALA B C 1
ATOM 6130 O O . ALA B 1 52 ? -3.15 -28.422 8.414 1 97.56 52 ALA B O 1
ATOM 6131 N N . PHE B 1 53 ? -1.434 -27.547 7.383 1 98.19 53 PHE B N 1
ATOM 6132 C CA . PHE B 1 53 ? -1.379 -28.547 6.316 1 98.19 53 PHE B CA 1
ATOM 6133 C C . PHE B 1 53 ? -1.178 -29.938 6.891 1 98.19 53 PHE B C 1
ATOM 6135 O O . PHE B 1 53 ? -1.704 -30.922 6.355 1 98.19 53 PHE B O 1
ATOM 6142 N N . LYS B 1 54 ? -0.452 -30.078 7.945 1 97.44 54 LYS B N 1
ATOM 6143 C CA . LYS B 1 54 ? -0.16 -31.375 8.555 1 97.44 54 LYS B CA 1
ATOM 6144 C C . LYS B 1 54 ? -1.441 -32.062 9 1 97.44 54 LYS B C 1
ATOM 6146 O O . LYS B 1 54 ? -1.474 -33.281 9.125 1 97.44 54 LYS B O 1
ATOM 6151 N N . THR B 1 55 ? -2.465 -31.312 9.188 1 97.88 55 THR B N 1
ATOM 6152 C CA . THR B 1 55 ? -3.723 -31.891 9.648 1 97.88 55 THR B CA 1
ATOM 6153 C C . THR B 1 55 ? -4.637 -32.219 8.461 1 97.88 55 THR B C 1
ATOM 6155 O O . THR B 1 55 ? -5.746 -32.719 8.648 1 97.88 55 THR B O 1
ATOM 6158 N N . LEU B 1 56 ? -4.227 -31.969 7.266 1 98.31 56 LEU B N 1
ATOM 6159 C CA . LEU B 1 56 ? -5.008 -32.125 6.047 1 98.31 56 LEU B CA 1
ATOM 6160 C C . LEU B 1 56 ? -5.168 -33.594 5.699 1 98.31 56 LEU B C 1
ATOM 6162 O O . LEU B 1 56 ? -4.199 -34.375 5.734 1 98.31 56 LEU B O 1
ATOM 6166 N N . ASP B 1 57 ? -6.379 -34.094 5.422 1 98.44 57 ASP B N 1
ATOM 6167 C CA . ASP B 1 57 ? -6.605 -35.406 4.777 1 98.44 57 ASP B CA 1
ATOM 6168 C C . ASP B 1 57 ? -6.223 -35.344 3.299 1 98.44 57 ASP B C 1
ATOM 6170 O O . ASP B 1 57 ? -7.094 -35.219 2.432 1 98.44 57 ASP B O 1
ATOM 6174 N N . TYR B 1 58 ? -4.957 -35.5 3.066 1 98.56 58 TYR B N 1
ATOM 6175 C CA . TYR B 1 58 ? -4.395 -35.344 1.732 1 98.56 58 TYR B CA 1
ATOM 6176 C C . TYR B 1 58 ? -5.016 -36.312 0.742 1 98.56 58 TYR B C 1
ATOM 6178 O O . TYR B 1 58 ? -5.359 -35.938 -0.381 1 98.56 58 TYR B O 1
ATOM 6186 N N . GLU B 1 59 ? -5.156 -37.594 1.093 1 98.31 59 GLU B N 1
ATOM 6187 C CA . GLU B 1 59 ? -5.742 -38.594 0.204 1 98.31 59 GLU B CA 1
ATOM 6188 C C . GLU B 1 59 ? -7.211 -38.281 -0.074 1 98.31 59 GLU B C 1
ATOM 6190 O O . GLU B 1 59 ? -7.691 -38.5 -1.191 1 98.31 59 GLU B O 1
ATOM 6195 N N . GLY B 1 60 ? -7.91 -37.875 0.994 1 98.75 60 GLY B N 1
ATOM 6196 C CA . GLY B 1 60 ? -9.289 -37.438 0.799 1 98.75 60 GLY B CA 1
ATOM 6197 C C . GLY B 1 60 ? -9.43 -36.281 -0.161 1 98.75 60 GLY B C 1
ATOM 6198 O O . GLY B 1 60 ? -10.336 -36.281 -0.995 1 98.75 60 GLY B O 1
ATOM 6199 N N . LEU B 1 61 ? -8.539 -35.344 -0.045 1 98.81 61 LEU B N 1
ATOM 6200 C CA . LEU B 1 61 ? -8.523 -34.188 -0.95 1 98.81 61 LEU B CA 1
ATOM 6201 C C . LEU B 1 61 ? -8.305 -34.656 -2.391 1 98.81 61 LEU B C 1
ATOM 6203 O O . LEU B 1 61 ? -9.023 -34.219 -3.295 1 98.81 61 LEU B O 1
ATOM 6207 N N . LYS B 1 62 ? -7.32 -35.5 -2.656 1 98.69 62 LYS B N 1
ATOM 6208 C CA . LYS B 1 62 ? -7.055 -35.969 -4.012 1 98.69 62 LYS B CA 1
ATOM 6209 C C . LYS B 1 62 ? -8.258 -36.75 -4.57 1 98.69 62 LYS B C 1
ATOM 6211 O O . LYS B 1 62 ? -8.562 -36.625 -5.758 1 98.69 62 LYS B O 1
ATOM 6216 N N . LYS B 1 63 ? -8.875 -37.562 -3.701 1 98.75 63 LYS B N 1
ATOM 6217 C CA . LYS B 1 63 ? -10.07 -38.281 -4.133 1 98.75 63 LYS B CA 1
ATOM 6218 C C . LYS B 1 63 ? -11.164 -37.312 -4.555 1 98.75 63 LYS B C 1
ATOM 6220 O O . LYS B 1 63 ? -11.82 -37.5 -5.582 1 98.75 63 LYS B O 1
ATOM 6225 N N . ASP B 1 64 ? -11.383 -36.281 -3.695 1 98.81 64 ASP B N 1
ATOM 6226 C CA . ASP B 1 64 ? -12.383 -35.25 -4.031 1 98.81 64 ASP B CA 1
ATOM 6227 C C . ASP B 1 64 ? -12.062 -34.594 -5.359 1 98.81 64 ASP B C 1
ATOM 6229 O O . ASP B 1 64 ? -12.961 -34.281 -6.152 1 98.81 64 ASP B O 1
ATOM 6233 N N . LEU B 1 65 ? -10.836 -34.281 -5.602 1 98.88 65 LEU B N 1
ATOM 6234 C CA . LEU B 1 65 ? -10.406 -33.656 -6.855 1 98.88 65 LEU B CA 1
ATOM 6235 C C . LEU B 1 65 ? -10.672 -34.594 -8.031 1 98.88 65 LEU B C 1
ATOM 6237 O O . LEU B 1 65 ? -11.156 -34.156 -9.078 1 98.88 65 LEU B O 1
ATOM 6241 N N . LYS B 1 66 ? -10.32 -35.875 -7.875 1 98.56 66 LYS B N 1
ATOM 6242 C CA . LYS B 1 66 ? -10.57 -36.844 -8.93 1 98.56 66 LYS B CA 1
ATOM 6243 C C . LYS B 1 66 ? -12.055 -36.938 -9.25 1 98.56 66 LYS B C 1
ATOM 6245 O O . LYS B 1 66 ? -12.445 -37.031 -10.422 1 98.56 66 LYS B O 1
ATOM 6250 N N . ASP B 1 67 ? -12.852 -36.969 -8.18 1 98.69 67 ASP B N 1
ATOM 6251 C CA . ASP B 1 67 ? -14.297 -37.031 -8.375 1 98.69 67 ASP B CA 1
ATOM 6252 C C . ASP B 1 67 ? -14.789 -35.812 -9.148 1 98.69 67 ASP B C 1
ATOM 6254 O O . ASP B 1 67 ? -15.641 -35.906 -10.023 1 98.69 67 ASP B O 1
ATOM 6258 N N . LEU B 1 68 ? -14.227 -34.625 -8.828 1 98.5 68 LEU B N 1
ATOM 6259 C CA . LEU B 1 68 ? -14.617 -33.406 -9.492 1 98.5 68 LEU B CA 1
ATOM 6260 C C . LEU B 1 68 ? -14.32 -33.469 -10.992 1 98.5 68 LEU B C 1
ATOM 6262 O O . LEU B 1 68 ? -15.062 -32.906 -11.797 1 98.5 68 LEU B O 1
ATOM 6266 N N . MET B 1 69 ? -13.312 -34.188 -11.445 1 98.38 69 MET B N 1
ATOM 6267 C CA . MET B 1 69 ? -12.891 -34.281 -12.844 1 98.38 69 MET B CA 1
ATOM 6268 C C . MET B 1 69 ? -14.047 -34.719 -13.727 1 98.38 69 MET B C 1
ATOM 6270 O O . MET B 1 69 ? -14.141 -34.344 -14.891 1 98.38 69 MET B O 1
ATOM 6274 N N . THR B 1 70 ? -14.891 -35.531 -13.141 1 98.12 70 THR B N 1
ATOM 6275 C CA . THR B 1 70 ? -15.945 -36.125 -13.961 1 98.12 70 THR B CA 1
ATOM 6276 C C . THR B 1 70 ? -17.328 -35.688 -13.484 1 98.12 70 THR B C 1
ATOM 6278 O O . THR B 1 70 ? -18.344 -36.25 -13.891 1 98.12 70 THR B O 1
ATOM 6281 N N . ASP B 1 71 ? -17.375 -34.781 -12.562 1 97.56 71 ASP B N 1
ATOM 6282 C CA . ASP B 1 71 ? -18.641 -34.219 -12.094 1 97.56 71 ASP B CA 1
ATOM 6283 C C . ASP B 1 71 ? -18.984 -32.969 -12.875 1 97.56 71 ASP B C 1
ATOM 6285 O O . ASP B 1 71 ? -18.953 -31.859 -12.328 1 97.56 71 ASP B O 1
ATOM 6289 N N . SER B 1 72 ? -19.406 -33.156 -14.078 1 97.38 72 SER B N 1
ATOM 6290 C CA . SER B 1 72 ? -19.734 -32.062 -14.961 1 97.38 72 SER B CA 1
ATOM 6291 C C . SER B 1 72 ? -20.875 -31.219 -14.406 1 97.38 72 SER B C 1
ATOM 6293 O O . SER B 1 72 ? -21.922 -31.766 -14.016 1 97.38 72 SER B O 1
ATOM 6295 N N . GLN B 1 73 ? -20.719 -29.906 -14.312 1 95.25 73 GLN B N 1
ATOM 6296 C CA . GLN B 1 73 ? -21.734 -29 -13.797 1 95.25 73 GLN B CA 1
ATOM 6297 C C . GLN B 1 73 ? -22.531 -28.375 -14.93 1 95.25 73 GLN B C 1
ATOM 6299 O O . GLN B 1 73 ? -21.969 -28.031 -15.977 1 95.25 73 GLN B O 1
ATOM 6304 N N . ASP B 1 74 ? -23.797 -28.062 -14.695 1 93.31 74 ASP B N 1
ATOM 6305 C CA . ASP B 1 74 ? -24.672 -27.484 -15.719 1 93.31 74 ASP B CA 1
ATOM 6306 C C . ASP B 1 74 ? -24.219 -26.078 -16.078 1 93.31 74 ASP B C 1
ATOM 6308 O O . ASP B 1 74 ? -24.312 -25.656 -17.234 1 93.31 74 ASP B O 1
ATOM 6312 N N . TRP B 1 75 ? -23.797 -25.391 -15.07 1 93.12 75 TRP B N 1
ATOM 6313 C CA . TRP B 1 75 ? -23.469 -23.984 -15.305 1 93.12 75 TRP B CA 1
ATOM 6314 C C . TRP B 1 75 ? -22.141 -23.859 -16.062 1 93.12 75 TRP B C 1
ATOM 6316 O O . TRP B 1 75 ? -21.828 -22.797 -16.594 1 93.12 75 TRP B O 1
ATOM 6326 N N . TRP B 1 76 ? -21.344 -24.953 -16.094 1 96.62 76 TRP B N 1
ATOM 6327 C CA . TRP B 1 76 ? -20.109 -25 -16.875 1 96.62 76 TRP B CA 1
ATOM 6328 C C . TRP B 1 76 ? -19.766 -26.422 -17.266 1 96.62 76 TRP B C 1
ATOM 6330 O O . TRP B 1 76 ? -18.891 -27.047 -16.641 1 96.62 76 TRP B O 1
ATOM 6340 N N . PRO B 1 77 ? -20.297 -26.906 -18.297 1 97.38 77 PRO B N 1
ATOM 6341 C CA . PRO B 1 77 ? -20.156 -28.312 -18.672 1 97.38 77 PRO B CA 1
ATOM 6342 C C . PRO B 1 77 ? -18.719 -28.688 -19.016 1 97.38 77 PRO B C 1
ATOM 6344 O O . PRO B 1 77 ? -18.016 -27.906 -19.672 1 97.38 77 PRO B O 1
ATOM 6347 N N . ALA B 1 78 ? -18.297 -29.844 -18.656 1 98.38 78 ALA B N 1
ATOM 6348 C CA . ALA B 1 78 ? -16.938 -30.328 -18.906 1 98.38 78 ALA B CA 1
ATOM 6349 C C . ALA B 1 78 ? -16.797 -30.828 -20.328 1 98.38 78 ALA B C 1
ATOM 6351 O O . ALA B 1 78 ? -17.656 -31.547 -20.844 1 98.38 78 ALA B O 1
ATOM 6352 N N . ASP B 1 79 ? -15.758 -30.469 -21.031 1 98.12 79 ASP B N 1
ATOM 6353 C CA . ASP B 1 79 ? -15.422 -31.047 -22.328 1 98.12 79 ASP B CA 1
ATOM 6354 C C . ASP B 1 79 ? -15.164 -32.562 -22.219 1 98.12 79 ASP B C 1
ATOM 6356 O O . ASP B 1 79 ? -14.43 -33 -21.328 1 98.12 79 ASP B O 1
ATOM 6360 N N . PHE B 1 80 ? -15.82 -33.375 -23.125 1 97.81 80 PHE B N 1
ATOM 6361 C CA . PHE B 1 80 ? -15.641 -34.812 -23.172 1 97.81 80 PHE B CA 1
ATOM 6362 C C . PHE B 1 80 ? -16.031 -35.438 -21.828 1 97.81 80 PHE B C 1
ATOM 6364 O O . PHE B 1 80 ? -15.562 -36.531 -21.484 1 97.81 80 PHE B O 1
ATOM 6371 N N . GLY B 1 81 ? -16.766 -34.688 -21 1 97.56 81 GLY B N 1
ATOM 6372 C CA . GLY B 1 81 ? -17.219 -35.156 -19.703 1 97.56 81 GLY B CA 1
ATOM 6373 C C . GLY B 1 81 ? -16.109 -35.188 -18.656 1 97.56 81 GLY B C 1
ATOM 6374 O O . GLY B 1 81 ? -16.234 -35.875 -17.641 1 97.56 81 GLY B O 1
ATOM 6375 N N . HIS B 1 82 ? -15.039 -34.562 -18.891 1 98.5 82 HIS B N 1
ATOM 6376 C CA . HIS B 1 82 ? -13.891 -34.594 -17.984 1 98.5 82 HIS B CA 1
ATOM 6377 C C . HIS B 1 82 ? -13.234 -33.219 -17.906 1 98.5 82 HIS B C 1
ATOM 6379 O O . HIS B 1 82 ? -12.82 -32.656 -18.922 1 98.5 82 HIS B O 1
ATOM 6385 N N . TYR B 1 83 ? -13.055 -32.594 -16.688 1 98.75 83 TYR B N 1
ATOM 6386 C CA . TYR B 1 83 ? -12.523 -31.266 -16.484 1 98.75 83 TYR B CA 1
ATOM 6387 C C . TYR B 1 83 ? -11 -31.266 -16.578 1 98.75 83 TYR B C 1
ATOM 6389 O O . TYR B 1 83 ? -10.359 -30.219 -16.453 1 98.75 83 TYR B O 1
ATOM 6397 N N . GLY B 1 84 ? -10.383 -32.438 -16.828 1 98.5 84 GLY B N 1
ATOM 6398 C CA . GLY B 1 84 ? -8.938 -32.594 -16.75 1 98.5 84 GLY B CA 1
ATOM 6399 C C . GLY B 1 84 ? -8.188 -31.547 -17.562 1 98.5 84 GLY B C 1
ATOM 6400 O O . GLY B 1 84 ? -7.305 -30.859 -17.047 1 98.5 84 GLY B O 1
ATOM 6401 N N . GLY B 1 85 ? -8.5 -31.453 -18.875 1 98.25 85 GLY B N 1
ATOM 6402 C CA . GLY B 1 85 ? -7.824 -30.469 -19.703 1 98.25 85 GLY B CA 1
ATOM 6403 C C . GLY B 1 85 ? -7.957 -29.047 -19.172 1 98.25 85 GLY B C 1
ATOM 6404 O O . GLY B 1 85 ? -7 -28.281 -19.219 1 98.25 85 GLY B O 1
ATOM 6405 N N . PHE B 1 86 ? -9.117 -28.688 -18.625 1 98.38 86 PHE B N 1
ATOM 6406 C CA . PHE B 1 86 ? -9.422 -27.359 -18.078 1 98.38 86 PHE B CA 1
ATOM 6407 C C . PHE B 1 86 ? -8.555 -27.062 -16.875 1 98.38 86 PHE B C 1
ATOM 6409 O O . PHE B 1 86 ? -7.996 -25.969 -16.75 1 98.38 86 PHE B O 1
ATOM 6416 N N . PHE B 1 87 ? -8.359 -28.016 -16.016 1 98.81 87 PHE B N 1
ATOM 6417 C CA . PHE B 1 87 ? -7.613 -27.844 -14.773 1 98.81 87 PHE B CA 1
ATOM 6418 C C . PHE B 1 87 ? -6.109 -27.875 -15.031 1 98.81 87 PHE B C 1
ATOM 6420 O O . PHE B 1 87 ? -5.34 -27.188 -14.352 1 98.81 87 PHE B O 1
ATOM 6427 N N . VAL B 1 88 ? -5.652 -28.656 -16.031 1 98.69 88 VAL B N 1
ATOM 6428 C CA . VAL B 1 88 ? -4.258 -28.594 -16.453 1 98.69 88 VAL B CA 1
ATOM 6429 C C . VAL B 1 88 ? -3.916 -27.188 -16.922 1 98.69 88 VAL B C 1
ATOM 6431 O O . VAL B 1 88 ? -2.879 -26.625 -16.547 1 98.69 88 VAL B O 1
ATOM 6434 N N . ARG B 1 89 ? -4.816 -26.594 -17.688 1 98.44 89 ARG B N 1
ATOM 6435 C CA . ARG B 1 89 ? -4.613 -25.219 -18.156 1 98.44 89 ARG B CA 1
ATOM 6436 C C . ARG B 1 89 ? -4.543 -24.25 -16.984 1 98.44 89 ARG B C 1
ATOM 6438 O O . ARG B 1 89 ? -3.689 -23.359 -16.953 1 98.44 89 ARG B O 1
ATOM 6445 N N . MET B 1 90 ? -5.422 -24.375 -15.977 1 98.56 90 MET B N 1
ATOM 6446 C CA . MET B 1 90 ? -5.418 -23.484 -14.82 1 98.56 90 MET B CA 1
ATOM 6447 C C . MET B 1 90 ? -4.09 -23.562 -14.078 1 98.56 90 MET B C 1
ATOM 6449 O O . MET B 1 90 ? -3.496 -22.531 -13.75 1 98.56 90 MET B O 1
ATOM 6453 N N . ALA B 1 91 ? -3.604 -24.797 -13.875 1 98.62 91 ALA B N 1
ATOM 6454 C CA . ALA B 1 91 ? -2.346 -24.969 -13.156 1 98.62 91 ALA B CA 1
ATOM 6455 C C . ALA B 1 91 ? -1.177 -24.391 -13.938 1 98.62 91 ALA B C 1
ATOM 6457 O O . ALA B 1 91 ? -0.329 -23.688 -13.367 1 98.62 91 ALA B O 1
ATOM 6458 N N . TRP B 1 92 ? -1.179 -24.688 -15.258 1 97.94 92 TRP B N 1
ATOM 6459 C CA . TRP B 1 92 ? -0.141 -24.141 -16.125 1 97.94 92 TRP B CA 1
ATOM 6460 C C . TRP B 1 92 ? -0.121 -22.625 -16.062 1 97.94 92 TRP B C 1
ATOM 6462 O O . TRP B 1 92 ? 0.942 -22.016 -15.922 1 97.94 92 TRP B O 1
ATOM 6472 N N . HIS B 1 93 ? -1.249 -22.016 -16.094 1 97.69 93 HIS B N 1
ATOM 6473 C CA . HIS B 1 93 ? -1.346 -20.562 -16.141 1 97.69 93 HIS B CA 1
ATOM 6474 C C . HIS B 1 93 ? -1.086 -19.938 -14.781 1 97.69 93 HIS B C 1
ATOM 6476 O O . HIS B 1 93 ? -0.696 -18.766 -14.688 1 97.69 93 HIS B O 1
ATOM 6482 N N . SER B 1 94 ? -1.312 -20.672 -13.727 1 97.38 94 SER B N 1
ATOM 6483 C CA . SER B 1 94 ? -0.98 -20.219 -12.383 1 97.38 94 SER B CA 1
ATOM 6484 C C . SER B 1 94 ? 0.528 -20.203 -12.164 1 97.38 94 SER B C 1
ATOM 6486 O O . SER B 1 94 ? 1.063 -19.266 -11.555 1 97.38 94 SER B O 1
ATOM 6488 N N . ALA B 1 95 ? 1.211 -21.141 -12.711 1 97.62 95 ALA B N 1
ATOM 6489 C CA . ALA B 1 95 ? 2.639 -21.312 -12.453 1 97.62 95 ALA B CA 1
ATOM 6490 C C . ALA B 1 95 ? 3.477 -20.656 -13.547 1 97.62 95 ALA B C 1
ATOM 6492 O O . ALA B 1 95 ? 4.625 -20.266 -13.312 1 97.62 95 ALA B O 1
ATOM 6493 N N . GLY B 1 96 ? 2.887 -20.469 -14.672 1 97.25 96 GLY B N 1
ATOM 6494 C CA . GLY B 1 96 ? 3.648 -20.188 -15.875 1 97.25 96 GLY B CA 1
ATOM 6495 C C . GLY B 1 96 ? 4.082 -18.734 -15.977 1 97.25 96 GLY B C 1
ATOM 6496 O O . GLY B 1 96 ? 4.816 -18.359 -16.891 1 97.25 96 GLY B O 1
ATOM 6497 N N . THR B 1 97 ? 3.73 -17.906 -14.969 1 96.56 97 THR B N 1
ATOM 6498 C CA . THR B 1 97 ? 4.148 -16.516 -14.992 1 96.56 97 THR B CA 1
ATOM 6499 C C . THR B 1 97 ? 5.535 -16.344 -14.383 1 96.56 97 THR B C 1
ATOM 6501 O O . THR B 1 97 ? 6.102 -15.25 -14.391 1 96.56 97 THR B O 1
ATOM 6504 N N . TYR B 1 98 ? 6.117 -17.422 -13.875 1 96.94 98 TYR B N 1
ATOM 6505 C CA . TYR B 1 98 ? 7.445 -17.375 -13.273 1 96.94 98 TYR B CA 1
ATOM 6506 C C . TYR B 1 98 ? 8.484 -16.891 -14.273 1 96.94 98 TYR B C 1
ATOM 6508 O O . TYR B 1 98 ? 8.445 -17.25 -15.453 1 96.94 98 TYR B O 1
ATOM 6516 N N . ARG B 1 99 ? 9.391 -16.094 -13.781 1 96.81 99 ARG B N 1
ATOM 6517 C CA . ARG B 1 99 ? 10.523 -15.609 -14.57 1 96.81 99 ARG B CA 1
ATOM 6518 C C . ARG B 1 99 ? 11.836 -15.859 -13.844 1 96.81 99 ARG B C 1
ATOM 6520 O O . ARG B 1 99 ? 12.047 -15.367 -12.727 1 96.81 99 ARG B O 1
ATOM 6527 N N . SER B 1 100 ? 12.711 -16.438 -14.523 1 96.75 100 SER B N 1
ATOM 6528 C CA . SER B 1 100 ? 13.977 -16.797 -13.898 1 96.75 100 SER B CA 1
ATOM 6529 C C . SER B 1 100 ? 14.883 -15.586 -13.719 1 96.75 100 SER B C 1
ATOM 6531 O O . SER B 1 100 ? 15.727 -15.562 -12.828 1 96.75 100 SER B O 1
ATOM 6533 N N . ILE B 1 101 ? 14.633 -14.555 -14.5 1 96.5 101 ILE B N 1
ATOM 6534 C CA . ILE B 1 101 ? 15.516 -13.391 -14.539 1 96.5 101 ILE B CA 1
ATOM 6535 C C . ILE B 1 101 ? 15.367 -12.594 -13.242 1 96.5 101 ILE B C 1
ATOM 6537 O O . ILE B 1 101 ? 16.359 -12.164 -12.656 1 96.5 101 ILE B O 1
ATOM 6541 N N . ASP B 1 102 ? 14.156 -12.445 -12.727 1 96.62 102 ASP B N 1
ATOM 6542 C CA . ASP B 1 102 ? 13.992 -11.633 -11.531 1 96.62 102 ASP B CA 1
ATOM 6543 C C . ASP B 1 102 ? 13.297 -12.414 -10.422 1 96.62 102 ASP B C 1
ATOM 6545 O O . ASP B 1 102 ? 13.07 -11.891 -9.328 1 96.62 102 ASP B O 1
ATOM 6549 N N . GLY B 1 103 ? 12.977 -13.664 -10.695 1 96.94 103 GLY B N 1
ATOM 6550 C CA . GLY B 1 103 ? 12.43 -14.539 -9.672 1 96.94 103 GLY B CA 1
ATOM 6551 C C . GLY B 1 103 ? 11.008 -14.188 -9.273 1 96.94 103 GLY B C 1
ATOM 6552 O O . GLY B 1 103 ? 10.578 -14.477 -8.156 1 96.94 103 GLY B O 1
ATOM 6553 N N . ARG B 1 104 ? 10.25 -13.547 -10.133 1 97.31 104 ARG B N 1
ATOM 6554 C CA . ARG B 1 104 ? 8.898 -13.102 -9.797 1 97.31 104 ARG B CA 1
ATOM 6555 C C . ARG B 1 104 ? 7.855 -13.867 -10.609 1 97.31 104 ARG B C 1
ATOM 6557 O O . ARG B 1 104 ? 8.195 -14.562 -11.57 1 97.31 104 ARG B O 1
ATOM 6564 N N . GLY B 1 105 ? 6.617 -13.781 -10.211 1 95.81 105 GLY B N 1
ATOM 6565 C CA . GLY B 1 105 ? 5.547 -14.586 -10.773 1 95.81 105 GLY B CA 1
ATOM 6566 C C . GLY B 1 105 ? 5.48 -15.984 -10.188 1 95.81 105 GLY B C 1
ATOM 6567 O O . GLY B 1 105 ? 5.812 -16.188 -9.016 1 95.81 105 GLY B O 1
ATOM 6568 N N . GLY B 1 106 ? 4.863 -16.875 -10.953 1 96.06 106 GLY B N 1
ATOM 6569 C CA . GLY B 1 106 ? 4.781 -18.25 -10.516 1 96.06 106 GLY B CA 1
ATOM 6570 C C . GLY B 1 106 ? 3.568 -18.531 -9.648 1 96.06 106 GLY B C 1
ATOM 6571 O O . GLY B 1 106 ? 2.678 -17.688 -9.523 1 96.06 106 GLY B O 1
ATOM 6572 N N . GLY B 1 107 ? 3.523 -19.719 -9.211 1 95.75 107 GLY B N 1
ATOM 6573 C CA . GLY B 1 107 ? 2.352 -20.188 -8.484 1 95.75 107 GLY B CA 1
ATOM 6574 C C . GLY B 1 107 ? 2.496 -20.078 -6.977 1 95.75 107 GLY B C 1
ATOM 6575 O O . GLY B 1 107 ? 1.598 -20.469 -6.23 1 95.75 107 GLY B O 1
ATOM 6576 N N . GLY B 1 108 ? 3.545 -19.453 -6.477 1 94.94 108 GLY B N 1
ATOM 6577 C CA . GLY B 1 108 ? 3.895 -19.516 -5.066 1 94.94 108 GLY B CA 1
ATOM 6578 C C . GLY B 1 108 ? 3.006 -18.656 -4.191 1 94.94 108 GLY B C 1
ATOM 6579 O O . GLY B 1 108 ? 2.959 -18.844 -2.971 1 94.94 108 GLY B O 1
ATOM 6580 N N . GLN B 1 109 ? 2.148 -17.766 -4.77 1 94.19 109 GLN B N 1
ATOM 6581 C CA . GLN B 1 109 ? 1.442 -16.781 -3.951 1 94.19 109 GLN B CA 1
ATOM 6582 C C . GLN B 1 109 ? -0.063 -16.844 -4.195 1 94.19 109 GLN B C 1
ATOM 6584 O O . GLN B 1 109 ? -0.822 -16.062 -3.621 1 94.19 109 GLN B O 1
ATOM 6589 N N . GLY B 1 110 ? -0.528 -17.734 -5.078 1 97 110 GLY B N 1
ATOM 6590 C CA . GLY B 1 110 ? -1.941 -17.797 -5.418 1 97 110 GLY B CA 1
ATOM 6591 C C . GLY B 1 110 ? -2.449 -16.547 -6.105 1 97 110 GLY B C 1
ATOM 6592 O O . GLY B 1 110 ? -3.619 -16.188 -5.965 1 97 110 GLY B O 1
ATOM 6593 N N . GLN B 1 111 ? -1.595 -15.875 -6.832 1 97.62 111 GLN B N 1
ATOM 6594 C CA . GLN B 1 111 ? -1.906 -14.578 -7.426 1 97.62 111 GLN B CA 1
ATOM 6595 C C . GLN B 1 111 ? -2.889 -14.727 -8.586 1 97.62 111 GLN B C 1
ATOM 6597 O O . GLN B 1 111 ? -3.49 -13.75 -9.023 1 97.62 111 GLN B O 1
ATOM 6602 N N . HIS B 1 112 ? -3.105 -15.977 -9.016 1 97.75 112 HIS B N 1
ATOM 6603 C CA . HIS B 1 112 ? -4.07 -16.234 -10.078 1 97.75 112 HIS B CA 1
ATOM 6604 C C . HIS B 1 112 ? -5.461 -15.734 -9.695 1 97.75 112 HIS B C 1
ATOM 6606 O O . HIS B 1 112 ? -6.309 -15.516 -10.562 1 97.75 112 HIS B O 1
ATOM 6612 N N . ARG B 1 113 ? -5.676 -15.391 -8.414 1 97.38 113 ARG B N 1
ATOM 6613 C CA . ARG B 1 113 ? -6.953 -14.938 -7.871 1 97.38 113 ARG B CA 1
ATOM 6614 C C . ARG B 1 113 ? -7.133 -13.438 -8.086 1 97.38 113 ARG B C 1
ATOM 6616 O O . ARG B 1 113 ? -8.242 -12.914 -7.973 1 97.38 113 ARG B O 1
ATOM 6623 N N . PHE B 1 114 ? -6.02 -12.773 -8.359 1 97.94 114 PHE B N 1
ATOM 6624 C CA . PHE B 1 114 ? -6.062 -11.32 -8.281 1 97.94 114 PHE B CA 1
ATOM 6625 C C . PHE B 1 114 ? -5.688 -10.695 -9.617 1 97.94 114 PHE B C 1
ATOM 6627 O O . PHE B 1 114 ? -5.109 -11.359 -10.484 1 97.94 114 PHE B O 1
ATOM 6634 N N . ALA B 1 115 ? -6.066 -9.406 -9.719 1 97.12 115 ALA B N 1
ATOM 6635 C CA . ALA B 1 115 ? -5.613 -8.609 -10.852 1 97.12 115 ALA B CA 1
ATOM 6636 C C . ALA B 1 115 ? -4.094 -8.461 -10.852 1 97.12 115 ALA B C 1
ATOM 6638 O O . ALA B 1 115 ? -3.473 -8.391 -9.789 1 97.12 115 ALA B O 1
ATOM 6639 N N . PRO B 1 116 ? -3.516 -8.469 -11.969 1 97.12 116 PRO B N 1
ATOM 6640 C CA . PRO B 1 116 ? -4.203 -8.508 -13.266 1 97.12 116 PRO B CA 1
ATOM 6641 C C . PRO B 1 116 ? -4.391 -9.93 -13.789 1 97.12 116 PRO B C 1
ATOM 6643 O O . PRO B 1 116 ? -5.062 -10.133 -14.805 1 97.12 116 PRO B O 1
ATOM 6646 N N . LEU B 1 117 ? -3.857 -10.906 -13.109 1 97.88 117 LEU B N 1
ATOM 6647 C CA . LEU B 1 117 ? -3.803 -12.258 -13.656 1 97.88 117 LEU B CA 1
ATOM 6648 C C . LEU B 1 117 ? -5.203 -12.852 -13.797 1 97.88 117 LEU B C 1
ATOM 6650 O O . LEU B 1 117 ? -5.496 -13.539 -14.773 1 97.88 117 LEU B O 1
ATOM 6654 N N . ASN B 1 118 ? -6.039 -12.516 -12.922 1 97.94 118 ASN B N 1
ATOM 6655 C CA . ASN B 1 118 ? -7.379 -13.086 -12.961 1 97.94 118 ASN B CA 1
ATOM 6656 C C . ASN B 1 118 ? -8.188 -12.547 -14.133 1 97.94 118 ASN B C 1
ATOM 6658 O O . ASN B 1 118 ? -9.266 -13.055 -14.438 1 97.94 118 ASN B O 1
ATOM 6662 N N . SER B 1 119 ? -7.625 -11.555 -14.797 1 97.94 119 SER B N 1
ATOM 6663 C CA . SER B 1 119 ? -8.391 -10.859 -15.828 1 97.94 119 SER B CA 1
ATOM 6664 C C . SER B 1 119 ? -7.625 -10.82 -17.156 1 97.94 119 SER B C 1
ATOM 6666 O O . SER B 1 119 ? -8.094 -10.234 -18.125 1 97.94 119 SER B O 1
ATOM 6668 N N . TRP B 1 120 ? -6.461 -11.453 -17.188 1 97.81 120 TRP B N 1
ATOM 6669 C CA . TRP B 1 120 ? -5.711 -11.531 -18.438 1 97.81 120 TRP B CA 1
ATOM 6670 C C . TRP B 1 120 ? -6.492 -12.297 -19.5 1 97.81 120 TRP B C 1
ATOM 6672 O O . TRP B 1 120 ? -7.109 -13.32 -19.203 1 97.81 120 TRP B O 1
ATOM 6682 N N . PRO B 1 121 ? -6.418 -11.805 -20.734 1 96.62 121 PRO B N 1
ATOM 6683 C CA . PRO B 1 121 ? -7.098 -12.547 -21.797 1 96.62 121 PRO B CA 1
ATOM 6684 C C . PRO B 1 121 ? -6.625 -13.992 -21.906 1 96.62 121 PRO B C 1
ATOM 6686 O O . PRO B 1 121 ? -7.43 -14.891 -22.172 1 96.62 121 PRO B O 1
ATOM 6689 N N . ASP B 1 122 ? -5.398 -14.172 -21.656 1 96.88 122 ASP B N 1
ATOM 6690 C CA . ASP B 1 122 ? -4.836 -15.523 -21.734 1 96.88 122 ASP B CA 1
ATOM 6691 C C . ASP B 1 122 ? -5.434 -16.422 -20.656 1 96.88 122 ASP B C 1
ATOM 6693 O O . ASP B 1 122 ? -5.332 -17.641 -20.734 1 96.88 122 ASP B O 1
ATOM 6697 N N . ASN B 1 123 ? -5.992 -15.859 -19.641 1 98 123 ASN B N 1
ATOM 6698 C CA . ASN B 1 123 ? -6.621 -16.609 -18.547 1 98 123 ASN B CA 1
ATOM 6699 C C . ASN B 1 123 ? -8.141 -16.625 -18.688 1 98 123 ASN B C 1
ATOM 6701 O O . ASN B 1 123 ? -8.852 -16.828 -17.703 1 98 123 ASN B O 1
ATOM 6705 N N . GLY B 1 124 ? -8.609 -16.375 -19.922 1 97.75 124 GLY B N 1
ATOM 6706 C CA . GLY B 1 124 ? -10.039 -16.406 -20.172 1 97.75 124 GLY B CA 1
ATOM 6707 C C . GLY B 1 124 ? -10.703 -17.672 -19.688 1 97.75 124 GLY B C 1
ATOM 6708 O O . GLY B 1 124 ? -10.25 -18.781 -19.984 1 97.75 124 GLY B O 1
ATOM 6709 N N . ASN B 1 125 ? -11.734 -17.469 -18.859 1 98.19 125 ASN B N 1
ATOM 6710 C CA . ASN B 1 125 ? -12.648 -18.5 -18.359 1 98.19 125 ASN B CA 1
ATOM 6711 C C . ASN B 1 125 ? -11.992 -19.328 -17.266 1 98.19 125 ASN B C 1
ATOM 6713 O O . ASN B 1 125 ? -12.617 -20.266 -16.734 1 98.19 125 ASN B O 1
ATOM 6717 N N . LEU B 1 126 ? -10.75 -19.031 -16.859 1 98.56 126 LEU B N 1
ATOM 6718 C CA . LEU B 1 126 ? -10.164 -19.781 -15.742 1 98.56 126 LEU B CA 1
ATOM 6719 C C . LEU B 1 126 ? -10.758 -19.328 -14.414 1 98.56 126 LEU B C 1
ATOM 6721 O O . LEU B 1 126 ? -10.547 -19.969 -13.383 1 98.56 126 LEU B O 1
ATOM 6725 N N . ASP B 1 127 ? -11.516 -18.219 -14.453 1 98.25 127 ASP B N 1
ATOM 6726 C CA . ASP B 1 127 ? -12.344 -17.875 -13.297 1 98.25 127 ASP B CA 1
ATOM 6727 C C . ASP B 1 127 ? -13.352 -18.984 -13 1 98.25 127 ASP B C 1
ATOM 6729 O O . ASP B 1 127 ? -13.641 -19.266 -11.836 1 98.25 127 ASP B O 1
ATOM 6733 N N . LYS B 1 128 ? -13.891 -19.672 -14.07 1 98.31 128 LYS B N 1
ATOM 6734 C CA . LYS B 1 128 ? -14.805 -20.781 -13.859 1 98.31 128 LYS B CA 1
ATOM 6735 C C . LYS B 1 128 ? -14.086 -21.984 -13.258 1 98.31 128 LYS B C 1
ATOM 6737 O O . LYS B 1 128 ? -14.648 -22.688 -12.422 1 98.31 128 LYS B O 1
ATOM 6742 N N . ALA B 1 129 ? -12.852 -22.172 -13.711 1 98.62 129 ALA B N 1
ATOM 6743 C CA . ALA B 1 129 ? -12.07 -23.266 -13.133 1 98.62 129 ALA B CA 1
ATOM 6744 C C . ALA B 1 129 ? -11.898 -23.078 -11.633 1 98.62 129 ALA B C 1
ATOM 6746 O O . ALA B 1 129 ? -12.094 -24.016 -10.852 1 98.62 129 ALA B O 1
ATOM 6747 N N . ARG B 1 130 ? -11.57 -21.875 -11.188 1 98.44 130 ARG B N 1
ATOM 6748 C CA . ARG B 1 130 ? -11.406 -21.578 -9.766 1 98.44 130 ARG B CA 1
ATOM 6749 C C . ARG B 1 130 ? -12.727 -21.75 -9.016 1 98.44 130 ARG B C 1
ATOM 6751 O O . ARG B 1 130 ? -12.75 -22.266 -7.895 1 98.44 130 ARG B O 1
ATOM 6758 N N . ARG B 1 131 ? -13.797 -21.312 -9.672 1 98.06 131 ARG B N 1
ATOM 6759 C CA . ARG B 1 131 ? -15.102 -21.406 -9.031 1 98.06 131 ARG B CA 1
ATOM 6760 C C . ARG B 1 131 ? -15.5 -22.859 -8.812 1 98.06 131 ARG B C 1
ATOM 6762 O O . ARG B 1 131 ? -16.109 -23.203 -7.797 1 98.06 131 ARG B O 1
ATOM 6769 N N . LEU B 1 132 ? -15.164 -23.766 -9.758 1 98.31 132 LEU B N 1
ATOM 6770 C CA . LEU B 1 132 ? -15.461 -25.188 -9.641 1 98.31 132 LEU B CA 1
ATOM 6771 C C . LEU B 1 132 ? -14.742 -25.797 -8.438 1 98.31 132 LEU B C 1
ATOM 6773 O O . LEU B 1 132 ? -15.219 -26.766 -7.863 1 98.31 132 LEU B O 1
ATOM 6777 N N . LEU B 1 133 ? -13.672 -25.141 -7.992 1 98.62 133 LEU B N 1
ATOM 6778 C CA . LEU B 1 133 ? -12.852 -25.672 -6.914 1 98.62 133 LEU B CA 1
ATOM 6779 C C . LEU B 1 133 ? -13.336 -25.172 -5.559 1 98.62 133 LEU B C 1
ATOM 6781 O O . LEU B 1 133 ? -12.938 -25.703 -4.516 1 98.62 133 LEU B O 1
ATOM 6785 N N . TRP B 1 134 ? -14.188 -24.188 -5.516 1 98.44 134 TRP B N 1
ATOM 6786 C CA . TRP B 1 134 ? -14.594 -23.531 -4.273 1 98.44 134 TRP B CA 1
ATOM 6787 C C . TRP B 1 134 ? -15.172 -24.547 -3.289 1 98.44 134 TRP B C 1
ATOM 6789 O O . TRP B 1 134 ? -14.789 -24.562 -2.117 1 98.44 134 TRP B O 1
ATOM 6799 N N . PRO B 1 135 ? -16.062 -25.516 -3.725 1 98.25 135 PRO B N 1
ATOM 6800 C CA . PRO B 1 135 ? -16.625 -26.453 -2.752 1 98.25 135 PRO B CA 1
ATOM 6801 C C . PRO B 1 135 ? -15.547 -27.312 -2.072 1 98.25 135 PRO B C 1
ATOM 6803 O O . PRO B 1 135 ? -15.68 -27.656 -0.896 1 98.25 135 PRO B O 1
ATOM 6806 N N . ILE B 1 136 ? -14.547 -27.609 -2.844 1 98.75 136 ILE B N 1
ATOM 6807 C CA . ILE B 1 136 ? -13.453 -28.375 -2.273 1 98.75 136 ILE B CA 1
ATOM 6808 C C . ILE B 1 136 ? -12.648 -27.516 -1.304 1 98.75 136 ILE B C 1
ATOM 6810 O O . ILE B 1 136 ? -12.359 -27.938 -0.182 1 98.75 136 ILE B O 1
ATOM 6814 N N . LYS B 1 137 ? -12.258 -26.25 -1.704 1 98.75 137 LYS B N 1
ATOM 6815 C CA . LYS B 1 137 ? -11.586 -25.328 -0.802 1 98.75 137 LYS B CA 1
ATOM 6816 C C . LYS B 1 137 ? -12.406 -25.094 0.464 1 98.75 137 LYS B C 1
ATOM 6818 O O . LYS B 1 137 ? -11.852 -25.062 1.567 1 98.75 137 LYS B O 1
ATOM 6823 N N . GLN B 1 138 ? -13.68 -24.922 0.276 1 98.62 138 GLN B N 1
ATOM 6824 C CA . GLN B 1 138 ? -14.609 -24.688 1.375 1 98.62 138 GLN B CA 1
ATOM 6825 C C . GLN B 1 138 ? -14.578 -25.828 2.381 1 98.62 138 GLN B C 1
ATOM 6827 O O . GLN B 1 138 ? -14.562 -25.594 3.592 1 98.62 138 GLN B O 1
ATOM 6832 N N . LYS B 1 139 ? -14.562 -27.047 1.882 1 98.56 139 LYS B N 1
ATOM 6833 C CA . LYS B 1 139 ? -14.578 -28.234 2.711 1 98.56 139 LYS B CA 1
ATOM 6834 C C . LYS B 1 139 ? -13.312 -28.344 3.557 1 98.56 139 LYS B C 1
ATOM 6836 O O . LYS B 1 139 ? -13.383 -28.641 4.75 1 98.56 139 LYS B O 1
ATOM 6841 N N . TYR B 1 140 ? -12.18 -28.047 2.996 1 98.62 140 TYR B N 1
ATOM 6842 C CA . TYR B 1 140 ? -10.906 -28.312 3.658 1 98.62 140 TYR B CA 1
ATOM 6843 C C . TYR B 1 140 ? -10.398 -27.062 4.379 1 98.62 140 TYR B C 1
ATOM 6845 O O . TYR B 1 140 ? -9.523 -27.156 5.25 1 98.62 140 TYR B O 1
ATOM 6853 N N . GLY B 1 141 ? -10.852 -25.922 4.047 1 98.06 141 GLY B N 1
ATOM 6854 C CA . GLY B 1 141 ? -10.539 -24.688 4.746 1 98.06 141 GLY B CA 1
ATOM 6855 C C . GLY B 1 141 ? -9.078 -24.297 4.66 1 98.06 141 GLY B C 1
ATOM 6856 O O . GLY B 1 141 ? -8.477 -24.344 3.58 1 98.06 141 GLY B O 1
ATOM 6857 N N . ASN B 1 142 ? -8.539 -23.859 5.754 1 97.06 142 ASN B N 1
ATOM 6858 C CA . ASN B 1 142 ? -7.207 -23.266 5.777 1 97.06 142 ASN B CA 1
ATOM 6859 C C . ASN B 1 142 ? -6.125 -24.344 5.828 1 97.06 142 ASN B C 1
ATOM 6861 O O . ASN B 1 142 ? -4.934 -24.031 5.812 1 97.06 142 ASN B O 1
ATOM 6865 N N . LYS B 1 143 ? -6.5 -25.578 5.793 1 98.31 143 LYS B N 1
ATOM 6866 C CA . LYS B 1 143 ? -5.539 -26.672 5.75 1 98.31 143 LYS B CA 1
ATOM 6867 C C . LYS B 1 143 ? -4.891 -26.781 4.371 1 98.31 143 LYS B C 1
ATOM 6869 O O . LYS B 1 143 ? -3.846 -27.422 4.219 1 98.31 143 LYS B O 1
ATOM 6874 N N . ILE B 1 144 ? -5.523 -26.234 3.373 1 98.69 144 ILE B N 1
ATOM 6875 C CA . ILE B 1 144 ? -4.969 -26.172 2.025 1 98.69 144 ILE B CA 1
ATOM 6876 C C . ILE B 1 144 ? -5.07 -24.734 1.49 1 98.69 144 ILE B C 1
ATOM 6878 O O . ILE B 1 144 ? -6.129 -24.109 1.576 1 98.69 144 ILE B O 1
ATOM 6882 N N . SER B 1 145 ? -3.943 -24.203 1.07 1 98.5 145 SER B N 1
ATOM 6883 C CA . SER B 1 145 ? -3.965 -22.875 0.45 1 98.5 145 SER B CA 1
ATOM 6884 C C . SER B 1 145 ? -4.516 -22.953 -0.971 1 98.5 145 SER B C 1
ATOM 6886 O O . SER B 1 145 ? -4.516 -24.016 -1.594 1 98.5 145 SER B O 1
ATOM 6888 N N . TRP B 1 146 ? -5.016 -21.844 -1.458 1 98.56 146 TRP B N 1
ATOM 6889 C CA . TRP B 1 146 ? -5.395 -21.75 -2.863 1 98.56 146 TRP B CA 1
ATOM 6890 C C . TRP B 1 146 ? -4.188 -21.969 -3.768 1 98.56 146 TRP B C 1
ATOM 6892 O O . TRP B 1 146 ? -4.297 -22.625 -4.812 1 98.56 146 TRP B O 1
ATOM 6902 N N . ALA B 1 147 ? -3.074 -21.438 -3.408 1 98.38 147 ALA B N 1
ATOM 6903 C CA . ALA B 1 147 ? -1.851 -21.578 -4.191 1 98.38 147 ALA B CA 1
ATOM 6904 C C . ALA B 1 147 ? -1.521 -23.062 -4.422 1 98.38 147 ALA B C 1
ATOM 6906 O O . ALA B 1 147 ? -1.244 -23.469 -5.551 1 98.38 147 ALA B O 1
ATOM 6907 N N . ASP B 1 148 ? -1.585 -23.797 -3.389 1 98.75 148 ASP B N 1
ATOM 6908 C CA . ASP B 1 148 ? -1.319 -25.234 -3.51 1 98.75 148 ASP B CA 1
ATOM 6909 C C . ASP B 1 148 ? -2.453 -25.938 -4.246 1 98.75 148 ASP B C 1
ATOM 6911 O O . ASP B 1 148 ? -2.207 -26.812 -5.082 1 98.75 148 ASP B O 1
ATOM 6915 N N . LEU B 1 149 ? -3.674 -25.594 -3.967 1 98.88 149 LEU B N 1
ATOM 6916 C CA . LEU B 1 149 ? -4.828 -26.281 -4.52 1 98.88 149 LEU B CA 1
ATOM 6917 C C . LEU B 1 149 ? -4.871 -26.141 -6.039 1 98.88 149 LEU B C 1
ATOM 6919 O O . LEU B 1 149 ? -5.164 -27.109 -6.746 1 98.88 149 LEU B O 1
ATOM 6923 N N . TYR B 1 150 ? -4.613 -25 -6.559 1 98.75 150 TYR B N 1
ATOM 6924 C CA . TYR B 1 150 ? -4.613 -24.781 -8 1 98.75 150 TYR B CA 1
ATOM 6925 C C . TYR B 1 150 ? -3.621 -25.719 -8.688 1 98.75 150 TYR B C 1
ATOM 6927 O O . TYR B 1 150 ? -3.947 -26.344 -9.703 1 98.75 150 TYR B O 1
ATOM 6935 N N . LEU B 1 151 ? -2.469 -25.812 -8.125 1 98.75 151 LEU B N 1
ATOM 6936 C CA . LEU B 1 151 ? -1.415 -26.578 -8.781 1 98.75 151 LEU B CA 1
ATOM 6937 C C . LEU B 1 151 ? -1.625 -28.078 -8.562 1 98.75 151 LEU B C 1
ATOM 6939 O O . LEU B 1 151 ? -1.43 -28.875 -9.477 1 98.75 151 LEU B O 1
ATOM 6943 N N . LEU B 1 152 ? -2.049 -28.438 -7.375 1 98.88 152 LEU B N 1
ATOM 6944 C CA . LEU B 1 152 ? -2.354 -29.828 -7.105 1 98.88 152 LEU B CA 1
ATOM 6945 C C . LEU B 1 152 ? -3.455 -30.344 -8.031 1 98.88 152 LEU B C 1
ATOM 6947 O O . LEU B 1 152 ? -3.408 -31.484 -8.492 1 98.88 152 LEU B O 1
ATOM 6951 N N . THR B 1 153 ? -4.41 -29.516 -8.281 1 98.88 153 THR B N 1
ATOM 6952 C CA . THR B 1 153 ? -5.523 -29.891 -9.148 1 98.88 153 THR B CA 1
ATOM 6953 C C . THR B 1 153 ? -5.02 -30.266 -10.539 1 98.88 153 THR B C 1
ATOM 6955 O O . THR B 1 153 ? -5.488 -31.25 -11.125 1 98.88 153 THR B O 1
ATOM 6958 N N . GLY B 1 154 ? -4.102 -29.484 -11.109 1 98.69 154 GLY B N 1
ATOM 6959 C CA . GLY B 1 154 ? -3.514 -29.828 -12.391 1 98.69 154 GLY B CA 1
ATOM 6960 C C . GLY B 1 154 ? -2.783 -31.172 -12.359 1 98.69 154 GLY B C 1
ATOM 6961 O O . GLY B 1 154 ? -2.893 -31.953 -13.297 1 98.69 154 GLY B O 1
ATOM 6962 N N . ASN B 1 155 ? -2.061 -31.344 -11.289 1 98.38 155 ASN B N 1
ATOM 6963 C CA . ASN B 1 155 ? -1.337 -32.594 -11.133 1 98.38 155 ASN B CA 1
ATOM 6964 C C . ASN B 1 155 ? -2.289 -33.781 -11.078 1 98.38 155 ASN B C 1
ATOM 6966 O O . ASN B 1 155 ? -2.064 -34.812 -11.75 1 98.38 155 ASN B O 1
ATOM 6970 N N . VAL B 1 156 ? -3.34 -33.719 -10.32 1 98.75 156 VAL B N 1
ATOM 6971 C CA . VAL B 1 156 ? -4.336 -34.75 -10.18 1 98.75 156 VAL B CA 1
ATOM 6972 C C . VAL B 1 156 ? -5.066 -34.969 -11.5 1 98.75 156 VAL B C 1
ATOM 6974 O O . VAL B 1 156 ? -5.422 -36.094 -11.852 1 98.75 156 VAL B O 1
ATOM 6977 N N . ALA B 1 157 ? -5.285 -33.938 -12.227 1 98.81 157 ALA B N 1
ATOM 6978 C CA . ALA B 1 157 ? -5.918 -34.031 -13.539 1 98.81 157 ALA B CA 1
ATOM 6979 C C . ALA B 1 157 ? -5.102 -34.906 -14.477 1 98.81 157 ALA B C 1
ATOM 6981 O O . ALA B 1 157 ? -5.648 -35.781 -15.148 1 98.81 157 ALA B O 1
ATOM 6982 N N . ILE B 1 158 ? -3.779 -34.688 -14.531 1 98.62 158 ILE B N 1
ATOM 6983 C CA . ILE B 1 158 ? -2.898 -35.5 -15.375 1 98.62 158 ILE B CA 1
ATOM 6984 C C . ILE B 1 158 ? -2.99 -36.938 -14.961 1 98.62 158 ILE B C 1
ATOM 6986 O O . ILE B 1 158 ? -3.154 -37.844 -15.805 1 98.62 158 ILE B O 1
ATOM 6990 N N . GLU B 1 159 ? -2.975 -37.188 -13.656 1 98.19 159 GLU B N 1
ATOM 6991 C CA . GLU B 1 159 ? -3.08 -38.562 -13.141 1 98.19 159 GLU B CA 1
ATOM 6992 C C . GLU B 1 159 ? -4.41 -39.188 -13.523 1 98.19 159 GLU B C 1
ATOM 6994 O O . GLU B 1 159 ? -4.449 -40.344 -13.945 1 98.19 159 GLU B O 1
ATOM 6999 N N . SER B 1 160 ? -5.43 -38.469 -13.406 1 98.38 160 SER B N 1
ATOM 7000 C CA . SER B 1 160 ? -6.777 -38.969 -13.656 1 98.38 160 SER B CA 1
ATOM 7001 C C . SER B 1 160 ? -6.965 -39.344 -15.133 1 98.38 160 SER B C 1
ATOM 7003 O O . SER B 1 160 ? -7.852 -40.125 -15.477 1 98.38 160 SER B O 1
ATOM 7005 N N . MET B 1 161 ? -6.121 -38.781 -15.977 1 98.5 161 MET B N 1
ATOM 7006 C CA . MET B 1 161 ? -6.227 -39.031 -17.406 1 98.5 161 MET B CA 1
ATOM 7007 C C . MET B 1 161 ? -5.156 -40 -17.875 1 98.5 161 MET B C 1
ATOM 7009 O O . MET B 1 161 ? -4.863 -40.094 -19.062 1 98.5 161 MET B O 1
ATOM 7013 N N . GLY B 1 162 ? -4.539 -40.594 -16.922 1 97.88 162 GLY B N 1
ATOM 7014 C CA . GLY B 1 162 ? -3.68 -41.719 -17.219 1 97.88 162 GLY B CA 1
ATOM 7015 C C . GLY B 1 162 ? -2.219 -41.344 -17.375 1 97.88 162 GLY B C 1
ATOM 7016 O O . GLY B 1 162 ? -1.374 -42.219 -17.641 1 97.88 162 GLY B O 1
ATOM 7017 N N . GLY B 1 163 ? -1.932 -40.094 -17.219 1 97.31 163 GLY B N 1
ATOM 7018 C CA . GLY B 1 163 ? -0.54 -39.688 -17.25 1 97.31 163 GLY B CA 1
ATOM 7019 C C . GLY B 1 163 ? 0.177 -39.906 -15.93 1 97.31 163 GLY B C 1
ATOM 7020 O O . GLY B 1 163 ? -0.414 -39.75 -14.859 1 97.31 163 GLY B O 1
ATOM 7021 N N . LYS B 1 164 ? 1.439 -40.25 -16.078 1 95.94 164 LYS B N 1
ATOM 7022 C CA . LYS B 1 164 ? 2.264 -40.375 -14.875 1 95.94 164 LYS B CA 1
ATOM 7023 C C . LYS B 1 164 ? 2.936 -39.062 -14.523 1 95.94 164 LYS B C 1
ATOM 7025 O O . LYS B 1 164 ? 3.479 -38.375 -15.398 1 95.94 164 LYS B O 1
ATOM 7030 N N . THR B 1 165 ? 2.85 -38.656 -13.266 1 97.44 165 THR B N 1
ATOM 7031 C CA . THR B 1 165 ? 3.541 -37.469 -12.789 1 97.44 165 THR B CA 1
ATOM 7032 C C . THR B 1 165 ? 4.789 -37.844 -12 1 97.44 165 THR B C 1
ATOM 7034 O O . THR B 1 165 ? 4.945 -38.969 -11.586 1 97.44 165 THR B O 1
ATOM 7037 N N . PHE B 1 166 ? 5.684 -36.906 -11.836 1 98.31 166 PHE B N 1
ATOM 7038 C CA . PHE B 1 166 ? 6.941 -37.125 -11.125 1 98.31 166 PHE B CA 1
ATOM 7039 C C . PHE B 1 166 ? 6.723 -37.125 -9.617 1 98.31 166 PHE B C 1
ATOM 7041 O O . PHE B 1 166 ? 7.453 -37.781 -8.875 1 98.31 166 PHE B O 1
ATOM 7048 N N . GLY B 1 167 ? 5.715 -36.469 -9.195 1 98.12 167 GLY B N 1
ATOM 7049 C CA . GLY B 1 167 ? 5.348 -36.188 -7.816 1 98.12 167 GLY B CA 1
ATOM 7050 C C . GLY B 1 167 ? 4.711 -34.812 -7.637 1 98.12 167 GLY B C 1
ATOM 7051 O O . GLY B 1 167 ? 4.309 -34.188 -8.609 1 98.12 167 GLY B O 1
ATOM 7052 N N . PHE B 1 168 ? 4.551 -34.5 -6.352 1 98.56 168 PHE B N 1
ATOM 7053 C CA . PHE B 1 168 ? 3.988 -33.188 -6.039 1 98.56 168 PHE B CA 1
ATOM 7054 C C . PHE B 1 168 ? 4.391 -32.75 -4.637 1 98.56 168 PHE B C 1
ATOM 7056 O O . PHE B 1 168 ? 4.488 -33.562 -3.725 1 98.56 168 PHE B O 1
ATOM 7063 N N . ALA B 1 169 ? 4.676 -31.5 -4.543 1 98.44 169 ALA B N 1
ATOM 7064 C CA . ALA B 1 169 ? 4.961 -30.906 -3.238 1 98.44 169 ALA B CA 1
ATOM 7065 C C . ALA B 1 169 ? 4.082 -29.672 -2.986 1 98.44 169 ALA B C 1
ATOM 7067 O O . ALA B 1 169 ? 3.932 -28.828 -3.863 1 98.44 169 ALA B O 1
ATOM 7068 N N . CYS B 1 170 ? 3.389 -29.656 -1.792 1 98.44 170 CYS B N 1
ATOM 7069 C CA . CYS B 1 170 ? 2.717 -28.453 -1.31 1 98.44 170 CYS B CA 1
ATOM 7070 C C . CYS B 1 170 ? 3.668 -27.594 -0.492 1 98.44 170 CYS B C 1
ATOM 7072 O O . CYS B 1 170 ? 4.863 -27.891 -0.408 1 98.44 170 CYS B O 1
ATOM 7074 N N . GLY B 1 171 ? 3.209 -26.453 0.012 1 97.44 171 GLY B N 1
ATOM 7075 C CA . GLY B 1 171 ? 4.035 -25.594 0.847 1 97.44 171 GLY B CA 1
ATOM 7076 C C . GLY B 1 171 ? 3.93 -24.125 0.476 1 97.44 171 GLY B C 1
ATOM 7077 O O . GLY B 1 171 ? 4.738 -23.312 0.921 1 97.44 171 GLY B O 1
ATOM 7078 N N . ARG B 1 172 ? 2.953 -23.75 -0.312 1 97.56 172 ARG B N 1
ATOM 7079 C CA . ARG B 1 172 ? 2.76 -22.391 -0.783 1 97.56 172 ARG B CA 1
ATOM 7080 C C . ARG B 1 172 ? 1.683 -21.672 0.028 1 97.56 172 ARG B C 1
ATOM 7082 O O . ARG B 1 172 ? 0.489 -21.859 -0.219 1 97.56 172 ARG B O 1
ATOM 7089 N N . PRO B 1 173 ? 2.012 -20.797 1.004 1 96.12 173 PRO B N 1
ATOM 7090 C CA . PRO B 1 173 ? 0.962 -20.031 1.686 1 96.12 173 PRO B CA 1
ATOM 7091 C C . PRO B 1 173 ? 0.277 -19.031 0.769 1 96.12 173 PRO B C 1
ATOM 7093 O O . PRO B 1 173 ? 0.906 -18.5 -0.148 1 96.12 173 PRO B O 1
ATOM 7096 N N . ASP B 1 174 ? -0.932 -18.703 1.051 1 96.5 174 ASP B N 1
ATOM 7097 C CA . ASP B 1 174 ? -1.681 -17.719 0.278 1 96.5 174 ASP B CA 1
ATOM 7098 C C . ASP B 1 174 ? -1.223 -16.297 0.607 1 96.5 174 ASP B C 1
ATOM 7100 O O . ASP B 1 174 ? -0.74 -16.031 1.711 1 96.5 174 ASP B O 1
ATOM 7104 N N . THR B 1 175 ? -1.327 -15.43 -0.371 1 96.38 175 THR B N 1
ATOM 7105 C CA . THR B 1 175 ? -1.332 -13.984 -0.148 1 96.38 175 THR B CA 1
ATOM 7106 C C . THR B 1 175 ? -2.744 -13.422 -0.28 1 96.38 175 THR B C 1
ATOM 7108 O O . THR B 1 175 ? -3.648 -14.109 -0.765 1 96.38 175 THR B O 1
ATOM 7111 N N . TRP B 1 176 ? -2.986 -12.164 0.126 1 97.69 176 TRP B N 1
ATOM 7112 C CA . TRP B 1 176 ? -4.359 -11.711 0.329 1 97.69 176 TRP B CA 1
ATOM 7113 C C . TRP B 1 176 ? -4.598 -10.359 -0.333 1 97.69 176 TRP B C 1
ATOM 7115 O O . TRP B 1 176 ? -5.602 -9.695 -0.067 1 97.69 176 TRP B O 1
ATOM 7125 N N . GLU B 1 177 ? -3.68 -9.922 -1.107 1 96.75 177 GLU B N 1
ATOM 7126 C CA . GLU B 1 177 ? -3.809 -8.734 -1.946 1 96.75 177 GLU B CA 1
ATOM 7127 C C . GLU B 1 177 ? -3.098 -8.922 -3.283 1 96.75 177 GLU B C 1
ATOM 7129 O O . GLU B 1 177 ? -2.283 -9.836 -3.436 1 96.75 177 GLU B O 1
ATOM 7134 N N . ALA B 1 178 ? -3.426 -8.117 -4.273 1 96.94 178 ALA B N 1
ATOM 7135 C CA . ALA B 1 178 ? -2.779 -8.172 -5.582 1 96.94 178 ALA B CA 1
ATOM 7136 C C . ALA B 1 178 ? -1.312 -7.762 -5.488 1 96.94 178 ALA B C 1
ATOM 7138 O O . ALA B 1 178 ? -0.966 -6.828 -4.762 1 96.94 178 ALA B O 1
ATOM 7139 N N . ASP B 1 179 ? -0.49 -8.516 -6.184 1 95.5 179 ASP B N 1
ATOM 7140 C CA . ASP B 1 179 ? 0.926 -8.172 -6.254 1 95.5 179 ASP B CA 1
ATOM 7141 C C . ASP B 1 179 ? 1.148 -6.938 -7.133 1 95.5 179 ASP B C 1
ATOM 7143 O O . ASP B 1 179 ? 0.788 -6.938 -8.312 1 95.5 179 ASP B O 1
ATOM 7147 N N . ASP B 1 180 ? 1.753 -5.926 -6.574 1 90.88 180 ASP B N 1
ATOM 7148 C CA . ASP B 1 180 ? 2.004 -4.695 -7.316 1 90.88 180 ASP B CA 1
ATOM 7149 C C . ASP B 1 180 ? 3.498 -4.496 -7.559 1 90.88 180 ASP B C 1
ATOM 7151 O O . ASP B 1 180 ? 3.928 -3.42 -7.977 1 90.88 180 ASP B O 1
ATOM 7155 N N . ALA B 1 181 ? 4.273 -5.512 -7.375 1 94.38 181 ALA B N 1
ATOM 7156 C CA . ALA B 1 181 ? 5.723 -5.387 -7.512 1 94.38 181 ALA B CA 1
ATOM 7157 C C . ALA B 1 181 ? 6.188 -5.898 -8.875 1 94.38 181 ALA B C 1
ATOM 7159 O O . ALA B 1 181 ? 7.148 -5.375 -9.445 1 94.38 181 ALA B O 1
ATOM 7160 N N . THR B 1 182 ? 5.488 -6.832 -9.422 1 96.69 182 THR B N 1
ATOM 7161 C CA . THR B 1 182 ? 5.969 -7.477 -10.641 1 96.69 182 THR B CA 1
ATOM 7162 C C . THR B 1 182 ? 5.785 -6.555 -11.844 1 96.69 182 THR B C 1
ATOM 7164 O O . THR B 1 182 ? 4.695 -6.031 -12.07 1 96.69 182 THR B O 1
ATOM 7167 N N . PHE B 1 183 ? 6.832 -6.383 -12.586 1 97 183 PHE B N 1
ATOM 7168 C CA . PHE B 1 183 ? 6.801 -5.637 -13.836 1 97 183 PHE B CA 1
ATOM 7169 C C . PHE B 1 183 ? 6.25 -6.496 -14.969 1 97 183 PHE B C 1
ATOM 7171 O O . PHE B 1 183 ? 6.938 -7.387 -15.469 1 97 183 PHE B O 1
ATOM 7178 N N . TRP B 1 184 ? 5.008 -6.156 -15.414 1 96.88 184 TRP B N 1
ATOM 7179 C CA . TRP B 1 184 ? 4.379 -6.973 -16.453 1 96.88 184 TRP B CA 1
ATOM 7180 C C . TRP B 1 184 ? 4.527 -6.32 -17.812 1 96.88 184 TRP B C 1
ATOM 7182 O O . TRP B 1 184 ? 4.109 -6.887 -18.828 1 96.88 184 TRP B O 1
ATOM 7192 N N . GLY B 1 185 ? 5.117 -5.168 -17.906 1 96.19 185 GLY B N 1
ATOM 7193 C CA . GLY B 1 185 ? 5.285 -4.445 -19.156 1 96.19 185 GLY B CA 1
ATOM 7194 C C . GLY B 1 185 ? 4.617 -3.084 -19.156 1 96.19 185 GLY B C 1
ATOM 7195 O O . GLY B 1 185 ? 3.947 -2.719 -18.188 1 96.19 185 GLY B O 1
ATOM 7196 N N . ASN B 1 186 ? 4.82 -2.303 -20.203 1 94.69 186 ASN B N 1
ATOM 7197 C CA . ASN B 1 186 ? 4.379 -0.912 -20.25 1 94.69 186 ASN B CA 1
ATOM 7198 C C . ASN B 1 186 ? 3.174 -0.74 -21.172 1 94.69 186 ASN B C 1
ATOM 7200 O O . ASN B 1 186 ? 2.67 0.371 -21.344 1 94.69 186 ASN B O 1
ATOM 7204 N N . GLU B 1 187 ? 2.76 -1.877 -21.75 1 95.75 187 GLU B N 1
ATOM 7205 C CA . GLU B 1 187 ? 1.651 -1.781 -22.703 1 95.75 187 GLU B CA 1
ATOM 7206 C C . GLU B 1 187 ? 0.37 -1.333 -22 1 95.75 187 GLU B C 1
ATOM 7208 O O . GLU B 1 187 ? 0.123 -1.7 -20.844 1 95.75 187 GLU B O 1
ATOM 7213 N N . THR B 1 188 ? -0.522 -0.627 -22.703 1 94.56 188 THR B N 1
ATOM 7214 C CA . THR B 1 188 ? -1.776 -0.129 -22.156 1 94.56 188 THR B CA 1
ATOM 7215 C C . THR B 1 188 ? -2.969 -0.791 -22.828 1 94.56 188 THR B C 1
ATOM 7217 O O . THR B 1 188 ? -4.113 -0.387 -22.625 1 94.56 188 THR B O 1
ATOM 7220 N N . LYS B 1 189 ? -2.658 -1.685 -23.703 1 95.31 189 LYS B N 1
ATOM 7221 C CA . LYS B 1 189 ? -3.688 -2.488 -24.359 1 95.31 189 LYS B CA 1
ATOM 7222 C C . LYS B 1 189 ? -3.395 -3.979 -24.219 1 95.31 189 LYS B C 1
ATOM 7224 O O . LYS B 1 189 ? -2.242 -4.402 -24.312 1 95.31 189 LYS B O 1
ATOM 7229 N N . TRP B 1 190 ? -4.445 -4.703 -23.969 1 94.81 190 TRP B N 1
ATOM 7230 C CA . TRP B 1 190 ? -4.262 -6.148 -23.906 1 94.81 190 TRP B CA 1
ATOM 7231 C C . TRP B 1 190 ? -3.75 -6.691 -25.234 1 94.81 190 TRP B C 1
ATOM 7233 O O . TRP B 1 190 ? -4.172 -6.238 -26.312 1 94.81 190 TRP B O 1
ATOM 7243 N N . LEU B 1 191 ? -2.855 -7.652 -25.156 1 94.38 191 LEU B N 1
ATOM 7244 C CA . LEU B 1 191 ? -2.238 -8.352 -26.281 1 94.38 191 LEU B CA 1
ATOM 7245 C C . LEU B 1 191 ? -1.353 -7.406 -27.094 1 94.38 191 LEU B C 1
ATOM 7247 O O . LEU B 1 191 ? -0.92 -7.742 -28.203 1 94.38 191 LEU B O 1
ATOM 7251 N N . GLY B 1 192 ? -1.129 -6.203 -26.516 1 93.19 192 GLY B N 1
ATOM 7252 C CA . GLY B 1 192 ? -0.136 -5.32 -27.109 1 93.19 192 GLY B CA 1
ATOM 7253 C C . GLY B 1 192 ? 1.29 -5.766 -26.844 1 93.19 192 GLY B C 1
ATOM 7254 O O . GLY B 1 192 ? 1.554 -6.484 -25.875 1 93.19 192 GLY B O 1
ATOM 7255 N N . ASN B 1 193 ? 2.207 -5.422 -27.672 1 93.56 193 ASN B N 1
ATOM 7256 C CA . ASN B 1 193 ? 3.609 -5.762 -27.469 1 93.56 193 ASN B CA 1
ATOM 7257 C C . ASN B 1 193 ? 4.539 -4.707 -28.062 1 93.56 193 ASN B C 1
ATOM 7259 O O . ASN B 1 193 ? 5.695 -4.996 -28.375 1 93.56 193 ASN B O 1
ATOM 7263 N N . ASP B 1 194 ? 4.031 -3.523 -28.266 1 89.62 194 ASP B N 1
ATOM 7264 C CA . ASP B 1 194 ? 4.793 -2.445 -28.891 1 89.62 194 ASP B CA 1
ATOM 7265 C C . ASP B 1 194 ? 5.875 -1.918 -27.938 1 89.62 194 ASP B C 1
ATOM 7267 O O . ASP B 1 194 ? 6.949 -1.509 -28.391 1 89.62 194 ASP B O 1
ATOM 7271 N N . ALA B 1 195 ? 5.621 -1.972 -26.688 1 91.44 195 ALA B N 1
ATOM 7272 C CA . ALA B 1 195 ? 6.527 -1.367 -25.719 1 91.44 195 ALA B CA 1
ATOM 7273 C C . ALA B 1 195 ? 7.641 -2.336 -25.328 1 91.44 195 ALA B C 1
ATOM 7275 O O . ALA B 1 195 ? 8.727 -1.913 -24.906 1 91.44 195 ALA B O 1
ATOM 7276 N N . ARG B 1 196 ? 7.465 -3.627 -25.453 1 94.44 196 ARG B N 1
ATOM 7277 C CA . ARG B 1 196 ? 8.398 -4.617 -24.938 1 94.44 196 ARG B CA 1
ATOM 7278 C C . ARG B 1 196 ? 9.438 -5 -25.984 1 94.44 196 ARG B C 1
ATOM 7280 O O . ARG B 1 196 ? 10.438 -5.652 -25.672 1 94.44 196 ARG B O 1
ATOM 7287 N N . TYR B 1 197 ? 9.164 -4.547 -27.219 1 91.38 197 TYR B N 1
ATOM 7288 C CA . TYR B 1 197 ? 10.141 -4.699 -28.297 1 91.38 197 TYR B CA 1
ATOM 7289 C C . TYR B 1 197 ? 10.609 -3.34 -28.797 1 91.38 197 TYR B C 1
ATOM 7291 O O . TYR B 1 197 ? 9.805 -2.445 -29.047 1 91.38 197 TYR B O 1
ATOM 7299 N N . LYS B 1 198 ? 11.922 -2.922 -28.734 1 76.25 198 LYS B N 1
ATOM 7300 C CA . LYS B 1 198 ? 12.531 -1.636 -29.062 1 76.25 198 LYS B CA 1
ATOM 7301 C C . LYS B 1 198 ? 11.875 -1.03 -30.312 1 76.25 198 LYS B C 1
ATOM 7303 O O . LYS B 1 198 ? 11.516 0.15 -30.312 1 76.25 198 LYS B O 1
ATOM 7308 N N . ASN B 1 199 ? 11.859 -1.695 -31.453 1 67.69 199 ASN B N 1
ATOM 7309 C CA . ASN B 1 199 ? 11.312 -1.14 -32.688 1 67.69 199 ASN B CA 1
ATOM 7310 C C . ASN B 1 199 ? 9.836 -1.489 -32.844 1 67.69 199 ASN B C 1
ATOM 7312 O O . ASN B 1 199 ? 9.258 -1.307 -33.906 1 67.69 199 ASN B O 1
ATOM 7316 N N . GLY B 1 200 ? 9.312 -1.71 -31.734 1 61.03 200 GLY B N 1
ATOM 7317 C CA . GLY B 1 200 ? 7.922 -2.129 -31.766 1 61.03 200 GLY B CA 1
ATOM 7318 C C . GLY B 1 200 ? 7.703 -3.408 -32.562 1 61.03 200 GLY B C 1
ATOM 7319 O O . GLY B 1 200 ? 8.664 -4.102 -32.906 1 61.03 200 GLY B O 1
ATOM 7320 N N . SER B 1 201 ? 6.336 -3.982 -32.656 1 59.38 201 SER B N 1
ATOM 7321 C CA . SER B 1 201 ? 5.992 -5.16 -33.438 1 59.38 201 SER B CA 1
ATOM 7322 C C . SER B 1 201 ? 5.812 -4.801 -34.906 1 59.38 201 SER B C 1
ATOM 7324 O O . SER B 1 201 ? 5.34 -5.621 -35.719 1 59.38 201 SER B O 1
ATOM 7326 N N . LYS B 1 202 ? 6.145 -3.586 -35.375 1 57.44 202 LYS B N 1
ATOM 7327 C CA . LYS B 1 202 ? 5.605 -3.09 -36.656 1 57.44 202 LYS B CA 1
ATOM 7328 C C . LYS B 1 202 ? 6.48 -3.512 -37.812 1 57.44 202 LYS B C 1
ATOM 7330 O O . LYS B 1 202 ? 6.062 -3.418 -38.969 1 57.44 202 LYS B O 1
ATOM 7335 N N . ASP B 1 203 ? 7.73 -3.91 -37.531 1 61.69 203 ASP B N 1
ATOM 7336 C CA . ASP B 1 203 ? 8.492 -4.281 -38.719 1 61.69 203 ASP B CA 1
ATOM 7337 C C . ASP B 1 203 ? 8.523 -5.797 -38.875 1 61.69 203 ASP B C 1
ATOM 7339 O O . ASP B 1 203 ? 9.18 -6.504 -38.125 1 61.69 203 ASP B O 1
ATOM 7343 N N . PRO B 1 204 ? 7.695 -6.34 -39.781 1 59.75 204 PRO B N 1
ATOM 7344 C CA . PRO B 1 204 ? 7.691 -7.789 -39.969 1 59.75 204 PRO B CA 1
ATOM 7345 C C . PRO B 1 204 ? 9.094 -8.359 -40.188 1 59.75 204 PRO B C 1
ATOM 7347 O O . PRO B 1 204 ? 9.328 -9.547 -39.938 1 59.75 204 PRO B O 1
ATOM 7350 N N . LYS B 1 205 ? 10.031 -7.41 -40.656 1 59.59 205 LYS B N 1
ATOM 7351 C CA . LYS B 1 205 ? 11.391 -7.855 -40.938 1 59.59 205 LYS B CA 1
ATOM 7352 C C . LYS B 1 205 ? 12.125 -8.203 -39.625 1 59.59 205 LYS B C 1
ATOM 7354 O O . LYS B 1 205 ? 13.055 -9.016 -39.656 1 59.59 205 LYS B O 1
ATOM 7359 N N . ASP B 1 206 ? 11.555 -7.918 -38.469 1 77.94 206 ASP B N 1
ATOM 7360 C CA . ASP B 1 206 ? 12.289 -8.031 -37.219 1 77.94 206 ASP B CA 1
ATOM 7361 C C . ASP B 1 206 ? 11.75 -9.18 -36.375 1 77.94 206 ASP B C 1
ATOM 7363 O O . ASP B 1 206 ? 12.273 -9.461 -35.281 1 77.94 206 ASP B O 1
ATOM 7367 N N . ILE B 1 207 ? 10.914 -9.883 -36.938 1 80.31 207 ILE B N 1
ATOM 7368 C CA . ILE B 1 207 ? 10.195 -10.914 -36.188 1 80.31 207 ILE B CA 1
ATOM 7369 C C . ILE B 1 207 ? 11.156 -12.039 -35.812 1 80.31 207 ILE B C 1
ATOM 7371 O O . ILE B 1 207 ? 10.953 -12.727 -34.812 1 80.31 207 ILE B O 1
ATOM 7375 N N . TYR B 1 208 ? 12.188 -12.117 -36.594 1 81.69 208 TYR B N 1
ATOM 7376 C CA . TYR B 1 208 ? 13.125 -13.211 -36.344 1 81.69 208 TYR B CA 1
ATOM 7377 C C . TYR B 1 208 ? 14.289 -12.758 -35.469 1 81.69 208 TYR B C 1
ATOM 7379 O O . TYR B 1 208 ? 15.086 -13.578 -35.031 1 81.69 208 TYR B O 1
ATOM 7387 N N . THR B 1 209 ? 14.328 -11.438 -35.219 1 84.12 209 THR B N 1
ATOM 7388 C CA . THR B 1 209 ? 15.531 -10.961 -34.562 1 84.12 209 THR B CA 1
ATOM 7389 C C . THR B 1 209 ? 15.164 -10.086 -33.344 1 84.12 209 THR B C 1
ATOM 7391 O O . THR B 1 209 ? 16.031 -9.695 -32.562 1 84.12 209 THR B O 1
ATOM 7394 N N . ARG B 1 210 ? 13.977 -9.828 -33.281 1 88.19 210 ARG B N 1
ATOM 7395 C CA . ARG B 1 210 ? 13.586 -8.906 -32.219 1 88.19 210 ARG B CA 1
ATOM 7396 C C . ARG B 1 210 ? 13.93 -9.477 -30.828 1 88.19 210 ARG B C 1
ATOM 7398 O O . ARG B 1 210 ? 13.906 -10.695 -30.641 1 88.19 210 ARG B O 1
ATOM 7405 N N . GLN B 1 211 ? 14.266 -8.547 -29.953 1 90.12 211 GLN B N 1
ATOM 7406 C CA . GLN B 1 211 ? 14.68 -8.93 -28.609 1 90.12 211 GLN B CA 1
ATOM 7407 C C . GLN B 1 211 ? 13.641 -8.523 -27.578 1 90.12 211 GLN B C 1
ATOM 7409 O O . GLN B 1 211 ? 13.312 -7.34 -27.453 1 90.12 211 GLN B O 1
ATOM 7414 N N . LEU B 1 212 ? 13.117 -9.445 -26.906 1 94.06 212 LEU B N 1
ATOM 7415 C CA . LEU B 1 212 ? 12.164 -9.203 -25.828 1 94.06 212 LEU B CA 1
ATOM 7416 C C . LEU B 1 212 ? 12.828 -8.5 -24.656 1 94.06 212 LEU B C 1
ATOM 7418 O O . LEU B 1 212 ? 13.891 -8.922 -24.203 1 94.06 212 LEU B O 1
ATOM 7422 N N . GLU B 1 213 ? 12.219 -7.504 -24.141 1 93.69 213 GLU B N 1
ATOM 7423 C CA . GLU B 1 213 ? 12.789 -6.723 -23.047 1 93.69 213 GLU B CA 1
ATOM 7424 C C . GLU B 1 213 ? 12.93 -7.57 -21.781 1 93.69 213 GLU B C 1
ATOM 7426 O O . GLU B 1 213 ? 12.008 -8.297 -21.406 1 93.69 213 GLU B O 1
ATOM 7431 N N . LYS B 1 214 ? 14.102 -7.488 -21.109 1 93.56 214 LYS B N 1
ATOM 7432 C CA . LYS B 1 214 ? 14.258 -8.078 -19.781 1 93.56 214 LYS B CA 1
ATOM 7433 C C . LYS B 1 214 ? 13.562 -7.238 -18.719 1 93.56 214 LYS B C 1
ATOM 7435 O O . LYS B 1 214 ? 13.57 -6.008 -18.781 1 93.56 214 LYS B O 1
ATOM 7440 N N . PRO B 1 215 ? 12.938 -7.75 -17.734 1 96 215 PRO B N 1
ATOM 7441 C CA . PRO B 1 215 ? 12.977 -9.172 -17.391 1 96 215 PRO B CA 1
ATOM 7442 C C . PRO B 1 215 ? 11.766 -9.938 -17.922 1 96 215 PRO B C 1
ATOM 7444 O O . PRO B 1 215 ? 11.477 -11.047 -17.469 1 96 215 PRO B O 1
ATOM 7447 N N . LEU B 1 216 ? 11.039 -9.492 -18.891 1 96.69 216 LEU B N 1
ATOM 7448 C CA . LEU B 1 216 ? 9.789 -10.062 -19.375 1 96.69 216 LEU B CA 1
ATOM 7449 C C . LEU B 1 216 ? 10.023 -11.43 -20 1 96.69 216 LEU B C 1
ATOM 7451 O O . LEU B 1 216 ? 11.117 -11.711 -20.516 1 96.69 216 LEU B O 1
ATOM 7455 N N . SER B 1 217 ? 8.977 -12.242 -19.922 1 96.56 217 SER B N 1
ATOM 7456 C CA . SER B 1 217 ? 9.008 -13.539 -20.609 1 96.56 217 SER B CA 1
ATOM 7457 C C . SER B 1 217 ? 7.898 -13.648 -21.641 1 96.56 217 SER B C 1
ATOM 7459 O O . SER B 1 217 ? 8.109 -14.18 -22.734 1 96.56 217 SER B O 1
ATOM 7461 N N . ALA B 1 218 ? 6.777 -13.062 -21.391 1 96.5 218 ALA B N 1
ATOM 7462 C CA . ALA B 1 218 ? 5.637 -13.133 -22.297 1 96.5 218 ALA B CA 1
ATOM 7463 C C . ALA B 1 218 ? 5.844 -12.219 -23.5 1 96.5 218 ALA B C 1
ATOM 7465 O O . ALA B 1 218 ? 6.34 -11.102 -23.359 1 96.5 218 ALA B O 1
ATOM 7466 N N . VAL B 1 219 ? 5.352 -12.625 -24.625 1 95.88 219 VAL B N 1
ATOM 7467 C CA . VAL B 1 219 ? 5.621 -11.906 -25.875 1 95.88 219 VAL B CA 1
ATOM 7468 C C . VAL B 1 219 ? 4.594 -10.797 -26.047 1 95.88 219 VAL B C 1
ATOM 7470 O O . VAL B 1 219 ? 4.785 -9.891 -26.875 1 95.88 219 VAL B O 1
ATOM 7473 N N . HIS B 1 220 ? 3.498 -10.953 -25.359 1 96.19 220 HIS B N 1
ATOM 7474 C CA . HIS B 1 220 ? 2.461 -9.93 -25.344 1 96.19 220 HIS B CA 1
ATOM 7475 C C . HIS B 1 220 ? 1.979 -9.648 -23.922 1 96.19 220 HIS B C 1
ATOM 7477 O O . HIS B 1 220 ? 2.049 -10.523 -23.062 1 96.19 220 HIS B O 1
ATOM 7483 N N . MET B 1 221 ? 1.492 -8.398 -23.734 1 96.62 221 MET B N 1
ATOM 7484 C CA . MET B 1 221 ? 0.794 -8.078 -22.5 1 96.62 221 MET B CA 1
ATOM 7485 C C . MET B 1 221 ? -0.49 -8.891 -22.375 1 96.62 221 MET B C 1
ATOM 7487 O O . MET B 1 221 ? -1.296 -8.93 -23.297 1 96.62 221 MET B O 1
ATOM 7491 N N . GLY B 1 222 ? -0.612 -9.547 -21.312 1 96.56 222 GLY B N 1
ATOM 7492 C CA . GLY B 1 222 ? -1.832 -10.312 -21.094 1 96.56 222 GLY B CA 1
ATOM 7493 C C . GLY B 1 222 ? -1.706 -11.766 -21.484 1 96.56 222 GLY B C 1
ATOM 7494 O O . GLY B 1 222 ? -2.654 -12.539 -21.328 1 96.56 222 GLY B O 1
ATOM 7495 N N . LEU B 1 223 ? -0.564 -12.172 -22.016 1 96.5 223 LEU B N 1
ATOM 7496 C CA . LEU B 1 223 ? -0.242 -13.578 -22.234 1 96.5 223 LEU B CA 1
ATOM 7497 C C . LEU B 1 223 ? 0.735 -14.078 -21.188 1 96.5 223 LEU B C 1
ATOM 7499 O O . LEU B 1 223 ? 1.487 -13.297 -20.594 1 96.5 223 LEU B O 1
ATOM 7503 N N . ILE B 1 224 ? 0.711 -15.359 -20.922 1 93.19 224 ILE B N 1
ATOM 7504 C CA . ILE B 1 224 ? 1.676 -15.984 -20.031 1 93.19 224 ILE B CA 1
ATOM 7505 C C . ILE B 1 224 ? 2.969 -16.281 -20.781 1 93.19 224 ILE B C 1
ATOM 7507 O O . ILE B 1 224 ? 4.062 -16.188 -20.219 1 93.19 224 ILE B O 1
ATOM 7511 N N . TYR B 1 225 ? 2.762 -16.578 -22.062 1 93.19 225 TYR B N 1
ATOM 7512 C CA . TYR B 1 225 ? 3.889 -17.031 -22.859 1 93.19 225 TYR B CA 1
ATOM 7513 C C . TYR B 1 225 ? 3.795 -16.5 -24.281 1 93.19 225 TYR B C 1
ATOM 7515 O O . TYR B 1 225 ? 3.838 -15.281 -24.5 1 93.19 225 TYR B O 1
ATOM 7523 N N . VAL B 1 226 ? 3.416 -17.344 -25.266 1 96.69 226 VAL B N 1
ATOM 7524 C CA . VAL B 1 226 ? 3.508 -16.906 -26.656 1 96.69 226 VAL B CA 1
ATOM 7525 C C . VAL B 1 226 ? 2.115 -16.859 -27.281 1 96.69 226 VAL B C 1
ATOM 7527 O O . VAL B 1 226 ? 1.152 -17.375 -26.703 1 96.69 226 VAL B O 1
ATOM 7530 N N . ASN B 1 227 ? 2.037 -16.203 -28.406 1 96.38 227 ASN B N 1
ATOM 7531 C CA . ASN B 1 227 ? 0.807 -16.188 -29.188 1 96.38 227 ASN B CA 1
ATOM 7532 C C . ASN B 1 227 ? 0.628 -17.469 -29.984 1 96.38 227 ASN B C 1
ATOM 7534 O O . ASN B 1 227 ? 1.411 -17.766 -30.891 1 96.38 227 ASN B O 1
ATOM 7538 N N . PRO B 1 228 ? -0.437 -18.203 -29.719 1 97.25 228 PRO B N 1
ATOM 7539 C CA . PRO B 1 228 ? -0.604 -19.516 -30.359 1 97.25 228 PRO B CA 1
ATOM 7540 C C . PRO B 1 228 ? -0.797 -19.406 -31.875 1 97.25 228 PRO B C 1
ATOM 7542 O O . PRO B 1 228 ? -0.591 -20.391 -32.594 1 97.25 228 PRO B O 1
ATOM 7545 N N . GLU B 1 229 ? -1.155 -18.297 -32.375 1 97.44 229 GLU B N 1
ATOM 7546 C CA . GLU B 1 229 ? -1.346 -18.094 -33.812 1 97.44 229 GLU B CA 1
ATOM 7547 C C . GLU B 1 229 ? -0.024 -17.781 -34.5 1 97.44 229 GLU B C 1
ATOM 7549 O O . GLU B 1 229 ? 0.046 -17.734 -35.719 1 97.44 229 GLU B O 1
ATOM 7554 N N . GLY B 1 230 ? 0.969 -17.578 -33.75 1 95.44 230 GLY B N 1
ATOM 7555 C CA . GLY B 1 230 ? 2.256 -17.109 -34.219 1 95.44 230 GLY B CA 1
ATOM 7556 C C . GLY B 1 230 ? 2.57 -15.68 -33.812 1 95.44 230 GLY B C 1
ATOM 7557 O O . GLY B 1 230 ? 1.706 -14.969 -33.312 1 95.44 230 GLY B O 1
ATOM 7558 N N . PRO B 1 231 ? 3.84 -15.281 -34 1 94 231 PRO B N 1
ATOM 7559 C CA . PRO B 1 231 ? 4.215 -13.922 -33.594 1 94 231 PRO B CA 1
ATOM 7560 C C . PRO B 1 231 ? 3.311 -12.859 -34.219 1 94 231 PRO B C 1
ATOM 7562 O O . PRO B 1 231 ? 3.162 -12.805 -35.438 1 94 231 PRO B O 1
ATOM 7565 N N . ASP B 1 232 ? 2.629 -12.109 -33.344 1 90.5 232 ASP B N 1
ATOM 7566 C CA . ASP B 1 232 ? 1.752 -11.008 -33.719 1 90.5 232 ASP B CA 1
ATOM 7567 C C . ASP B 1 232 ? 0.562 -11.516 -34.531 1 90.5 232 ASP B C 1
ATOM 7569 O O . ASP B 1 232 ? 0.014 -10.789 -35.344 1 90.5 232 ASP B O 1
ATOM 7573 N N . GLY B 1 233 ? 0.295 -12.812 -34.406 1 91.94 233 GLY B N 1
ATOM 7574 C CA . GLY B 1 233 ? -0.84 -13.406 -35.094 1 91.94 233 GLY B CA 1
ATOM 7575 C C . GLY B 1 233 ? -0.502 -13.891 -36.469 1 91.94 233 GLY B C 1
ATOM 7576 O O . GLY B 1 233 ? -1.381 -14.352 -37.219 1 91.94 233 GLY B O 1
ATOM 7577 N N . ILE B 1 234 ? 0.751 -13.742 -36.844 1 93.31 234 ILE B N 1
ATOM 7578 C CA . ILE B 1 234 ? 1.205 -14.219 -38.125 1 93.31 234 ILE B CA 1
ATOM 7579 C C . ILE B 1 234 ? 1.539 -15.711 -38.031 1 93.31 234 ILE B C 1
ATOM 7581 O O . ILE B 1 234 ? 2.418 -16.109 -37.281 1 93.31 234 ILE B O 1
ATOM 7585 N N . PRO B 1 235 ? 0.872 -16.516 -38.812 1 96.88 235 PRO B N 1
ATOM 7586 C CA . PRO B 1 235 ? 1.02 -17.969 -38.719 1 96.88 235 PRO B CA 1
ATOM 7587 C C . PRO B 1 235 ? 2.326 -18.484 -39.312 1 96.88 235 PRO B C 1
ATOM 7589 O O . PRO B 1 235 ? 2.309 -19.203 -40.312 1 96.88 235 PRO B O 1
ATOM 7592 N N . ASP B 1 236 ? 3.41 -18.125 -38.719 1 95.94 236 ASP B N 1
ATOM 7593 C CA . ASP B 1 236 ? 4.754 -18.547 -39.125 1 95.94 236 ASP B CA 1
ATOM 7594 C C . ASP B 1 236 ? 5.359 -19.469 -38.062 1 95.94 236 ASP B C 1
ATOM 7596 O O . ASP B 1 236 ? 5.902 -19.016 -37.062 1 95.94 236 ASP B O 1
ATOM 7600 N N . PRO B 1 237 ? 5.344 -20.781 -38.375 1 97.38 237 PRO B N 1
ATOM 7601 C CA . PRO B 1 237 ? 5.828 -21.75 -37.406 1 97.38 237 PRO B CA 1
ATOM 7602 C C . PRO B 1 237 ? 7.289 -21.531 -37 1 97.38 237 PRO B C 1
ATOM 7604 O O . PRO B 1 237 ? 7.668 -21.719 -35.844 1 97.38 237 PRO B O 1
ATOM 7607 N N . VAL B 1 238 ? 8.117 -21.109 -37.938 1 95.75 238 VAL B N 1
ATOM 7608 C CA . VAL B 1 238 ? 9.539 -20.906 -37.656 1 95.75 238 VAL B CA 1
ATOM 7609 C C . VAL B 1 238 ? 9.727 -19.719 -36.719 1 95.75 238 VAL B C 1
ATOM 7611 O O . VAL B 1 238 ? 10.469 -19.797 -35.75 1 95.75 238 VAL B O 1
ATOM 7614 N N . ALA B 1 239 ? 9.102 -18.656 -37.062 1 94.5 239 ALA B N 1
ATOM 7615 C CA . ALA B 1 239 ? 9.164 -17.484 -36.188 1 94.5 239 ALA B CA 1
ATOM 7616 C C . ALA B 1 239 ? 8.586 -17.812 -34.812 1 94.5 239 ALA B C 1
ATOM 7618 O O . ALA B 1 239 ? 9.062 -17.281 -33.781 1 94.5 239 ALA B O 1
ATOM 7619 N N . SER B 1 240 ? 7.613 -18.594 -34.812 1 96.94 240 SER B N 1
ATOM 7620 C CA . SER B 1 240 ? 7.008 -19.016 -33.531 1 96.94 240 SER B CA 1
ATOM 7621 C C . SER B 1 240 ? 8.008 -19.766 -32.656 1 96.94 240 SER B C 1
ATOM 7623 O O . SER B 1 240 ? 7.996 -19.641 -31.438 1 96.94 240 SER B O 1
ATOM 7625 N N . ALA B 1 241 ? 8.789 -20.562 -33.25 1 97.56 241 ALA B N 1
ATOM 7626 C CA . ALA B 1 241 ? 9.781 -21.359 -32.531 1 97.56 241 ALA B CA 1
ATOM 7627 C C . ALA B 1 241 ? 10.758 -20.453 -31.781 1 97.56 241 ALA B C 1
ATOM 7629 O O . ALA B 1 241 ? 11.172 -20.75 -30.656 1 97.56 241 ALA B O 1
ATOM 7630 N N . ARG B 1 242 ? 11.172 -19.438 -32.406 1 95.56 242 ARG B N 1
ATOM 7631 C CA . ARG B 1 242 ? 12.062 -18.469 -31.75 1 95.56 242 ARG B CA 1
ATOM 7632 C C . ARG B 1 242 ? 11.414 -17.906 -30.5 1 95.56 242 ARG B C 1
ATOM 7634 O O . ARG B 1 242 ? 12.047 -17.859 -29.438 1 95.56 242 ARG B O 1
ATOM 7641 N N . ASP B 1 243 ? 10.164 -17.422 -30.609 1 96.12 243 ASP B N 1
ATOM 7642 C CA . ASP B 1 243 ? 9.445 -16.859 -29.453 1 96.12 243 ASP B CA 1
ATOM 7643 C C . ASP B 1 243 ? 9.289 -17.906 -28.344 1 96.12 243 ASP B C 1
ATOM 7645 O O . ASP B 1 243 ? 9.461 -17.594 -27.172 1 96.12 243 ASP B O 1
ATOM 7649 N N . ILE B 1 244 ? 8.977 -19.062 -28.75 1 98 244 ILE B N 1
ATOM 7650 C CA . ILE B 1 244 ? 8.805 -20.156 -27.797 1 98 244 ILE B CA 1
ATOM 7651 C C . ILE B 1 244 ? 10.094 -20.359 -27.016 1 98 244 ILE B C 1
ATOM 7653 O O . ILE B 1 244 ? 10.07 -20.406 -25.781 1 98 244 ILE B O 1
ATOM 7657 N N . ARG B 1 245 ? 11.195 -20.438 -27.703 1 97.31 245 ARG B N 1
ATOM 7658 C CA . ARG B 1 245 ? 12.477 -20.688 -27.062 1 97.31 245 ARG B CA 1
ATOM 7659 C C . ARG B 1 245 ? 12.828 -19.578 -26.094 1 97.31 245 ARG B C 1
ATOM 7661 O O . ARG B 1 245 ? 13.266 -19.844 -24.969 1 97.31 245 ARG B O 1
ATOM 7668 N N . THR B 1 246 ? 12.617 -18.359 -26.484 1 96.06 246 THR B N 1
ATOM 7669 C CA . THR B 1 246 ? 12.93 -17.219 -25.625 1 96.06 246 THR B CA 1
ATOM 7670 C C . THR B 1 246 ? 12.07 -17.234 -24.359 1 96.06 246 THR B C 1
ATOM 7672 O O . THR B 1 246 ? 12.594 -17.125 -23.25 1 96.06 246 THR B O 1
ATOM 7675 N N . THR B 1 247 ? 10.773 -17.375 -24.531 1 97.31 247 THR B N 1
ATOM 7676 C CA . THR B 1 247 ? 9.828 -17.312 -23.422 1 97.31 247 THR B CA 1
ATOM 7677 C C . THR B 1 247 ? 10.039 -18.469 -22.453 1 97.31 247 THR B C 1
ATOM 7679 O O . THR B 1 247 ? 10.164 -18.25 -21.25 1 97.31 247 THR B O 1
ATOM 7682 N N . PHE B 1 248 ? 10.148 -19.641 -22.969 1 98.06 248 PHE B N 1
ATOM 7683 C CA . PHE B 1 248 ? 10.281 -20.797 -22.094 1 98.06 248 PHE B CA 1
ATOM 7684 C C . PHE B 1 248 ? 11.641 -20.812 -21.406 1 98.06 248 PHE B C 1
ATOM 7686 O O . PHE B 1 248 ? 11.758 -21.234 -20.25 1 98.06 248 PHE B O 1
ATOM 7693 N N . ARG B 1 249 ? 12.68 -20.375 -22.125 1 97.19 249 ARG B N 1
ATOM 7694 C CA . ARG B 1 249 ? 13.984 -20.266 -21.484 1 97.19 249 ARG B CA 1
ATOM 7695 C C . ARG B 1 249 ? 13.922 -19.328 -20.281 1 97.19 249 ARG B C 1
ATOM 7697 O O . ARG B 1 249 ? 14.5 -19.609 -19.234 1 97.19 249 ARG B O 1
ATOM 7704 N N . ARG B 1 250 ? 13.203 -18.281 -20.406 1 97.31 250 ARG B N 1
ATOM 7705 C CA . ARG B 1 250 ? 13.094 -17.281 -19.344 1 97.31 250 ARG B CA 1
ATOM 7706 C C . ARG B 1 250 ? 12.156 -17.766 -18.234 1 97.31 250 ARG B C 1
ATOM 7708 O O . ARG B 1 250 ? 12.109 -17.188 -17.156 1 97.31 250 ARG B O 1
ATOM 7715 N N . MET B 1 251 ? 11.453 -18.875 -18.484 1 96.69 251 MET B N 1
ATOM 7716 C CA . MET B 1 251 ? 10.688 -19.562 -17.453 1 96.69 251 MET B CA 1
ATOM 7717 C C . MET B 1 251 ? 11.492 -20.703 -16.844 1 96.69 251 MET B C 1
ATOM 7719 O O . MET B 1 251 ? 10.977 -21.484 -16.047 1 96.69 251 MET B O 1
ATOM 7723 N N . ALA B 1 252 ? 12.719 -20.859 -17.344 1 96.62 252 ALA B N 1
ATOM 7724 C CA . ALA B 1 252 ? 13.688 -21.812 -16.828 1 96.62 252 ALA B CA 1
ATOM 7725 C C . ALA B 1 252 ? 13.555 -23.172 -17.516 1 96.62 252 ALA B C 1
ATOM 7727 O O . ALA B 1 252 ? 13.883 -24.203 -16.922 1 96.62 252 ALA B O 1
ATOM 7728 N N . MET B 1 253 ? 13.023 -23.219 -18.75 1 97.94 253 MET B N 1
ATOM 7729 C CA . MET B 1 253 ? 12.875 -24.469 -19.484 1 97.94 253 MET B CA 1
ATOM 7730 C C . MET B 1 253 ? 13.883 -24.562 -20.625 1 97.94 253 MET B C 1
ATOM 7732 O O . MET B 1 253 ? 14.07 -23.594 -21.375 1 97.94 253 MET B O 1
ATOM 7736 N N . ASN B 1 254 ? 14.539 -25.672 -20.719 1 97.81 254 ASN B N 1
ATOM 7737 C CA . ASN B 1 254 ? 15.367 -25.906 -21.891 1 97.81 254 ASN B CA 1
ATOM 7738 C C . ASN B 1 254 ? 14.539 -26.422 -23.062 1 97.81 254 ASN B C 1
ATOM 7740 O O . ASN B 1 254 ? 13.312 -26.562 -22.953 1 97.81 254 ASN B O 1
ATOM 7744 N N . ASP B 1 255 ? 15.156 -26.734 -24.188 1 98.5 255 ASP B N 1
ATOM 7745 C CA . ASP B 1 255 ? 14.438 -27.125 -25.406 1 98.5 255 ASP B CA 1
ATOM 7746 C C . ASP B 1 255 ? 13.68 -28.438 -25.203 1 98.5 255 ASP B C 1
ATOM 7748 O O . ASP B 1 255 ? 12.531 -28.562 -25.641 1 98.5 255 ASP B O 1
ATOM 7752 N N . GLU B 1 256 ? 14.32 -29.391 -24.594 1 98.69 256 GLU B N 1
ATOM 7753 C CA . GLU B 1 256 ? 13.664 -30.672 -24.375 1 98.69 256 GLU B CA 1
ATOM 7754 C C . GLU B 1 256 ? 12.445 -30.516 -23.469 1 98.69 256 GLU B C 1
ATOM 7756 O O . GLU B 1 256 ? 11.375 -31.062 -23.766 1 98.69 256 GLU B O 1
ATOM 7761 N N . GLU B 1 257 ? 12.641 -29.828 -22.359 1 98.69 257 GLU B N 1
ATOM 7762 C CA . GLU B 1 257 ? 11.531 -29.578 -21.438 1 98.69 257 GLU B CA 1
ATOM 7763 C C . GLU B 1 257 ? 10.406 -28.812 -22.125 1 98.69 257 GLU B C 1
ATOM 7765 O O . GLU B 1 257 ? 9.227 -29.094 -21.891 1 98.69 257 GLU B O 1
ATOM 7770 N N . THR B 1 258 ? 10.75 -27.875 -22.969 1 98.75 258 THR B N 1
ATOM 7771 C CA . THR B 1 258 ? 9.781 -27.094 -23.719 1 98.75 258 THR B CA 1
ATOM 7772 C C . THR B 1 258 ? 8.93 -27.984 -24.625 1 98.75 258 THR B C 1
ATOM 7774 O O . THR B 1 258 ? 7.699 -27.922 -24.594 1 98.75 258 THR B O 1
ATOM 7777 N N . VAL B 1 259 ? 9.594 -28.844 -25.422 1 98.81 259 VAL B N 1
ATOM 7778 C CA . VAL B 1 259 ? 8.883 -29.734 -26.312 1 98.81 259 VAL B CA 1
ATOM 7779 C C . VAL B 1 259 ? 7.996 -30.688 -25.5 1 98.81 259 VAL B C 1
ATOM 7781 O O . VAL B 1 259 ? 6.844 -30.922 -25.859 1 98.81 259 VAL B O 1
ATOM 7784 N N . ALA B 1 260 ? 8.555 -31.172 -24.422 1 98.81 260 ALA B N 1
ATOM 7785 C CA . ALA B 1 260 ? 7.801 -32.094 -23.578 1 98.81 260 ALA B CA 1
ATOM 7786 C C . ALA B 1 260 ? 6.535 -31.422 -23.031 1 98.81 260 ALA B C 1
ATOM 7788 O O . ALA B 1 260 ? 5.461 -32.031 -23.047 1 98.81 260 ALA B O 1
ATOM 7789 N N . LEU B 1 261 ? 6.652 -30.203 -22.562 1 98.62 261 LEU B N 1
ATOM 7790 C CA . LEU B 1 261 ? 5.52 -29.5 -21.969 1 98.62 261 LEU B CA 1
ATOM 7791 C C . LEU B 1 261 ? 4.461 -29.203 -23.031 1 98.62 261 LEU B C 1
ATOM 7793 O O . LEU B 1 261 ? 3.266 -29.359 -22.781 1 98.62 261 LEU B O 1
ATOM 7797 N N . ILE B 1 262 ? 4.844 -28.734 -24.188 1 98.5 262 ILE B N 1
ATOM 7798 C CA . ILE B 1 262 ? 3.895 -28.391 -25.25 1 98.5 262 ILE B CA 1
ATOM 7799 C C . ILE B 1 262 ? 3.186 -29.656 -25.734 1 98.5 262 ILE B C 1
ATOM 7801 O O . ILE B 1 262 ? 1.954 -29.703 -25.766 1 98.5 262 ILE B O 1
ATOM 7805 N N . ALA B 1 263 ? 4.023 -30.656 -26.109 1 98.62 263 ALA B N 1
ATOM 7806 C CA . ALA B 1 263 ? 3.453 -31.906 -26.625 1 98.62 263 ALA B CA 1
ATOM 7807 C C . ALA B 1 263 ? 2.59 -32.594 -25.578 1 98.62 263 ALA B C 1
ATOM 7809 O O . ALA B 1 263 ? 1.495 -33.062 -25.891 1 98.62 263 ALA B O 1
ATOM 7810 N N . GLY B 1 264 ? 3.139 -32.656 -24.375 1 98.31 264 GLY B N 1
ATOM 7811 C CA . GLY B 1 264 ? 2.379 -33.312 -23.297 1 98.31 264 GLY B CA 1
ATOM 7812 C C . GLY B 1 264 ? 1.093 -32.562 -22.969 1 98.31 264 GLY B C 1
ATOM 7813 O O . GLY B 1 264 ? 0.053 -33.188 -22.75 1 98.31 264 GLY B O 1
ATOM 7814 N N . GLY B 1 265 ? 1.196 -31.25 -22.875 1 97.62 265 GLY B N 1
ATOM 7815 C CA . GLY B 1 265 ? 0.006 -30.469 -22.625 1 97.62 265 GLY B CA 1
ATOM 7816 C C . GLY B 1 265 ? -1.061 -30.609 -23.688 1 97.62 265 GLY B C 1
ATOM 7817 O O . GLY B 1 265 ? -2.248 -30.734 -23.375 1 97.62 265 GLY B O 1
ATOM 7818 N N . HIS B 1 266 ? -0.648 -30.641 -24.922 1 98.06 266 HIS B N 1
ATOM 7819 C CA . HIS B 1 266 ? -1.576 -30.656 -26.047 1 98.06 266 HIS B CA 1
ATOM 7820 C C . HIS B 1 266 ? -1.997 -32.094 -26.375 1 98.06 266 HIS B C 1
ATOM 7822 O O . HIS B 1 266 ? -2.676 -32.312 -27.391 1 98.06 266 HIS B O 1
ATOM 7828 N N . THR B 1 267 ? -1.604 -33 -25.516 1 97.12 267 THR B N 1
ATOM 7829 C CA . THR B 1 267 ? -2.215 -34.344 -25.516 1 97.12 267 THR B CA 1
ATOM 7830 C C . THR B 1 267 ? -3.646 -34.281 -24.984 1 97.12 267 THR B C 1
ATOM 7832 O O . THR B 1 267 ? -4.477 -35.094 -25.344 1 97.12 267 THR B O 1
ATOM 7835 N N . PHE B 1 268 ? -3.9 -33.25 -24.219 1 97.5 268 PHE B N 1
ATOM 7836 C CA . PHE B 1 268 ? -5.168 -33.156 -23.5 1 97.5 268 PHE B CA 1
ATOM 7837 C C . PHE B 1 268 ? -5.996 -31.969 -24.016 1 97.5 268 PHE B C 1
ATOM 7839 O O . PHE B 1 268 ? -5.445 -30.953 -24.438 1 97.5 268 PHE B O 1
ATOM 7846 N N . GLY B 1 269 ? -7.328 -32.156 -24 1 96.69 269 GLY B N 1
ATOM 7847 C CA . GLY B 1 269 ? -8.273 -31.062 -24.062 1 96.69 269 GLY B CA 1
ATOM 7848 C C . GLY B 1 269 ? -8.445 -30.5 -25.453 1 96.69 269 GLY B C 1
ATOM 7849 O O . GLY B 1 269 ? -8.375 -31.234 -26.438 1 96.69 269 GLY B O 1
ATOM 7850 N N . LYS B 1 270 ? -8.805 -29.25 -25.516 1 98 270 LYS B N 1
ATOM 7851 C CA . LYS B 1 270 ? -9.102 -28.531 -26.75 1 98 270 LYS B CA 1
ATOM 7852 C C . LYS B 1 270 ? -9.109 -27.016 -26.516 1 98 270 LYS B C 1
ATOM 7854 O O . LYS B 1 270 ? -9.172 -26.562 -25.375 1 98 270 LYS B O 1
ATOM 7859 N N . THR B 1 271 ? -9.008 -26.234 -27.516 1 98.06 271 THR B N 1
ATOM 7860 C CA . THR B 1 271 ? -9.219 -24.797 -27.469 1 98.06 271 THR B CA 1
ATOM 7861 C C . THR B 1 271 ? -10.688 -24.453 -27.734 1 98.06 271 THR B C 1
ATOM 7863 O O . THR B 1 271 ? -11.477 -25.328 -28.109 1 98.06 271 THR B O 1
ATOM 7866 N N . HIS B 1 272 ? -11.102 -23.234 -27.453 1 98.19 272 HIS B N 1
ATOM 7867 C CA . HIS B 1 272 ? -12.492 -22.828 -27.609 1 98.19 272 HIS B CA 1
ATOM 7868 C C . HIS B 1 272 ? -12.594 -21.547 -28.438 1 98.19 272 HIS B C 1
ATOM 7870 O O . HIS B 1 272 ? -12.109 -20.5 -28.031 1 98.19 272 HIS B O 1
ATOM 7876 N N . GLY B 1 273 ? -13.148 -21.656 -29.578 1 98.06 273 GLY B N 1
ATOM 7877 C CA . GLY B 1 273 ? -13.391 -20.547 -30.5 1 98.06 273 GLY B CA 1
ATOM 7878 C C . GLY B 1 273 ? -14.656 -20.719 -31.312 1 98.06 273 GLY B C 1
ATOM 7879 O O . GLY B 1 273 ? -14.625 -20.594 -32.531 1 98.06 273 GLY B O 1
ATOM 7880 N N . ALA B 1 274 ? -15.75 -20.922 -30.641 1 97.94 274 ALA B N 1
ATOM 7881 C CA . ALA B 1 274 ? -17.031 -21.234 -31.266 1 97.94 274 ALA B CA 1
ATOM 7882 C C . ALA B 1 274 ? -17.531 -20.047 -32.094 1 97.94 274 ALA B C 1
ATOM 7884 O O . ALA B 1 274 ? -18.297 -20.219 -33.031 1 97.94 274 ALA B O 1
ATOM 7885 N N . ALA B 1 275 ? -17.172 -18.906 -31.719 1 98.19 275 ALA B N 1
ATOM 7886 C CA . ALA B 1 275 ? -17.578 -17.656 -32.344 1 98.19 275 ALA B CA 1
ATOM 7887 C C . ALA B 1 275 ? -16.578 -16.547 -32.094 1 98.19 275 ALA B C 1
ATOM 7889 O O . ALA B 1 275 ? -15.625 -16.719 -31.328 1 98.19 275 ALA B O 1
ATOM 7890 N N . PRO B 1 276 ? -16.75 -15.422 -32.844 1 97.44 276 PRO B N 1
ATOM 7891 C CA . PRO B 1 276 ? -15.82 -14.305 -32.625 1 97.44 276 PRO B CA 1
ATOM 7892 C C . PRO B 1 276 ? -15.875 -13.742 -31.203 1 97.44 276 PRO B C 1
ATOM 7894 O O . PRO B 1 276 ? -16.922 -13.797 -30.562 1 97.44 276 PRO B O 1
ATOM 7897 N N . ALA B 1 277 ? -14.812 -13.148 -30.797 1 96.25 277 ALA B N 1
ATOM 7898 C CA . ALA B 1 277 ? -14.625 -12.641 -29.453 1 96.25 277 ALA B CA 1
ATOM 7899 C C . ALA B 1 277 ? -15.609 -11.508 -29.156 1 96.25 277 ALA B C 1
ATOM 7901 O O . ALA B 1 277 ? -15.797 -11.125 -28 1 96.25 277 ALA B O 1
ATOM 7902 N N . THR B 1 278 ? -16.25 -10.898 -30.141 1 96.81 278 THR B N 1
ATOM 7903 C CA . THR B 1 278 ? -17.234 -9.844 -29.938 1 96.81 278 THR B CA 1
ATOM 7904 C C . THR B 1 278 ? -18.406 -10.344 -29.078 1 96.81 278 THR B C 1
ATOM 7906 O O . THR B 1 278 ? -19.172 -9.547 -28.531 1 96.81 278 THR B O 1
ATOM 7909 N N . HIS B 1 279 ? -18.5 -11.664 -28.891 1 97.81 279 HIS B N 1
ATOM 7910 C CA . HIS B 1 279 ? -19.547 -12.25 -28.078 1 97.81 279 HIS B CA 1
ATOM 7911 C C . HIS B 1 279 ? -19.109 -12.367 -26.625 1 97.81 279 HIS B C 1
ATOM 7913 O O . HIS B 1 279 ? -19.906 -12.766 -25.766 1 97.81 279 HIS B O 1
ATOM 7919 N N . LEU B 1 280 ? -17.922 -12.031 -26.312 1 97.44 280 LEU B N 1
ATOM 7920 C CA . LEU B 1 280 ? -17.422 -12.133 -24.953 1 97.44 280 LEU B CA 1
ATOM 7921 C C . LEU B 1 280 ? -17.672 -10.836 -24.188 1 97.44 280 LEU B C 1
ATOM 7923 O O . LEU B 1 280 ? -17.453 -9.75 -24.719 1 97.44 280 LEU B O 1
ATOM 7927 N N . GLY B 1 281 ? -18.156 -11.008 -22.969 1 97.19 281 GLY B N 1
ATOM 7928 C CA . GLY B 1 281 ? -18.281 -9.867 -22.062 1 97.19 281 GLY B CA 1
ATOM 7929 C C . GLY B 1 281 ? -16.969 -9.492 -21.406 1 97.19 281 GLY B C 1
ATOM 7930 O O . GLY B 1 281 ? -15.906 -9.969 -21.797 1 97.19 281 GLY B O 1
ATOM 7931 N N . LYS B 1 282 ? -17.047 -8.68 -20.406 1 96.94 282 LYS B N 1
ATOM 7932 C CA . LYS B 1 282 ? -15.875 -8.133 -19.719 1 96.94 282 LYS B CA 1
ATOM 7933 C C . LYS B 1 282 ? -15.172 -9.211 -18.891 1 96.94 282 LYS B C 1
ATOM 7935 O O . LYS B 1 282 ? -15.781 -10.219 -18.531 1 96.94 282 LYS B O 1
ATOM 7940 N N . GLU B 1 283 ? -13.859 -9.031 -18.688 1 97.69 283 GLU B N 1
ATOM 7941 C CA . GLU B 1 283 ? -13.07 -9.867 -17.781 1 97.69 283 GLU B CA 1
ATOM 7942 C C . GLU B 1 283 ? -13.523 -9.68 -16.344 1 97.69 283 GLU B C 1
ATOM 7944 O O . GLU B 1 283 ? -14.297 -8.766 -16.031 1 97.69 283 GLU B O 1
ATOM 7949 N N . PRO B 1 284 ? -13.055 -10.484 -15.406 1 97.88 284 PRO B N 1
ATOM 7950 C CA . PRO B 1 284 ? -13.57 -10.508 -14.039 1 97.88 284 PRO B CA 1
ATOM 7951 C C . PRO B 1 284 ? -13.484 -9.141 -13.359 1 97.88 284 PRO B C 1
ATOM 7953 O O . PRO B 1 284 ? -14.461 -8.695 -12.742 1 97.88 284 PRO B O 1
ATOM 7956 N N . GLU B 1 285 ? -12.406 -8.43 -13.469 1 97.19 285 GLU B N 1
ATOM 7957 C CA . GLU B 1 285 ? -12.234 -7.152 -12.789 1 97.19 285 GLU B CA 1
ATOM 7958 C C . GLU B 1 285 ? -13.156 -6.086 -13.375 1 97.19 285 GLU B C 1
ATOM 7960 O O . GLU B 1 285 ? -13.484 -5.109 -12.695 1 97.19 285 GLU B O 1
ATOM 7965 N N . GLY B 1 286 ? -13.539 -6.305 -14.586 1 96.44 286 GLY B N 1
ATOM 7966 C CA . GLY B 1 286 ? -14.398 -5.336 -15.25 1 96.44 286 GLY B CA 1
ATOM 7967 C C . GLY B 1 286 ? -15.852 -5.77 -15.297 1 96.44 286 GLY B C 1
ATOM 7968 O O . GLY B 1 286 ? -16.719 -5.016 -15.758 1 96.44 286 GLY B O 1
ATOM 7969 N N . ALA B 1 287 ? -16.172 -6.977 -14.828 1 97.25 287 ALA B N 1
ATOM 7970 C CA . ALA B 1 287 ? -17.531 -7.531 -14.898 1 97.25 287 ALA B CA 1
ATOM 7971 C C . ALA B 1 287 ? -18.453 -6.855 -13.891 1 97.25 287 ALA B C 1
ATOM 7973 O O . ALA B 1 287 ? -17.984 -6.27 -12.906 1 97.25 287 ALA B O 1
ATOM 7974 N N . PRO B 1 288 ? -19.766 -6.871 -14.117 1 96.19 288 PRO B N 1
ATOM 7975 C CA . PRO B 1 288 ? -20.703 -6.273 -13.156 1 96.19 288 PRO B CA 1
ATOM 7976 C C . PRO B 1 288 ? -20.703 -6.988 -11.812 1 96.19 288 PRO B C 1
ATOM 7978 O O . PRO B 1 288 ? -20.312 -8.164 -11.727 1 96.19 288 PRO B O 1
ATOM 7981 N N . ILE B 1 289 ? -21.156 -6.301 -10.789 1 97.25 289 ILE B N 1
ATOM 7982 C CA . ILE B 1 289 ? -21.062 -6.77 -9.414 1 97.25 289 ILE B CA 1
ATOM 7983 C C . ILE B 1 289 ? -21.875 -8.062 -9.258 1 97.25 289 ILE B C 1
ATOM 7985 O O . ILE B 1 289 ? -21.5 -8.945 -8.484 1 97.25 289 ILE B O 1
ATOM 7989 N N . GLU B 1 290 ? -22.938 -8.258 -9.992 1 97.75 290 GLU B N 1
ATOM 7990 C CA . GLU B 1 290 ? -23.797 -9.43 -9.852 1 97.75 290 GLU B CA 1
ATOM 7991 C C . GLU B 1 290 ? -23.141 -10.672 -10.453 1 97.75 290 GLU B C 1
ATOM 7993 O O . GLU B 1 290 ? -23.594 -11.789 -10.203 1 97.75 290 GLU B O 1
ATOM 7998 N N . ALA B 1 291 ? -22.047 -10.461 -11.219 1 97.62 291 ALA B N 1
ATOM 7999 C CA . ALA B 1 291 ? -21.312 -11.602 -11.766 1 97.62 291 ALA B CA 1
ATOM 8000 C C . ALA B 1 291 ? -20.5 -12.297 -10.672 1 97.62 291 ALA B C 1
ATOM 8002 O O . ALA B 1 291 ? -20.031 -13.422 -10.867 1 97.62 291 ALA B O 1
ATOM 8003 N N . GLN B 1 292 ? -20.281 -11.648 -9.57 1 98.06 292 GLN B N 1
ATOM 8004 C CA . GLN B 1 292 ? -19.688 -12.211 -8.367 1 98.06 292 GLN B CA 1
ATOM 8005 C C . GLN B 1 292 ? -18.297 -12.781 -8.656 1 98.06 292 GLN B C 1
ATOM 8007 O O . GLN B 1 292 ? -17.984 -13.906 -8.258 1 98.06 292 GLN B O 1
ATOM 8012 N N . GLY B 1 293 ? -17.5 -12 -9.406 1 97.19 293 GLY B N 1
ATOM 8013 C CA . GLY B 1 293 ? -16.109 -12.352 -9.641 1 97.19 293 GLY B CA 1
ATOM 8014 C C . GLY B 1 293 ? -15.914 -13.195 -10.891 1 97.19 293 GLY B C 1
ATOM 8015 O O . GLY B 1 293 ? -14.781 -13.539 -11.234 1 97.19 293 GLY B O 1
ATOM 8016 N N . LEU B 1 294 ? -16.953 -13.586 -11.539 1 98.06 294 LEU B N 1
ATOM 8017 C CA . LEU B 1 294 ? -16.859 -14.25 -12.836 1 98.06 294 LEU B CA 1
ATOM 8018 C C . LEU B 1 294 ? -16.844 -13.227 -13.969 1 98.06 294 LEU B C 1
ATOM 8020 O O . LEU B 1 294 ? -17.422 -12.141 -13.836 1 98.06 294 LEU B O 1
ATOM 8024 N N . GLY B 1 295 ? -16.125 -13.531 -15.031 1 97.75 295 GLY B N 1
ATOM 8025 C CA . GLY B 1 295 ? -16.078 -12.703 -16.219 1 97.75 295 GLY B CA 1
ATOM 8026 C C . GLY B 1 295 ? -16.188 -13.508 -17.516 1 97.75 295 GLY B C 1
ATOM 8027 O O . GLY B 1 295 ? -16.625 -14.664 -17.484 1 97.75 295 GLY B O 1
ATOM 8028 N N . TRP B 1 296 ? -16.016 -12.781 -18.609 1 97.69 296 TRP B N 1
ATOM 8029 C CA . TRP B 1 296 ? -16.016 -13.367 -19.953 1 97.69 296 TRP B CA 1
ATOM 8030 C C . TRP B 1 296 ? -17.359 -14.039 -20.25 1 97.69 296 TRP B C 1
ATOM 8032 O O . TRP B 1 296 ? -17.391 -15.117 -20.844 1 97.69 296 TRP B O 1
ATOM 8042 N N . ALA B 1 297 ? -18.359 -13.43 -19.75 1 97.12 297 ALA B N 1
ATOM 8043 C CA . ALA B 1 297 ? -19.672 -13.938 -20.109 1 97.12 297 ALA B CA 1
ATOM 8044 C C . ALA B 1 297 ? -19.828 -14.086 -21.609 1 97.12 297 ALA B C 1
ATOM 8046 O O . ALA B 1 297 ? -19.5 -13.164 -22.375 1 97.12 297 ALA B O 1
ATOM 8047 N N . ASN B 1 298 ? -20.234 -15.234 -22.047 1 97.31 298 ASN B N 1
ATOM 8048 C CA . ASN B 1 298 ? -20.375 -15.578 -23.453 1 97.31 298 ASN B CA 1
ATOM 8049 C C . ASN B 1 298 ? -21.812 -15.469 -23.938 1 97.31 298 ASN B C 1
ATOM 8051 O O . ASN B 1 298 ? -22.672 -16.234 -23.484 1 97.31 298 ASN B O 1
ATOM 8055 N N . SER B 1 299 ? -22.094 -14.586 -24.922 1 97.5 299 SER B N 1
ATOM 8056 C CA . SER B 1 299 ? -23.453 -14.344 -25.391 1 97.5 299 SER B CA 1
ATOM 8057 C C . SER B 1 299 ? -23.797 -15.203 -26.594 1 97.5 299 SER B C 1
ATOM 8059 O O . SER B 1 299 ? -24.922 -15.164 -27.094 1 97.5 299 SER B O 1
ATOM 8061 N N . TYR B 1 300 ? -22.828 -15.914 -27.109 1 98.12 300 TYR B N 1
ATOM 8062 C CA . TYR B 1 300 ? -23.078 -16.766 -28.266 1 98.12 300 TYR B CA 1
ATOM 8063 C C . TYR B 1 300 ? -23.875 -18 -27.875 1 98.12 300 TYR B C 1
ATOM 8065 O O . TYR B 1 300 ? -23.375 -18.859 -27.156 1 98.12 300 TYR B O 1
ATOM 8073 N N . ARG B 1 301 ? -25.125 -18.125 -28.344 1 97.88 301 ARG B N 1
ATOM 8074 C CA . ARG B 1 301 ? -26.031 -19.234 -28.078 1 97.88 301 ARG B CA 1
ATOM 8075 C C . ARG B 1 301 ? -26.078 -19.547 -26.578 1 97.88 301 ARG B C 1
ATOM 8077 O O . ARG B 1 301 ? -26.391 -18.672 -25.766 1 97.88 301 ARG B O 1
ATOM 8084 N N . SER B 1 302 ? -25.688 -20.734 -26.156 1 96.62 302 SER B N 1
ATOM 8085 C CA . SER B 1 302 ? -25.797 -21.078 -24.734 1 96.62 302 SER B CA 1
ATOM 8086 C C . SER B 1 302 ? -24.688 -20.438 -23.922 1 96.62 302 SER B C 1
ATOM 8088 O O . SER B 1 302 ? -24.781 -20.359 -22.688 1 96.62 302 SER B O 1
ATOM 8090 N N . GLY B 1 303 ? -23.609 -20.062 -24.562 1 96.69 303 GLY B N 1
ATOM 8091 C CA . GLY B 1 303 ? -22.484 -19.422 -23.922 1 96.69 303 GLY B CA 1
ATOM 8092 C C . GLY B 1 303 ? -21.594 -20.391 -23.156 1 96.69 303 GLY B C 1
ATOM 8093 O O . GLY B 1 303 ? -20.641 -19.984 -22.5 1 96.69 303 GLY B O 1
ATOM 8094 N N . LYS B 1 304 ? -21.906 -21.672 -23.203 1 96.62 304 LYS B N 1
ATOM 8095 C CA . LYS B 1 304 ? -21.172 -22.703 -22.484 1 96.62 304 LYS B CA 1
ATOM 8096 C C . LYS B 1 304 ? -21.094 -24 -23.312 1 96.62 304 LYS B C 1
ATOM 8098 O O . LYS B 1 304 ? -21.703 -24.094 -24.375 1 96.62 304 LYS B O 1
ATOM 8103 N N . GLY B 1 305 ? -20.266 -24.891 -22.922 1 96.81 305 GLY B N 1
ATOM 8104 C CA . GLY B 1 305 ? -20.141 -26.141 -23.641 1 96.81 305 GLY B CA 1
ATOM 8105 C C . GLY B 1 305 ? -19.672 -25.969 -25.078 1 96.81 305 GLY B C 1
ATOM 8106 O O . GLY B 1 305 ? -18.641 -25.344 -25.312 1 96.81 305 GLY B O 1
ATOM 8107 N N . PRO B 1 306 ? -20.5 -26.438 -26.031 1 96.81 306 PRO B N 1
ATOM 8108 C CA . PRO B 1 306 ? -20.094 -26.359 -27.438 1 96.81 306 PRO B CA 1
ATOM 8109 C C . PRO B 1 306 ? -19.984 -24.922 -27.953 1 96.81 306 PRO B C 1
ATOM 8111 O O . PRO B 1 306 ? -19.375 -24.672 -28.984 1 96.81 306 PRO B O 1
ATOM 8114 N N . ASP B 1 307 ? -20.531 -24 -27.219 1 97.94 307 ASP B N 1
ATOM 8115 C CA . ASP B 1 307 ? -20.625 -22.609 -27.656 1 97.94 307 ASP B CA 1
ATOM 8116 C C . ASP B 1 307 ? -19.594 -21.734 -26.969 1 97.94 307 ASP B C 1
ATOM 8118 O O . ASP B 1 307 ? -19.672 -20.5 -27.031 1 97.94 307 ASP B O 1
ATOM 8122 N N . THR B 1 308 ? -18.656 -22.312 -26.266 1 98.12 308 THR B N 1
ATOM 8123 C CA . THR B 1 308 ? -17.688 -21.594 -25.438 1 98.12 308 THR B CA 1
ATOM 8124 C C . THR B 1 308 ? -16.656 -20.875 -26.312 1 98.12 308 THR B C 1
ATOM 8126 O O . THR B 1 308 ? -16.188 -21.422 -27.312 1 98.12 308 THR B O 1
ATOM 8129 N N . ILE B 1 309 ? -16.328 -19.594 -25.984 1 98.25 309 ILE B N 1
ATOM 8130 C CA . ILE B 1 309 ? -15.258 -18.828 -26.578 1 98.25 309 ILE B CA 1
ATOM 8131 C C . ILE B 1 309 ? -14.195 -18.516 -25.531 1 98.25 309 ILE B C 1
ATOM 8133 O O . ILE B 1 309 ? -14.523 -18.047 -24.438 1 98.25 309 ILE B O 1
ATOM 8137 N N . THR B 1 310 ? -12.922 -18.812 -25.766 1 97.12 310 THR B N 1
ATOM 8138 C CA . THR B 1 310 ? -11.797 -18.438 -24.906 1 97.12 310 THR B CA 1
ATOM 8139 C C . THR B 1 310 ? -10.719 -17.734 -25.719 1 97.12 310 THR B C 1
ATOM 8141 O O . THR B 1 310 ? -10.734 -16.516 -25.859 1 97.12 310 THR B O 1
ATOM 8144 N N . SER B 1 311 ? -9.883 -18.438 -26.562 1 94.69 311 SER B N 1
ATOM 8145 C CA . SER B 1 311 ? -8.805 -17.875 -27.359 1 94.69 311 SER B CA 1
ATOM 8146 C C . SER B 1 311 ? -9.281 -17.5 -28.75 1 94.69 311 SER B C 1
ATOM 8148 O O . SER B 1 311 ? -8.625 -16.75 -29.469 1 94.69 311 SER B O 1
ATOM 8150 N N . GLY B 1 312 ? -10.359 -18.062 -29.188 1 96.44 312 GLY B N 1
ATOM 8151 C CA . GLY B 1 312 ? -10.836 -17.906 -30.547 1 96.44 312 GLY B CA 1
ATOM 8152 C C . GLY B 1 312 ? -10.414 -19.047 -31.453 1 96.44 312 GLY B C 1
ATOM 8153 O O . GLY B 1 312 ? -10.953 -19.203 -32.562 1 96.44 312 GLY B O 1
ATOM 8154 N N . LEU B 1 313 ? -9.516 -19.891 -31 1 98 313 LEU B N 1
ATOM 8155 C CA . LEU B 1 313 ? -9.07 -21.078 -31.734 1 98 313 LEU B CA 1
ATOM 8156 C C . LEU B 1 313 ? -9.984 -22.266 -31.438 1 98 313 LEU B C 1
ATOM 8158 O O . LEU B 1 313 ? -10.633 -22.312 -30.391 1 98 313 LEU B O 1
ATOM 8162 N N . GLU B 1 314 ? -10.117 -23.141 -32.375 1 98.06 314 GLU B N 1
ATOM 8163 C CA . GLU B 1 314 ? -10.953 -24.328 -32.219 1 98.06 314 GLU B CA 1
ATOM 8164 C C . GLU B 1 314 ? -10.203 -25.578 -32.688 1 98.06 314 GLU B C 1
ATOM 8166 O O . GLU B 1 314 ? -10.43 -26.078 -33.781 1 98.06 314 GLU B O 1
ATOM 8171 N N . VAL B 1 315 ? -9.391 -26.078 -31.766 1 98.31 315 VAL B N 1
ATOM 8172 C CA . VAL B 1 315 ? -8.516 -27.203 -32.062 1 98.31 315 VAL B CA 1
ATOM 8173 C C . VAL B 1 315 ? -8.703 -28.297 -31.016 1 98.31 315 VAL B C 1
ATOM 8175 O O . VAL B 1 315 ? -8.695 -28.031 -29.812 1 98.31 315 VAL B O 1
ATOM 8178 N N . ILE B 1 316 ? -9.023 -29.516 -31.375 1 98.31 316 ILE B N 1
ATOM 8179 C CA . ILE B 1 316 ? -8.883 -30.734 -30.594 1 98.31 316 ILE B CA 1
ATOM 8180 C C . ILE B 1 316 ? -7.688 -31.531 -31.109 1 98.31 316 ILE B C 1
ATOM 8182 O O . ILE B 1 316 ? -7.719 -32.062 -32.219 1 98.31 316 ILE B O 1
ATOM 8186 N N . TRP B 1 317 ? -6.688 -31.672 -30.375 1 97.94 317 TRP B N 1
ATOM 8187 C CA . TRP B 1 317 ? -5.395 -32.125 -30.875 1 97.94 317 TRP B CA 1
ATOM 8188 C C . TRP B 1 317 ? -5.418 -33.625 -31.141 1 97.94 317 TRP B C 1
ATOM 8190 O O . TRP B 1 317 ? -4.719 -34.125 -32.031 1 97.94 317 TRP B O 1
ATOM 8200 N N . THR B 1 318 ? -6.164 -34.406 -30.281 1 98.12 318 THR B N 1
ATOM 8201 C CA . THR B 1 318 ? -6.051 -35.875 -30.359 1 98.12 318 THR B CA 1
ATOM 8202 C C . THR B 1 318 ? -7.43 -36.5 -30.344 1 98.12 318 THR B C 1
ATOM 8204 O O . THR B 1 318 ? -8.414 -35.875 -29.953 1 98.12 318 THR B O 1
ATOM 8207 N N . LYS B 1 319 ? -7.492 -37.812 -30.719 1 97.94 319 LYS B N 1
ATOM 8208 C CA . LYS B 1 319 ? -8.75 -38.562 -30.703 1 97.94 319 LYS B CA 1
ATOM 8209 C C . LYS B 1 319 ? -9.094 -39.031 -29.297 1 97.94 319 LYS B C 1
ATOM 8211 O O . LYS B 1 319 ? -10.211 -39.5 -29.047 1 97.94 319 LYS B O 1
ATOM 8216 N N . THR B 1 320 ? -8.148 -38.906 -28.375 1 97.94 320 THR B N 1
ATOM 8217 C CA . THR B 1 320 ? -8.367 -39.25 -26.969 1 97.94 320 THR B CA 1
ATOM 8218 C C . THR B 1 320 ? -7.98 -38.094 -26.062 1 97.94 320 THR B C 1
ATOM 8220 O O . THR B 1 320 ? -7.09 -38.219 -25.219 1 97.94 320 THR B O 1
ATOM 8223 N N . PRO B 1 321 ? -8.703 -37.031 -26.109 1 98 321 PRO B N 1
ATOM 8224 C CA . PRO B 1 321 ? -8.297 -35.781 -25.469 1 98 321 PRO B CA 1
ATOM 8225 C C . PRO B 1 321 ? -8.344 -35.844 -23.953 1 98 321 PRO B C 1
ATOM 8227 O O . PRO B 1 321 ? -7.922 -34.906 -23.266 1 98 321 PRO B O 1
ATOM 8230 N N . ILE B 1 322 ? -8.789 -36.938 -23.297 1 98.44 322 ILE B N 1
ATOM 8231 C CA . ILE B 1 322 ? -8.844 -37.031 -21.844 1 98.44 322 ILE B CA 1
ATOM 8232 C C . ILE B 1 322 ? -8.023 -38.25 -21.406 1 98.44 322 ILE B C 1
ATOM 8234 O O . ILE B 1 322 ? -8.305 -38.844 -20.359 1 98.44 322 ILE B O 1
ATOM 8238 N N . ASN B 1 323 ? -7.117 -38.688 -22.312 1 98.19 323 ASN B N 1
ATOM 8239 C CA . ASN B 1 323 ? -6.195 -39.781 -22 1 98.19 323 ASN B CA 1
ATOM 8240 C C . ASN B 1 323 ? -4.773 -39.438 -22.453 1 98.19 323 ASN B C 1
ATOM 8242 O O . ASN B 1 323 ? -4.57 -38.875 -23.531 1 98.19 323 ASN B O 1
ATOM 8246 N N . TRP B 1 324 ? -3.834 -39.812 -21.625 1 98.38 324 TRP B N 1
ATOM 8247 C CA . TRP B 1 324 ? -2.436 -39.719 -22.031 1 98.38 324 TRP B CA 1
ATOM 8248 C C . TRP B 1 324 ? -2.152 -40.594 -23.25 1 98.38 324 TRP B C 1
ATOM 8250 O O . TRP B 1 324 ? -2.57 -41.75 -23.281 1 98.38 324 TRP B O 1
ATOM 8260 N N . SER B 1 325 ? -1.535 -40.031 -24.297 1 97.38 325 SER B N 1
ATOM 8261 C CA . SER B 1 325 ? -1.202 -40.781 -25.5 1 97.38 325 SER B CA 1
ATOM 8262 C C . SER B 1 325 ? -0.093 -40.062 -26.281 1 97.38 325 SER B C 1
ATOM 8264 O O . SER B 1 325 ? 0.359 -39 -25.906 1 97.38 325 SER B O 1
ATOM 8266 N N . ASN B 1 326 ? 0.325 -40.656 -27.375 1 97.56 326 ASN B N 1
ATOM 8267 C CA . ASN B 1 326 ? 1.331 -40.094 -28.266 1 97.56 326 ASN B CA 1
ATOM 8268 C C . ASN B 1 326 ? 0.705 -39.594 -29.562 1 97.56 326 ASN B C 1
ATOM 8270 O O . ASN B 1 326 ? 1.417 -39.25 -30.5 1 97.56 326 ASN B O 1
ATOM 8274 N N . HIS B 1 327 ? -0.599 -39.531 -29.547 1 98.25 327 HIS B N 1
ATOM 8275 C CA . HIS B 1 327 ? -1.319 -39.188 -30.781 1 98.25 327 HIS B CA 1
ATOM 8276 C C . HIS B 1 327 ? -0.93 -37.812 -31.297 1 98.25 327 HIS B C 1
ATOM 8278 O O . HIS B 1 327 ? -0.86 -37.594 -32.5 1 98.25 327 HI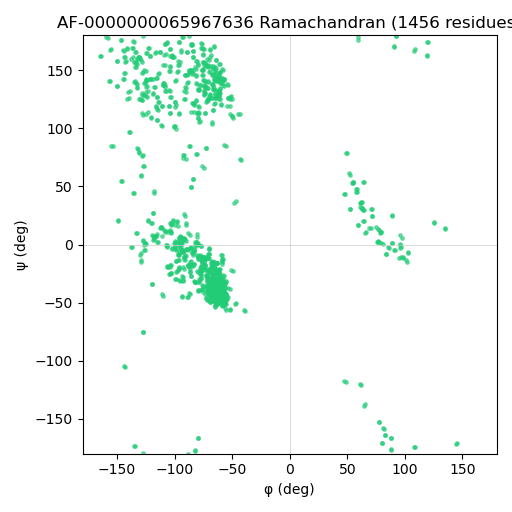S B O 1
ATOM 8284 N N . TYR B 1 328 ? -0.694 -36.906 -30.375 1 98.31 328 TYR B N 1
ATOM 8285 C CA . TYR B 1 328 ? -0.329 -35.531 -30.766 1 98.31 328 TYR B CA 1
ATOM 8286 C C . TYR B 1 328 ? 0.897 -35.531 -31.672 1 98.31 328 TYR B C 1
ATOM 8288 O O . TYR B 1 328 ? 0.884 -34.938 -32.75 1 98.31 328 TYR B O 1
ATOM 8296 N N . LEU B 1 329 ? 1.969 -36.156 -31.188 1 98.75 329 LEU B N 1
ATOM 8297 C CA . LEU B 1 329 ? 3.203 -36.25 -31.969 1 98.75 329 LEU B CA 1
ATOM 8298 C C . LEU B 1 329 ? 2.994 -37.031 -33.25 1 98.75 329 LEU B C 1
ATOM 8300 O O . LEU B 1 329 ? 3.541 -36.688 -34.312 1 98.75 329 LEU B O 1
ATOM 8304 N N . GLU B 1 330 ? 2.225 -38.094 -33.188 1 98.5 330 GLU B N 1
ATOM 8305 C CA . GLU B 1 330 ? 1.908 -38.875 -34.375 1 98.5 330 GLU B CA 1
ATOM 8306 C C . GLU B 1 330 ? 1.248 -38 -35.469 1 98.5 330 GLU B C 1
ATOM 8308 O O . GLU B 1 330 ? 1.666 -38.031 -36.625 1 98.5 330 GLU B O 1
ATOM 8313 N N . TYR B 1 331 ? 0.226 -37.312 -35.031 1 98.44 331 TYR B N 1
ATOM 8314 C CA . TYR B 1 331 ? -0.51 -36.469 -36 1 98.44 331 TYR B CA 1
ATOM 8315 C C . TYR B 1 331 ? 0.36 -35.344 -36.531 1 98.44 331 TYR B C 1
ATOM 8317 O O . TYR B 1 331 ? 0.274 -35 -37.688 1 98.44 331 TYR B O 1
ATOM 8325 N N . LEU B 1 332 ? 1.183 -34.75 -35.625 1 98.62 332 LEU B N 1
ATOM 8326 C CA . LEU B 1 332 ? 2.064 -33.656 -36 1 98.62 332 LEU B CA 1
ATOM 8327 C C . LEU B 1 332 ? 2.91 -34.031 -37.219 1 98.62 332 LEU B C 1
ATOM 8329 O O . LEU B 1 332 ? 3.105 -33.219 -38.125 1 98.62 332 LEU B O 1
ATOM 8333 N N . PHE B 1 333 ? 3.393 -35.281 -37.344 1 98.19 333 PHE B N 1
ATOM 8334 C CA . PHE B 1 333 ? 4.352 -35.656 -38.375 1 98.19 333 PHE B CA 1
ATOM 8335 C C . PHE B 1 333 ? 3.68 -36.5 -39.469 1 98.19 333 PHE B C 1
ATOM 8337 O O . PHE B 1 333 ? 4.211 -36.625 -40.562 1 98.19 333 PHE B O 1
ATOM 8344 N N . LYS B 1 334 ? 2.539 -37.062 -39.188 1 97.75 334 LYS B N 1
ATOM 8345 C CA . LYS B 1 334 ? 1.835 -37.906 -40.125 1 97.75 334 LYS B CA 1
ATOM 8346 C C . LYS B 1 334 ? 1.22 -37.062 -41.25 1 97.75 334 LYS B C 1
ATOM 8348 O O . LYS B 1 334 ? 1.171 -37.531 -42.406 1 97.75 334 LYS B O 1
ATOM 8353 N N . TYR B 1 335 ? 0.765 -35.938 -40.938 1 98 335 TYR B N 1
ATOM 8354 C CA . TYR B 1 335 ? -0.042 -35.188 -41.906 1 98 335 TYR B CA 1
ATOM 8355 C C . TYR B 1 335 ? 0.712 -34 -42.438 1 98 335 TYR B C 1
ATOM 8357 O O . TYR B 1 335 ? 1.608 -33.469 -41.75 1 98 335 TYR B O 1
ATOM 8365 N N . ASP B 1 336 ? 0.292 -33.625 -43.656 1 97.62 336 ASP B N 1
ATOM 8366 C CA . ASP B 1 336 ? 0.579 -32.25 -44.125 1 97.62 336 ASP B CA 1
ATOM 8367 C C . ASP B 1 336 ? -0.515 -31.281 -43.688 1 97.62 336 ASP B C 1
ATOM 8369 O O . ASP B 1 336 ? -1.664 -31.688 -43.5 1 97.62 336 ASP B O 1
ATOM 8373 N N . TRP B 1 337 ? -0.101 -30.109 -43.5 1 98.38 337 TRP B N 1
ATOM 8374 C CA . TRP B 1 337 ? -1.005 -29.172 -42.844 1 98.38 337 TRP B CA 1
ATOM 8375 C C . TRP B 1 337 ? -1.289 -27.969 -43.75 1 98.38 337 TRP B C 1
ATOM 8377 O O . TRP B 1 337 ? -0.396 -27.5 -44.469 1 98.38 337 TRP B O 1
ATOM 8387 N N . GLU B 1 338 ? -2.477 -27.484 -43.75 1 98.06 338 GLU B N 1
ATOM 8388 C CA . GLU B 1 338 ? -2.871 -26.297 -44.5 1 98.06 338 GLU B CA 1
ATOM 8389 C C . GLU B 1 338 ? -3.508 -25.25 -43.562 1 98.06 338 GLU B C 1
ATOM 8391 O O . GLU B 1 338 ? -4.254 -25.609 -42.656 1 98.06 338 GLU B O 1
ATOM 8396 N N . LEU B 1 339 ? -3.211 -23.984 -43.781 1 98.44 339 LEU B N 1
ATOM 8397 C CA . LEU B 1 339 ? -3.713 -22.875 -42.969 1 98.44 339 LEU B CA 1
ATOM 8398 C C . LEU B 1 339 ? -5.215 -22.703 -43.188 1 98.44 339 LEU B C 1
ATOM 8400 O O . LEU B 1 339 ? -5.691 -22.672 -44.312 1 98.44 339 LEU B O 1
ATOM 8404 N N . THR B 1 340 ? -5.984 -22.641 -42.094 1 98.06 340 THR B N 1
ATOM 8405 C CA . THR B 1 340 ? -7.422 -22.391 -42.094 1 98.06 340 THR B CA 1
ATOM 8406 C C . THR B 1 340 ? -7.816 -21.391 -41.031 1 98.06 340 THR B C 1
ATOM 8408 O O . THR B 1 340 ? -6.969 -20.938 -40.25 1 98.06 340 THR B O 1
ATOM 8411 N N . LYS B 1 341 ? -9.086 -20.984 -41 1 98.19 341 LYS B N 1
ATOM 8412 C CA . LYS B 1 341 ? -9.641 -20.109 -39.938 1 98.19 341 LYS B CA 1
ATOM 8413 C C . LYS B 1 341 ? -10.594 -20.875 -39.031 1 98.19 341 LYS B C 1
ATOM 8415 O O . LYS B 1 341 ? -11.352 -21.719 -39.5 1 98.19 341 LYS B O 1
ATOM 8420 N N . SER B 1 342 ? -10.5 -20.625 -37.781 1 98.06 342 SER B N 1
ATOM 8421 C CA . SER B 1 342 ? -11.484 -21.156 -36.844 1 98.06 342 SER B CA 1
ATOM 8422 C C . SER B 1 342 ? -12.844 -20.484 -37.031 1 98.06 342 SER B C 1
ATOM 8424 O O . SER B 1 342 ? -12.953 -19.469 -37.719 1 98.06 342 SER B O 1
ATOM 8426 N N . PRO B 1 343 ? -13.906 -21.109 -36.344 1 97.38 343 PRO B N 1
ATOM 8427 C CA . PRO B 1 343 ? -15.188 -20.391 -36.375 1 97.38 343 PRO B CA 1
ATOM 8428 C C . PRO B 1 343 ? -15.086 -18.984 -35.781 1 97.38 343 PRO B C 1
ATOM 8430 O O . PRO B 1 343 ? -15.82 -18.094 -36.219 1 97.38 343 PRO B O 1
ATOM 8433 N N . GLY B 1 344 ? -14.211 -18.812 -34.875 1 97.38 344 GLY B N 1
ATOM 8434 C CA . GLY B 1 344 ? -14.008 -17.5 -34.281 1 97.38 344 GLY B CA 1
ATOM 8435 C C . GLY B 1 344 ? -13.109 -16.594 -35.094 1 97.38 344 GLY B C 1
ATOM 8436 O O . GLY B 1 344 ? -12.891 -15.438 -34.719 1 97.38 344 GLY B O 1
ATOM 8437 N N . GLY B 1 345 ? -12.57 -17.078 -36.125 1 97.62 345 GLY B N 1
ATOM 8438 C CA . GLY B 1 345 ? -11.789 -16.25 -37.031 1 97.62 345 GLY B CA 1
ATOM 8439 C C . GLY B 1 345 ? -10.297 -16.328 -36.781 1 97.62 345 GLY B C 1
ATOM 8440 O O . GLY B 1 345 ? -9.523 -15.586 -37.406 1 97.62 345 GLY B O 1
ATOM 8441 N N . ALA B 1 346 ? -9.828 -17.141 -35.938 1 97.75 346 ALA B N 1
ATOM 8442 C CA . ALA B 1 346 ? -8.406 -17.25 -35.594 1 97.75 346 ALA B CA 1
ATOM 8443 C C . ALA B 1 346 ? -7.68 -18.156 -36.594 1 97.75 346 ALA B C 1
ATOM 8445 O O . ALA B 1 346 ? -8.281 -19.062 -37.156 1 97.75 346 ALA B O 1
ATOM 8446 N N . ASN B 1 347 ? -6.375 -17.859 -36.781 1 98.19 347 ASN B N 1
ATOM 8447 C CA . ASN B 1 347 ? -5.539 -18.688 -37.625 1 98.19 347 ASN B CA 1
ATOM 8448 C C . ASN B 1 347 ? -5.238 -20.031 -36.969 1 98.19 347 ASN B C 1
ATOM 8450 O O . ASN B 1 347 ? -4.754 -20.078 -35.812 1 98.19 347 ASN B O 1
ATOM 8454 N N . GLN B 1 348 ? -5.535 -21.109 -37.625 1 98.62 348 GLN B N 1
ATOM 8455 C CA . GLN B 1 348 ? -5.195 -22.469 -37.188 1 98.62 348 GLN B CA 1
ATOM 8456 C C . GLN B 1 348 ? -4.898 -23.359 -38.406 1 98.62 348 GLN B C 1
ATOM 8458 O O . GLN B 1 348 ? -4.953 -22.906 -39.531 1 98.62 348 GLN B O 1
ATOM 8463 N N . TRP B 1 349 ? -4.5 -24.578 -38.188 1 98.81 349 TRP B N 1
ATOM 8464 C CA . TRP B 1 349 ? -4.094 -25.469 -39.281 1 98.81 349 TRP B CA 1
ATOM 8465 C C . TRP B 1 349 ? -4.902 -26.75 -39.25 1 98.81 349 TRP B C 1
ATOM 8467 O O . TRP B 1 349 ? -5.184 -27.297 -38.188 1 98.81 349 TRP B O 1
ATOM 8477 N N . THR B 1 350 ? -5.277 -27.281 -40.438 1 98.62 350 THR B N 1
ATOM 8478 C CA . THR B 1 350 ? -6.012 -28.547 -40.594 1 98.62 350 THR B CA 1
ATOM 8479 C C . THR B 1 350 ? -5.227 -29.531 -41.438 1 98.62 350 THR B C 1
ATOM 8481 O O . THR B 1 350 ? -4.578 -29.156 -42.406 1 98.62 350 THR B O 1
ATOM 8484 N N . ALA B 1 351 ? -5.301 -30.781 -41.062 1 98.38 351 ALA B N 1
ATOM 8485 C CA . ALA B 1 351 ? -4.629 -31.828 -41.812 1 98.38 351 ALA B CA 1
ATOM 8486 C C . ALA B 1 351 ? -5.168 -31.891 -43.25 1 98.38 351 ALA B C 1
ATOM 8488 O O . ALA B 1 351 ? -6.379 -31.922 -43.469 1 98.38 351 ALA B O 1
ATOM 8489 N N . LYS B 1 352 ? -4.215 -31.969 -44.188 1 97.19 352 LYS B N 1
ATOM 8490 C CA . LYS B 1 352 ? -4.609 -32.062 -45.594 1 97.19 352 LYS B CA 1
ATOM 8491 C C . LYS B 1 352 ? -5.156 -33.438 -45.906 1 97.19 352 LYS B C 1
ATOM 8493 O O . LYS B 1 352 ? -4.566 -34.469 -45.531 1 97.19 352 LYS B O 1
ATOM 8498 N N . ASN B 1 353 ? -6.242 -33.5 -46.625 1 94 353 ASN B N 1
ATOM 8499 C CA . ASN B 1 353 ? -6.844 -34.719 -47.188 1 94 353 ASN B CA 1
ATOM 8500 C C . ASN B 1 353 ? -7.047 -35.781 -46.094 1 94 353 ASN B C 1
ATOM 8502 O O . ASN B 1 353 ? -6.816 -36.969 -46.344 1 94 353 ASN B O 1
ATOM 8506 N N . ALA B 1 354 ? -7.277 -35.375 -44.906 1 95.81 354 ALA B N 1
ATOM 8507 C CA . ALA B 1 354 ? -7.508 -36.312 -43.812 1 95.81 354 ALA B CA 1
ATOM 8508 C C . ALA B 1 354 ? -9 -36.469 -43.531 1 95.81 354 ALA B C 1
ATOM 8510 O O . ALA B 1 354 ? -9.758 -35.5 -43.594 1 95.81 354 ALA B O 1
ATOM 8511 N N . GLU B 1 355 ? -9.375 -37.625 -43.25 1 95.31 355 GLU B N 1
ATOM 8512 C CA . GLU B 1 355 ? -10.75 -37.875 -42.812 1 95.31 355 GLU B CA 1
ATOM 8513 C C . GLU B 1 355 ? -10.984 -37.344 -41.406 1 95.31 355 GLU B C 1
ATOM 8515 O O . GLU B 1 355 ? -10.047 -37.25 -40.594 1 95.31 355 GLU B O 1
ATOM 8520 N N . ALA B 1 356 ? -12.266 -37.031 -41.156 1 97.38 356 ALA B N 1
ATOM 8521 C CA . ALA B 1 356 ? -12.648 -36.594 -39.812 1 97.38 356 ALA B CA 1
ATOM 8522 C C . ALA B 1 356 ? -12.812 -37.781 -38.875 1 97.38 356 ALA B C 1
ATOM 8524 O O . ALA B 1 356 ? -13.672 -38.625 -39.094 1 97.38 356 ALA B O 1
ATOM 8525 N N . PHE B 1 357 ? -11.922 -37.875 -37.844 1 97.25 357 PHE B N 1
ATOM 8526 C CA . PHE B 1 357 ? -12.031 -39 -36.969 1 97.25 357 PHE B CA 1
ATOM 8527 C C . PHE B 1 357 ? -11.852 -38.594 -35.5 1 97.25 357 PHE B C 1
ATOM 8529 O O . PHE B 1 357 ? -11.938 -39.406 -34.594 1 97.25 357 PHE B O 1
ATOM 8536 N N . ILE B 1 358 ? -11.594 -37.344 -35.281 1 98.19 358 ILE B N 1
ATOM 8537 C CA . ILE B 1 358 ? -11.469 -36.812 -33.906 1 98.19 358 ILE B CA 1
ATOM 8538 C C . ILE B 1 358 ? -12.859 -36.531 -33.344 1 98.19 358 ILE B C 1
ATOM 8540 O O . ILE B 1 358 ? -13.633 -35.75 -33.906 1 98.19 358 ILE B O 1
ATOM 8544 N N . PRO B 1 359 ? -13.148 -37.125 -32.219 1 97.69 359 PRO B N 1
ATOM 8545 C CA . PRO B 1 359 ? -14.5 -36.969 -31.672 1 97.69 359 PRO B CA 1
ATOM 8546 C C . PRO B 1 359 ? -14.781 -35.531 -31.219 1 97.69 359 PRO B C 1
ATOM 8548 O O . PRO B 1 359 ? -13.898 -34.875 -30.672 1 97.69 359 PRO B O 1
ATOM 8551 N N . ASP B 1 360 ? -16.062 -35.156 -31.406 1 97.62 360 ASP B N 1
ATOM 8552 C CA . ASP B 1 360 ? -16.516 -33.875 -30.859 1 97.62 360 ASP B CA 1
ATOM 8553 C C . ASP B 1 360 ? -16.719 -33.969 -29.344 1 97.62 360 ASP B C 1
ATOM 8555 O O . ASP B 1 360 ? -17.109 -35.031 -28.828 1 97.62 360 ASP B O 1
ATOM 8559 N N . ALA B 1 361 ? -16.547 -32.875 -28.625 1 97.88 361 ALA B N 1
ATOM 8560 C CA . ALA B 1 361 ? -16.562 -32.875 -27.172 1 97.88 361 ALA B CA 1
ATOM 8561 C C . ALA B 1 361 ? -17.984 -33.062 -26.641 1 97.88 361 ALA B C 1
ATOM 8563 O O . ALA B 1 361 ? -18.172 -33.594 -25.531 1 97.88 361 ALA B O 1
ATOM 8564 N N . PHE B 1 362 ? -19.031 -32.688 -27.391 1 97.06 362 PHE B N 1
ATOM 8565 C CA . PHE B 1 362 ? -20.375 -32.625 -26.828 1 97.06 362 PHE B CA 1
ATOM 8566 C C . PHE B 1 362 ? -21.359 -33.375 -27.703 1 97.06 362 PHE B C 1
ATOM 8568 O O . PHE B 1 362 ? -22.484 -33.656 -27.297 1 97.06 362 PHE B O 1
ATOM 8575 N N . ASP B 1 363 ? -20.938 -33.688 -28.969 1 96.81 363 ASP B N 1
ATOM 8576 C CA . ASP B 1 363 ? -21.797 -34.406 -29.906 1 96.81 363 ASP B CA 1
ATOM 8577 C C . ASP B 1 363 ? -21.156 -35.719 -30.344 1 96.81 363 ASP B C 1
ATOM 8579 O O . ASP B 1 363 ? -20.266 -35.75 -31.188 1 96.81 363 ASP B O 1
ATOM 8583 N N . PRO B 1 364 ? -21.625 -36.844 -29.938 1 94.12 364 PRO B N 1
ATOM 8584 C CA . PRO B 1 364 ? -21 -38.125 -30.25 1 94.12 364 PRO B CA 1
ATOM 8585 C C . PRO B 1 364 ? -21.094 -38.469 -31.719 1 94.12 364 PRO B C 1
ATOM 8587 O O . PRO B 1 364 ? -20.375 -39.375 -32.188 1 94.12 364 PRO B O 1
ATOM 8590 N N . ASN B 1 365 ? -21.969 -37.781 -32.469 1 95.88 365 ASN B N 1
ATOM 8591 C CA . ASN B 1 365 ? -22.156 -38.094 -33.875 1 95.88 365 ASN B CA 1
ATOM 8592 C C . ASN B 1 365 ? -21.297 -37.188 -34.781 1 95.88 365 ASN B C 1
ATOM 8594 O O . ASN B 1 365 ? -21.297 -37.344 -36 1 95.88 365 ASN B O 1
ATOM 8598 N N . LYS B 1 366 ? -20.656 -36.344 -34.188 1 96.88 366 LYS B N 1
ATOM 8599 C CA . LYS B 1 366 ? -19.828 -35.375 -34.938 1 96.88 366 LYS B CA 1
ATOM 8600 C C . LYS B 1 366 ? -18.344 -35.688 -34.75 1 96.88 366 LYS B C 1
ATOM 8602 O O . LYS B 1 366 ? -17.906 -36.031 -33.625 1 96.88 366 LYS B O 1
ATOM 8607 N N . LYS B 1 367 ? -17.562 -35.656 -35.812 1 97.56 367 LYS B N 1
ATOM 8608 C CA . LYS B 1 367 ? -16.125 -35.812 -35.781 1 97.56 367 LYS B CA 1
ATOM 8609 C C . LYS B 1 367 ? -15.414 -34.688 -36.531 1 97.56 367 LYS B C 1
ATOM 8611 O O . LYS B 1 367 ? -16.016 -34 -37.375 1 97.56 367 LYS B O 1
ATOM 8616 N N . HIS B 1 368 ? -14.203 -34.469 -36.188 1 97.62 368 HIS B N 1
ATOM 8617 C CA . HIS B 1 368 ? -13.398 -33.406 -36.75 1 97.62 368 HIS B CA 1
ATOM 8618 C C . HIS B 1 368 ? -12.102 -33.938 -37.344 1 97.62 368 HIS B C 1
ATOM 8620 O O . HIS B 1 368 ? -11.594 -34.969 -36.906 1 97.62 368 HIS B O 1
ATOM 8626 N N . PRO B 1 369 ? -11.586 -33.25 -38.406 1 97.75 369 PRO B N 1
ATOM 8627 C CA . PRO B 1 369 ? -10.227 -33.594 -38.844 1 97.75 369 PRO B CA 1
ATOM 8628 C C . PRO B 1 369 ? -9.164 -33.156 -37.844 1 97.75 369 PRO B C 1
ATOM 8630 O O . PRO B 1 369 ? -9.414 -32.281 -37.031 1 97.75 369 PRO B O 1
ATOM 8633 N N . PRO B 1 370 ? -7.988 -33.75 -37.875 1 98.06 370 PRO B N 1
ATOM 8634 C CA . PRO B 1 370 ? -6.898 -33.25 -37.031 1 98.06 370 PRO B CA 1
ATOM 8635 C C . PRO B 1 370 ? -6.57 -31.797 -37.312 1 98.06 370 PRO B C 1
ATOM 8637 O O . PRO B 1 370 ? -6.578 -31.359 -38.469 1 98.06 370 PRO B O 1
ATOM 8640 N N . ARG B 1 371 ? -6.359 -31.031 -36.312 1 98.44 371 ARG B N 1
ATOM 8641 C CA . ARG B 1 371 ? -5.984 -29.625 -36.375 1 98.44 371 ARG B CA 1
ATOM 8642 C C . ARG B 1 371 ? -4.824 -29.312 -35.438 1 98.44 371 ARG B C 1
ATOM 8644 O O . ARG B 1 371 ? -4.57 -30.062 -34.469 1 98.44 371 ARG B O 1
ATOM 8651 N N . MET B 1 372 ? -4.105 -28.281 -35.719 1 98.5 372 MET B N 1
ATOM 8652 C CA . MET B 1 372 ? -2.959 -27.844 -34.938 1 98.5 372 MET B CA 1
ATOM 8653 C C . MET B 1 372 ? -2.883 -26.312 -34.875 1 98.5 372 MET B C 1
ATOM 8655 O O . MET B 1 372 ? -3.438 -25.641 -35.75 1 98.5 372 MET B O 1
ATOM 8659 N N . LEU B 1 373 ? -2.215 -25.844 -33.875 1 98.69 373 LEU B N 1
ATOM 8660 C CA . LEU B 1 373 ? -1.862 -24.422 -33.781 1 98.69 373 LEU B CA 1
ATOM 8661 C C . LEU B 1 373 ? -0.583 -24.125 -34.562 1 98.69 373 LEU B C 1
ATOM 8663 O O . LEU B 1 373 ? 0.189 -25.047 -34.844 1 98.69 373 LEU B O 1
ATOM 8667 N N . THR B 1 374 ? -0.396 -22.812 -34.875 1 98.5 374 THR B N 1
ATOM 8668 C CA . THR B 1 374 ? 0.874 -22.438 -35.469 1 98.5 374 THR B CA 1
ATOM 8669 C C . THR B 1 374 ? 2.043 -22.797 -34.562 1 98.5 374 THR B C 1
ATOM 8671 O O . THR B 1 374 ? 3.08 -23.266 -35.031 1 98.5 374 THR B O 1
ATOM 8674 N N . THR B 1 375 ? 1.876 -22.578 -33.281 1 98.31 375 THR B N 1
ATOM 8675 C CA . THR B 1 375 ? 2.922 -22.875 -32.312 1 98.31 375 THR B CA 1
ATOM 8676 C C . THR B 1 375 ? 3.178 -24.375 -32.219 1 98.31 375 THR B C 1
ATOM 8678 O O . THR B 1 375 ? 4.297 -24.797 -31.938 1 98.31 375 THR B O 1
ATOM 8681 N N . ASP B 1 376 ? 2.189 -25.172 -32.531 1 98.69 376 ASP B N 1
ATOM 8682 C CA . ASP B 1 376 ? 2.412 -26.625 -32.594 1 98.69 376 ASP B CA 1
ATOM 8683 C C . ASP B 1 376 ? 3.361 -26.969 -33.75 1 98.69 376 ASP B C 1
ATOM 8685 O O . ASP B 1 376 ? 4.285 -27.766 -33.562 1 98.69 376 ASP B O 1
ATOM 8689 N N . LEU B 1 377 ? 3.082 -26.375 -34.875 1 98.75 377 LEU B N 1
ATOM 8690 C CA . LEU B 1 377 ? 3.873 -26.672 -36.062 1 98.75 377 LEU B CA 1
ATOM 8691 C C . LEU B 1 377 ? 5.316 -26.203 -35.875 1 98.75 377 LEU B C 1
ATOM 8693 O O . LEU B 1 377 ? 6.215 -26.672 -36.594 1 98.75 377 LEU B O 1
ATOM 8697 N N . ALA B 1 378 ? 5.508 -25.312 -34.969 1 98.5 378 ALA B N 1
ATOM 8698 C CA . ALA B 1 378 ? 6.867 -24.891 -34.625 1 98.5 378 ALA B CA 1
ATOM 8699 C C . ALA B 1 378 ? 7.723 -26.078 -34.219 1 98.5 378 ALA B C 1
ATOM 8701 O O . ALA B 1 378 ? 8.93 -26.109 -34.469 1 98.5 378 ALA B O 1
ATOM 8702 N N . LEU B 1 379 ? 7.16 -27.109 -33.562 1 98.75 379 LEU B N 1
ATOM 8703 C CA . LEU B 1 379 ? 7.875 -28.281 -33.062 1 98.75 379 LEU B CA 1
ATOM 8704 C C . LEU B 1 379 ? 8.352 -29.156 -34.219 1 98.75 379 LEU B C 1
ATOM 8706 O O . LEU B 1 379 ? 9.242 -29.984 -34.062 1 98.75 379 LEU B O 1
ATOM 8710 N N . ARG B 1 380 ? 7.75 -29.016 -35.406 1 98.25 380 ARG B N 1
ATOM 8711 C CA . ARG B 1 380 ? 8.109 -29.766 -36.594 1 98.25 380 ARG B CA 1
ATOM 8712 C C . ARG B 1 380 ? 9.07 -28.969 -37.469 1 98.25 380 ARG B C 1
ATOM 8714 O O . ARG B 1 380 ? 9.93 -29.547 -38.156 1 98.25 380 ARG B O 1
ATOM 8721 N N . HIS B 1 381 ? 8.984 -27.672 -37.469 1 98 381 HIS B N 1
ATOM 8722 C CA . HIS B 1 381 ? 9.656 -26.859 -38.469 1 98 381 HIS B CA 1
ATOM 8723 C C . HIS B 1 381 ? 10.969 -26.297 -37.938 1 98 381 HIS B C 1
ATOM 8725 O O . HIS B 1 381 ? 11.805 -25.844 -38.719 1 98 381 HIS B O 1
ATOM 8731 N N . ASP B 1 382 ? 11.141 -26.172 -36.656 1 97.75 382 ASP B N 1
ATOM 8732 C CA . ASP B 1 382 ? 12.422 -25.812 -36.062 1 97.75 382 ASP B CA 1
ATOM 8733 C C . ASP B 1 382 ? 13.344 -27.031 -35.969 1 97.75 382 ASP B C 1
ATOM 8735 O O . ASP B 1 382 ? 12.93 -28.078 -35.469 1 97.75 382 ASP B O 1
ATOM 8739 N N . LYS B 1 383 ? 14.609 -26.859 -36.281 1 98 383 LYS B N 1
ATOM 8740 C CA . LYS B 1 383 ? 15.531 -27.969 -36.406 1 98 383 LYS B CA 1
ATOM 8741 C C . LYS B 1 383 ? 15.695 -28.703 -35.062 1 98 383 LYS B C 1
ATOM 8743 O O . LYS B 1 383 ? 15.633 -29.922 -35 1 98 383 LYS B O 1
ATOM 8748 N N . GLU B 1 384 ? 15.977 -27.984 -34 1 98.06 384 GLU B N 1
ATOM 8749 C CA . GLU B 1 384 ? 16.203 -28.594 -32.688 1 98.06 384 GLU B CA 1
ATOM 8750 C C . GLU B 1 384 ? 14.922 -29.188 -32.125 1 98.06 384 GLU B C 1
ATOM 8752 O O . GLU B 1 384 ? 14.93 -30.281 -31.562 1 98.06 384 GLU B O 1
ATOM 8757 N N . TYR B 1 385 ? 13.836 -28.531 -32.25 1 98.75 385 TYR B N 1
ATOM 8758 C CA . TYR B 1 385 ? 12.555 -29.047 -31.766 1 98.75 385 TYR B CA 1
ATOM 8759 C C . TYR B 1 385 ? 12.133 -30.281 -32.531 1 98.75 385 TYR B C 1
ATOM 8761 O O . TYR B 1 385 ? 11.578 -31.219 -31.953 1 98.75 385 TYR B O 1
ATOM 8769 N N . GLU B 1 386 ? 12.375 -30.219 -33.844 1 98.81 386 GLU B N 1
ATOM 8770 C CA . GLU B 1 386 ? 12.023 -31.375 -34.656 1 98.81 386 GLU B CA 1
ATOM 8771 C C . GLU B 1 386 ? 12.766 -32.625 -34.188 1 98.81 386 GLU B C 1
ATOM 8773 O O . GLU B 1 386 ? 12.164 -33.688 -34.062 1 98.81 386 GLU B O 1
ATOM 8778 N N . LYS B 1 387 ? 14.039 -32.438 -33.969 1 98.75 387 LYS B N 1
ATOM 8779 C CA . LYS B 1 387 ? 14.859 -33.562 -33.531 1 98.75 387 LYS B CA 1
ATOM 8780 C C . LYS B 1 387 ? 14.312 -34.156 -32.219 1 98.75 387 LYS B C 1
ATOM 8782 O O . LYS B 1 387 ? 14.195 -35.375 -32.094 1 98.75 387 LYS B O 1
ATOM 8787 N N . ILE B 1 388 ? 14.016 -33.375 -31.25 1 98.81 388 ILE B N 1
ATOM 8788 C CA . ILE B 1 388 ? 13.5 -33.781 -29.953 1 98.81 388 ILE B CA 1
ATOM 8789 C C . ILE B 1 388 ? 12.125 -34.438 -30.141 1 98.81 388 ILE B C 1
ATOM 8791 O O . ILE B 1 388 ? 11.844 -35.469 -29.562 1 98.81 388 ILE B O 1
ATOM 8795 N N . SER B 1 389 ? 11.25 -33.844 -30.984 1 98.88 389 SER B N 1
ATOM 8796 C CA . SER B 1 389 ? 9.891 -34.344 -31.203 1 98.88 389 SER B CA 1
ATOM 8797 C C . SER B 1 389 ? 9.898 -35.719 -31.844 1 98.88 389 SER B C 1
ATOM 8799 O O . SER B 1 389 ? 9.117 -36.594 -31.453 1 98.88 389 SER B O 1
ATOM 8801 N N . LEU B 1 390 ? 10.727 -35.875 -32.844 1 98.75 390 LEU B N 1
ATOM 8802 C CA . LEU B 1 390 ? 10.828 -37.156 -33.5 1 98.75 390 LEU B CA 1
ATOM 8803 C C . LEU B 1 390 ? 11.352 -38.219 -32.562 1 98.75 390 LEU B C 1
ATOM 8805 O O . LEU B 1 390 ? 10.875 -39.375 -32.594 1 98.75 390 LEU B O 1
ATOM 8809 N N . ARG B 1 391 ? 12.328 -37.844 -31.75 1 98.75 391 ARG B N 1
ATOM 8810 C CA . ARG B 1 391 ? 12.812 -38.781 -30.734 1 98.75 391 ARG B CA 1
ATOM 8811 C C . ARG B 1 391 ? 11.695 -39.188 -29.781 1 98.75 391 ARG B C 1
ATOM 8813 O O . ARG B 1 391 ? 11.562 -40.375 -29.453 1 98.75 391 ARG B O 1
ATOM 8820 N N . PHE B 1 392 ? 10.914 -38.281 -29.344 1 98.75 392 PHE B N 1
ATOM 8821 C CA . PHE B 1 392 ? 9.797 -38.531 -28.453 1 98.75 392 PHE B CA 1
ATOM 8822 C C . PHE B 1 392 ? 8.742 -39.406 -29.141 1 98.75 392 PHE B C 1
ATOM 8824 O O . PHE B 1 392 ? 8.125 -40.25 -28.5 1 98.75 392 PHE B O 1
ATOM 8831 N N . LEU B 1 393 ? 8.438 -39.125 -30.422 1 98.56 393 LEU B N 1
ATOM 8832 C CA . LEU B 1 393 ? 7.492 -39.906 -31.188 1 98.56 393 LEU B CA 1
ATOM 8833 C C . LEU B 1 393 ? 7.93 -41.375 -31.234 1 98.56 393 LEU B C 1
ATOM 8835 O O . LEU B 1 393 ? 7.105 -42.281 -31.078 1 98.56 393 LEU B O 1
ATOM 8839 N N . GLU B 1 394 ? 9.211 -41.594 -31.406 1 98.38 394 GLU B N 1
ATOM 8840 C CA . GLU B 1 394 ? 9.766 -42.938 -31.531 1 98.38 394 GLU B CA 1
ATOM 8841 C C . GLU B 1 394 ? 9.93 -43.625 -30.172 1 98.38 394 GLU B C 1
ATOM 8843 O O . GLU B 1 394 ? 10.023 -44.844 -30.078 1 98.38 394 GLU B O 1
ATOM 8848 N N . ASN B 1 395 ? 10.023 -42.844 -29.156 1 98.38 395 ASN B N 1
ATOM 8849 C CA . ASN B 1 395 ? 10.25 -43.312 -27.797 1 98.38 395 ASN B CA 1
ATOM 8850 C C . ASN B 1 395 ? 9.227 -42.75 -26.812 1 98.38 395 ASN B C 1
ATOM 8852 O O . ASN B 1 395 ? 9.562 -41.906 -25.969 1 98.38 395 ASN B O 1
ATOM 8856 N N . PRO B 1 396 ? 8.039 -43.219 -26.781 1 97.62 396 PRO B N 1
ATOM 8857 C CA . PRO B 1 396 ? 6.957 -42.688 -25.969 1 97.62 396 PRO B CA 1
ATOM 8858 C C . PRO B 1 396 ? 7.273 -42.688 -24.469 1 97.62 396 PRO B C 1
ATOM 8860 O O . PRO B 1 396 ? 6.812 -41.812 -23.734 1 97.62 396 PRO B O 1
ATOM 8863 N N . ASP B 1 397 ? 8.078 -43.594 -24 1 97.69 397 ASP B N 1
ATOM 8864 C CA . ASP B 1 397 ? 8.453 -43.656 -22.594 1 97.69 397 ASP B CA 1
ATOM 8865 C C . ASP B 1 397 ? 9.359 -42.469 -22.234 1 97.69 397 ASP B C 1
ATOM 8867 O O . ASP B 1 397 ? 9.234 -41.906 -21.141 1 97.69 397 ASP B O 1
ATOM 8871 N N . GLN B 1 398 ? 10.266 -42.188 -23.125 1 98.25 398 GLN B N 1
ATOM 8872 C CA . GLN B 1 398 ? 11.109 -41 -22.906 1 98.25 398 GLN B CA 1
ATOM 8873 C C . GLN B 1 398 ? 10.281 -39.719 -22.891 1 98.25 398 GLN B C 1
ATOM 8875 O O . GLN B 1 398 ? 10.57 -38.812 -22.109 1 98.25 398 GLN B O 1
ATOM 8880 N N . PHE B 1 399 ? 9.328 -39.75 -23.766 1 98.12 399 PHE B N 1
ATOM 8881 C CA . PHE B 1 399 ? 8.414 -38.625 -23.812 1 98.12 399 PHE B CA 1
ATOM 8882 C C . PHE B 1 399 ? 7.672 -38.469 -22.484 1 98.12 399 PHE B C 1
ATOM 8884 O O . PHE B 1 399 ? 7.629 -37.375 -21.906 1 98.12 399 PHE B O 1
ATOM 8891 N N . ALA B 1 400 ? 7.141 -39.5 -21.984 1 98.44 400 ALA B N 1
ATOM 8892 C CA . ALA B 1 400 ? 6.363 -39.5 -20.75 1 98.44 400 ALA B CA 1
ATOM 8893 C C . ALA B 1 400 ? 7.215 -39.062 -19.562 1 98.44 400 ALA B C 1
ATOM 8895 O O . ALA B 1 400 ? 6.758 -38.281 -18.719 1 98.44 400 ALA B O 1
ATOM 8896 N N . ASP B 1 401 ? 8.406 -39.5 -19.5 1 98.25 401 ASP B N 1
ATOM 8897 C CA . ASP B 1 401 ? 9.305 -39.125 -18.406 1 98.25 401 ASP B CA 1
ATOM 8898 C C . ASP B 1 401 ? 9.703 -37.656 -18.484 1 98.25 401 ASP B C 1
ATOM 8900 O O . ASP B 1 401 ? 9.703 -36.969 -17.469 1 98.25 401 ASP B O 1
ATOM 8904 N N . ALA B 1 402 ? 10.047 -37.219 -19.688 1 98.62 402 ALA B N 1
ATOM 8905 C CA . ALA B 1 402 ? 10.422 -35.844 -19.891 1 98.62 402 ALA B CA 1
ATOM 8906 C C . ALA B 1 402 ? 9.273 -34.906 -19.516 1 98.62 402 ALA B C 1
ATOM 8908 O O . ALA B 1 402 ? 9.492 -33.844 -18.891 1 98.62 402 ALA B O 1
ATOM 8909 N N . PHE B 1 403 ? 8.078 -35.312 -19.891 1 98.44 403 PHE B N 1
ATOM 8910 C CA . PHE B 1 403 ? 6.91 -34.469 -19.562 1 98.44 403 PHE B CA 1
ATOM 8911 C C . PHE B 1 403 ? 6.703 -34.406 -18.062 1 98.44 403 PHE B C 1
ATOM 8913 O O . PHE B 1 403 ? 6.5 -33.344 -17.5 1 98.44 403 PHE B O 1
ATOM 8920 N N . ALA B 1 404 ? 6.754 -35.562 -17.406 1 98.69 404 ALA B N 1
ATOM 8921 C CA . ALA B 1 404 ? 6.527 -35.625 -15.961 1 98.69 404 ALA B CA 1
ATOM 8922 C C . ALA B 1 404 ? 7.504 -34.719 -15.211 1 98.69 404 ALA B C 1
ATOM 8924 O O . ALA B 1 404 ? 7.105 -33.969 -14.312 1 98.69 404 ALA B O 1
ATOM 8925 N N . ARG B 1 405 ? 8.742 -34.75 -15.57 1 98.38 405 ARG B N 1
ATOM 8926 C CA . ARG B 1 405 ? 9.781 -33.969 -14.898 1 98.38 405 ARG B CA 1
ATOM 8927 C C . ARG B 1 405 ? 9.641 -32.5 -15.203 1 98.38 405 ARG B C 1
ATOM 8929 O O . ARG B 1 405 ? 9.812 -31.656 -14.312 1 98.38 405 ARG B O 1
ATOM 8936 N N . ALA B 1 406 ? 9.312 -32.188 -16.438 1 98.56 406 ALA B N 1
ATOM 8937 C CA . ALA B 1 406 ? 9.148 -30.781 -16.828 1 98.56 406 ALA B CA 1
ATOM 8938 C C . ALA B 1 406 ? 7.922 -30.172 -16.156 1 98.56 406 ALA B C 1
ATOM 8940 O O . ALA B 1 406 ? 7.953 -29.016 -15.727 1 98.56 406 ALA B O 1
ATOM 8941 N N . TRP B 1 407 ? 6.836 -30.953 -16.125 1 98.56 407 TRP B N 1
ATOM 8942 C CA . TRP B 1 407 ? 5.625 -30.516 -15.438 1 98.56 407 TRP B CA 1
ATOM 8943 C C . TRP B 1 407 ? 5.891 -30.25 -13.961 1 98.56 407 TRP B C 1
ATOM 8945 O O . TRP B 1 407 ? 5.477 -29.219 -13.422 1 98.56 407 TRP B O 1
ATOM 8955 N N . PHE B 1 408 ? 6.629 -31.109 -13.312 1 98.5 408 PHE B N 1
ATOM 8956 C CA . PHE B 1 408 ? 7.008 -30.953 -11.914 1 98.5 408 PHE B CA 1
ATOM 8957 C C . PHE B 1 408 ? 7.824 -29.672 -11.719 1 98.5 408 PHE B C 1
ATOM 8959 O O . PHE B 1 408 ? 7.562 -28.906 -10.789 1 98.5 408 PHE B O 1
ATOM 8966 N N . LYS B 1 409 ? 8.742 -29.453 -12.578 1 98.25 409 LYS B N 1
ATOM 8967 C CA . LYS B 1 409 ? 9.578 -28.25 -12.508 1 98.25 409 LYS B CA 1
ATOM 8968 C C . LYS B 1 409 ? 8.742 -26.984 -12.695 1 98.25 409 LYS B C 1
ATOM 8970 O O . LYS B 1 409 ? 8.906 -26.016 -11.953 1 98.25 409 LYS B O 1
ATOM 8975 N N . LEU B 1 410 ? 7.867 -27.016 -13.641 1 97.94 410 LEU B N 1
ATOM 8976 C CA . LEU B 1 410 ? 7 -25.875 -13.922 1 97.94 410 LEU B CA 1
ATOM 8977 C C . LEU B 1 410 ? 6.211 -25.469 -12.68 1 97.94 410 LEU B C 1
ATOM 8979 O O . LEU B 1 410 ? 6.102 -24.281 -12.359 1 97.94 410 LEU B O 1
ATOM 8983 N N . LEU B 1 411 ? 5.711 -26.422 -11.945 1 98.06 411 LEU B N 1
ATOM 8984 C CA . LEU B 1 411 ? 4.805 -26.156 -10.836 1 98.06 411 LEU B CA 1
ATOM 8985 C C . LEU B 1 411 ? 5.582 -25.797 -9.57 1 98.06 411 LEU B C 1
ATOM 8987 O O . LEU B 1 411 ? 5.012 -25.234 -8.625 1 98.06 411 LEU B O 1
ATOM 8991 N N . HIS B 1 412 ? 6.941 -26.109 -9.523 1 97.81 412 HIS B N 1
ATOM 8992 C CA . HIS B 1 412 ? 7.59 -26.062 -8.219 1 97.81 412 HIS B CA 1
ATOM 8993 C C . HIS B 1 412 ? 8.828 -25.156 -8.25 1 97.81 412 HIS B C 1
ATOM 8995 O O . HIS B 1 412 ? 9.461 -24.938 -7.215 1 97.81 412 HIS B O 1
ATOM 9001 N N . ARG B 1 413 ? 9.18 -24.641 -9.406 1 96.19 413 ARG B N 1
ATOM 9002 C CA . ARG B 1 413 ? 10.461 -23.953 -9.586 1 96.19 413 ARG B CA 1
ATOM 9003 C C . ARG B 1 413 ? 10.547 -22.719 -8.703 1 96.19 413 ARG B C 1
ATOM 9005 O O . ARG B 1 413 ? 11.641 -22.297 -8.328 1 96.19 413 ARG B O 1
ATOM 9012 N N . ASP B 1 414 ? 9.461 -22.156 -8.258 1 96.38 414 ASP B N 1
ATOM 9013 C CA . ASP B 1 414 ? 9.508 -20.922 -7.473 1 96.38 414 ASP B CA 1
ATOM 9014 C C . ASP B 1 414 ? 9.273 -21.203 -5.988 1 96.38 414 ASP B C 1
ATOM 9016 O O . ASP B 1 414 ? 8.945 -20.297 -5.223 1 96.38 414 ASP B O 1
ATOM 9020 N N . MET B 1 415 ? 9.43 -22.422 -5.504 1 96.06 415 MET B N 1
ATOM 9021 C CA . MET B 1 415 ? 9.117 -22.797 -4.129 1 96.06 415 MET B CA 1
ATOM 9022 C C . MET B 1 415 ? 10.375 -22.766 -3.258 1 96.06 415 MET B C 1
ATOM 9024 O O . MET B 1 415 ? 10.281 -22.781 -2.029 1 96.06 415 MET B O 1
ATOM 9028 N N . GLY B 1 416 ? 11.531 -22.688 -3.883 1 93.44 416 GLY B N 1
ATOM 9029 C CA . GLY B 1 416 ? 12.75 -22.812 -3.104 1 93.44 416 GLY B CA 1
ATOM 9030 C C . GLY B 1 416 ? 13.141 -24.25 -2.826 1 93.44 416 GLY B C 1
ATOM 9031 O O . GLY B 1 416 ? 12.688 -25.172 -3.514 1 93.44 416 GLY B O 1
ATOM 9032 N N . PRO B 1 417 ? 13.992 -24.516 -1.918 1 92.5 417 PRO B N 1
ATOM 9033 C CA . PRO B 1 417 ? 14.531 -25.859 -1.682 1 92.5 417 PRO B CA 1
ATOM 9034 C C . PRO B 1 417 ? 13.523 -26.781 -0.992 1 92.5 417 PRO B C 1
ATOM 9036 O O . PRO B 1 417 ? 12.516 -26.312 -0.46 1 92.5 417 PRO B O 1
ATOM 9039 N N . ARG B 1 418 ? 13.82 -28.016 -0.95 1 93 418 ARG B N 1
ATOM 9040 C CA . ARG B 1 418 ? 12.945 -29.078 -0.473 1 93 418 ARG B CA 1
ATOM 9041 C C . ARG B 1 418 ? 12.57 -28.875 0.991 1 93 418 ARG B C 1
ATOM 9043 O O . ARG B 1 418 ? 11.531 -29.359 1.447 1 93 418 ARG B O 1
ATOM 9050 N N . SER B 1 419 ? 13.461 -28.188 1.692 1 91.19 419 SER B N 1
ATOM 9051 C CA . SER B 1 419 ? 13.18 -27.953 3.107 1 91.19 419 SER B CA 1
ATOM 9052 C C . SER B 1 419 ? 11.867 -27.203 3.299 1 91.19 419 SER B C 1
ATOM 9054 O O . SER B 1 419 ? 11.289 -27.219 4.383 1 91.19 419 SER B O 1
ATOM 9056 N N . ARG B 1 420 ? 11.32 -26.578 2.273 1 94.88 420 ARG B N 1
ATOM 9057 C CA . ARG B 1 420 ? 10.078 -25.812 2.344 1 94.88 420 ARG B CA 1
ATOM 9058 C C . ARG B 1 420 ? 8.891 -26.641 1.892 1 94.88 420 ARG B C 1
ATOM 9060 O O . ARG B 1 420 ? 7.742 -26.203 2 1 94.88 420 ARG B O 1
ATOM 9067 N N . TRP B 1 421 ? 9.125 -27.828 1.337 1 96.81 421 TRP B N 1
ATOM 9068 C CA . TRP B 1 421 ? 8.094 -28.594 0.663 1 96.81 421 TRP B CA 1
ATOM 9069 C C . TRP B 1 421 ? 7.277 -29.406 1.665 1 96.81 421 TRP B C 1
ATOM 9071 O O . TRP B 1 421 ? 7.801 -29.828 2.699 1 96.81 421 TRP B O 1
ATOM 9081 N N . LEU B 1 422 ? 6.016 -29.609 1.401 1 97.88 422 LEU B N 1
ATOM 9082 C CA . LEU B 1 422 ? 5.09 -30.359 2.234 1 97.88 422 LEU B CA 1
ATOM 9083 C C . LEU B 1 422 ? 4.359 -31.422 1.411 1 97.88 422 LEU B C 1
ATOM 9085 O O . LEU B 1 422 ? 4.125 -31.219 0.217 1 97.88 422 LEU B O 1
ATOM 9089 N N . GLY B 1 423 ? 4.008 -32.562 1.973 1 97.88 423 GLY B N 1
ATOM 9090 C CA . GLY B 1 423 ? 3.123 -33.531 1.363 1 97.88 423 GLY B CA 1
ATOM 9091 C C . GLY B 1 423 ? 3.785 -34.875 1.143 1 97.88 423 GLY B C 1
ATOM 9092 O O . GLY B 1 423 ? 5.016 -35 1.144 1 97.88 423 GLY B O 1
ATOM 9093 N N . PRO B 1 424 ? 3.049 -35.906 0.932 1 98 424 PRO B N 1
ATOM 9094 C CA . PRO B 1 424 ? 3.541 -37.281 0.893 1 98 424 PRO B CA 1
ATOM 9095 C C . PRO B 1 424 ? 4.074 -37.688 -0.482 1 98 424 PRO B C 1
ATOM 9097 O O . PRO B 1 424 ? 4.656 -38.75 -0.635 1 98 424 PRO B O 1
ATOM 9100 N N . GLU B 1 425 ? 3.998 -36.812 -1.487 1 98.19 425 GLU B N 1
ATOM 9101 C CA . GLU B 1 425 ? 4.32 -37.25 -2.844 1 98.19 425 GLU B CA 1
ATOM 9102 C C . GLU B 1 425 ? 5.617 -36.594 -3.334 1 98.19 425 GLU B C 1
ATOM 9104 O O . GLU B 1 425 ? 5.875 -36.562 -4.539 1 98.19 425 GLU B O 1
ATOM 9109 N N . ILE B 1 426 ? 6.375 -36.031 -2.451 1 97.94 426 ILE B N 1
ATOM 9110 C CA . ILE B 1 426 ? 7.66 -35.438 -2.816 1 97.94 426 ILE B CA 1
ATOM 9111 C C . ILE B 1 426 ? 8.578 -36.531 -3.385 1 97.94 426 ILE B C 1
ATOM 9113 O O . ILE B 1 426 ? 8.812 -37.531 -2.738 1 97.94 426 ILE B O 1
ATOM 9117 N N . PRO B 1 427 ? 9.078 -36.281 -4.578 1 97.75 427 PRO B N 1
ATOM 9118 C CA . PRO B 1 427 ? 9.945 -37.312 -5.164 1 97.75 427 PRO B CA 1
ATOM 9119 C C . PRO B 1 427 ? 11.234 -37.531 -4.371 1 97.75 427 PRO B C 1
ATOM 9121 O O . PRO B 1 427 ? 11.773 -36.562 -3.793 1 97.75 427 PRO B O 1
ATOM 9124 N N . LYS B 1 428 ? 11.727 -38.719 -4.473 1 96.38 428 LYS B N 1
ATOM 9125 C CA . LYS B 1 428 ? 12.977 -39.031 -3.797 1 96.38 428 LYS B CA 1
ATOM 9126 C C . LYS B 1 428 ? 14.172 -38.438 -4.539 1 96.38 428 LYS B C 1
ATOM 9128 O O . LYS B 1 428 ? 15.117 -37.969 -3.912 1 96.38 428 LYS B O 1
ATOM 9133 N N . GLU B 1 429 ? 14.102 -38.469 -5.84 1 96.62 429 GLU B N 1
ATOM 9134 C CA . GLU B 1 429 ? 15.188 -37.906 -6.648 1 96.62 429 GLU B CA 1
ATOM 9135 C C . GLU B 1 429 ? 15.258 -36.375 -6.5 1 96.62 429 GLU B C 1
ATOM 9137 O O . GLU B 1 429 ? 14.242 -35.688 -6.625 1 96.62 429 GLU B O 1
ATOM 9142 N N . GLU B 1 430 ? 16.422 -35.938 -6.152 1 95.12 430 GLU B N 1
ATOM 9143 C CA . GLU B 1 430 ? 16.672 -34.5 -6.078 1 95.12 430 GLU B CA 1
ATOM 9144 C C . GLU B 1 430 ? 17.203 -33.969 -7.402 1 95.12 430 GLU B C 1
ATOM 9146 O O . GLU B 1 430 ? 18.203 -34.469 -7.926 1 95.12 430 GLU B O 1
ATOM 9151 N N . LEU B 1 431 ? 16.562 -33 -7.914 1 96.06 431 LEU B N 1
ATOM 9152 C CA . LEU B 1 431 ? 16.953 -32.438 -9.211 1 96.06 431 LEU B CA 1
ATOM 9153 C C . LEU B 1 431 ? 17.812 -31.203 -9.031 1 96.06 431 LEU B C 1
ATOM 9155 O O . LEU B 1 431 ? 17.641 -30.469 -8.055 1 96.06 431 LEU B O 1
ATOM 9159 N N . ILE B 1 432 ? 18.641 -30.859 -9.977 1 96.5 432 ILE B N 1
ATOM 9160 C CA . ILE B 1 432 ? 19.656 -29.812 -9.859 1 96.5 432 ILE B CA 1
ATOM 9161 C C . ILE B 1 432 ? 19 -28.438 -9.773 1 96.5 432 ILE B C 1
ATOM 9163 O O . ILE B 1 432 ? 19.5 -27.547 -9.109 1 96.5 432 ILE B O 1
ATOM 9167 N N . TRP B 1 433 ? 17.797 -28.25 -10.445 1 96.31 433 TRP B N 1
ATOM 9168 C CA . TRP B 1 433 ? 17.156 -26.938 -10.477 1 96.31 433 TRP B CA 1
ATOM 9169 C C . TRP B 1 433 ? 16.594 -26.578 -9.102 1 96.31 433 TRP B C 1
ATOM 9171 O O . TRP B 1 433 ? 16.219 -25.422 -8.867 1 96.31 433 TRP B O 1
ATOM 9181 N N . GLU B 1 434 ? 16.531 -27.547 -8.117 1 96.38 434 GLU B N 1
ATOM 9182 C CA . GLU B 1 434 ? 16.062 -27.312 -6.758 1 96.38 434 GLU B CA 1
ATOM 9183 C C . GLU B 1 434 ? 17.109 -26.609 -5.914 1 96.38 434 GLU B C 1
ATOM 9185 O O . GLU B 1 434 ? 16.875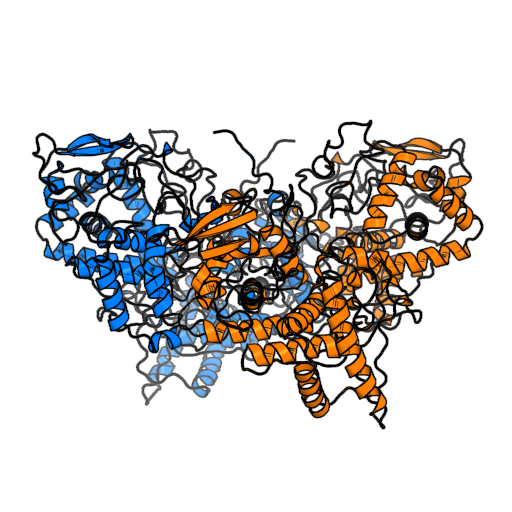 -26.297 -4.746 1 96.38 434 GLU B O 1
ATOM 9190 N N . ASP B 1 435 ? 18.281 -26.344 -6.52 1 96.44 435 ASP B N 1
ATOM 9191 C CA . ASP B 1 435 ? 19.422 -25.75 -5.816 1 96.44 435 ASP B CA 1
ATOM 9192 C C . ASP B 1 435 ? 19.75 -26.547 -4.551 1 96.44 435 ASP B C 1
ATOM 9194 O O . ASP B 1 435 ? 19.766 -26 -3.451 1 96.44 435 ASP B O 1
ATOM 9198 N N . PRO B 1 436 ? 20.078 -27.828 -4.742 1 96.31 436 PRO B N 1
ATOM 9199 C CA . PRO B 1 436 ? 20.25 -28.688 -3.574 1 96.31 436 PRO B CA 1
ATOM 9200 C C . PRO B 1 436 ? 21.422 -28.281 -2.689 1 96.31 436 PRO B C 1
ATOM 9202 O O . PRO B 1 436 ? 22.453 -27.828 -3.195 1 96.31 436 PRO B O 1
ATOM 9205 N N . ILE B 1 437 ? 21.281 -28.422 -1.42 1 95.25 437 ILE B N 1
ATOM 9206 C CA . ILE B 1 437 ? 22.266 -28.25 -0.37 1 95.25 437 ILE B CA 1
ATOM 9207 C C . ILE B 1 437 ? 22.344 -29.516 0.482 1 95.25 437 ILE B C 1
ATOM 9209 O O . ILE B 1 437 ? 21.312 -30.094 0.834 1 95.25 437 ILE B O 1
ATOM 9213 N N . PRO B 1 438 ? 23.562 -29.938 0.781 1 94.44 438 PRO B N 1
ATOM 9214 C CA . PRO B 1 438 ? 23.672 -31.141 1.605 1 94.44 438 PRO B CA 1
ATOM 9215 C C . PRO B 1 438 ? 22.938 -31.016 2.938 1 94.44 438 PRO B C 1
ATOM 9217 O O . PRO B 1 438 ? 22.953 -29.953 3.557 1 94.44 438 PRO B O 1
ATOM 9220 N N . GLU B 1 439 ? 22.344 -32.094 3.359 1 91.56 439 GLU B N 1
ATOM 9221 C CA . GLU B 1 439 ? 21.703 -32.125 4.672 1 91.56 439 GLU B CA 1
ATOM 9222 C C . GLU B 1 439 ? 22.75 -32.094 5.789 1 91.56 439 GLU B C 1
ATOM 9224 O O . GLU B 1 439 ? 23.844 -32.625 5.629 1 91.56 439 GLU B O 1
ATOM 9229 N N . ILE B 1 440 ? 22.375 -31.531 6.816 1 92.56 440 ILE B N 1
ATOM 9230 C CA . ILE B 1 440 ? 23.234 -31.547 7.988 1 92.56 440 ILE B CA 1
ATOM 9231 C C . ILE B 1 440 ? 23.047 -32.844 8.766 1 92.56 440 ILE B C 1
ATOM 9233 O O . ILE B 1 440 ? 21.953 -33.094 9.305 1 92.56 440 ILE B O 1
ATOM 9237 N N . ASP B 1 441 ? 24.062 -33.656 8.805 1 91.12 441 ASP B N 1
ATOM 9238 C CA . ASP B 1 441 ? 23.984 -34.938 9.492 1 91.12 441 ASP B CA 1
ATOM 9239 C C . ASP B 1 441 ? 25.016 -35.031 10.609 1 91.12 441 ASP B C 1
ATOM 9241 O O . ASP B 1 441 ? 25.453 -36.125 10.984 1 91.12 441 ASP B O 1
ATOM 9245 N N . HIS B 1 442 ? 25.5 -33.938 11.023 1 93.44 442 HIS B N 1
ATOM 9246 C CA . HIS B 1 442 ? 26.484 -33.844 12.086 1 93.44 442 HIS B CA 1
ATOM 9247 C C . HIS B 1 442 ? 26.078 -32.812 13.141 1 93.44 442 HIS B C 1
ATOM 9249 O O . HIS B 1 442 ? 25.219 -31.969 12.883 1 93.44 442 HIS B O 1
ATOM 9255 N N . PRO B 1 443 ? 26.641 -32.906 14.281 1 94.06 443 PRO B N 1
ATOM 9256 C CA . PRO B 1 443 ? 26.344 -31.891 15.289 1 94.06 443 PRO B CA 1
ATOM 9257 C C . PRO B 1 443 ? 26.75 -30.484 14.844 1 94.06 443 PRO B C 1
ATOM 9259 O O . PRO B 1 443 ? 27.781 -30.312 14.195 1 94.06 443 PRO B O 1
ATOM 9262 N N . ILE B 1 444 ? 25.875 -29.562 15.172 1 93.5 444 ILE B N 1
ATOM 9263 C CA . ILE B 1 444 ? 26.109 -28.156 14.867 1 93.5 444 ILE B CA 1
ATOM 9264 C C . ILE B 1 444 ? 27.016 -27.531 15.922 1 93.5 444 ILE B C 1
ATOM 9266 O O . ILE B 1 444 ? 27.094 -28.031 17.047 1 93.5 444 ILE B O 1
ATOM 9270 N N . ILE B 1 445 ? 27.75 -26.578 15.578 1 96.06 445 ILE B N 1
ATOM 9271 C CA . ILE B 1 445 ? 28.703 -25.938 16.484 1 96.06 445 ILE B CA 1
ATOM 9272 C C . ILE B 1 445 ? 27.969 -25.312 17.672 1 96.06 445 ILE B C 1
ATOM 9274 O O . ILE B 1 445 ? 26.859 -24.797 17.5 1 96.06 445 ILE B O 1
ATOM 9278 N N . SER B 1 446 ? 28.562 -25.312 18.859 1 95.62 446 SER B N 1
ATOM 9279 C CA . SER B 1 446 ? 28.016 -24.781 20.094 1 95.62 446 SER B CA 1
ATOM 9280 C C . SER B 1 446 ? 28.312 -23.281 20.219 1 95.62 446 SER B C 1
ATOM 9282 O O . SER B 1 446 ? 29.062 -22.719 19.422 1 95.62 446 SER B O 1
ATOM 9284 N N . GLN B 1 447 ? 27.719 -22.688 21.234 1 96.94 447 GLN B N 1
ATOM 9285 C CA . GLN B 1 447 ? 28 -21.281 21.516 1 96.94 447 GLN B CA 1
ATOM 9286 C C . GLN B 1 447 ? 29.469 -21.062 21.859 1 96.94 447 GLN B C 1
ATOM 9288 O O . GLN B 1 447 ? 30.047 -20.031 21.516 1 96.94 447 GLN B O 1
ATOM 9293 N N . GLU B 1 448 ? 30.062 -22 22.516 1 96.62 448 GLU B N 1
ATOM 9294 C CA . GLU B 1 448 ? 31.484 -21.906 22.844 1 96.62 448 GLU B CA 1
ATOM 9295 C C . GLU B 1 448 ? 32.344 -21.969 21.578 1 96.62 448 GLU B C 1
ATOM 9297 O O . GLU B 1 448 ? 33.312 -21.219 21.453 1 96.62 448 GLU B O 1
ATOM 9302 N N . ASP B 1 449 ? 31.969 -22.875 20.688 1 97.5 449 ASP B N 1
ATOM 9303 C CA . ASP B 1 449 ? 32.688 -22.953 19.406 1 97.5 449 ASP B CA 1
ATOM 9304 C C . ASP B 1 449 ? 32.594 -21.625 18.656 1 97.5 449 ASP B C 1
ATOM 9306 O O . ASP B 1 449 ? 33.562 -21.156 18.094 1 97.5 449 ASP B O 1
ATOM 9310 N N . ILE B 1 450 ? 31.375 -21.047 18.656 1 98.38 450 ILE B N 1
ATOM 9311 C CA . ILE B 1 450 ? 31.109 -19.781 17.969 1 98.38 450 ILE B CA 1
ATOM 9312 C C . ILE B 1 450 ? 32.031 -18.688 18.531 1 98.38 450 ILE B C 1
ATOM 9314 O O . ILE B 1 450 ? 32.656 -17.953 17.781 1 98.38 450 ILE B O 1
ATOM 9318 N N . ASN B 1 451 ? 32.188 -18.625 19.828 1 98 451 ASN B N 1
ATOM 9319 C CA . ASN B 1 451 ? 33.031 -17.625 20.469 1 98 451 ASN B CA 1
ATOM 9320 C C . ASN B 1 451 ? 34.5 -17.812 20.094 1 98 451 ASN B C 1
ATOM 9322 O O . ASN B 1 451 ? 35.188 -16.844 19.812 1 98 451 ASN B O 1
ATOM 9326 N N . ASN B 1 452 ? 34.906 -19.031 20.109 1 97.81 452 ASN B N 1
ATOM 9327 C CA . ASN B 1 452 ? 36.312 -19.328 19.766 1 97.81 452 ASN B CA 1
ATOM 9328 C C . ASN B 1 452 ? 36.594 -19.031 18.297 1 97.81 452 ASN B C 1
ATOM 9330 O O . ASN B 1 452 ? 37.656 -18.5 17.969 1 97.81 452 ASN B O 1
ATOM 9334 N N . LEU B 1 453 ? 35.688 -19.391 17.5 1 98.62 453 LEU B N 1
ATOM 9335 C CA . LEU B 1 453 ? 35.875 -19.141 16.062 1 98.62 453 LEU B CA 1
ATOM 9336 C C . LEU B 1 453 ? 35.875 -17.641 15.773 1 98.62 453 LEU B C 1
ATOM 9338 O O . LEU B 1 453 ? 36.625 -17.188 14.914 1 98.62 453 LEU B O 1
ATOM 9342 N N . LYS B 1 454 ? 35 -16.875 16.453 1 98.62 454 LYS B N 1
ATOM 9343 C CA . LYS B 1 454 ? 35.031 -15.422 16.281 1 98.62 454 LYS B CA 1
ATOM 9344 C C . LYS B 1 454 ? 36.406 -14.859 16.594 1 98.62 454 LYS B C 1
ATOM 9346 O O . LYS B 1 454 ? 36.938 -14.023 15.844 1 98.62 454 LYS B O 1
ATOM 9351 N N . LYS B 1 455 ? 37.031 -15.32 17.656 1 98.12 455 LYS B N 1
ATOM 9352 C CA . LYS B 1 455 ? 38.344 -14.859 18.047 1 98.12 455 LYS B CA 1
ATOM 9353 C C . LYS B 1 455 ? 39.406 -15.211 16.984 1 98.12 455 LYS B C 1
ATOM 9355 O O . LYS B 1 455 ? 40.25 -14.383 16.641 1 98.12 455 LYS B O 1
ATOM 9360 N N . GLU B 1 456 ? 39.312 -16.406 16.562 1 98.25 456 GLU B N 1
ATOM 9361 C CA . GLU B 1 456 ? 40.25 -16.859 15.539 1 98.25 456 GLU B CA 1
ATOM 9362 C C . GLU B 1 456 ? 40.125 -16.031 14.258 1 98.25 456 GLU B C 1
ATOM 9364 O O . GLU B 1 456 ? 41.094 -15.648 13.648 1 98.25 456 GLU B O 1
ATOM 9369 N N . ILE B 1 457 ? 38.906 -15.789 13.859 1 98.62 457 ILE B N 1
ATOM 9370 C CA . ILE B 1 457 ? 38.594 -15.023 12.648 1 98.62 457 ILE B CA 1
ATOM 9371 C C . ILE B 1 457 ? 39.156 -13.609 12.781 1 98.62 457 ILE B C 1
ATOM 9373 O O . ILE B 1 457 ? 39.844 -13.117 11.875 1 98.62 457 ILE B O 1
ATOM 9377 N N . LEU B 1 458 ? 38.906 -12.977 13.898 1 98.12 458 LEU B N 1
ATOM 9378 C CA . LEU B 1 458 ? 39.312 -11.586 14.109 1 98.12 458 LEU B CA 1
ATOM 9379 C C . LEU B 1 458 ? 40.844 -11.477 14.203 1 98.12 458 LEU B C 1
ATOM 9381 O O . LEU B 1 458 ? 41.406 -10.406 13.961 1 98.12 458 LEU B O 1
ATOM 9385 N N . SER B 1 459 ? 41.531 -12.594 14.5 1 97.62 459 SER B N 1
ATOM 9386 C CA . SER B 1 459 ? 42.969 -12.594 14.633 1 97.62 459 SER B CA 1
ATOM 9387 C C . SER B 1 459 ? 43.656 -13.039 13.336 1 97.62 459 SER B C 1
ATOM 9389 O O . SER B 1 459 ? 44.875 -13.117 13.258 1 97.62 459 SER B O 1
ATOM 9391 N N . SER B 1 460 ? 42.938 -13.281 12.352 1 97.56 460 SER B N 1
ATOM 9392 C CA . SER B 1 460 ? 43.438 -13.891 11.125 1 97.56 460 SER B CA 1
ATOM 9393 C C . SER B 1 460 ? 44.219 -12.883 10.281 1 97.56 460 SER B C 1
ATOM 9395 O O . SER B 1 460 ? 44.938 -13.258 9.352 1 97.56 460 SER B O 1
ATOM 9397 N N . GLY B 1 461 ? 44.031 -11.594 10.5 1 96.19 461 GLY B N 1
ATOM 9398 C CA . GLY B 1 461 ? 44.719 -10.555 9.742 1 96.19 461 GLY B CA 1
ATOM 9399 C C . GLY B 1 461 ? 43.875 -9.984 8.617 1 96.19 461 GLY B C 1
ATOM 9400 O O . GLY B 1 461 ? 44.219 -8.969 8.016 1 96.19 461 GLY B O 1
ATOM 9401 N N . VAL B 1 462 ? 42.719 -10.602 8.273 1 97.56 462 VAL B N 1
ATOM 9402 C CA . VAL B 1 462 ? 41.812 -10.07 7.266 1 97.56 462 VAL B CA 1
ATOM 9403 C C . VAL B 1 462 ? 41.094 -8.836 7.812 1 97.56 462 VAL B C 1
ATOM 9405 O O . VAL B 1 462 ? 40.688 -8.812 8.969 1 97.56 462 VAL B O 1
ATOM 9408 N N . GLY B 1 463 ? 41.031 -7.805 6.988 1 97.12 463 GLY B N 1
ATOM 9409 C CA . GLY B 1 463 ? 40.344 -6.59 7.395 1 97.12 463 GLY B CA 1
ATOM 9410 C C . GLY B 1 463 ? 38.875 -6.824 7.746 1 97.12 463 GLY B C 1
ATOM 9411 O O . GLY B 1 463 ? 38.188 -7.613 7.09 1 97.12 463 GLY B O 1
ATOM 9412 N N . HIS B 1 464 ? 38.406 -6.176 8.773 1 97.44 464 HIS B N 1
ATOM 9413 C CA . HIS B 1 464 ? 37.031 -6.348 9.25 1 97.44 464 HIS B CA 1
ATOM 9414 C C . HIS B 1 464 ? 36.031 -6.016 8.148 1 97.44 464 HIS B C 1
ATOM 9416 O O . HIS B 1 464 ? 35 -6.707 8 1 97.44 464 HIS B O 1
ATOM 9422 N N . ASN B 1 465 ? 36.281 -4.945 7.395 1 97.75 465 ASN B N 1
ATOM 9423 C CA . ASN B 1 465 ? 35.344 -4.547 6.332 1 97.75 465 ASN B CA 1
ATOM 9424 C C . ASN B 1 465 ? 35.25 -5.617 5.25 1 97.75 465 ASN B C 1
ATOM 9426 O O . ASN B 1 465 ? 34.188 -5.828 4.68 1 97.75 465 ASN B O 1
ATOM 9430 N N . LYS B 1 466 ? 36.312 -6.328 4.988 1 98.38 466 LYS B N 1
ATOM 9431 C CA . LYS B 1 466 ? 36.312 -7.383 3.979 1 98.38 466 LYS B CA 1
ATOM 9432 C C . LYS B 1 466 ? 35.5 -8.578 4.434 1 98.38 466 LYS B C 1
ATOM 9434 O O . LYS B 1 466 ? 34.844 -9.227 3.621 1 98.38 466 LYS B O 1
ATOM 9439 N N . LEU B 1 467 ? 35.531 -8.883 5.742 1 98.75 467 LEU B N 1
ATOM 9440 C CA . LEU B 1 467 ? 34.719 -9.945 6.305 1 98.75 467 LEU B CA 1
ATOM 9441 C C . LEU B 1 467 ? 33.219 -9.602 6.188 1 98.75 467 LEU B C 1
ATOM 9443 O O . LEU B 1 467 ? 32.406 -10.445 5.793 1 98.75 467 LEU B O 1
ATOM 9447 N N . ILE B 1 468 ? 32.875 -8.312 6.484 1 98.81 468 ILE B N 1
ATOM 9448 C CA . ILE B 1 468 ? 31.5 -7.848 6.398 1 98.81 468 ILE B CA 1
ATOM 9449 C C . ILE B 1 468 ? 31.031 -7.879 4.945 1 98.81 468 ILE B C 1
ATOM 9451 O O . ILE B 1 468 ? 29.938 -8.352 4.645 1 98.81 468 ILE B O 1
ATOM 9455 N N . GLN B 1 469 ? 31.875 -7.441 4.051 1 98.44 469 GLN B N 1
ATOM 9456 C CA . GLN B 1 469 ? 31.562 -7.402 2.627 1 98.44 469 GLN B CA 1
ATOM 9457 C C . GLN B 1 469 ? 31.281 -8.805 2.09 1 98.44 469 GLN B C 1
ATOM 9459 O O . GLN B 1 469 ? 30.344 -9 1.305 1 98.44 469 GLN B O 1
ATOM 9464 N N . THR B 1 470 ? 32.062 -9.719 2.477 1 98.75 470 THR B N 1
ATOM 9465 C CA . THR B 1 470 ? 31.922 -11.078 1.973 1 98.75 470 THR B CA 1
ATOM 9466 C C . THR B 1 470 ? 30.641 -11.719 2.49 1 98.75 470 THR B C 1
ATOM 9468 O O . THR B 1 470 ? 29.922 -12.383 1.737 1 98.75 470 THR B O 1
ATOM 9471 N N . ALA B 1 471 ? 30.375 -11.516 3.783 1 98.88 471 ALA B N 1
ATOM 9472 C CA . ALA B 1 471 ? 29.125 -12.031 4.344 1 98.88 471 ALA B CA 1
ATOM 9473 C C . ALA B 1 471 ? 27.906 -11.438 3.629 1 98.88 471 ALA B C 1
ATOM 9475 O O . ALA B 1 471 ? 26.984 -12.156 3.268 1 98.88 471 ALA B O 1
ATOM 9476 N N . TRP B 1 472 ? 27.922 -10.109 3.398 1 98.81 472 TRP B N 1
ATOM 9477 C CA . TRP B 1 472 ? 26.828 -9.438 2.703 1 98.81 472 TRP B CA 1
ATOM 9478 C C . TRP B 1 472 ? 26.703 -9.953 1.271 1 98.81 472 TRP B C 1
ATOM 9480 O O . TRP B 1 472 ? 25.594 -10.219 0.797 1 98.81 472 TRP B O 1
ATOM 9490 N N . ALA B 1 473 ? 27.812 -10.086 0.585 1 98.62 473 ALA B N 1
ATOM 9491 C CA . ALA B 1 473 ? 27.812 -10.555 -0.798 1 98.62 473 ALA B CA 1
ATOM 9492 C C . ALA B 1 473 ? 27.203 -11.945 -0.904 1 98.62 473 ALA B C 1
ATOM 9494 O O . ALA B 1 473 ? 26.484 -12.25 -1.869 1 98.62 473 ALA B O 1
ATOM 9495 N N . SER B 1 474 ? 27.484 -12.75 0.084 1 98.69 474 SER B N 1
ATOM 9496 C CA . SER B 1 474 ? 26.938 -14.102 0.107 1 98.69 474 SER B CA 1
ATOM 9497 C C . SER B 1 474 ? 25.438 -14.086 0.333 1 98.69 474 SER B C 1
ATOM 9499 O O . SER B 1 474 ? 24.672 -14.68 -0.44 1 98.69 474 SER B O 1
ATOM 9501 N N . ALA B 1 475 ? 24.969 -13.367 1.304 1 98.62 475 ALA B N 1
ATOM 9502 C CA . ALA B 1 475 ? 23.578 -13.406 1.746 1 98.62 475 ALA B CA 1
ATOM 9503 C C . ALA B 1 475 ? 22.688 -12.609 0.801 1 98.62 475 ALA B C 1
ATOM 9505 O O . ALA B 1 475 ? 21.531 -12.961 0.596 1 98.62 475 ALA B O 1
ATOM 9506 N N . SER B 1 476 ? 23.172 -11.555 0.145 1 98.19 476 SER B N 1
ATOM 9507 C CA . SER B 1 476 ? 22.344 -10.586 -0.568 1 98.19 476 SER B CA 1
ATOM 9508 C C . SER B 1 476 ? 21.938 -11.109 -1.939 1 98.19 476 SER B C 1
ATOM 9510 O O . SER B 1 476 ? 21.203 -10.438 -2.672 1 98.19 476 SER B O 1
ATOM 9512 N N . THR B 1 477 ? 22.344 -12.336 -2.324 1 98.06 477 THR B N 1
ATOM 9513 C CA . THR B 1 477 ? 21.891 -12.922 -3.582 1 98.06 477 THR B CA 1
ATOM 9514 C C . THR B 1 477 ? 20.484 -13.492 -3.439 1 98.06 477 THR B C 1
ATOM 9516 O O . THR B 1 477 ? 19.859 -13.883 -4.43 1 98.06 477 THR B O 1
ATOM 9519 N N . PHE B 1 478 ? 20.016 -13.547 -2.229 1 98.25 478 PHE B N 1
ATOM 9520 C CA . PHE B 1 478 ? 18.703 -14.117 -1.958 1 98.25 478 PHE B CA 1
ATOM 9521 C C . PHE B 1 478 ? 17.609 -13.336 -2.678 1 98.25 478 PHE B C 1
ATOM 9523 O O . PHE B 1 478 ? 17.688 -12.109 -2.795 1 98.25 478 PHE B O 1
ATOM 9530 N N . ARG B 1 479 ? 16.656 -14.094 -3.129 1 97.94 479 ARG B N 1
ATOM 9531 C CA . ARG B 1 479 ? 15.43 -13.516 -3.678 1 97.94 479 ARG B CA 1
ATOM 9532 C C . ARG B 1 479 ? 14.195 -14.062 -2.959 1 97.94 479 ARG B C 1
ATOM 9534 O O . ARG B 1 479 ? 13.969 -15.273 -2.943 1 97.94 479 ARG B O 1
ATOM 9541 N N . GLY B 1 480 ? 13.375 -13.133 -2.494 1 96.81 480 GLY B N 1
ATOM 9542 C CA . GLY B 1 480 ? 12.188 -13.531 -1.767 1 96.81 480 GLY B CA 1
ATOM 9543 C C . GLY B 1 480 ? 11.117 -14.148 -2.658 1 96.81 480 GLY B C 1
ATOM 9544 O O . GLY B 1 480 ? 10.328 -14.977 -2.209 1 96.81 480 GLY B O 1
ATOM 9545 N N . GLY B 1 481 ? 11.156 -13.859 -3.945 1 96.12 481 GLY B N 1
ATOM 9546 C CA . GLY B 1 481 ? 10.117 -14.297 -4.871 1 96.12 481 GLY B CA 1
ATOM 9547 C C . GLY B 1 481 ? 10.18 -15.781 -5.176 1 96.12 481 GLY B C 1
ATOM 9548 O O . GLY B 1 481 ? 9.156 -16.469 -5.164 1 96.12 481 GLY B O 1
ATOM 9549 N N . ASP B 1 482 ? 11.391 -16.281 -5.461 1 97.19 482 ASP B N 1
ATOM 9550 C CA . ASP B 1 482 ? 11.516 -17.703 -5.805 1 97.19 482 ASP B CA 1
ATOM 9551 C C . ASP B 1 482 ? 12.391 -18.438 -4.793 1 97.19 482 ASP B C 1
ATOM 9553 O O . ASP B 1 482 ? 12.688 -19.625 -4.973 1 97.19 482 ASP B O 1
ATOM 9557 N N . LYS B 1 483 ? 12.805 -17.766 -3.719 1 97.44 483 LYS B N 1
ATOM 9558 C CA . LYS B 1 483 ? 13.5 -18.344 -2.58 1 97.44 483 LYS B CA 1
ATOM 9559 C C . LYS B 1 483 ? 14.852 -18.922 -3.002 1 97.44 483 LYS B C 1
ATOM 9561 O O . LYS B 1 483 ? 15.297 -19.938 -2.465 1 97.44 483 LYS B O 1
ATOM 9566 N N . ARG B 1 484 ? 15.453 -18.297 -4.035 1 97.44 484 ARG B N 1
ATOM 9567 C CA . ARG B 1 484 ? 16.781 -18.734 -4.484 1 97.44 484 ARG B CA 1
ATOM 9568 C C . ARG B 1 484 ? 17.859 -17.812 -3.953 1 97.44 484 ARG B C 1
ATOM 9570 O O . ARG B 1 484 ? 17.594 -16.672 -3.547 1 97.44 484 ARG B O 1
ATOM 9577 N N . GLY B 1 485 ? 19.047 -18.297 -3.969 1 97.5 485 GLY B N 1
ATOM 9578 C CA . GLY B 1 485 ? 20.188 -17.531 -3.492 1 97.5 485 GLY B CA 1
ATOM 9579 C C . GLY B 1 485 ? 20.328 -17.547 -1.981 1 97.5 485 GLY B C 1
ATOM 9580 O O . GLY B 1 485 ? 19.766 -18.406 -1.31 1 97.5 485 GLY B O 1
ATOM 9581 N N . GLY B 1 486 ? 21.234 -16.703 -1.473 1 97.75 486 GLY B N 1
ATOM 9582 C CA . GLY B 1 486 ? 21.484 -16.641 -0.041 1 97.75 486 GLY B CA 1
ATOM 9583 C C . GLY B 1 486 ? 22.812 -17.234 0.366 1 97.75 486 GLY B C 1
ATOM 9584 O O . GLY B 1 486 ? 23.609 -17.641 -0.487 1 97.75 486 GLY B O 1
ATOM 9585 N N . ALA B 1 487 ? 22.984 -17.281 1.623 1 98.06 487 ALA B N 1
ATOM 9586 C CA . ALA B 1 487 ? 24.281 -17.641 2.189 1 98.06 487 ALA B CA 1
ATOM 9587 C C . ALA B 1 487 ? 24.422 -19.156 2.297 1 98.06 487 ALA B C 1
ATOM 9589 O O . ALA B 1 487 ? 25.547 -19.688 2.307 1 98.06 487 ALA B O 1
ATOM 9590 N N . ASN B 1 488 ? 23.297 -19.859 2.42 1 97.62 488 ASN B N 1
ATOM 9591 C CA . ASN B 1 488 ? 23.359 -21.312 2.58 1 97.62 488 ASN B CA 1
ATOM 9592 C C . ASN B 1 488 ? 23.922 -22 1.34 1 97.62 488 ASN B C 1
ATOM 9594 O O . ASN B 1 488 ? 23.547 -21.656 0.215 1 97.62 488 ASN B O 1
ATOM 9598 N N . GLY B 1 489 ? 24.875 -22.844 1.503 1 97.62 489 GLY B N 1
ATOM 9599 C CA . GLY B 1 489 ? 25.562 -23.5 0.404 1 97.62 489 GLY B CA 1
ATOM 9600 C C . GLY B 1 489 ? 26.922 -22.891 0.099 1 97.62 489 GLY B C 1
ATOM 9601 O O . GLY B 1 489 ? 27.734 -23.5 -0.602 1 97.62 489 GLY B O 1
ATOM 9602 N N . ALA B 1 490 ? 27.234 -21.656 0.628 1 98.62 490 ALA B N 1
ATOM 9603 C CA . ALA B 1 490 ? 28.469 -20.906 0.366 1 98.62 490 ALA B CA 1
ATOM 9604 C C . ALA B 1 490 ? 28.766 -20.859 -1.129 1 98.62 490 ALA B C 1
ATOM 9606 O O . ALA B 1 490 ? 29.906 -21.109 -1.548 1 98.62 490 ALA B O 1
ATOM 9607 N N . ARG B 1 491 ? 27.781 -20.625 -1.907 1 98.38 491 ARG B N 1
ATOM 9608 C CA . ARG B 1 491 ? 27.953 -20.703 -3.355 1 98.38 491 ARG B CA 1
ATOM 9609 C C . ARG B 1 491 ? 28.75 -19.5 -3.869 1 98.38 491 ARG B C 1
ATOM 9611 O O . ARG B 1 491 ? 29.203 -19.5 -5.016 1 98.38 491 ARG B O 1
ATOM 9618 N N . ILE B 1 492 ? 28.938 -18.516 -2.973 1 98.69 492 ILE B N 1
ATOM 9619 C CA . ILE B 1 492 ? 29.797 -17.391 -3.316 1 98.69 492 ILE B CA 1
ATOM 9620 C C . ILE B 1 492 ? 31.188 -17.891 -3.686 1 98.69 492 ILE B C 1
ATOM 9622 O O . ILE B 1 492 ? 31.922 -17.219 -4.418 1 98.69 492 ILE B O 1
ATOM 9626 N N . ARG B 1 493 ? 31.625 -19.047 -3.174 1 98.56 493 ARG B N 1
ATOM 9627 C CA . ARG B 1 493 ? 32.938 -19.594 -3.459 1 98.56 493 ARG B CA 1
ATOM 9628 C C . ARG B 1 493 ? 32.938 -20.391 -4.762 1 98.56 493 ARG B C 1
ATOM 9630 O O . ARG B 1 493 ? 34 -20.844 -5.215 1 98.56 493 ARG B O 1
ATOM 9637 N N . LEU B 1 494 ? 31.781 -20.609 -5.391 1 98.69 494 LEU B N 1
ATOM 9638 C CA . LEU B 1 494 ? 31.625 -21.422 -6.586 1 98.69 494 LEU B CA 1
ATOM 9639 C C . LEU B 1 494 ? 31.328 -20.562 -7.809 1 98.69 494 LEU B C 1
ATOM 9641 O O . LEU B 1 494 ? 30.922 -19.406 -7.672 1 98.69 494 LEU B O 1
ATOM 9645 N N . ALA B 1 495 ? 31.516 -21.141 -8.992 1 98.38 495 ALA B N 1
ATOM 9646 C CA . ALA B 1 495 ? 31.047 -20.484 -10.211 1 98.38 495 ALA B CA 1
ATOM 9647 C C . ALA B 1 495 ? 29.531 -20.5 -10.297 1 98.38 495 ALA B C 1
ATOM 9649 O O . ALA B 1 495 ? 28.891 -21.516 -9.977 1 98.38 495 ALA B O 1
ATOM 9650 N N . PRO B 1 496 ? 28.922 -19.469 -10.727 1 98.44 496 PRO B N 1
ATOM 9651 C CA . PRO B 1 496 ? 29.547 -18.281 -11.328 1 98.44 496 PRO B CA 1
ATOM 9652 C C . PRO B 1 496 ? 29.812 -17.188 -10.312 1 98.44 496 PRO B C 1
ATOM 9654 O O . PRO B 1 496 ? 30.453 -16.188 -10.641 1 98.44 496 PRO B O 1
ATOM 9657 N N . GLN B 1 497 ? 29.438 -17.25 -9.086 1 98.62 497 GLN B N 1
ATOM 9658 C CA . GLN B 1 497 ? 29.406 -16.141 -8.156 1 98.62 497 GLN B CA 1
ATOM 9659 C C . GLN B 1 497 ? 30.812 -15.68 -7.797 1 98.62 497 GLN B C 1
ATOM 9661 O O . GLN B 1 497 ? 31.062 -14.492 -7.605 1 98.62 497 GLN B O 1
ATOM 9666 N N . LYS B 1 498 ? 31.734 -16.656 -7.711 1 98.56 498 LYS B N 1
ATOM 9667 C CA . LYS B 1 498 ? 33.094 -16.328 -7.312 1 98.56 498 LYS B CA 1
ATOM 9668 C C . LYS B 1 498 ? 33.781 -15.406 -8.328 1 98.56 498 LYS B C 1
ATOM 9670 O O . LYS B 1 498 ? 34.75 -14.75 -8.008 1 98.56 498 LYS B O 1
ATOM 9675 N N . ASP B 1 499 ? 33.156 -15.344 -9.531 1 98.25 499 ASP B N 1
ATOM 9676 C CA . ASP B 1 499 ? 33.781 -14.609 -10.625 1 98.25 499 ASP B CA 1
ATOM 9677 C C . ASP B 1 499 ? 33.062 -13.297 -10.898 1 98.25 499 ASP B C 1
ATOM 9679 O O . ASP B 1 499 ? 33.469 -12.516 -11.758 1 98.25 499 ASP B O 1
ATOM 9683 N N . TRP B 1 500 ? 32 -12.977 -10.195 1 98.5 500 TRP B N 1
ATOM 9684 C CA . TRP B 1 500 ? 31.234 -11.758 -10.406 1 98.5 500 TRP B CA 1
ATOM 9685 C C . TRP B 1 500 ? 32.062 -10.531 -10.008 1 98.5 500 TRP B C 1
ATOM 9687 O O . TRP B 1 500 ? 32.656 -10.508 -8.938 1 98.5 500 TRP B O 1
ATOM 9697 N N . LYS B 1 501 ? 31.984 -9.5 -10.805 1 98.19 501 LYS B N 1
ATOM 9698 C CA . LYS B 1 501 ? 32.688 -8.258 -10.516 1 98.19 501 LYS B CA 1
ATOM 9699 C C . LYS B 1 501 ? 32.219 -7.656 -9.195 1 98.19 501 LYS B C 1
ATOM 9701 O O . LYS B 1 501 ? 33.031 -7.141 -8.414 1 98.19 501 LYS B O 1
ATOM 9706 N N . VAL B 1 502 ? 31 -7.707 -8.875 1 98.19 502 VAL B N 1
ATOM 9707 C CA . VAL B 1 502 ? 30.406 -7.094 -7.691 1 98.19 502 VAL B CA 1
ATOM 9708 C C . VAL B 1 502 ? 30.953 -7.758 -6.43 1 98.19 502 VAL B C 1
ATOM 9710 O O . VAL B 1 502 ? 30.938 -7.164 -5.348 1 98.19 502 VAL B O 1
ATOM 9713 N N . ASN B 1 503 ? 31.516 -8.992 -6.535 1 98.5 503 ASN B N 1
ATOM 9714 C CA . ASN B 1 503 ? 32.031 -9.711 -5.379 1 98.5 503 ASN B CA 1
ATOM 9715 C C . ASN B 1 503 ? 33.531 -9.477 -5.211 1 98.5 503 ASN B C 1
ATOM 9717 O O . ASN B 1 503 ? 34.156 -10.062 -4.324 1 98.5 503 ASN B O 1
ATOM 9721 N N . ASN B 1 504 ? 34.125 -8.648 -6.07 1 97.94 504 ASN B N 1
ATOM 9722 C CA . ASN B 1 504 ? 35.562 -8.352 -5.984 1 97.94 504 ASN B CA 1
ATOM 9723 C C . ASN B 1 504 ? 36.375 -9.625 -5.871 1 97.94 504 ASN B C 1
ATOM 9725 O O . ASN B 1 504 ? 37 -9.883 -4.836 1 97.94 504 ASN B O 1
ATOM 9729 N N . PRO B 1 505 ? 36.625 -10.359 -6.977 1 98.31 505 PRO B N 1
ATOM 9730 C CA . PRO B 1 505 ? 37.188 -11.711 -6.949 1 98.31 505 PRO B CA 1
ATOM 9731 C C . PRO B 1 505 ? 38.562 -11.781 -6.27 1 98.31 505 PRO B C 1
ATOM 9733 O O . PRO B 1 505 ? 38.812 -12.688 -5.469 1 98.31 505 PRO B O 1
ATOM 9736 N N . PRO B 1 506 ? 39.5 -10.82 -6.418 1 97.88 506 PRO B N 1
ATOM 9737 C CA . PRO B 1 506 ? 40.781 -10.922 -5.707 1 97.88 506 PRO B CA 1
ATOM 9738 C C . PRO B 1 506 ? 40.625 -10.859 -4.191 1 97.88 506 PRO B C 1
ATOM 9740 O O . PRO B 1 506 ? 41.188 -11.68 -3.471 1 97.88 506 PRO B O 1
ATOM 9743 N N . GLN B 1 507 ? 39.812 -9.969 -3.762 1 97.5 507 GLN B N 1
ATOM 9744 C CA . GLN B 1 507 ? 39.562 -9.859 -2.33 1 97.5 507 GLN B CA 1
ATOM 9745 C C . GLN B 1 507 ? 38.812 -11.094 -1.811 1 97.5 507 GLN B C 1
ATOM 9747 O O . GLN B 1 507 ? 39.156 -11.617 -0.749 1 97.5 507 GLN B O 1
ATOM 9752 N N . LEU B 1 508 ? 37.812 -11.492 -2.545 1 98.56 508 LEU B N 1
ATOM 9753 C CA . LEU B 1 508 ? 37 -12.633 -2.158 1 98.56 508 LEU B CA 1
ATOM 9754 C C . LEU B 1 508 ? 37.875 -13.883 -1.983 1 98.56 508 LEU B C 1
ATOM 9756 O O . LEU B 1 508 ? 37.688 -14.633 -1.015 1 98.56 508 LEU B O 1
ATOM 9760 N N . THR B 1 509 ? 38.781 -14.094 -2.879 1 98.31 509 THR B N 1
ATOM 9761 C CA . THR B 1 509 ? 39.656 -15.266 -2.832 1 98.31 509 THR B CA 1
ATOM 9762 C C . THR B 1 509 ? 40.5 -15.266 -1.549 1 98.31 509 THR B C 1
ATOM 9764 O O . THR B 1 509 ? 40.594 -16.297 -0.88 1 98.31 509 THR B O 1
ATOM 9767 N N . CYS B 1 510 ? 40.969 -14.102 -1.214 1 98.19 510 CYS B N 1
ATOM 9768 C CA . CYS B 1 510 ? 41.781 -13.969 -0.013 1 98.19 510 CYS B CA 1
ATOM 9769 C C . CYS B 1 510 ? 41 -14.305 1.235 1 98.19 510 CYS B C 1
ATOM 9771 O O . CYS B 1 510 ? 41.438 -15.055 2.098 1 98.19 510 CYS B O 1
ATOM 9773 N N . VAL B 1 511 ? 39.844 -13.773 1.306 1 98.75 511 VAL B N 1
ATOM 9774 C CA . VAL B 1 511 ? 38.969 -13.984 2.465 1 98.75 511 VAL B CA 1
ATOM 9775 C C . VAL B 1 511 ? 38.594 -15.461 2.553 1 98.75 511 VAL B C 1
ATOM 9777 O O . VAL B 1 511 ? 38.656 -16.062 3.625 1 98.75 511 VAL B O 1
ATOM 9780 N N . LEU B 1 512 ? 38.219 -16.094 1.455 1 98.75 512 LEU B N 1
ATOM 9781 C CA . LEU B 1 512 ? 37.75 -17.469 1.433 1 98.75 512 LEU B CA 1
ATOM 9782 C C . LEU B 1 512 ? 38.875 -18.438 1.769 1 98.75 512 LEU B C 1
ATOM 9784 O O . LEU B 1 512 ? 38.656 -19.453 2.424 1 98.75 512 LEU B O 1
ATOM 9788 N N . GLU B 1 513 ? 40.062 -18.141 1.312 1 98.38 513 GLU B N 1
ATOM 9789 C CA . GLU B 1 513 ? 41.219 -18.969 1.647 1 98.38 513 GLU B CA 1
ATOM 9790 C C . GLU B 1 513 ? 41.5 -18.953 3.148 1 98.38 513 GLU B C 1
ATOM 9792 O O . GLU B 1 513 ? 41.75 -20 3.748 1 98.38 513 GLU B O 1
ATOM 9797 N N . THR B 1 514 ? 41.438 -17.75 3.65 1 98.75 514 THR B N 1
ATOM 9798 C CA . THR B 1 514 ? 41.656 -17.609 5.082 1 98.75 514 THR B CA 1
ATOM 9799 C C . THR B 1 514 ? 40.594 -18.359 5.883 1 98.75 514 THR B C 1
ATOM 9801 O O . THR B 1 514 ? 40.938 -19.109 6.805 1 98.75 514 THR B O 1
ATOM 9804 N N . LEU B 1 515 ? 39.344 -18.188 5.555 1 98.81 515 LEU B N 1
ATOM 9805 C CA . LEU B 1 515 ? 38.25 -18.859 6.258 1 98.81 515 LEU B CA 1
ATOM 9806 C C . LEU B 1 515 ? 38.312 -20.375 6.023 1 98.81 515 LEU B C 1
ATOM 9808 O O . LEU B 1 515 ? 37.938 -21.156 6.906 1 98.81 515 LEU B O 1
ATOM 9812 N N . GLY B 1 516 ? 38.75 -20.766 4.816 1 98.62 516 GLY B N 1
ATOM 9813 C CA . GLY B 1 516 ? 38.969 -22.188 4.535 1 98.62 516 GLY B CA 1
ATOM 9814 C C . GLY B 1 516 ? 39.969 -22.828 5.453 1 98.62 516 GLY B C 1
ATOM 9815 O O . GLY B 1 516 ? 39.781 -23.969 5.879 1 98.62 516 GLY B O 1
ATOM 9816 N N . LYS B 1 517 ? 41.031 -22.156 5.742 1 98.38 517 LYS B N 1
ATOM 9817 C CA . LYS B 1 517 ? 42.062 -22.656 6.664 1 98.38 517 LYS B CA 1
ATOM 9818 C C . LYS B 1 517 ? 41.5 -22.797 8.078 1 98.38 517 LYS B C 1
ATOM 9820 O O . LYS B 1 517 ? 41.781 -23.781 8.766 1 98.38 517 LYS B O 1
ATOM 9825 N N . ILE B 1 518 ? 40.75 -21.812 8.422 1 98.62 518 ILE B N 1
ATOM 9826 C CA . ILE B 1 518 ? 40.125 -21.859 9.742 1 98.62 518 ILE B CA 1
ATOM 9827 C C . ILE B 1 518 ? 39.156 -23.031 9.812 1 98.62 518 ILE B C 1
ATOM 9829 O O . ILE B 1 518 ? 39.125 -23.75 10.82 1 98.62 518 ILE B O 1
ATOM 9833 N N . GLN B 1 519 ? 38.375 -23.234 8.766 1 98.5 519 GLN B N 1
ATOM 9834 C CA . GLN B 1 519 ? 37.438 -24.359 8.688 1 98.5 519 GLN B CA 1
ATOM 9835 C C . GLN B 1 519 ? 38.188 -25.688 8.852 1 98.5 519 GLN B C 1
ATOM 9837 O O . GLN B 1 519 ? 37.781 -26.531 9.656 1 98.5 519 GLN B O 1
ATOM 9842 N N . SER B 1 520 ? 39.25 -25.844 8.109 1 97.81 520 SER B N 1
ATOM 9843 C CA . SER B 1 520 ? 40.031 -27.078 8.117 1 97.81 520 SER B CA 1
ATOM 9844 C C . SER B 1 520 ? 40.625 -27.328 9.5 1 97.81 520 SER B C 1
ATOM 9846 O O . SER B 1 520 ? 40.625 -28.469 9.984 1 97.81 520 SER B O 1
ATOM 9848 N N . SER B 1 521 ? 41.156 -26.266 10.031 1 97.5 521 SER B N 1
ATOM 9849 C CA . SER B 1 521 ? 41.75 -26.375 11.359 1 97.5 521 SER B CA 1
ATOM 9850 C C . SER B 1 521 ? 40.719 -26.797 12.398 1 97.5 521 SER B C 1
ATOM 9852 O O . SER B 1 521 ? 40.969 -27.688 13.203 1 97.5 521 SER B O 1
ATOM 9854 N N . PHE B 1 522 ? 39.594 -26.172 12.383 1 97.81 522 PHE B N 1
ATOM 9855 C CA . PHE B 1 522 ? 38.531 -26.484 13.336 1 97.81 522 PHE B CA 1
ATOM 9856 C C . PHE B 1 522 ? 38.031 -27.906 13.156 1 97.81 522 PHE B C 1
ATOM 9858 O O . PHE B 1 522 ? 37.938 -28.672 14.117 1 97.81 522 PHE B O 1
ATOM 9865 N N . ASN B 1 523 ? 37.719 -28.25 11.922 1 97.19 523 ASN B N 1
ATOM 9866 C CA . ASN B 1 523 ? 37.125 -29.562 11.633 1 97.19 523 ASN B CA 1
ATOM 9867 C C . ASN B 1 523 ? 38.094 -30.703 11.93 1 97.19 523 ASN B C 1
ATOM 9869 O O . ASN B 1 523 ? 37.656 -31.766 12.367 1 97.19 523 ASN B O 1
ATOM 9873 N N . SER B 1 524 ? 39.344 -30.484 11.758 1 96.06 524 SER B N 1
ATOM 9874 C CA . SER B 1 524 ? 40.344 -31.516 12.008 1 96.06 524 SER B CA 1
ATOM 9875 C C . SER B 1 524 ? 40.594 -31.703 13.5 1 96.06 524 SER B C 1
ATOM 9877 O O . SER B 1 524 ? 41.062 -32.75 13.93 1 96.06 524 SER B O 1
ATOM 9879 N N . SER B 1 525 ? 40.281 -30.703 14.242 1 93.69 525 SER B N 1
ATOM 9880 C CA . SER B 1 525 ? 40.531 -30.734 15.672 1 93.69 525 SER B CA 1
ATOM 9881 C C . SER B 1 525 ? 39.375 -31.328 16.453 1 93.69 525 SER B C 1
ATOM 9883 O O . SER B 1 525 ? 39.469 -31.594 17.656 1 93.69 525 SER B O 1
ATOM 9885 N N . GLN B 1 526 ? 38.344 -31.609 15.734 1 90.44 526 GLN B N 1
ATOM 9886 C CA . GLN B 1 526 ? 37.125 -32.094 16.422 1 90.44 526 GLN B CA 1
ATOM 9887 C C . GLN B 1 526 ? 37.156 -33.594 16.578 1 90.44 526 GLN B C 1
ATOM 9889 O O . GLN B 1 526 ? 37.625 -34.312 15.688 1 90.44 526 GLN B O 1
ATOM 9894 N N . THR B 1 527 ? 36.719 -34.219 17.719 1 87.19 527 THR B N 1
ATOM 9895 C CA . THR B 1 527 ? 36.656 -35.656 17.953 1 87.19 527 THR B CA 1
ATOM 9896 C C . THR B 1 527 ? 35.219 -36.156 17.891 1 87.19 527 THR B C 1
ATOM 9898 O O . THR B 1 527 ? 34.969 -37.344 17.625 1 87.19 527 THR B O 1
ATOM 9901 N N . GLY B 1 528 ? 34.188 -35.375 18.031 1 87.25 528 GLY B N 1
ATOM 9902 C CA . GLY B 1 528 ? 32.812 -35.781 18.125 1 87.25 528 GLY B CA 1
ATOM 9903 C C . GLY B 1 528 ? 32.031 -35.562 16.828 1 87.25 528 GLY B C 1
ATOM 9904 O O . GLY B 1 528 ? 30.812 -35.531 16.812 1 87.25 528 GLY B O 1
ATOM 9905 N N . GLY B 1 529 ? 32.719 -35.375 15.719 1 90.12 529 GLY B N 1
ATOM 9906 C CA . GLY B 1 529 ? 32.094 -35.281 14.422 1 90.12 529 GLY B CA 1
ATOM 9907 C C . GLY B 1 529 ? 31.531 -33.906 14.141 1 90.12 529 GLY B C 1
ATOM 9908 O O . GLY B 1 529 ? 30.891 -33.688 13.102 1 90.12 529 GLY B O 1
ATOM 9909 N N . LYS B 1 530 ? 31.688 -33.031 15.062 1 93.62 530 LYS B N 1
ATOM 9910 C CA . LYS B 1 530 ? 31.25 -31.641 14.867 1 93.62 530 LYS B CA 1
ATOM 9911 C C . LYS B 1 530 ? 32 -30.984 13.711 1 93.62 530 LYS B C 1
ATOM 9913 O O . LYS B 1 530 ? 33.219 -31.172 13.562 1 93.62 530 LYS B O 1
ATOM 9918 N N . ILE B 1 531 ? 31.188 -30.344 12.859 1 94.81 531 ILE B N 1
ATOM 9919 C CA . ILE B 1 531 ? 31.75 -29.688 11.688 1 94.81 531 ILE B CA 1
ATOM 9920 C C . ILE B 1 531 ? 31.172 -28.281 11.547 1 94.81 531 ILE B C 1
ATOM 9922 O O . ILE B 1 531 ? 30 -28.062 11.836 1 94.81 531 ILE B O 1
ATOM 9926 N N . VAL B 1 532 ? 32.031 -27.375 11.203 1 97.81 532 VAL B N 1
ATOM 9927 C CA . VAL B 1 532 ? 31.547 -26.062 10.797 1 97.81 532 VAL B CA 1
ATOM 9928 C C . VAL B 1 532 ? 31.641 -25.922 9.273 1 97.81 532 VAL B C 1
ATOM 9930 O O . VAL B 1 532 ? 32.625 -26.359 8.664 1 97.81 532 VAL B O 1
ATOM 9933 N N . SER B 1 533 ? 30.609 -25.469 8.688 1 98.31 533 SER B N 1
ATOM 9934 C CA . SER B 1 533 ? 30.625 -25.234 7.242 1 98.31 533 SER B CA 1
ATOM 9935 C C . SER B 1 533 ? 31.297 -23.906 6.898 1 98.31 533 SER B C 1
ATOM 9937 O O . SER B 1 533 ? 31.422 -23.047 7.758 1 98.31 533 SER B O 1
ATOM 9939 N N . LEU B 1 534 ? 31.766 -23.812 5.672 1 98.62 534 LEU B N 1
ATOM 9940 C CA . LEU B 1 534 ? 32.281 -22.531 5.203 1 98.62 534 LEU B CA 1
ATOM 9941 C C . LEU B 1 534 ? 31.156 -21.484 5.156 1 98.62 534 LEU B C 1
ATOM 9943 O O . LEU B 1 534 ? 31.391 -20.297 5.41 1 98.62 534 LEU B O 1
ATOM 9947 N N . ALA B 1 535 ? 29.922 -21.922 4.785 1 98.69 535 ALA B N 1
ATOM 9948 C CA . ALA B 1 535 ? 28.766 -21.031 4.762 1 98.69 535 ALA B CA 1
ATOM 9949 C C . ALA B 1 535 ? 28.547 -20.391 6.125 1 98.69 535 ALA B C 1
ATOM 9951 O O . ALA B 1 535 ? 28.359 -19.172 6.219 1 98.69 535 ALA B O 1
ATOM 9952 N N . ASP B 1 536 ? 28.594 -21.141 7.125 1 98.56 536 ASP B N 1
ATOM 9953 C CA . ASP B 1 536 ? 28.453 -20.609 8.477 1 98.56 536 ASP B CA 1
ATOM 9954 C C . ASP B 1 536 ? 29.609 -19.688 8.828 1 98.56 536 ASP B C 1
ATOM 9956 O O . ASP B 1 536 ? 29.406 -18.641 9.445 1 98.56 536 ASP B O 1
ATOM 9960 N N . LEU B 1 537 ? 30.812 -20.078 8.453 1 98.81 537 LEU B N 1
ATOM 9961 C CA . LEU B 1 537 ? 31.984 -19.281 8.805 1 98.81 537 LEU B CA 1
ATOM 9962 C C . LEU B 1 537 ? 31.953 -17.922 8.125 1 98.81 537 LEU B C 1
ATOM 9964 O O . LEU B 1 537 ? 32.375 -16.922 8.703 1 98.81 537 LEU B O 1
ATOM 9968 N N . ILE B 1 538 ? 31.484 -17.906 6.891 1 98.88 538 ILE B N 1
ATOM 9969 C CA . ILE B 1 538 ? 31.375 -16.641 6.16 1 98.88 538 ILE B CA 1
ATOM 9970 C C . ILE B 1 538 ? 30.453 -15.688 6.906 1 98.88 538 ILE B C 1
ATOM 9972 O O . ILE B 1 538 ? 30.812 -14.539 7.152 1 98.88 538 ILE B O 1
ATOM 9976 N N . ILE B 1 539 ? 29.297 -16.156 7.336 1 98.88 539 ILE B N 1
ATOM 9977 C CA . ILE B 1 539 ? 28.328 -15.32 8.023 1 98.88 539 ILE B CA 1
ATOM 9978 C C . ILE B 1 539 ? 28.844 -14.969 9.414 1 98.88 539 ILE B C 1
ATOM 9980 O O . ILE B 1 539 ? 28.719 -13.828 9.859 1 98.88 539 ILE B O 1
ATOM 9984 N N . LEU B 1 540 ? 29.438 -15.969 10.062 1 98.88 540 LEU B N 1
ATOM 9985 C CA . LEU B 1 540 ? 30 -15.727 11.391 1 98.88 540 LEU B CA 1
ATOM 9986 C C . LEU B 1 540 ? 31.094 -14.664 11.336 1 98.88 540 LEU B C 1
ATOM 9988 O O . LEU B 1 540 ? 31.188 -13.828 12.234 1 98.88 540 LEU B O 1
ATOM 9992 N N . ALA B 1 541 ? 31.922 -14.75 10.32 1 98.88 541 ALA B N 1
ATOM 9993 C CA . ALA B 1 541 ? 33 -13.773 10.156 1 98.88 541 ALA B CA 1
ATOM 9994 C C . ALA B 1 541 ? 32.438 -12.359 10.023 1 98.88 541 ALA B C 1
ATOM 9996 O O . ALA B 1 541 ? 32.969 -11.43 10.641 1 98.88 541 ALA B O 1
ATOM 9997 N N . GLY B 1 542 ? 31.375 -12.203 9.195 1 98.88 542 GLY B N 1
ATOM 9998 C CA . GLY B 1 542 ? 30.703 -10.906 9.086 1 98.88 542 GLY B CA 1
ATOM 9999 C C . GLY B 1 542 ? 30.141 -10.422 10.406 1 98.88 542 GLY B C 1
ATOM 10000 O O . GLY B 1 542 ? 30.281 -9.25 10.758 1 98.88 542 GLY B O 1
ATOM 10001 N N . CYS B 1 543 ? 29.547 -11.305 11.141 1 98.81 543 CYS B N 1
ATOM 10002 C CA . CYS B 1 543 ? 28.953 -10.961 12.43 1 98.81 543 CYS B CA 1
ATOM 10003 C C . CYS B 1 543 ? 30.031 -10.547 13.43 1 98.81 543 CYS B C 1
ATOM 10005 O O . CYS B 1 543 ? 29.844 -9.594 14.18 1 98.81 543 CYS B O 1
ATOM 10007 N N . ALA B 1 544 ? 31.109 -11.305 13.438 1 98.75 544 ALA B N 1
ATOM 10008 C CA . ALA B 1 544 ? 32.188 -11.008 14.352 1 98.75 544 ALA B CA 1
ATOM 10009 C C . ALA B 1 544 ? 32.781 -9.633 14.078 1 98.75 544 ALA B C 1
ATOM 10011 O O . ALA B 1 544 ? 33.031 -8.852 15.008 1 98.75 544 ALA B O 1
ATOM 10012 N N . ALA B 1 545 ? 33.062 -9.383 12.82 1 98.81 545 ALA B N 1
ATOM 10013 C CA . ALA B 1 545 ? 33.594 -8.086 12.43 1 98.81 545 ALA B CA 1
ATOM 10014 C C . ALA B 1 545 ? 32.625 -6.961 12.758 1 98.81 545 ALA B C 1
ATOM 10016 O O . ALA B 1 545 ? 33.031 -5.887 13.195 1 98.81 545 ALA B O 1
ATOM 10017 N N . LEU B 1 546 ? 31.359 -7.215 12.508 1 98.81 546 LEU B N 1
ATOM 10018 C CA . LEU B 1 546 ? 30.328 -6.215 12.781 1 98.81 546 LEU B CA 1
ATOM 10019 C C . LEU B 1 546 ? 30.219 -5.953 14.281 1 98.81 546 LEU B C 1
ATOM 10021 O O . LEU B 1 546 ? 30 -4.812 14.695 1 98.81 546 LEU B O 1
ATOM 10025 N N . GLU B 1 547 ? 30.328 -7.016 15.055 1 98.44 547 GLU B N 1
ATOM 10026 C CA . GLU B 1 547 ? 30.312 -6.852 16.5 1 98.44 547 GLU B CA 1
ATOM 10027 C C . GLU B 1 547 ? 31.422 -5.906 16.969 1 98.44 547 GLU B C 1
ATOM 10029 O O . GLU B 1 547 ? 31.203 -5.047 17.812 1 98.44 547 GLU B O 1
ATOM 10034 N N . LYS B 1 548 ? 32.562 -6.043 16.406 1 97.75 548 LYS B N 1
ATOM 10035 C CA . LYS B 1 548 ? 33.688 -5.176 16.734 1 97.75 548 LYS B CA 1
ATOM 10036 C C . LYS B 1 548 ? 33.438 -3.738 16.297 1 97.75 548 LYS B C 1
ATOM 10038 O O . LYS B 1 548 ? 33.781 -2.795 17.016 1 97.75 548 LYS B O 1
ATOM 10043 N N . ALA B 1 549 ? 32.875 -3.613 15.141 1 98.25 549 ALA B N 1
ATOM 10044 C CA . ALA B 1 549 ? 32.625 -2.293 14.562 1 98.25 549 ALA B CA 1
ATOM 10045 C C . ALA B 1 549 ? 31.516 -1.561 15.297 1 98.25 549 ALA B C 1
ATOM 10047 O O . ALA B 1 549 ? 31.547 -0.334 15.422 1 98.25 549 ALA B O 1
ATOM 10048 N N . ALA B 1 550 ? 30.5 -2.266 15.82 1 98 550 ALA B N 1
ATOM 10049 C CA . ALA B 1 550 ? 29.297 -1.681 16.438 1 98 550 ALA B CA 1
ATOM 10050 C C . ALA B 1 550 ? 29.469 -1.555 17.938 1 98 550 ALA B C 1
ATOM 10052 O O . ALA B 1 550 ? 28.812 -0.731 18.578 1 98 550 ALA B O 1
ATOM 10053 N N . GLY B 1 551 ? 30.297 -2.414 18.516 1 97.38 551 GLY B N 1
ATOM 10054 C CA . GLY B 1 551 ? 30.484 -2.424 19.953 1 97.38 551 GLY B CA 1
ATOM 10055 C C . GLY B 1 551 ? 29.359 -3.115 20.703 1 97.38 551 GLY B C 1
ATOM 10056 O O . GLY B 1 551 ? 29.234 -2.951 21.922 1 97.38 551 GLY B O 1
ATOM 10057 N N . VAL B 1 552 ? 28.453 -3.805 20 1 97.94 552 VAL B N 1
ATOM 10058 C CA . VAL B 1 552 ? 27.359 -4.547 20.594 1 97.94 552 VAL B CA 1
ATOM 10059 C C . VAL B 1 552 ? 27.281 -5.945 19.984 1 97.94 552 VAL B C 1
ATOM 10061 O O . VAL B 1 552 ? 27.781 -6.172 18.891 1 97.94 552 VAL B O 1
ATOM 10064 N N . PRO B 1 553 ? 26.641 -6.883 20.672 1 97.69 553 PRO B N 1
ATOM 10065 C CA . PRO B 1 553 ? 26.531 -8.242 20.125 1 97.69 553 PRO B CA 1
ATOM 10066 C C . PRO B 1 553 ? 25.703 -8.297 18.844 1 97.69 553 PRO B C 1
ATOM 10068 O O . PRO B 1 553 ? 24.703 -7.574 18.719 1 97.69 553 PRO B O 1
ATOM 10071 N N . VAL B 1 554 ? 26.078 -9.07 17.938 1 98.5 554 VAL B N 1
ATOM 10072 C CA . VAL B 1 554 ? 25.375 -9.352 16.688 1 98.5 554 VAL B CA 1
ATOM 10073 C C . VAL B 1 554 ? 24.922 -10.805 16.672 1 98.5 554 VAL B C 1
ATOM 10075 O O . VAL B 1 554 ? 25.75 -11.719 16.812 1 98.5 554 VAL B O 1
ATOM 10078 N N . PRO B 1 555 ? 23.594 -11.031 16.516 1 98.12 555 PRO B N 1
ATOM 10079 C CA . PRO B 1 555 ? 23.094 -12.414 16.531 1 98.12 555 PRO B CA 1
ATOM 10080 C C . PRO B 1 555 ? 23.625 -13.242 15.359 1 98.12 555 PRO B C 1
ATOM 10082 O O . PRO B 1 555 ? 23.844 -12.711 14.273 1 98.12 555 PRO B O 1
ATOM 10085 N N . PHE B 1 556 ? 23.828 -14.539 15.57 1 98.25 556 PHE B N 1
ATOM 10086 C CA . PHE B 1 556 ? 24.266 -15.516 14.578 1 98.25 556 PHE B CA 1
ATOM 10087 C C . PHE B 1 556 ? 23.516 -16.828 14.766 1 98.25 556 PHE B C 1
ATOM 10089 O O . PHE B 1 556 ? 23.375 -17.312 15.891 1 98.25 556 PHE B O 1
ATOM 10096 N N . SER B 1 557 ? 23 -17.344 13.656 1 97.56 557 SER B N 1
ATOM 10097 C CA . SER B 1 557 ? 22.375 -18.672 13.656 1 97.56 557 SER B CA 1
ATOM 10098 C C . SER B 1 557 ? 23.156 -19.641 12.789 1 97.56 557 SER B C 1
ATOM 10100 O O . SER B 1 557 ? 23.281 -19.453 11.578 1 97.56 557 SER B O 1
ATOM 10102 N N . PRO B 1 558 ? 23.703 -20.688 13.438 1 97 558 PRO B N 1
ATOM 10103 C CA . PRO B 1 558 ? 24.359 -21.719 12.633 1 97 558 PRO B CA 1
ATOM 10104 C C . PRO B 1 558 ? 23.359 -22.656 11.945 1 97 558 PRO B C 1
ATOM 10106 O O . PRO B 1 558 ? 22.156 -22.547 12.18 1 97 558 PRO B O 1
ATOM 10109 N N . GLY B 1 559 ? 23.844 -23.516 11.109 1 95.25 559 GLY B N 1
ATOM 10110 C CA . GLY B 1 559 ? 22.984 -24.516 10.5 1 95.25 559 GLY B CA 1
ATOM 10111 C C . GLY B 1 559 ? 23.047 -24.5 8.984 1 95.25 559 GLY B C 1
ATOM 10112 O O . GLY B 1 559 ? 22.141 -25.047 8.32 1 95.25 559 GLY B O 1
ATOM 10113 N N . ARG B 1 560 ? 24.062 -23.922 8.383 1 97.12 560 ARG B N 1
ATOM 10114 C CA . ARG B 1 560 ? 24.25 -23.922 6.938 1 97.12 560 ARG B CA 1
ATOM 10115 C C . ARG B 1 560 ? 25.172 -25.047 6.5 1 97.12 560 ARG B C 1
ATOM 10117 O O . ARG B 1 560 ? 25.953 -25.578 7.305 1 97.12 560 ARG B O 1
ATOM 10124 N N . ALA B 1 561 ? 25.062 -25.422 5.305 1 96.81 561 ALA B N 1
ATOM 10125 C CA . ALA B 1 561 ? 25.922 -26.453 4.719 1 96.81 561 ALA B CA 1
ATOM 10126 C C . ALA B 1 561 ? 26.656 -25.906 3.492 1 96.81 561 ALA B C 1
ATOM 10128 O O . ALA B 1 561 ? 26.422 -24.781 3.062 1 96.81 561 ALA B O 1
ATOM 10129 N N . ASP B 1 562 ? 27.625 -26.641 2.998 1 97.88 562 ASP B N 1
ATOM 10130 C CA . ASP B 1 562 ? 28.406 -26.234 1.83 1 97.88 562 ASP B CA 1
ATOM 10131 C C . ASP B 1 562 ? 27.984 -27.047 0.596 1 97.88 562 ASP B C 1
ATOM 10133 O O . ASP B 1 562 ? 28.156 -28.266 0.56 1 97.88 562 ASP B O 1
ATOM 10137 N N . ALA B 1 563 ? 27.5 -26.375 -0.406 1 98.06 563 ALA B N 1
ATOM 10138 C CA . ALA B 1 563 ? 27.172 -27.016 -1.678 1 98.06 563 ALA B CA 1
ATOM 10139 C C . ALA B 1 563 ? 28.438 -27.219 -2.521 1 98.06 563 ALA B C 1
ATOM 10141 O O . ALA B 1 563 ? 29.438 -26.531 -2.33 1 98.06 563 ALA B O 1
ATOM 10142 N N . SER B 1 564 ? 28.422 -28.219 -3.432 1 98.19 564 SER B N 1
ATOM 10143 C CA . SER B 1 564 ? 29.5 -28.453 -4.379 1 98.19 564 SER B CA 1
ATOM 10144 C C . SER B 1 564 ? 29.234 -27.766 -5.715 1 98.19 564 SER B C 1
ATOM 10146 O O . SER B 1 564 ? 28.141 -27.266 -5.945 1 98.19 564 SER B O 1
ATOM 10148 N N . GLN B 1 565 ? 30.234 -27.703 -6.512 1 98.06 565 GLN B N 1
ATOM 10149 C CA . GLN B 1 565 ? 30.047 -27.156 -7.855 1 98.06 565 GLN B CA 1
ATOM 10150 C C . GLN B 1 565 ? 29.031 -27.984 -8.641 1 98.06 565 GLN B C 1
ATOM 10152 O O . GLN B 1 565 ? 28.25 -27.438 -9.43 1 98.06 565 GLN B O 1
ATOM 10157 N N . GLU B 1 566 ? 29 -29.328 -8.43 1 97.62 566 GLU B N 1
ATOM 10158 C CA . GLU B 1 566 ? 28.078 -30.234 -9.109 1 97.62 566 GLU B CA 1
ATOM 10159 C C . GLU B 1 566 ? 26.641 -29.953 -8.688 1 97.62 566 GLU B C 1
ATOM 10161 O O . GLU B 1 566 ? 25.703 -30.172 -9.461 1 97.62 566 GLU B O 1
ATOM 10166 N N . GLN B 1 567 ? 26.484 -29.406 -7.539 1 97.56 567 GLN B N 1
ATOM 10167 C CA . GLN B 1 567 ? 25.172 -29.078 -7.008 1 97.56 567 GLN B CA 1
ATOM 10168 C C . GLN B 1 567 ? 24.75 -27.672 -7.402 1 97.56 567 GLN B C 1
ATOM 10170 O O . GLN B 1 567 ? 23.719 -27.156 -6.93 1 97.56 567 GLN B O 1
ATOM 10175 N N . THR B 1 568 ? 25.562 -27 -8.195 1 97.88 568 THR B N 1
ATOM 10176 C CA . THR B 1 568 ? 25.297 -25.625 -8.602 1 97.88 568 THR B CA 1
ATOM 10177 C C . THR B 1 568 ? 25.266 -25.516 -10.125 1 97.88 568 THR B C 1
ATOM 10179 O O . THR B 1 568 ? 26.297 -25.688 -10.789 1 97.88 568 THR B O 1
ATOM 10182 N N . ASP B 1 569 ? 24.094 -25.203 -10.625 1 96.81 569 ASP B N 1
ATOM 10183 C CA . ASP B 1 569 ? 23.953 -24.984 -12.062 1 96.81 569 ASP B CA 1
ATOM 10184 C C . ASP B 1 569 ? 24.438 -23.594 -12.453 1 96.81 569 ASP B C 1
ATOM 10186 O O . ASP B 1 569 ? 23.766 -22.594 -12.195 1 96.81 569 ASP B O 1
ATOM 10190 N N . ILE B 1 570 ? 25.516 -23.516 -13.18 1 97.75 570 ILE B N 1
ATOM 10191 C CA . ILE B 1 570 ? 26.188 -22.25 -13.477 1 97.75 570 ILE B CA 1
ATOM 10192 C C . ILE B 1 570 ? 25.234 -21.328 -14.25 1 97.75 570 ILE B C 1
ATOM 10194 O O . ILE B 1 570 ? 25.109 -20.141 -13.922 1 97.75 570 ILE B O 1
ATOM 10198 N N . LYS B 1 571 ? 24.562 -21.844 -15.234 1 95.88 571 LYS B N 1
ATOM 10199 C CA . LYS B 1 571 ? 23.656 -21.031 -16.047 1 95.88 571 LYS B CA 1
ATOM 10200 C C . LYS B 1 571 ? 22.5 -20.484 -15.227 1 95.88 571 LYS B C 1
ATOM 10202 O O . LYS B 1 571 ? 22.156 -19.312 -15.328 1 95.88 571 LYS B O 1
ATOM 10207 N N . SER B 1 572 ? 21.891 -21.344 -14.484 1 96.38 572 SER B N 1
ATOM 10208 C CA . SER B 1 572 ? 20.75 -20.969 -13.648 1 96.38 572 SER B CA 1
ATOM 10209 C C . SER B 1 572 ? 21.141 -19.891 -12.641 1 96.38 572 SER B C 1
ATOM 10211 O O . SER B 1 572 ? 20.406 -18.906 -12.469 1 96.38 572 SER B O 1
ATOM 10213 N N . PHE B 1 573 ? 22.312 -19.969 -11.992 1 97.88 573 PHE B N 1
ATOM 10214 C CA . PHE B 1 573 ? 22.75 -19.031 -10.953 1 97.88 573 PHE B CA 1
ATOM 10215 C C . PHE B 1 573 ? 23.219 -17.719 -11.555 1 97.88 573 PHE B C 1
ATOM 10217 O O . PHE B 1 573 ? 23.281 -16.703 -10.867 1 97.88 573 PHE B O 1
ATOM 10224 N N . SER B 1 574 ? 23.547 -17.734 -12.852 1 97.75 574 SER B N 1
ATOM 10225 C CA . SER B 1 574 ? 23.922 -16.5 -13.516 1 97.75 574 SER B CA 1
ATOM 10226 C C . SER B 1 574 ? 22.781 -15.492 -13.516 1 97.75 574 SER B C 1
ATOM 10228 O O . SER B 1 574 ? 23 -14.289 -13.586 1 97.75 574 SER B O 1
ATOM 10230 N N . ASN B 1 575 ? 21.531 -15.953 -13.398 1 96.75 575 ASN B N 1
ATOM 10231 C CA . ASN B 1 575 ? 20.375 -15.078 -13.336 1 96.75 575 ASN B CA 1
ATOM 10232 C C . ASN B 1 575 ? 20.359 -14.25 -12.055 1 96.75 575 ASN B C 1
ATOM 10234 O O . ASN B 1 575 ? 19.641 -13.25 -11.961 1 96.75 575 ASN B O 1
ATOM 10238 N N . LEU B 1 576 ? 21.141 -14.594 -11.016 1 97.81 576 LEU B N 1
ATOM 10239 C CA . LEU B 1 576 ? 21.125 -13.93 -9.719 1 97.81 576 LEU B CA 1
ATOM 10240 C C . LEU B 1 576 ? 22.125 -12.773 -9.68 1 97.81 576 LEU B C 1
ATOM 10242 O O . LEU B 1 576 ? 22.141 -12 -8.727 1 97.81 576 LEU B O 1
ATOM 10246 N N . GLU B 1 577 ? 23 -12.664 -10.734 1 97.62 577 GLU B N 1
ATOM 10247 C CA . GLU B 1 577 ? 23.969 -11.57 -10.773 1 97.62 577 GLU B CA 1
ATOM 10248 C C . GLU B 1 577 ? 23.266 -10.219 -10.906 1 97.62 577 GLU B C 1
ATOM 10250 O O . GLU B 1 577 ? 22.516 -10 -11.852 1 97.62 577 GLU B O 1
ATOM 10255 N N . PRO B 1 578 ? 23.484 -9.344 -9.953 1 94.88 578 PRO B N 1
ATOM 10256 C CA . PRO B 1 578 ? 22.797 -8.047 -10.062 1 94.88 578 PRO B CA 1
ATOM 10257 C C . PRO B 1 578 ? 23.406 -7.152 -11.141 1 94.88 578 PRO B C 1
ATOM 10259 O O . PRO B 1 578 ? 24.625 -7.102 -11.297 1 94.88 578 PRO B O 1
ATOM 10262 N N . VAL B 1 579 ? 22.5 -6.457 -11.852 1 93.06 579 VAL B N 1
ATOM 10263 C CA . VAL B 1 579 ? 22.938 -5.438 -12.797 1 93.06 579 VAL B CA 1
ATOM 10264 C C . VAL B 1 579 ? 23.484 -4.23 -12.039 1 93.06 579 VAL B C 1
ATOM 10266 O O . VAL B 1 579 ? 24.484 -3.625 -12.461 1 93.06 579 VAL B O 1
ATOM 10269 N N . ALA B 1 580 ? 22.875 -3.898 -11.023 1 96 580 ALA B N 1
ATOM 10270 C CA . ALA B 1 580 ? 23.266 -2.865 -10.07 1 96 580 ALA B CA 1
ATOM 10271 C C . ALA B 1 580 ? 22.906 -3.27 -8.641 1 96 580 ALA B C 1
ATOM 10273 O O . ALA B 1 580 ? 21.969 -4.043 -8.422 1 96 580 ALA B O 1
ATOM 10274 N N . ASP B 1 581 ? 23.734 -2.824 -7.703 1 97.69 581 ASP B N 1
ATOM 10275 C CA . ASP B 1 581 ? 23.531 -3.09 -6.285 1 97.69 581 ASP B CA 1
ATOM 10276 C C . ASP B 1 581 ? 23.859 -1.859 -5.441 1 97.69 581 ASP B C 1
ATOM 10278 O O . ASP B 1 581 ? 25 -1.658 -5.051 1 97.69 581 ASP B O 1
ATOM 10282 N N . GLY B 1 582 ? 22.797 -1.135 -5.121 1 98.31 582 GLY B N 1
ATOM 10283 C CA . GLY B 1 582 ? 22.984 0.109 -4.391 1 98.31 582 GLY B CA 1
ATOM 10284 C C . GLY B 1 582 ? 23.484 -0.099 -2.975 1 98.31 582 GLY B C 1
ATOM 10285 O O . GLY B 1 582 ? 24.016 0.825 -2.354 1 98.31 582 GLY B O 1
ATOM 10286 N N . PHE B 1 583 ? 23.406 -1.313 -2.391 1 98.75 583 PHE B N 1
ATOM 10287 C CA . PHE B 1 583 ? 23.891 -1.608 -1.052 1 98.75 583 PHE B CA 1
ATOM 10288 C C . PHE B 1 583 ? 25.422 -1.624 -1.028 1 98.75 583 PHE B C 1
ATOM 10290 O O . PHE B 1 583 ? 26.031 -1.354 0.007 1 98.75 583 PHE B O 1
ATOM 10297 N N . ARG B 1 584 ? 26.016 -1.913 -2.162 1 97.81 584 ARG B N 1
ATOM 10298 C CA . ARG B 1 584 ? 27.453 -2.039 -2.277 1 97.81 584 ARG B CA 1
ATOM 10299 C C . ARG B 1 584 ? 28.031 -0.977 -3.211 1 97.81 584 ARG B C 1
ATOM 10301 O O . ARG B 1 584 ? 29.188 -1.05 -3.605 1 97.81 584 ARG B O 1
ATOM 10308 N N . ASN B 1 585 ? 27.125 -0.065 -3.609 1 97.62 585 ASN B N 1
ATOM 10309 C CA . ASN B 1 585 ? 27.453 1.015 -4.535 1 97.62 585 ASN B CA 1
ATOM 10310 C C . ASN B 1 585 ? 28.062 0.479 -5.828 1 97.62 585 ASN B C 1
ATOM 10312 O O . ASN B 1 585 ? 29.141 0.911 -6.23 1 97.62 585 ASN B O 1
ATOM 10316 N N . PHE B 1 586 ? 27.375 -0.44 -6.441 1 97.69 586 PHE B N 1
ATOM 10317 C CA . PHE B 1 586 ? 27.781 -1.113 -7.672 1 97.69 586 PHE B CA 1
ATOM 10318 C C . PHE B 1 586 ? 26.797 -0.827 -8.797 1 97.69 586 PHE B C 1
ATOM 10320 O O . PHE B 1 586 ? 25.578 -0.904 -8.602 1 97.69 586 PHE B O 1
ATOM 10327 N N . GLY B 1 587 ? 27.328 -0.543 -9.914 1 95.31 587 GLY B N 1
ATOM 10328 C CA . GLY B 1 587 ? 26.5 -0.379 -11.102 1 95.31 587 GLY B CA 1
ATOM 10329 C C . GLY B 1 587 ? 26.078 1.057 -11.336 1 95.31 587 GLY B C 1
ATOM 10330 O O . GLY B 1 587 ? 26.562 1.973 -10.672 1 95.31 587 GLY B O 1
ATOM 10331 N N . ARG B 1 588 ? 25.312 1.251 -12.438 1 94.94 588 ARG B N 1
ATOM 10332 C CA . ARG B 1 588 ? 24.844 2.562 -12.875 1 94.94 588 ARG B CA 1
ATOM 10333 C C . ARG B 1 588 ? 23.406 2.482 -13.406 1 94.94 588 ARG B C 1
ATOM 10335 O O . ARG B 1 588 ? 22.859 1.392 -13.555 1 94.94 588 ARG B O 1
ATOM 10342 N N . SER B 1 589 ? 22.875 3.676 -13.586 1 95.31 589 SER B N 1
ATOM 10343 C CA . SER B 1 589 ? 21.562 3.754 -14.227 1 95.31 589 SER B CA 1
ATOM 10344 C C . SER B 1 589 ? 21.594 3.174 -15.633 1 95.31 589 SER B C 1
ATOM 10346 O O . SER B 1 589 ? 22.656 3.111 -16.266 1 95.31 589 SER B O 1
ATOM 10348 N N . THR B 1 590 ? 20.484 2.625 -16.016 1 93.25 590 THR B N 1
ATOM 10349 C CA . THR B 1 590 ? 20.266 2.207 -17.391 1 93.25 590 THR B CA 1
ATOM 10350 C C . THR B 1 590 ? 19.297 3.154 -18.109 1 93.25 590 THR B C 1
ATOM 10352 O O . THR B 1 590 ? 18.734 4.059 -17.484 1 93.25 590 THR B O 1
ATOM 10355 N N . PRO B 1 591 ? 19.109 2.979 -19.359 1 88.75 591 PRO B N 1
ATOM 10356 C CA . PRO B 1 591 ? 18.125 3.82 -20.047 1 88.75 591 PRO B CA 1
ATOM 10357 C C . PRO B 1 591 ? 16.703 3.625 -19.531 1 88.75 591 PRO B C 1
ATOM 10359 O O . PRO B 1 591 ? 15.852 4.496 -19.703 1 88.75 591 PRO B O 1
ATOM 10362 N N . ARG B 1 592 ? 16.516 2.514 -18.797 1 90.56 592 ARG B N 1
ATOM 10363 C CA . ARG B 1 592 ? 15.156 2.166 -18.375 1 90.56 592 ARG B CA 1
ATOM 10364 C C . ARG B 1 592 ? 14.938 2.477 -16.906 1 90.56 592 ARG B C 1
ATOM 10366 O O . ARG B 1 592 ? 13.805 2.707 -16.469 1 90.56 592 ARG B O 1
ATOM 10373 N N . ALA B 1 593 ? 16.016 2.488 -16.141 1 94.88 593 ALA B N 1
ATOM 10374 C CA . ALA B 1 593 ? 15.859 2.621 -14.695 1 94.88 593 ALA B CA 1
ATOM 10375 C C . ALA B 1 593 ? 17.062 3.328 -14.078 1 94.88 593 ALA B C 1
ATOM 10377 O O . ALA B 1 593 ? 18.203 3.051 -14.43 1 94.88 593 ALA B O 1
ATOM 10378 N N . ARG B 1 594 ? 16.766 4.242 -13.188 1 95.88 594 ARG B N 1
ATOM 10379 C CA . ARG B 1 594 ? 17.828 4.895 -12.422 1 95.88 594 ARG B CA 1
ATOM 10380 C C . ARG B 1 594 ? 18.375 3.969 -11.344 1 95.88 594 ARG B C 1
ATOM 10382 O O . ARG B 1 594 ? 17.719 2.99 -10.969 1 95.88 594 ARG B O 1
ATOM 10389 N N . ALA B 1 595 ? 19.516 4.32 -10.844 1 97 595 ALA B N 1
ATOM 10390 C CA . ALA B 1 595 ? 20.188 3.508 -9.836 1 97 595 ALA B CA 1
ATOM 10391 C C . ALA B 1 595 ? 19.328 3.355 -8.586 1 97 595 ALA B C 1
ATOM 10393 O O . ALA B 1 595 ? 19.297 2.287 -7.973 1 97 595 ALA B O 1
ATOM 10394 N N . GLU B 1 596 ? 18.625 4.434 -8.242 1 97.62 596 GLU B N 1
ATOM 10395 C CA . GLU B 1 596 ? 17.797 4.355 -7.043 1 97.62 596 GLU B CA 1
ATOM 10396 C C . GLU B 1 596 ? 16.578 3.469 -7.277 1 97.62 596 GLU B C 1
ATOM 10398 O O . GLU B 1 596 ? 16.062 2.85 -6.34 1 97.62 596 GLU B O 1
ATOM 10403 N N . HIS B 1 597 ? 16.062 3.357 -8.547 1 97.12 597 HIS B N 1
ATOM 10404 C CA . HIS B 1 597 ? 15.008 2.396 -8.867 1 97.12 597 HIS B CA 1
ATOM 10405 C C . HIS B 1 597 ? 15.484 0.965 -8.648 1 97.12 597 HIS B C 1
ATOM 10407 O O . HIS B 1 597 ? 14.758 0.142 -8.086 1 97.12 597 HIS B O 1
ATOM 10413 N N . MET B 1 598 ? 16.688 0.7 -9.07 1 97.69 598 MET B N 1
ATOM 10414 C CA . MET B 1 598 ? 17.266 -0.638 -8.961 1 97.69 598 MET B CA 1
ATOM 10415 C C . MET B 1 598 ? 17.578 -0.976 -7.504 1 97.69 598 MET B C 1
ATOM 10417 O O . MET B 1 598 ? 17.5 -2.139 -7.102 1 97.69 598 MET B O 1
ATOM 10421 N N . LEU B 1 599 ? 17.875 0.065 -6.691 1 98.44 599 LEU B N 1
ATOM 10422 C CA . LEU B 1 599 ? 18.062 -0.135 -5.262 1 98.44 599 LEU B CA 1
ATOM 10423 C C . LEU B 1 599 ? 16.781 -0.644 -4.609 1 98.44 599 LEU B C 1
ATOM 10425 O O . LEU B 1 599 ? 16.812 -1.604 -3.834 1 98.44 599 LEU B O 1
ATOM 10429 N N . VAL B 1 600 ? 15.656 -0.038 -4.953 1 98.12 600 VAL B N 1
ATOM 10430 C CA . VAL B 1 600 ? 14.375 -0.451 -4.406 1 98.12 600 VAL B CA 1
ATOM 10431 C C . VAL B 1 600 ? 14.023 -1.853 -4.898 1 98.12 600 VAL B C 1
ATOM 10433 O O . VAL B 1 600 ? 13.492 -2.67 -4.145 1 98.12 600 VAL B O 1
ATOM 10436 N N . ASP B 1 601 ? 14.352 -2.121 -6.137 1 97.69 601 ASP B N 1
ATOM 10437 C CA . ASP B 1 601 ? 14.125 -3.449 -6.695 1 97.69 601 ASP B CA 1
ATOM 10438 C C . ASP B 1 601 ? 14.867 -4.516 -5.898 1 97.69 601 ASP B C 1
ATOM 10440 O O . ASP B 1 601 ? 14.305 -5.559 -5.566 1 97.69 601 ASP B O 1
ATOM 10444 N N . ARG B 1 602 ? 16.109 -4.254 -5.57 1 98.06 602 ARG B N 1
ATOM 10445 C CA . ARG B 1 602 ? 16.922 -5.191 -4.797 1 98.06 602 ARG B CA 1
ATOM 10446 C C . ARG B 1 602 ? 16.375 -5.352 -3.383 1 98.06 602 ARG B C 1
ATOM 10448 O O . ARG B 1 602 ? 16.328 -6.465 -2.85 1 98.06 602 ARG B O 1
ATOM 10455 N N . ALA B 1 603 ? 15.961 -4.227 -2.832 1 98.69 603 ALA B N 1
ATOM 10456 C CA . ALA B 1 603 ? 15.375 -4.273 -1.495 1 98.69 603 ALA B CA 1
ATOM 10457 C C . ALA B 1 603 ? 14.133 -5.156 -1.469 1 98.69 603 ALA B C 1
ATOM 10459 O O . ALA B 1 603 ? 13.93 -5.918 -0.521 1 98.69 603 ALA B O 1
ATOM 10460 N N . GLN B 1 604 ? 13.352 -5.062 -2.506 1 98.12 604 GLN B N 1
ATOM 10461 C CA . GLN B 1 604 ? 12.141 -5.875 -2.596 1 98.12 604 GLN B CA 1
ATOM 10462 C C . GLN B 1 604 ? 12.484 -7.359 -2.666 1 98.12 604 GLN B C 1
ATOM 10464 O O . GLN B 1 604 ? 11.828 -8.188 -2.02 1 98.12 604 GLN B O 1
ATOM 10469 N N . LEU B 1 605 ? 13.477 -7.703 -3.393 1 98 605 LEU B N 1
ATOM 10470 C CA . LEU B 1 605 ? 13.906 -9.094 -3.51 1 98 605 LEU B CA 1
ATOM 10471 C C . LEU B 1 605 ? 14.406 -9.625 -2.17 1 98 605 LEU B C 1
ATOM 10473 O O . LEU B 1 605 ? 14.234 -10.805 -1.868 1 98 605 LEU B O 1
ATOM 10477 N N . LEU B 1 606 ? 14.93 -8.742 -1.327 1 98.5 606 LEU B N 1
ATOM 10478 C CA . LEU B 1 606 ? 15.461 -9.133 -0.024 1 98.5 606 LEU B CA 1
ATOM 10479 C C . LEU B 1 606 ? 14.391 -9.016 1.054 1 98.5 606 LEU B C 1
ATOM 10481 O O . LEU B 1 606 ? 14.68 -9.148 2.244 1 98.5 606 LEU B O 1
ATOM 10485 N N . THR B 1 607 ? 13.156 -8.688 0.656 1 97.56 607 THR B N 1
ATOM 10486 C CA . THR B 1 607 ? 12 -8.594 1.539 1 97.56 607 THR B CA 1
ATOM 10487 C C . THR B 1 607 ? 12.203 -7.512 2.592 1 97.56 607 THR B C 1
ATOM 10489 O O . THR B 1 607 ? 11.836 -7.688 3.754 1 97.56 607 THR B O 1
ATOM 10492 N N . LEU B 1 608 ? 12.836 -6.445 2.201 1 98.5 608 LEU B N 1
ATOM 10493 C CA . LEU B 1 608 ? 13.133 -5.363 3.137 1 98.5 608 LEU B CA 1
ATOM 10494 C C . LEU B 1 608 ? 12.008 -4.332 3.143 1 98.5 608 LEU B C 1
ATOM 10496 O O . LEU B 1 608 ? 11.383 -4.086 2.111 1 98.5 608 LEU B O 1
ATOM 10500 N N . THR B 1 609 ? 11.727 -3.717 4.305 1 98.12 609 THR B N 1
ATOM 10501 C CA . THR B 1 609 ? 10.883 -2.529 4.434 1 98.12 609 THR B CA 1
ATOM 10502 C C . THR B 1 609 ? 11.695 -1.264 4.18 1 98.12 609 THR B C 1
ATOM 10504 O O . THR B 1 609 ? 12.93 -1.309 4.133 1 98.12 609 THR B O 1
ATOM 10507 N N . PRO B 1 610 ? 11.055 -0.101 3.992 1 98.5 610 PRO B N 1
ATOM 10508 C CA . PRO B 1 610 ? 11.805 1.135 3.766 1 98.5 610 PRO B CA 1
ATOM 10509 C C . PRO B 1 610 ? 12.75 1.468 4.918 1 98.5 610 PRO B C 1
ATOM 10511 O O . PRO B 1 610 ? 13.914 1.82 4.688 1 98.5 610 PRO B O 1
ATOM 10514 N N . PRO B 1 611 ? 12.352 1.26 6.172 1 98.69 611 PRO B N 1
ATOM 10515 C CA . PRO B 1 611 ? 13.305 1.509 7.262 1 98.69 611 PRO B CA 1
ATOM 10516 C C . PRO B 1 611 ? 14.5 0.561 7.23 1 98.69 611 PRO B C 1
ATOM 10518 O O . PRO B 1 611 ? 15.633 0.992 7.434 1 98.69 611 PRO B O 1
ATOM 10521 N N . GLU B 1 612 ? 14.266 -0.714 6.965 1 98.81 612 GLU B N 1
ATOM 10522 C CA . GLU B 1 612 ? 15.359 -1.678 6.891 1 98.81 612 GLU B CA 1
ATOM 10523 C C . GLU B 1 612 ? 16.328 -1.33 5.758 1 98.81 612 GLU B C 1
ATOM 10525 O O . GLU B 1 612 ? 17.547 -1.374 5.941 1 98.81 612 GLU B O 1
ATOM 10530 N N . LEU B 1 613 ? 15.734 -0.991 4.613 1 98.88 613 LEU B N 1
ATOM 10531 C CA . LEU B 1 613 ? 16.531 -0.538 3.473 1 98.88 613 LEU B CA 1
ATOM 10532 C C . LEU B 1 613 ? 17.406 0.642 3.859 1 98.88 613 LEU B C 1
ATOM 10534 O O . LEU B 1 613 ? 18.609 0.648 3.562 1 98.88 613 LEU B O 1
ATOM 10538 N N . THR B 1 614 ? 16.828 1.583 4.539 1 98.94 614 THR B N 1
ATOM 10539 C CA . THR B 1 614 ? 17.516 2.818 4.902 1 98.94 614 THR B CA 1
ATOM 10540 C C . THR B 1 614 ? 18.641 2.541 5.879 1 98.94 614 THR B C 1
ATOM 10542 O O . THR B 1 614 ? 19.766 3.006 5.68 1 98.94 614 THR B O 1
ATOM 10545 N N . ALA B 1 615 ? 18.391 1.748 6.883 1 98.88 615 ALA B N 1
ATOM 10546 C CA . ALA B 1 615 ? 19.391 1.416 7.891 1 98.88 615 ALA B CA 1
ATOM 10547 C C . ALA B 1 615 ? 20.562 0.658 7.266 1 98.88 615 ALA B C 1
ATOM 10549 O O . ALA B 1 615 ? 21.719 0.929 7.578 1 98.88 615 ALA B O 1
ATOM 10550 N N . LEU B 1 616 ? 20.234 -0.232 6.387 1 98.94 616 LEU B N 1
ATOM 10551 C CA . LEU B 1 616 ? 21.266 -1.074 5.789 1 98.94 616 LEU B CA 1
ATOM 10552 C C . LEU B 1 616 ? 22.188 -0.252 4.898 1 98.94 616 LEU B C 1
ATOM 10554 O O . LEU B 1 616 ? 23.406 -0.396 4.965 1 98.94 616 LEU B O 1
ATOM 10558 N N . VAL B 1 617 ? 21.641 0.639 4.102 1 98.88 617 VAL B N 1
ATOM 10559 C CA . VAL B 1 617 ? 22.484 1.428 3.207 1 98.88 617 VAL B CA 1
ATOM 10560 C C . VAL B 1 617 ? 23.406 2.334 4.027 1 98.88 617 VAL B C 1
ATOM 10562 O O . VAL B 1 617 ? 24.609 2.357 3.811 1 98.88 617 VAL B O 1
ATOM 10565 N N . GLY B 1 618 ? 22.797 3.041 4.992 1 98.88 618 GLY B N 1
ATOM 10566 C CA . GLY B 1 618 ? 23.609 3.934 5.805 1 98.88 618 GLY B CA 1
ATOM 10567 C C . GLY B 1 618 ? 24.703 3.213 6.57 1 98.88 618 GLY B C 1
ATOM 10568 O O . GLY B 1 618 ? 25.844 3.66 6.586 1 98.88 618 GLY B O 1
ATOM 10569 N N . GLY B 1 619 ? 24.359 2.062 7.156 1 98.88 619 GLY B N 1
ATOM 10570 C CA . GLY B 1 619 ? 25.328 1.298 7.926 1 98.88 619 GLY B CA 1
ATOM 10571 C C . GLY B 1 619 ? 26.438 0.714 7.07 1 98.88 619 GLY B C 1
ATOM 10572 O O . GLY B 1 619 ? 27.609 0.795 7.434 1 98.88 619 GLY B O 1
ATOM 10573 N N . LEU B 1 620 ? 26.109 0.168 5.941 1 98.88 620 LEU B N 1
ATOM 10574 C CA . LEU B 1 620 ? 27.109 -0.465 5.074 1 98.88 620 LEU B CA 1
ATOM 10575 C C . LEU B 1 620 ? 28.094 0.565 4.531 1 98.88 620 LEU B C 1
ATOM 10577 O O . LEU B 1 620 ? 29.266 0.256 4.324 1 98.88 620 LEU B O 1
ATOM 10581 N N . ARG B 1 621 ? 27.625 1.788 4.348 1 98.81 621 ARG B N 1
ATOM 10582 C CA . ARG B 1 621 ? 28.516 2.836 3.854 1 98.81 621 ARG B CA 1
ATOM 10583 C C . ARG B 1 621 ? 29.578 3.18 4.887 1 98.81 621 ARG B C 1
ATOM 10585 O O . ARG B 1 621 ? 30.781 3.111 4.598 1 98.81 621 ARG B O 1
ATOM 10592 N N . VAL B 1 622 ? 29.172 3.404 6.137 1 98.75 622 VAL B N 1
ATOM 10593 C CA . VAL B 1 622 ? 30.125 3.846 7.152 1 98.75 622 VAL B CA 1
ATOM 10594 C C . VAL B 1 622 ? 31.031 2.682 7.559 1 98.75 622 VAL B C 1
ATOM 10596 O O . VAL B 1 622 ? 32.125 2.889 8.062 1 98.75 622 VAL B O 1
ATOM 10599 N N . LEU B 1 623 ? 30.578 1.463 7.254 1 98.75 623 LEU B N 1
ATOM 10600 C CA . LEU B 1 623 ? 31.375 0.282 7.535 1 98.75 623 LEU B CA 1
ATOM 10601 C C . LEU B 1 623 ? 32.406 0.06 6.438 1 98.75 623 LEU B C 1
ATOM 10603 O O . LEU B 1 623 ? 33.219 -0.869 6.516 1 98.75 623 LEU B O 1
ATOM 10607 N N . ASP B 1 624 ? 32.406 0.927 5.445 1 98.25 624 ASP B N 1
ATOM 10608 C CA . ASP B 1 624 ? 33.406 0.919 4.387 1 98.25 624 ASP B CA 1
ATOM 10609 C C . ASP B 1 624 ? 33.344 -0.37 3.57 1 98.25 624 ASP B C 1
ATOM 10611 O O . ASP B 1 624 ? 34.344 -1.055 3.395 1 98.25 624 ASP B O 1
ATOM 10615 N N . THR B 1 625 ? 32.062 -0.646 3.055 1 98.19 625 THR B N 1
ATOM 10616 C CA . THR B 1 625 ? 31.875 -1.952 2.438 1 98.19 625 THR B CA 1
ATOM 10617 C C . THR B 1 625 ? 31.484 -1.803 0.969 1 98.19 625 THR B C 1
ATOM 10619 O O . THR B 1 625 ? 30.797 -2.656 0.413 1 98.19 625 THR B O 1
ATOM 10622 N N . ASN B 1 626 ? 31.875 -0.738 0.32 1 98.38 626 ASN B N 1
ATOM 10623 C CA . ASN B 1 626 ? 31.688 -0.642 -1.123 1 98.38 626 ASN B CA 1
ATOM 10624 C C . ASN B 1 626 ? 32.375 -1.778 -1.858 1 98.38 626 ASN B C 1
ATOM 10626 O O . ASN B 1 626 ? 33.469 -2.213 -1.451 1 98.38 626 ASN B O 1
ATOM 10630 N N . PHE B 1 627 ? 31.891 -2.189 -2.961 1 97.56 627 PHE B N 1
ATOM 10631 C CA . PHE B 1 627 ? 32.375 -3.387 -3.641 1 97.56 627 PHE B CA 1
ATOM 10632 C C . PHE B 1 627 ? 33.812 -3.211 -4.074 1 97.56 627 PHE B C 1
ATOM 10634 O O . PHE B 1 627 ? 34.562 -4.188 -4.168 1 97.56 627 PHE B O 1
ATOM 10641 N N . ASP B 1 628 ? 34.281 -1.885 -4.27 1 96.12 628 ASP B N 1
ATOM 10642 C CA . ASP B 1 628 ? 35.594 -1.617 -4.84 1 96.12 628 ASP B CA 1
ATOM 10643 C C . ASP B 1 628 ? 36.469 -0.858 -3.848 1 96.12 628 ASP B C 1
ATOM 10645 O O . ASP B 1 628 ? 37.531 -0.347 -4.219 1 96.12 628 ASP B O 1
ATOM 10649 N N . GLY B 1 629 ? 35.969 -0.657 -2.682 1 96.12 629 GLY B N 1
ATOM 10650 C CA . GLY B 1 629 ? 36.75 0.037 -1.661 1 96.12 629 GLY B CA 1
ATOM 10651 C C . GLY B 1 629 ? 36.75 1.544 -1.832 1 96.12 629 GLY B C 1
ATOM 10652 O O . GLY B 1 629 ? 37.469 2.256 -1.14 1 96.12 629 GLY B O 1
ATOM 10653 N N . SER B 1 630 ? 35.906 2.043 -2.709 1 96.94 630 SER B N 1
ATOM 10654 C CA . SER B 1 630 ? 35.812 3.482 -2.92 1 96.94 630 SER B CA 1
ATOM 10655 C C . SER B 1 630 ? 35.219 4.18 -1.702 1 96.94 630 SER B C 1
ATOM 10657 O O . SER B 1 630 ? 34.531 3.553 -0.896 1 96.94 630 SER B O 1
ATOM 10659 N N . SER B 1 631 ? 35.406 5.449 -1.636 1 97.25 631 SER B N 1
ATOM 10660 C CA . SER B 1 631 ? 34.875 6.238 -0.533 1 97.25 631 SER B CA 1
ATOM 10661 C C . SER B 1 631 ? 33.531 6.836 -0.893 1 97.25 631 SER B C 1
ATOM 10663 O O . SER B 1 631 ? 32.969 7.617 -0.125 1 97.25 631 SER B O 1
ATOM 10665 N N . CYS B 1 632 ? 32.969 6.484 -2.053 1 97.94 632 CYS B N 1
ATOM 10666 C CA . CYS B 1 632 ? 31.688 6.996 -2.496 1 97.94 632 CYS B CA 1
ATOM 10667 C C . CYS B 1 632 ? 30.594 6.648 -1.496 1 97.94 632 CYS B C 1
ATOM 10669 O O . CYS B 1 632 ? 30.359 5.473 -1.204 1 97.94 632 CYS B O 1
ATOM 10671 N N . GLY B 1 633 ? 29.953 7.641 -0.972 1 98.44 633 GLY B N 1
ATOM 10672 C CA . GLY B 1 633 ? 28.875 7.434 -0.024 1 98.44 633 GLY B CA 1
ATOM 10673 C C . GLY B 1 633 ? 29.359 7.23 1.399 1 98.44 633 GLY B C 1
ATOM 10674 O O . GLY B 1 633 ? 28.547 7.133 2.326 1 98.44 633 GLY B O 1
ATOM 10675 N N . VAL B 1 634 ? 30.688 7.105 1.552 1 98.69 634 VAL B N 1
ATOM 10676 C CA . VAL B 1 634 ? 31.234 6.922 2.891 1 98.69 634 VAL B CA 1
ATOM 10677 C C . VAL B 1 634 ? 31.344 8.273 3.598 1 98.69 634 VAL B C 1
ATOM 10679 O O . VAL B 1 634 ? 32.438 8.844 3.707 1 98.69 634 VAL B O 1
ATOM 10682 N N . PHE B 1 635 ? 30.234 8.773 4.09 1 98.56 635 PHE B N 1
ATOM 10683 C CA . PHE B 1 635 ? 30.094 10.102 4.672 1 98.56 635 PHE B CA 1
ATOM 10684 C C . PHE B 1 635 ? 30.516 10.102 6.137 1 98.56 635 PHE B C 1
ATOM 10686 O O . PHE B 1 635 ? 29.719 10.43 7.016 1 98.56 635 PHE B O 1
ATOM 10693 N N . THR B 1 636 ? 31.719 9.688 6.465 1 98.38 636 THR B N 1
ATOM 10694 C CA . THR B 1 636 ? 32.25 9.68 7.824 1 98.38 636 THR B CA 1
ATOM 10695 C C . THR B 1 636 ? 33.75 9.859 7.816 1 98.38 636 THR B C 1
ATOM 10697 O O . THR B 1 636 ? 34.406 9.617 6.801 1 98.38 636 THR B O 1
ATOM 10700 N N . LYS B 1 637 ? 34.281 10.289 8.883 1 96.94 637 LYS B N 1
ATOM 10701 C CA . LYS B 1 637 ? 35.719 10.398 9.086 1 96.94 637 LYS B CA 1
ATOM 10702 C C . LYS B 1 637 ? 36.25 9.211 9.875 1 96.94 637 LYS B C 1
ATOM 10704 O O . LYS B 1 637 ? 37.469 9.102 10.094 1 96.94 637 LYS B O 1
ATOM 10709 N N . ARG B 1 638 ? 35.375 8.305 10.195 1 97 638 ARG B N 1
ATOM 10710 C CA . ARG B 1 638 ? 35.781 7.109 10.938 1 97 638 ARG B CA 1
ATOM 10711 C C . ARG B 1 638 ? 35.281 5.848 10.242 1 97 638 ARG B C 1
ATOM 10713 O O . ARG B 1 638 ? 34.562 5.039 10.859 1 97 638 ARG B O 1
ATOM 10720 N N . PRO B 1 639 ? 35.688 5.645 9.031 1 98.12 639 PRO B N 1
ATOM 10721 C CA . PRO B 1 639 ? 35.188 4.461 8.312 1 98.12 639 PRO B CA 1
ATOM 10722 C C . PRO B 1 639 ? 35.531 3.158 9.047 1 98.12 639 PRO B C 1
ATOM 10724 O O . PRO B 1 639 ? 36.594 3.031 9.641 1 98.12 639 PRO B O 1
ATOM 10727 N N . GLY B 1 640 ? 34.594 2.23 9.023 1 98.12 640 GLY B N 1
ATOM 10728 C CA . GLY B 1 640 ? 34.781 0.942 9.664 1 98.12 640 GLY B CA 1
ATOM 10729 C C . GLY B 1 640 ? 34.062 0.819 10.992 1 98.12 640 GLY B C 1
ATOM 10730 O O . GLY B 1 640 ? 33.969 -0.273 11.555 1 98.12 640 GLY B O 1
ATOM 10731 N N . GLN B 1 641 ? 33.5 1.94 11.406 1 98.31 641 GLN B N 1
ATOM 10732 C CA . GLN B 1 641 ? 32.688 1.947 12.617 1 98.31 641 GLN B CA 1
ATOM 10733 C C . GLN B 1 641 ? 31.219 2.158 12.281 1 98.31 641 GLN B C 1
ATOM 10735 O O . GLN B 1 641 ? 30.875 2.977 11.422 1 98.31 641 GLN B O 1
ATOM 10740 N N . LEU B 1 642 ? 30.375 1.367 12.961 1 98.75 642 LEU B N 1
ATOM 10741 C CA . LEU B 1 642 ? 28.938 1.561 12.734 1 98.75 642 LEU B CA 1
ATOM 10742 C C . LEU B 1 642 ? 28.438 2.777 13.5 1 98.75 642 LEU B C 1
ATOM 10744 O O . LEU B 1 642 ? 28.391 2.766 14.727 1 98.75 642 LEU B O 1
ATOM 10748 N N . THR B 1 643 ? 28.188 3.812 12.789 1 98.62 643 THR B N 1
ATOM 10749 C CA . THR B 1 643 ? 27.688 5.07 13.328 1 98.62 643 THR B CA 1
ATOM 10750 C C . THR B 1 643 ? 26.578 5.637 12.438 1 98.62 643 THR B C 1
ATOM 10752 O O . THR B 1 643 ? 26.344 5.137 11.336 1 98.62 643 THR B O 1
ATOM 10755 N N . ASN B 1 644 ? 25.875 6.656 12.914 1 98.75 644 ASN B N 1
ATOM 10756 C CA . ASN B 1 644 ? 24.844 7.273 12.094 1 98.75 644 ASN B CA 1
ATOM 10757 C C . ASN B 1 644 ? 25.406 8.422 11.258 1 98.75 644 ASN B C 1
ATOM 10759 O O . ASN B 1 644 ? 24.641 9.25 10.742 1 98.75 644 ASN B O 1
ATOM 10763 N N . ASP B 1 645 ? 26.766 8.516 11.078 1 98.81 645 ASP B N 1
ATOM 10764 C CA . ASP B 1 645 ? 27.438 9.617 10.398 1 98.81 645 ASP B CA 1
ATOM 10765 C C . ASP B 1 645 ? 26.922 9.797 8.977 1 98.81 645 ASP B C 1
ATOM 10767 O O . ASP B 1 645 ? 26.812 10.914 8.477 1 98.81 645 ASP B O 1
ATOM 10771 N N . PHE B 1 646 ? 26.688 8.656 8.305 1 98.81 646 PHE B N 1
ATOM 10772 C CA . PHE B 1 646 ? 26.156 8.711 6.949 1 98.81 646 PHE B CA 1
ATOM 10773 C C . PHE B 1 646 ? 24.984 9.68 6.863 1 98.81 646 PHE B C 1
ATOM 10775 O O . PHE B 1 646 ? 24.953 10.555 5.992 1 98.81 646 PHE B O 1
ATOM 10782 N N . PHE B 1 647 ? 24.016 9.539 7.754 1 98.94 647 PHE B N 1
ATOM 10783 C CA . PHE B 1 647 ? 22.797 10.336 7.73 1 98.94 647 PHE B CA 1
ATOM 10784 C C . PHE B 1 647 ? 23.062 11.75 8.227 1 98.94 647 PHE B C 1
ATOM 10786 O O . PHE B 1 647 ? 22.547 12.719 7.664 1 98.94 647 PHE B O 1
ATOM 10793 N N . VAL B 1 648 ? 23.875 11.883 9.297 1 98.75 648 VAL B N 1
ATOM 10794 C CA . VAL B 1 648 ? 24.203 13.195 9.852 1 98.75 648 VAL B CA 1
ATOM 10795 C C . VAL B 1 648 ? 24.828 14.07 8.766 1 98.75 648 VAL B C 1
ATOM 10797 O O . VAL B 1 648 ? 24.438 15.227 8.594 1 98.75 648 VAL B O 1
ATOM 10800 N N . ASN B 1 649 ? 25.719 13.477 8.023 1 98.62 649 ASN B N 1
ATOM 10801 C CA . ASN B 1 649 ? 26.453 14.258 7.039 1 98.62 649 ASN B CA 1
ATOM 10802 C C . ASN B 1 649 ? 25.672 14.43 5.746 1 98.62 649 ASN B C 1
ATOM 10804 O O . ASN B 1 649 ? 25.781 15.453 5.07 1 98.62 649 ASN B O 1
ATOM 10808 N N . LEU B 1 650 ? 24.844 13.453 5.367 1 98.75 650 LEU B N 1
ATOM 10809 C CA . LEU B 1 650 ? 23.984 13.578 4.199 1 98.75 650 LEU B CA 1
ATOM 10810 C C . LEU B 1 650 ? 23 14.727 4.379 1 98.75 650 LEU B C 1
ATOM 10812 O O . LEU B 1 650 ? 22.719 15.469 3.43 1 98.75 650 LEU B O 1
ATOM 10816 N N . LEU B 1 651 ? 22.484 14.875 5.586 1 98.5 651 LEU B N 1
ATOM 10817 C CA . LEU B 1 651 ? 21.391 15.805 5.848 1 98.5 651 LEU B CA 1
ATOM 10818 C C . LEU B 1 651 ? 21.922 17.156 6.305 1 98.5 651 LEU B C 1
ATOM 10820 O O . LEU B 1 651 ? 21.156 18.047 6.676 1 98.5 651 LEU B O 1
ATOM 10824 N N . ASP B 1 652 ? 23.25 17.328 6.281 1 97.25 652 ASP B N 1
ATOM 10825 C CA . ASP B 1 652 ? 23.859 18.594 6.703 1 97.25 652 ASP B CA 1
ATOM 10826 C C . ASP B 1 652 ? 23.5 19.734 5.758 1 97.25 652 ASP B C 1
ATOM 10828 O O . ASP B 1 652 ? 23.891 19.719 4.586 1 97.25 652 ASP B O 1
ATOM 10832 N N . PRO B 1 653 ? 22.766 20.734 6.266 1 93.94 653 PRO B N 1
ATOM 10833 C CA . PRO B 1 653 ? 22.328 21.828 5.387 1 93.94 653 PRO B CA 1
ATOM 10834 C C . PRO B 1 653 ? 23.5 22.656 4.871 1 93.94 653 PRO B C 1
ATOM 10836 O O . PRO B 1 653 ? 23.328 23.438 3.926 1 93.94 653 PRO B O 1
ATOM 10839 N N . ALA B 1 654 ? 24.641 22.516 5.457 1 94.88 654 ALA B N 1
ATOM 10840 C CA . ALA B 1 654 ? 25.812 23.281 5.043 1 94.88 654 ALA B CA 1
ATOM 10841 C C . ALA B 1 654 ? 26.406 22.719 3.766 1 94.88 654 ALA B C 1
ATOM 10843 O O . ALA B 1 654 ? 27.25 23.359 3.123 1 94.88 654 ALA B O 1
ATOM 10844 N N . ILE B 1 655 ? 25.938 21.547 3.398 1 96.56 655 ILE B N 1
ATOM 10845 C CA . ILE B 1 655 ? 26.516 20.875 2.236 1 96.56 655 ILE B CA 1
ATOM 10846 C C . ILE B 1 655 ? 25.562 21.031 1.041 1 96.56 655 ILE B C 1
ATOM 10848 O O . ILE B 1 655 ? 24.359 20.781 1.153 1 96.56 655 ILE B O 1
ATOM 10852 N N . SER B 1 656 ? 26.062 21.516 -0.061 1 96.44 656 SER B N 1
ATOM 10853 C CA . SER B 1 656 ? 25.359 21.5 -1.341 1 96.44 656 SER B CA 1
ATOM 10854 C C . SER B 1 656 ? 25.922 20.438 -2.264 1 96.44 656 SER B C 1
ATOM 10856 O O . SER B 1 656 ? 27.109 20.078 -2.184 1 96.44 656 SER B O 1
ATOM 10858 N N . TRP B 1 657 ? 25.094 19.891 -3.111 1 98 657 TRP B N 1
ATOM 10859 C CA . TRP B 1 657 ? 25.5 18.781 -3.975 1 98 657 TRP B CA 1
ATOM 10860 C C . TRP B 1 657 ? 25.453 19.188 -5.441 1 98 657 TRP B C 1
ATOM 10862 O O . TRP B 1 657 ? 24.562 19.938 -5.859 1 98 657 TRP B O 1
ATOM 10872 N N . LYS B 1 658 ? 26.375 18.703 -6.199 1 97.44 658 LYS B N 1
ATOM 10873 C CA . LYS B 1 658 ? 26.469 18.953 -7.633 1 97.44 658 LYS B CA 1
ATOM 10874 C C . LYS B 1 658 ? 26.703 17.656 -8.406 1 97.44 658 LYS B C 1
ATOM 10876 O O . LYS B 1 658 ? 27.531 16.844 -8.016 1 97.44 658 LYS B O 1
ATOM 10881 N N . GLY B 1 659 ? 26 17.484 -9.484 1 97.19 659 GLY B N 1
ATOM 10882 C CA . GLY B 1 659 ? 26.125 16.281 -10.273 1 97.19 659 GLY B CA 1
ATOM 10883 C C . GLY B 1 659 ? 27.406 16.219 -11.078 1 97.19 659 GLY B C 1
ATOM 10884 O O . GLY B 1 659 ? 27.859 17.234 -11.602 1 97.19 659 GLY B O 1
ATOM 10885 N N . ILE B 1 660 ? 27.984 15.039 -11.039 1 95.81 660 ILE B N 1
ATOM 10886 C CA . ILE B 1 660 ? 29.125 14.75 -11.906 1 95.81 660 ILE B CA 1
ATOM 10887 C C . ILE B 1 660 ? 28.906 13.422 -12.617 1 95.81 660 ILE B C 1
ATOM 10889 O O . ILE B 1 660 ? 28.047 12.625 -12.219 1 95.81 660 ILE B O 1
ATOM 10893 N N . ASP B 1 661 ? 29.625 13.141 -13.727 1 92.94 661 ASP B N 1
ATOM 10894 C CA . ASP B 1 661 ? 29.562 11.891 -14.484 1 92.94 661 ASP B CA 1
ATOM 10895 C C . ASP B 1 661 ? 28.125 11.578 -14.898 1 92.94 661 ASP B C 1
ATOM 10897 O O . ASP B 1 661 ? 27.594 10.516 -14.57 1 92.94 661 ASP B O 1
ATOM 10901 N N . GLU B 1 662 ? 27.422 12.5 -15.57 1 90.75 662 GLU B N 1
ATOM 10902 C CA . GLU B 1 662 ? 26.062 12.383 -16.094 1 90.75 662 GLU B CA 1
ATOM 10903 C C . GLU B 1 662 ? 25.062 12.141 -14.977 1 90.75 662 GLU B C 1
ATOM 10905 O O . GLU B 1 662 ? 24.188 11.273 -15.094 1 90.75 662 GLU B O 1
ATOM 10910 N N . ASP B 1 663 ? 25.312 12.672 -13.828 1 90.94 663 ASP B N 1
ATOM 10911 C CA . ASP B 1 663 ? 24.406 12.703 -12.695 1 90.94 663 ASP B CA 1
ATOM 10912 C C . ASP B 1 663 ? 24.25 11.312 -12.078 1 90.94 663 ASP B C 1
ATOM 10914 O O . ASP B 1 663 ? 23.172 10.945 -11.617 1 90.94 663 ASP B O 1
ATOM 10918 N N . GLU B 1 664 ? 25.312 10.531 -12.188 1 95.06 664 GLU B N 1
ATOM 10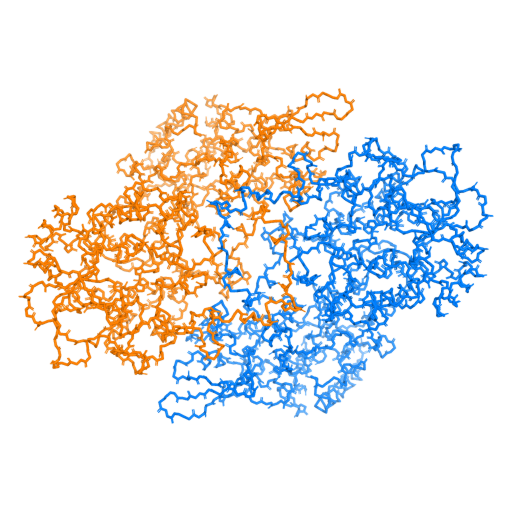919 C CA . GLU B 1 664 ? 25.359 9.258 -11.477 1 95.06 664 GLU B CA 1
ATOM 10920 C C . GLU B 1 664 ? 26.031 9.406 -10.109 1 95.06 664 GLU B C 1
ATOM 10922 O O . GLU B 1 664 ? 25.766 8.625 -9.195 1 95.06 664 GLU B O 1
ATOM 10927 N N . PHE B 1 665 ? 26.984 10.352 -10.094 1 97.56 665 PHE B N 1
ATOM 10928 C CA . PHE B 1 665 ? 27.688 10.695 -8.859 1 97.56 665 PHE B CA 1
ATOM 10929 C C . PHE B 1 665 ? 27.547 12.18 -8.562 1 97.56 665 PHE B C 1
ATOM 10931 O O . PHE B 1 665 ? 27.141 12.961 -9.43 1 97.56 665 PHE B O 1
ATOM 10938 N N . PHE B 1 666 ? 27.875 12.523 -7.32 1 98.44 666 PHE B N 1
ATOM 10939 C CA . PHE B 1 666 ? 27.672 13.898 -6.871 1 98.44 666 PHE B CA 1
ATOM 10940 C C . PHE B 1 666 ? 28.781 14.328 -5.918 1 98.44 666 PHE B C 1
ATOM 10942 O O . PHE B 1 666 ? 29.234 13.531 -5.086 1 98.44 666 PHE B O 1
ATOM 10949 N N . GLU B 1 667 ? 29.172 15.539 -6.031 1 98.31 667 GLU B N 1
ATOM 10950 C CA . GLU B 1 667 ? 30.125 16.141 -5.102 1 98.31 667 GLU B CA 1
ATOM 10951 C C . GLU B 1 667 ? 29.422 16.984 -4.051 1 98.31 667 GLU B C 1
ATOM 10953 O O . GLU B 1 667 ? 28.562 17.812 -4.387 1 98.31 667 GLU B O 1
ATOM 10958 N N . GLY B 1 668 ? 29.672 16.609 -2.805 1 98.19 668 GLY B N 1
ATOM 10959 C CA . GLY B 1 668 ? 29.203 17.453 -1.714 1 98.19 668 GLY B CA 1
ATOM 10960 C C . GLY B 1 668 ? 30.156 18.578 -1.387 1 98.19 668 GLY B C 1
ATOM 10961 O O . GLY B 1 668 ? 31.312 18.359 -1.057 1 98.19 668 GLY B O 1
ATOM 10962 N N . ILE B 1 669 ? 29.641 19.766 -1.486 1 97.62 669 ILE B N 1
ATOM 10963 C CA . ILE B 1 669 ? 30.484 20.953 -1.356 1 97.62 669 ILE B CA 1
ATOM 10964 C C . ILE B 1 669 ? 30.016 21.797 -0.168 1 97.62 669 ILE B C 1
ATOM 10966 O O . ILE B 1 669 ? 28.812 22.062 -0.02 1 97.62 669 ILE B O 1
ATOM 10970 N N . ASP B 1 670 ? 30.938 22.156 0.665 1 96.38 670 ASP B N 1
ATOM 10971 C CA . ASP B 1 670 ? 30.609 23.078 1.756 1 96.38 670 ASP B CA 1
ATOM 10972 C C . ASP B 1 670 ? 30.188 24.438 1.22 1 96.38 670 ASP B C 1
ATOM 10974 O O . ASP B 1 670 ? 30.922 25.094 0.476 1 96.38 670 ASP B O 1
ATOM 10978 N N . ARG B 1 671 ? 29.016 24.938 1.653 1 93.12 671 ARG B N 1
ATOM 10979 C CA . ARG B 1 671 ? 28.438 26.156 1.109 1 93.12 671 ARG B CA 1
ATOM 10980 C C . ARG B 1 671 ? 29.281 27.375 1.448 1 93.12 671 ARG B C 1
ATOM 10982 O O . ARG B 1 671 ? 29.344 28.344 0.679 1 93.12 671 ARG B O 1
ATOM 10989 N N . LYS B 1 672 ? 29.938 27.328 2.523 1 92.56 672 LYS B N 1
ATOM 10990 C CA . LYS B 1 672 ? 30.672 28.484 3.008 1 92.56 672 LYS B CA 1
ATOM 10991 C C . LYS B 1 672 ? 32.062 28.531 2.418 1 92.56 672 LYS B C 1
ATOM 10993 O O . LYS B 1 672 ? 32.531 29.594 1.996 1 92.56 672 LYS B O 1
ATOM 10998 N N . THR B 1 673 ? 32.781 27.406 2.338 1 95.31 673 THR B N 1
ATOM 10999 C CA . THR B 1 673 ? 34.188 27.375 1.979 1 95.31 673 THR B CA 1
ATOM 11000 C C . THR B 1 673 ? 34.375 26.906 0.54 1 95.31 673 THR B C 1
ATOM 11002 O O . THR B 1 673 ? 35.438 27.047 -0.031 1 95.31 673 THR B O 1
ATOM 11005 N N . ASP B 1 674 ? 33.344 26.281 -0.013 1 94.62 674 ASP B N 1
ATOM 11006 C CA . ASP B 1 674 ? 33.375 25.719 -1.359 1 94.62 674 ASP B CA 1
ATOM 11007 C C . ASP B 1 674 ? 34.312 24.5 -1.422 1 94.62 674 ASP B C 1
ATOM 11009 O O . ASP B 1 674 ? 34.656 24.047 -2.508 1 94.62 674 ASP B O 1
ATOM 11013 N N . GLU B 1 675 ? 34.625 24.062 -0.289 1 97 675 GLU B N 1
ATOM 11014 C CA . GLU B 1 675 ? 35.469 22.859 -0.241 1 97 675 GLU B CA 1
ATOM 11015 C C . GLU B 1 675 ? 34.656 21.609 -0.524 1 97 675 GLU B C 1
ATOM 11017 O O . GLU B 1 675 ? 33.531 21.453 -0.034 1 97 675 GLU B O 1
ATOM 11022 N N . LYS B 1 676 ? 35.312 20.766 -1.36 1 96.88 676 LYS B N 1
ATOM 11023 C CA . LYS B 1 676 ? 34.719 19.453 -1.577 1 96.88 676 LYS B CA 1
ATOM 11024 C C . LYS B 1 676 ? 34.844 18.578 -0.33 1 96.88 676 LYS B C 1
ATOM 11026 O O . LYS B 1 676 ? 35.938 18.359 0.174 1 96.88 676 LYS B O 1
ATOM 11031 N N . LYS B 1 677 ? 33.75 18.094 0.131 1 97.06 677 LYS B N 1
ATOM 11032 C CA . LYS B 1 677 ? 33.781 17.328 1.378 1 97.06 677 LYS B CA 1
ATOM 11033 C C . LYS B 1 677 ? 33.5 15.859 1.122 1 97.06 677 LYS B C 1
ATOM 11035 O O . LYS B 1 677 ? 34.062 14.992 1.797 1 97.06 677 LYS B O 1
ATOM 11040 N N . TRP B 1 678 ? 32.5 15.625 0.249 1 98.19 678 TRP B N 1
ATOM 11041 C CA . TRP B 1 678 ? 32.031 14.25 0.083 1 98.19 678 TRP B CA 1
ATOM 11042 C C . TRP B 1 678 ? 31.828 13.93 -1.391 1 98.19 678 TRP B C 1
ATOM 11044 O O . TRP B 1 678 ? 31.75 14.828 -2.229 1 98.19 678 TRP B O 1
ATOM 11054 N N . ILE B 1 679 ? 31.781 12.703 -1.739 1 98.12 679 ILE B N 1
ATOM 11055 C CA . ILE B 1 679 ? 31.297 12.164 -3.006 1 98.12 679 ILE B CA 1
ATOM 11056 C C . ILE B 1 679 ? 30.203 11.133 -2.74 1 98.12 679 ILE B C 1
ATOM 11058 O O . ILE B 1 679 ? 30.297 10.344 -1.801 1 98.12 679 ILE B O 1
ATOM 11062 N N . GLY B 1 680 ? 29.094 11.266 -3.441 1 98.44 680 GLY B N 1
ATOM 11063 C CA . GLY B 1 680 ? 28 10.328 -3.26 1 98.44 680 GLY B CA 1
ATOM 11064 C C . GLY B 1 680 ? 27.406 9.844 -4.57 1 98.44 680 GLY B C 1
ATOM 11065 O O . GLY B 1 680 ? 27.594 10.469 -5.613 1 98.44 680 GLY B O 1
ATOM 11066 N N . SER B 1 681 ? 26.766 8.703 -4.57 1 98.56 681 SER B N 1
ATOM 11067 C CA . SER B 1 681 ? 26.016 8.164 -5.703 1 98.56 681 SER B CA 1
ATOM 11068 C C . SER B 1 681 ? 24.531 8.484 -5.59 1 98.56 681 SER B C 1
ATOM 11070 O O . SER B 1 681 ? 24.094 9.062 -4.594 1 98.56 681 SER B O 1
ATOM 11072 N N . ARG B 1 682 ? 23.734 8.148 -6.629 1 98.19 682 ARG B N 1
ATOM 11073 C CA . ARG B 1 682 ? 22.297 8.289 -6.598 1 98.19 682 ARG B CA 1
ATOM 11074 C C . ARG B 1 682 ? 21.688 7.453 -5.473 1 98.19 682 ARG B C 1
ATOM 11076 O O . ARG B 1 682 ? 20.719 7.875 -4.828 1 98.19 682 ARG B O 1
ATOM 11083 N N . ALA B 1 683 ? 22.281 6.262 -5.211 1 98.25 683 ALA B N 1
ATOM 11084 C CA . ALA B 1 683 ? 21.812 5.363 -4.16 1 98.25 683 ALA B CA 1
ATOM 11085 C C . ALA B 1 683 ? 22.016 5.977 -2.779 1 98.25 683 ALA B C 1
ATOM 11087 O O . ALA B 1 683 ? 21.375 5.574 -1.807 1 98.25 683 ALA B O 1
ATOM 11088 N N . ASP B 1 684 ? 22.938 6.941 -2.701 1 98.75 684 ASP B N 1
ATOM 11089 C CA . ASP B 1 684 ? 23.203 7.629 -1.441 1 98.75 684 ASP B CA 1
ATOM 11090 C C . ASP B 1 684 ? 22.312 8.852 -1.281 1 98.75 684 ASP B C 1
ATOM 11092 O O . ASP B 1 684 ? 21.672 9.023 -0.242 1 98.75 684 ASP B O 1
ATOM 11096 N N . LEU B 1 685 ? 22.188 9.633 -2.33 1 98.75 685 LEU B N 1
ATOM 11097 C CA . LEU B 1 685 ? 21.531 10.93 -2.252 1 98.75 685 LEU B CA 1
ATOM 11098 C C . LEU B 1 685 ? 20.016 10.773 -2.195 1 98.75 685 LEU B C 1
ATOM 11100 O O . LEU B 1 685 ? 19.297 11.688 -1.764 1 98.75 685 LEU B O 1
ATOM 11104 N N . VAL B 1 686 ? 19.531 9.594 -2.604 1 98.62 686 VAL B N 1
ATOM 11105 C CA . VAL B 1 686 ? 18.094 9.391 -2.65 1 98.62 686 VAL B CA 1
ATOM 11106 C C . VAL B 1 686 ? 17.5 9.492 -1.241 1 98.62 686 VAL B C 1
ATOM 11108 O O . VAL B 1 686 ? 16.344 9.883 -1.068 1 98.62 686 VAL B O 1
ATOM 11111 N N . PHE B 1 687 ? 18.297 9.273 -0.165 1 98.81 687 PHE B N 1
ATOM 11112 C CA . PHE B 1 687 ? 17.828 9.281 1.217 1 98.81 687 PHE B CA 1
ATOM 11113 C C . PHE B 1 687 ? 17.688 10.711 1.728 1 98.81 687 PHE B C 1
ATOM 11115 O O . PHE B 1 687 ? 17.094 10.945 2.775 1 98.81 687 PHE B O 1
ATOM 11122 N N . GLY B 1 688 ? 18.219 11.656 1.013 1 98.5 688 GLY B N 1
ATOM 11123 C CA . GLY B 1 688 ? 18 13.07 1.294 1 98.5 688 GLY B CA 1
ATOM 11124 C C . GLY B 1 688 ? 17 13.711 0.348 1 98.5 688 GLY B C 1
ATOM 11125 O O . GLY B 1 688 ? 16.391 14.734 0.68 1 98.5 688 GLY B O 1
ATOM 11126 N N . SER B 1 689 ? 16.859 13.133 -0.812 1 98.12 689 SER B N 1
ATOM 11127 C CA . SER B 1 689 ? 16.078 13.773 -1.868 1 98.12 689 SER B CA 1
ATOM 11128 C C . SER B 1 689 ? 14.633 13.297 -1.859 1 98.12 689 SER B C 1
ATOM 11130 O O . SER B 1 689 ? 13.711 14.086 -2.066 1 98.12 689 SER B O 1
ATOM 11132 N N . GLN B 1 690 ? 14.359 11.984 -1.724 1 98.06 690 GLN B N 1
ATOM 11133 C CA . GLN B 1 690 ? 13.016 11.422 -1.729 1 98.06 690 GLN B CA 1
ATOM 11134 C C . GLN B 1 690 ? 12.328 11.617 -0.377 1 98.06 690 GLN B C 1
ATOM 11136 O O . GLN B 1 690 ? 12.906 11.289 0.664 1 98.06 690 GLN B O 1
ATOM 11141 N N . ALA B 1 691 ? 11.156 12.055 -0.326 1 98.19 691 ALA B N 1
ATOM 11142 C CA . ALA B 1 691 ? 10.516 12.609 0.866 1 98.19 691 ALA B CA 1
ATOM 11143 C C . ALA B 1 691 ? 10.359 11.539 1.948 1 98.19 691 ALA B C 1
ATOM 11145 O O . ALA B 1 691 ? 10.641 11.797 3.121 1 98.19 691 ALA B O 1
ATOM 11146 N N . GLU B 1 692 ? 9.891 10.375 1.607 1 98.19 692 GLU B N 1
ATOM 11147 C CA . GLU B 1 692 ? 9.68 9.336 2.613 1 98.19 692 GLU B CA 1
ATOM 11148 C C . GLU B 1 692 ? 11.008 8.789 3.129 1 98.19 692 GLU B C 1
ATOM 11150 O O . GLU B 1 692 ? 11.164 8.555 4.328 1 98.19 692 GLU B O 1
ATOM 11155 N N . LEU B 1 693 ? 11.93 8.57 2.234 1 98.75 693 LEU B N 1
ATOM 11156 C CA . LEU B 1 693 ? 13.25 8.109 2.656 1 98.75 693 LEU B CA 1
ATOM 11157 C C . LEU B 1 693 ? 13.945 9.164 3.508 1 98.75 693 LEU B C 1
ATOM 11159 O O . LEU B 1 693 ? 14.648 8.836 4.461 1 98.75 693 LEU B O 1
ATOM 11163 N N . ARG B 1 694 ? 13.789 10.422 3.164 1 98.62 694 ARG B N 1
ATOM 11164 C CA . ARG B 1 694 ? 14.367 11.484 3.982 1 98.62 694 ARG B CA 1
ATOM 11165 C C . ARG B 1 694 ? 13.773 11.477 5.387 1 98.62 694 ARG B C 1
ATOM 11167 O O . ARG B 1 694 ? 14.492 11.672 6.371 1 98.62 694 ARG B O 1
ATOM 11174 N N . ALA B 1 695 ? 12.453 11.297 5.422 1 98.56 695 ALA B N 1
ATOM 11175 C CA . ALA B 1 695 ? 11.805 11.242 6.73 1 98.56 695 ALA B CA 1
ATOM 11176 C C . ALA B 1 695 ? 12.43 10.164 7.605 1 98.56 695 ALA B C 1
ATOM 11178 O O . ALA B 1 695 ? 12.664 10.383 8.797 1 98.56 695 ALA B O 1
ATOM 11179 N N . ILE B 1 696 ? 12.703 9.023 7.059 1 98.69 696 ILE B N 1
ATOM 11180 C CA . ILE B 1 696 ? 13.336 7.93 7.793 1 98.69 696 ILE B CA 1
ATOM 11181 C C . ILE B 1 696 ? 14.781 8.289 8.117 1 98.69 696 ILE B C 1
ATOM 11183 O O . ILE B 1 696 ? 15.25 8.07 9.234 1 98.69 696 ILE B O 1
ATOM 11187 N N . ALA B 1 697 ? 15.484 8.859 7.137 1 98.88 697 ALA B N 1
ATOM 11188 C CA . ALA B 1 697 ? 16.875 9.266 7.316 1 98.88 697 ALA B CA 1
ATOM 11189 C C . ALA B 1 697 ? 17.016 10.258 8.469 1 98.88 697 ALA B C 1
ATOM 11191 O O . ALA B 1 697 ? 18 10.242 9.203 1 98.88 697 ALA B O 1
ATOM 11192 N N . GLU B 1 698 ? 16.062 11.102 8.641 1 98.75 698 GLU B N 1
ATOM 11193 C CA . GLU B 1 698 ? 16.094 12.125 9.68 1 98.75 698 GLU B CA 1
ATOM 11194 C C . GLU B 1 698 ? 15.977 11.5 11.07 1 98.75 698 GLU B C 1
ATOM 11196 O O . GLU B 1 698 ? 16.516 12.031 12.047 1 98.75 698 GLU B O 1
ATOM 11201 N N . VAL B 1 699 ? 15.297 10.344 11.172 1 98.69 699 VAL B N 1
ATOM 11202 C CA . VAL B 1 699 ? 15.273 9.625 12.445 1 98.69 699 VAL B CA 1
ATOM 11203 C C . VAL B 1 699 ? 16.688 9.188 12.82 1 98.69 699 VAL B C 1
ATOM 11205 O O . VAL B 1 699 ? 17.141 9.445 13.93 1 98.69 699 VAL B O 1
ATOM 11208 N N . TYR B 1 700 ? 17.375 8.672 11.859 1 98.75 700 TYR B N 1
ATOM 11209 C CA . TYR B 1 700 ? 18.719 8.156 12.109 1 98.75 700 TYR B CA 1
ATOM 11210 C C . TYR B 1 700 ? 19.734 9.297 12.211 1 98.75 700 TYR B C 1
ATOM 11212 O O . TYR B 1 700 ? 20.734 9.188 12.906 1 98.75 700 TYR B O 1
ATOM 11220 N N . GLY B 1 701 ? 19.484 10.406 11.539 1 98.75 701 GLY B N 1
ATOM 11221 C CA . GLY B 1 701 ? 20.406 11.531 11.516 1 98.75 701 GLY B CA 1
ATOM 11222 C C . GLY B 1 701 ? 20.25 12.445 12.719 1 98.75 701 GLY B C 1
ATOM 11223 O O . GLY B 1 701 ? 21.031 13.383 12.891 1 98.75 701 GLY B O 1
ATOM 11224 N N . SER B 1 702 ? 19.281 12.227 13.562 1 98.44 702 SER B N 1
ATOM 11225 C CA . SER B 1 702 ? 19.031 13.055 14.742 1 98.44 702 SER B CA 1
ATOM 11226 C C . SER B 1 702 ? 20.031 12.742 15.859 1 98.44 702 SER B C 1
ATOM 11228 O O . SER B 1 702 ? 20.734 11.734 15.797 1 98.44 702 SER B O 1
ATOM 11230 N N . ALA B 1 703 ? 20.062 13.586 16.906 1 97.38 703 ALA B N 1
ATOM 11231 C CA . ALA B 1 703 ? 21.016 13.469 18 1 97.38 703 ALA B CA 1
ATOM 11232 C C . ALA B 1 703 ? 20.828 12.148 18.75 1 97.38 703 ALA B C 1
ATOM 11234 O O . ALA B 1 703 ? 21.797 11.586 19.266 1 97.38 703 ALA B O 1
ATOM 11235 N N . ASP B 1 704 ? 19.641 11.641 18.766 1 96.25 704 ASP B N 1
ATOM 11236 C CA . ASP B 1 704 ? 19.359 10.367 19.438 1 96.25 704 ASP B CA 1
ATOM 11237 C C . ASP B 1 704 ? 19.312 9.227 18.422 1 96.25 704 ASP B C 1
ATOM 11239 O O . ASP B 1 704 ? 18.797 8.148 18.719 1 96.25 704 ASP B O 1
ATOM 11243 N N . GLY B 1 705 ? 19.844 9.438 17.203 1 97.94 705 GLY B N 1
ATOM 11244 C CA . GLY B 1 705 ? 19.641 8.492 16.109 1 97.94 705 GLY B CA 1
ATOM 11245 C C . GLY B 1 705 ? 20.703 7.402 16.078 1 97.94 705 GLY B C 1
ATOM 11246 O O . GLY B 1 705 ? 20.5 6.367 15.43 1 97.94 705 GLY B O 1
ATOM 11247 N N . ASN B 1 706 ? 21.844 7.59 16.734 1 98.19 706 ASN B N 1
ATOM 11248 C CA . ASN B 1 706 ? 22.953 6.641 16.641 1 98.19 706 ASN B CA 1
ATOM 11249 C C . ASN B 1 706 ? 22.562 5.277 17.219 1 98.19 706 ASN B C 1
ATOM 11251 O O . ASN B 1 706 ? 22.734 4.25 16.547 1 98.19 706 ASN B O 1
ATOM 11255 N N . GLU B 1 707 ? 22.047 5.266 18.438 1 97.12 707 GLU B N 1
ATOM 11256 C CA . GLU B 1 707 ? 21.641 4.008 19.062 1 97.12 707 GLU B CA 1
ATOM 11257 C C . GLU B 1 707 ? 20.547 3.316 18.25 1 97.12 707 GLU B C 1
ATOM 11259 O O . GLU B 1 707 ? 20.562 2.094 18.094 1 97.12 707 GLU B O 1
ATOM 11264 N N . LYS B 1 708 ? 19.625 4.125 17.766 1 97.06 708 LYS B N 1
ATOM 11265 C CA . LYS B 1 708 ? 18.531 3.596 16.953 1 97.06 708 LYS B CA 1
ATOM 11266 C C . LYS B 1 708 ? 19.062 2.951 15.672 1 97.06 708 LYS B C 1
ATOM 11268 O O . LYS B 1 708 ? 18.625 1.866 15.289 1 97.06 708 LYS B O 1
ATOM 11273 N N . LEU B 1 709 ? 19.984 3.598 15.031 1 98.5 709 LEU B N 1
ATOM 11274 C CA . LEU B 1 709 ? 20.562 3.049 13.812 1 98.5 709 LEU B CA 1
ATOM 11275 C C . LEU B 1 709 ? 21.25 1.719 14.086 1 98.5 709 LEU B C 1
ATOM 11277 O O . LEU B 1 709 ? 21.078 0.754 13.336 1 98.5 709 LEU B O 1
ATOM 11281 N N . ILE B 1 710 ? 22.094 1.7 15.125 1 98.62 710 ILE B N 1
ATOM 11282 C CA . ILE B 1 710 ? 22.844 0.489 15.445 1 98.62 710 ILE B CA 1
ATOM 11283 C C . ILE B 1 710 ? 21.875 -0.675 15.656 1 98.62 710 ILE B C 1
ATOM 11285 O O . ILE B 1 710 ? 22.047 -1.745 15.07 1 98.62 710 ILE B O 1
ATOM 11289 N N . LYS B 1 711 ? 20.828 -0.449 16.406 1 98 711 LYS B N 1
ATOM 11290 C CA . LYS B 1 711 ? 19.844 -1.485 16.703 1 98 711 LYS B CA 1
ATOM 11291 C C . LYS B 1 711 ? 19.125 -1.945 15.438 1 98 711 LYS B C 1
ATOM 11293 O O . LYS B 1 711 ? 19 -3.146 15.195 1 98 711 LYS B O 1
ATOM 11298 N N . ASP B 1 712 ? 18.656 -1.003 14.664 1 98.38 712 ASP B N 1
ATOM 11299 C CA . ASP B 1 712 ? 17.891 -1.327 13.469 1 98.38 712 ASP B CA 1
ATOM 11300 C C . ASP B 1 712 ? 18.766 -1.997 12.414 1 98.38 712 ASP B C 1
ATOM 11302 O O . ASP B 1 712 ? 18.328 -2.898 11.703 1 98.38 712 ASP B O 1
ATOM 11306 N N . PHE B 1 713 ? 20.031 -1.498 12.281 1 98.81 713 PHE B N 1
ATOM 11307 C CA . PHE B 1 713 ? 20.969 -2.098 11.336 1 98.81 713 PHE B CA 1
ATOM 11308 C C . PHE B 1 713 ? 21.219 -3.561 11.672 1 98.81 713 PHE B C 1
ATOM 11310 O O . PHE B 1 713 ? 21.156 -4.43 10.797 1 98.81 713 PHE B O 1
ATOM 11317 N N . ILE B 1 714 ? 21.516 -3.818 12.898 1 98.81 714 ILE B N 1
ATOM 11318 C CA . ILE B 1 714 ? 21.828 -5.176 13.32 1 98.81 714 ILE B CA 1
ATOM 11319 C C . ILE B 1 714 ? 20.625 -6.086 13.117 1 98.81 714 ILE B C 1
ATOM 11321 O O . ILE B 1 714 ? 20.766 -7.223 12.664 1 98.81 714 ILE B O 1
ATOM 11325 N N . ALA B 1 715 ? 19.422 -5.602 13.406 1 98.44 715 ALA B N 1
ATOM 11326 C CA . ALA B 1 715 ? 18.203 -6.387 13.195 1 98.44 715 ALA B CA 1
ATOM 11327 C C . ALA B 1 715 ? 18.016 -6.707 11.719 1 98.44 715 ALA B C 1
ATOM 11329 O O . ALA B 1 715 ? 17.688 -7.844 11.359 1 98.44 715 ALA B O 1
ATOM 11330 N N . ALA B 1 716 ? 18.172 -5.688 10.867 1 98.75 716 ALA B N 1
ATOM 11331 C CA . ALA B 1 716 ? 18.016 -5.879 9.43 1 98.75 716 ALA B CA 1
ATOM 11332 C C . ALA B 1 716 ? 19.109 -6.789 8.875 1 98.75 716 ALA B C 1
ATOM 11334 O O . ALA B 1 716 ? 18.844 -7.629 8.008 1 98.75 716 ALA B O 1
ATOM 11335 N N . TRP B 1 717 ? 20.344 -6.578 9.352 1 98.81 717 TRP B N 1
ATOM 11336 C CA . TRP B 1 717 ? 21.453 -7.453 8.984 1 98.81 717 TRP B CA 1
ATOM 11337 C C . TRP B 1 717 ? 21.141 -8.906 9.328 1 98.81 717 TRP B C 1
ATOM 11339 O O . TRP B 1 717 ? 21.281 -9.797 8.492 1 98.81 717 TRP B O 1
ATOM 11349 N N . ASN B 1 718 ? 20.719 -9.094 10.531 1 98.69 718 ASN B N 1
ATOM 11350 C CA . ASN B 1 718 ? 20.375 -10.445 10.969 1 98.69 718 ASN B CA 1
ATOM 11351 C C . ASN B 1 718 ? 19.297 -11.062 10.094 1 98.69 718 ASN B C 1
ATOM 11353 O O . ASN B 1 718 ? 19.359 -12.25 9.766 1 98.69 718 ASN B O 1
ATOM 11357 N N . LYS B 1 719 ? 18.344 -10.312 9.742 1 98.25 719 LYS B N 1
ATOM 11358 C CA . LYS B 1 719 ? 17.266 -10.781 8.859 1 98.25 719 LYS B CA 1
ATOM 11359 C C . LYS B 1 719 ? 17.844 -11.266 7.527 1 98.25 719 LYS B C 1
ATOM 11361 O O . LYS B 1 719 ? 17.562 -12.391 7.102 1 98.25 719 LYS B O 1
ATOM 11366 N N . VAL B 1 720 ? 18.625 -10.453 6.883 1 98.75 720 VAL B N 1
ATOM 11367 C CA . VAL B 1 720 ? 19.156 -10.773 5.559 1 98.75 720 VAL B CA 1
ATOM 11368 C C . VAL B 1 720 ? 20.062 -12 5.648 1 98.75 720 VAL B C 1
ATOM 11370 O O . VAL B 1 720 ? 20.016 -12.867 4.773 1 98.75 720 VAL B O 1
ATOM 11373 N N . MET B 1 721 ? 20.859 -12.125 6.762 1 98.69 721 MET B N 1
ATOM 11374 C CA . MET B 1 721 ? 21.781 -13.242 6.934 1 98.69 721 MET B CA 1
ATOM 11375 C C . MET B 1 721 ? 21.016 -14.562 7.086 1 98.69 721 MET B C 1
ATOM 11377 O O . MET B 1 721 ? 21.578 -15.633 6.875 1 98.69 721 MET B O 1
ATOM 11381 N N . ASN B 1 722 ? 19.719 -14.422 7.402 1 98.19 722 ASN B N 1
ATOM 11382 C CA . ASN B 1 722 ? 18.984 -15.641 7.727 1 98.19 722 ASN B CA 1
ATOM 11383 C C . ASN B 1 722 ? 17.828 -15.859 6.766 1 98.19 722 ASN B C 1
ATOM 11385 O O . ASN B 1 722 ? 16.984 -16.75 6.984 1 98.19 722 ASN B O 1
ATOM 11389 N N . LEU B 1 723 ? 17.641 -15.133 5.699 1 97.88 723 LEU B N 1
ATOM 11390 C CA . LEU B 1 723 ? 16.516 -15.211 4.785 1 97.88 723 LEU B CA 1
ATOM 11391 C C . LEU B 1 723 ? 16.391 -16.609 4.191 1 97.88 723 LEU B C 1
ATOM 11393 O O . LEU B 1 723 ? 15.289 -17.062 3.891 1 97.88 723 LEU B O 1
ATOM 11397 N N . ASP B 1 724 ? 17.547 -17.297 3.996 1 96.88 724 ASP B N 1
ATOM 11398 C CA . ASP B 1 724 ? 17.531 -18.578 3.307 1 96.88 724 ASP B CA 1
ATOM 11399 C C . ASP B 1 724 ? 17.578 -19.734 4.301 1 96.88 724 ASP B C 1
ATOM 11401 O O . ASP B 1 724 ? 17.781 -20.891 3.91 1 96.88 724 ASP B O 1
ATOM 11405 N N . LEU B 1 725 ? 17.609 -19.422 5.59 1 95.81 725 LEU B N 1
ATOM 11406 C CA . LEU B 1 725 ? 17.469 -20.453 6.605 1 95.81 725 LEU B CA 1
ATOM 11407 C C . LEU B 1 725 ? 16 -20.719 6.93 1 95.81 725 LEU B C 1
ATOM 11409 O O . LEU B 1 725 ? 15.477 -20.203 7.926 1 95.81 725 LEU B O 1
ATOM 11413 N N . PHE B 1 726 ? 15.344 -21.531 6.195 1 91.94 726 PHE B N 1
ATOM 11414 C CA . PHE B 1 726 ? 13.898 -21.703 6.227 1 91.94 726 PHE B CA 1
ATOM 11415 C C . PHE B 1 726 ? 13.469 -22.516 7.453 1 91.94 726 PHE B C 1
ATOM 11417 O O . PHE B 1 726 ? 12.297 -22.516 7.824 1 91.94 726 PHE B O 1
ATOM 11424 N N . ASN B 1 727 ? 14.406 -23.172 8.102 1 81.44 727 ASN B N 1
ATOM 11425 C CA . ASN B 1 727 ? 14.07 -23.984 9.273 1 81.44 727 ASN B CA 1
ATOM 11426 C C . ASN B 1 727 ? 14.062 -23.141 10.547 1 81.44 727 ASN B C 1
ATOM 11428 O O . ASN B 1 727 ? 13.711 -23.641 11.617 1 81.44 727 ASN B O 1
ATOM 11432 N N . LEU B 1 728 ? 14.641 -21.984 10.391 1 70.94 728 LEU B N 1
ATOM 11433 C CA . LEU B 1 728 ? 14.609 -21.109 11.555 1 70.94 728 LEU B CA 1
ATOM 11434 C C . LEU B 1 728 ? 13.18 -20.656 11.852 1 70.94 728 LEU B C 1
ATOM 11436 O O . LEU B 1 728 ? 12.414 -20.375 10.93 1 70.94 728 LEU B O 1
ATOM 11440 N N . ALA B 1 729 ? 12.578 -21.234 12.898 1 50.78 729 ALA B N 1
ATOM 11441 C CA . ALA B 1 729 ? 11.234 -20.797 13.281 1 50.78 729 ALA B CA 1
ATOM 11442 C C . ALA B 1 729 ? 11.125 -19.281 13.242 1 50.78 729 ALA B C 1
ATOM 11444 O O . ALA B 1 729 ? 11.844 -18.578 13.961 1 50.78 729 ALA B O 1
ATOM 11445 N N . HIS B 1 730 ? 11.07 -18.656 12.047 1 44.34 730 HIS B N 1
ATOM 11446 C CA . HIS B 1 730 ? 10.938 -17.203 12.008 1 44.34 730 HIS B CA 1
ATOM 11447 C C . HIS B 1 730 ? 9.562 -16.766 12.508 1 44.34 730 HIS B C 1
ATOM 11449 O O . HIS B 1 730 ? 8.57 -17.484 12.32 1 44.34 730 HIS B O 1
#

Organism: Blumeria hordei (NCBI:txid2867405)

Nearest PDB structures (foldseek):
  5whs-assembly1_B  TM=9.945E-01  e=9.372E-97  Neurospora crassa OR74A
  5whq-assembly1_B  TM=9.942E-01  e=1.079E-95  Neurospora crassa OR74A
  6cdq-assembly1_B  TM=9.782E-01  e=1.511E-94  Burkholderia pseudomallei 1710b
  5sx2-assembly1_A  TM=9.763E-01  e=6.548E-94  Burkholderia pseudomallei 1710b
  5syy-assembly1_B  TM=9.798E-01  e=1.177E-93  Burkholderia pseudomallei 1710b

Secondary structure (DSSP, 8-state):
------TTTT-SSTT-S--HHHH-TT---GGGGS-S-GGG-TT-TT--HHHHHTT--HHHHHHHHHHHHT--BTTBPPGGG--HHHHHHHHHHHHTT-BTTTTB-SSTT-GGGSTTGGG-GGGTTHHHHHHHHHHHHHHHGGGS-HHHHHHHHHHHHHHHTTPPP----B------S----S---S-SSTT--TTTBTT-S--GGGTTT--BPTT---SSTT-SS--TTSGGG---HHHHHHHHHHHHHHTT--HHHHHHHHHHHTTS----BSS-GGGB---GGGS-GGGTT----B-STTSSGGG-BSSS------S-TTS--SHHHHHHHHS-EEEEE-TTS-EEEEETT----EEPSS-TT-EE--EE-HHHHHHHHSHHHHHHHHHHHH-HHHHHHHHHHHHHHHHHTTS-SGGG-BSTT--SSPPGGG-------SPPPPHHHHHHHHHHHHTSS--HHHHHHHHHHHHTT-BTTTTB-SSTB-GGGSTTGGG-GGG-HHHHHHHHHHHHHHHHHHHHH-SS-----HHHHHHHHHHHHHHHHHSS---------B--STTS-HHHHHTTS-S-BTTTTB----SS--HHHHHHHHHHHTT--HHHHHHHHHHHHHTT--TT---TT---SSTTS--SHHHHHHT-TTEEEEEETTTTEEEEEETTT--EEEEEEHHHHHHHHSHHHHHHHHHHHSTTHHHHHHHHHHHHHHHHHTTT-TTS--/------TTTT-SSTT-S--HHHH-TT---GGGGS-S-GGG-TT-TT--HHHHHTT--HHHHHHHHHHHHT--BTTBPPGGG--HHHHHHHHHHHHTT-BTTTTB-SSTT-GGGSTTGGG-GGGTTHHHHHHHHHHHHHHHGGGS-HHHHHHHHHHHHHHHTTPPP----B--PPP-S---SS---S-SSTT--TTTSTTTT--GGGTTT--PPTT---SSTT-SS--TT-GGG---HHHHHHHHHHHHHHTT--HHHHHHHHHHHTTS----BSS-GGGB---GGGS-GGGTT----B-STTSSGGG-BSSS------S-TTS--SHHHHHHHHS-EEEEE-TTS-EEEEETT----EEPSS-TT-EE--EE-HHHHHHHHSHHHHHHHHHHHH-HHHHHHHHHHHHHHHHHTTS-SGGG-BSTT--SSPPGGG-------SPPPPHHHHHHHHHHHHTSS--HHHHHHHHHHHHTT-BTTTTB-SSTB-GGGSTTGGG-GGG-HHHHHHHHHHHHHHHHHHHHH-SS-----HHHHHHHHHHHHHHHHHSS---------B--STTS-HHHHHTT--S-BTTTTB----SS--HHHHHHHHHHHTT--HHHHHHHHHHHHHTT--TT---TT---SSTTS--SHHHHHHT-TTEEEEEETTTTEEEEEETTT--EEEEEEHHHHHHHHSHHHHHHHHHHHSTTHHHHHHHHHHHHHHHHHTTT-TTS--

Sequence (1460 aa):
MGDSKCPYRDANVAGGGTHNKDWWPETLKLDALRQHTAESNPLGKDFDYASAFKTLDYEGLKKDLKDLMTDSQDWWPADFGHYGGFFVRMAWHSAGTYRSIDGRGGGGQGQHRFAPLNSWPDNGNLDKARRLLWPIKQKYGNKISWADLYLLTGNVAIESMGGKTFGFACGRPDTWEADDATFWGNETKWLGNDARYKNGSKDPKDIYTRQLEKPLSAVHMGLIYVNPEGPDGIPDPVASARDIRTTFRRMAMNDEETVALIAGGHTFGKTHGAAPATHLGKEPEGAPIEAQGLGWANSYRSGKGPDTITSGLEVIWTKTPINWSNHYLEYLFKYDWELTKSPGGANQWTAKNAEAFIPDAFDPNKKHPPRMLTTDLALRHDKEYEKISLRFLENPDQFADAFARAWFKLLHRDMGPRSRWLGPEIPKEELIWEDPIPEIDHPIISQEDINNLKKEILSSGVGHNKLIQTAWASASTFRGGDKRGGANGARIRLAPQKDWKVNNPPQLTCVLETLGKIQSSFNSSQTGGKIVSLADLIILAGCAALEKAAGVPVPFSPGRADASQEQTDIKSFSNLEPVADGFRNFGRSTPRARAEHMLVDRAQLLTLTPPELTALVGGLRVLDTNFDGSSCGVFTKRPGQLTNDFFVNLLDPAISWKGIDEDEFFEGIDRKTDEKKWIGSRADLVFGSQAELRAIAEVYGSADGNEKLIKDFIAAWNKVMNLDLFNLAHMGDSKCPYRDANVAGGGTHNKDWWPETLKLDALRQHTAESNPLGKDFDYASAFKTLDYEGLKKDLKDLMTDSQDWWPADFGHYGGFFVRMAWHSAGTYRSIDGRGGGGQGQHRFAPLNSWPDNGNLDKARRLLWPIKQKYGNKISWADLYLLTGNVAIESMGGKTFGFACGRPDTWEADDATFWGNETKWLGNDARYKNGSKDPKDIYTRQLEKPLSAVHMGLIYVNPEGPDGIPDPVASARDIRTTFRRMAMNDEETVALIAGGHTFGKTHGAAPATHLGKEPEGAPIEAQGLGWANSYRSGKGPDTITSGLEVIWTKTPINWSNHYLEYLFKYDWELTKSPGGANQWTAKNAEAFIPDAFDPNKKHPPRMLTTDLALRHDKEYEKISLRFLENPDQFADAFARAWFKLLHRDMGPRSRWLGPEIPKEELIWEDPIPEIDHPIISQEDINNLKKEILSSGVGHNKLIQTAWASASTFRGGDKRGGANGARIRLAPQKDWKVNNPPQLTCVLETLGKIQSSFNSSQTGGKIVSLADLIILAGCAALEKAAGVPVPFSPGRADASQEQTDIKSFSNLEPVADGFRNFGRSTPRARAEHMLVDRAQLLTLTPPELTALVGGLRVLDTNFDGSSCGVFTKRPGQLTNDFFVNLLDPAISWKGIDEDEFFEGIDRKTDEKKWIGSRADLVFGSQAELRAIAEVYGSADGNEKLIKDFIAAWNKVMNLDLFNLAH

InterPro domains:
  IPR000763 Catalase-peroxidase haem [MF_01961] (1-729)
  IPR000763 Catalase-peroxidase haem [PR00460] (20-42)
  IPR000763 Catalase-peroxidase haem [PR00460] (46-59)
  IPR000763 Catalase-peroxidase haem [PR00460] (61-86)
  IPR000763 Catalase-peroxidase haem [PR00460] (266-289)
  IPR000763 Catalase-peroxidase haem [PR00460] (479-505)
  IPR000763 Catalase-peroxidase haem [PTHR30555] (3-729)
  IPR000763 Catalase-peroxidase haem [TIGR00198] (13-729)
  IPR002016 Haem peroxidase [PF00141] (80-394)
  IPR002016 Haem peroxidase [PF00141] (403-701)
  IPR002016 Haem peroxidase [PR00458] (84-98)
  IPR002016 Haem peroxidase [PR00458] (144-161)
  IPR002016 Haem peroxidase [PR00458] (162-174)
  IPR002016 Haem peroxidase [PR00458] (258-273)
  IPR002016 Haem peroxidase [PR00458] (317-332)
  IPR002016 Haem peroxidase [PS50873] (126-410)
  IPR010255 Haem peroxidase superfamily [SSF48113] (17-428)
  IPR010255 Haem peroxidase superfamily [SSF48113] (429-727)
  IPR019793 Peroxidases heam-ligand binding site [PS00435] (258-268)
  IPR019794 Peroxidase, active site [PS00436] (84-95)

Radius of gyration: 34.48 Å; Cα contacts (8 Å, |Δi|>4): 3020; chains: 2; bounding box: 83×102×96 Å

Foldseek 3Di:
DPCPDDPCQQPPDPPGDDDPCNVPVQAFCQVLLVPLDQVQDPVGPPDDQQVLLVVFPPVVLLVVLLVLQQPADPVFGDFLSGCLLVLLLQLLLQALLAFLLQLFGGLQAVLCLDPPNQFFLQCFPCLVVLVSCVVSCVVRPSSAANSQSSNVSNVSSCVSQPADAQFDWDQRHYGRHHNPQDDQFDDPDHFAQQGQWPNGLPDPVCLQPTDGHPPYQDRGRRHSFYDLCAHVQPLALQSLLSRLQRNVVRLVDHLLLSLLQVQQSLLADWADALAALVQFFGGQVPDDVVCVRHGRQGNQVVCHDNNDHRSNDTANAALSRSHGDNRNLVVLPVFDWDWDAGNRGGIWIFGPPFDFRRAGRPDRPDGGGHIGTSNSNNLCPDPVSNVSSVVCSVPVVVSSVSNNVSSRCSNQLLQAAPVSTDDDTDHPDDDLSNLDFDADPADEDDPVRLVVLLVVLVVLPQDLLLLLLQLCLQLLLFFPSSLDGGLFQVCCVPPPNCVALLQPNVSNVVSLVSLVVSQVVVCVPDDRRYHAASSQSSNSSSQSSQCVQAVHHFDGDGGGGHHDNVSHDNVSSVSSRQCAELLQRGHAADPVGGNQSSNSSSCSRLSHNLLLSLLSSQQSLQLQNHSVSDNALNQDPRRNHRWLSSLQRLQPPQWDWDADPNRQKIWTAGNPPRDTRHMYGPSSNCCCVNDVSVVSSVCLNDPPNGVVSSVSNSVSSVSSNCSSVPPPPD/DPCPDDPCQQPPDPPGDDDPCNVPVQAFCQVLLVPLDQVQDPVGPPDDQQVLLVVFPPVVLLVVLLVLQQPADPVFGDFLSGCQLVLLLQLLLQALLAFLLQLFGGLQALLCLDPPNQFFLQCFPCLVVLVSCVVSCVVRPSSAANSQSSNVSNVSSCVSQPADAQFDWDQRHYGRHHNPQDDQFDDPDHFAQQGQWPNGLPPVVCLQPTDGHPPYQDRGRRHSFYDLCAHVQPLALQSLLSRLQRNVVRLVDHLLLSLLQVQQSLLADWADALAALVQFFGGQVPDDVVCVRHGRQGNQVVCHDNNDHRSNDTANQALSRSHGDNRNLVVLPVFDWDWDAGNRGGIWIFGPPFDFRRAGRPDRVDGGGHIGTSNSNNLCPDPVSNVSSVVCSVPVVVSSVSNNVSSNCSNQLLQAAPVSTDDDTDHPDDDLSNLDFDADPADEDDPVSLVVLLVVLVPLPQDLLLLLLQLCLQLLLFFPSSLDGGLFQVCCVPPPNCVALLQPNVSNVVSLVSLVVSQVVVCVPDDRRYHAASSQSSNSSSQSSQCVQAVHHFDGDGGGGHHDNVSHDNVSSVSSRQCAELLQRGHAADPVGGNQSSNSSSCSRLSHNLLLSLLSSQQSLQLQNHSVSDNALNQDPRRNHRWLSSLLRLQPPQWDWDADPNRQKIWTAGNPPRDTRHMYGPSSNCCCVNDVSVVSSCCLNDPPNGVVSSVSNSVSSVSSNCSSVPPPPD

Solvent-accessible surface area (backbone atoms only — not comparable to full-atom values): 74782 Å² total; per-residue (Å²): 129,83,80,73,68,63,69,42,44,55,17,70,37,49,42,20,34,55,49,63,55,76,78,39,54,62,58,83,58,65,64,48,32,63,62,85,44,69,55,48,38,73,73,50,87,81,60,51,57,71,65,38,35,70,71,43,62,58,69,60,50,52,49,53,52,54,54,52,30,58,56,59,39,89,94,56,45,32,59,68,52,34,34,30,38,61,34,35,48,47,20,48,62,31,17,47,46,29,24,54,55,75,29,40,62,23,32,45,39,33,50,55,62,19,61,59,52,38,42,20,65,68,38,50,62,44,48,54,57,55,56,71,42,42,67,59,48,26,64,55,22,77,33,52,34,62,16,32,49,46,43,49,46,16,55,49,25,42,45,74,22,66,34,68,71,60,51,46,64,38,64,31,55,62,60,49,62,60,76,62,31,70,50,71,43,64,45,91,44,82,66,29,38,48,68,46,21,90,79,36,73,78,49,76,88,37,65,82,65,64,60,73,39,73,63,55,42,38,65,25,28,45,39,59,36,68,55,55,26,3,64,96,61,41,72,37,26,55,47,19,35,54,51,46,52,54,20,39,40,33,51,68,33,53,72,66,36,44,51,21,44,54,53,54,53,42,20,35,32,62,55,30,7,54,35,47,70,88,38,45,46,44,37,22,86,69,30,59,60,58,48,43,41,38,37,44,49,38,66,43,82,83,25,39,58,85,35,25,63,54,83,16,37,63,34,48,40,29,71,47,29,72,36,63,66,63,52,33,55,48,52,64,71,70,45,53,73,41,85,44,66,25,73,20,63,27,64,30,29,34,43,55,97,52,72,57,68,25,62,41,58,84,40,90,88,41,56,34,50,52,28,44,44,22,45,58,45,8,40,65,64,27,74,70,42,23,54,52,45,52,50,28,60,77,32,57,68,61,33,47,52,43,22,15,51,35,50,41,44,53,68,43,62,42,60,30,39,72,91,53,51,35,70,93,43,53,53,85,76,82,54,63,90,45,58,51,57,58,79,85,87,54,50,69,73,48,74,66,51,52,54,52,50,39,52,52,51,70,67,63,74,63,56,48,37,58,32,35,37,50,22,47,58,27,17,67,42,29,28,61,55,20,49,43,60,17,31,57,16,34,47,47,80,27,70,51,48,38,70,33,72,74,54,28,41,74,62,42,50,53,53,50,52,55,52,48,52,52,39,52,54,53,40,69,69,44,88,81,61,40,48,67,33,64,20,34,48,40,45,45,39,14,32,41,32,46,22,67,30,56,72,46,92,52,81,82,82,80,86,40,30,55,39,52,65,91,38,40,55,44,74,70,55,52,40,56,63,70,80,44,37,42,68,28,72,38,67,64,58,52,82,41,32,48,41,48,50,44,32,52,30,52,33,38,30,59,68,31,27,62,42,41,46,50,31,44,39,38,35,34,26,18,26,50,30,34,48,80,66,57,62,66,37,35,43,52,95,57,67,45,32,56,50,32,40,27,36,38,55,66,65,33,84,57,48,44,49,43,70,37,84,91,61,49,32,30,40,29,23,34,69,86,78,65,42,80,74,46,44,30,35,44,56,49,39,41,38,40,19,39,51,50,48,24,57,50,35,49,54,31,31,12,70,69,6,40,68,54,35,54,55,47,24,50,53,42,49,45,48,48,67,40,66,60,48,78,81,53,88,120,131,83,82,73,69,64,69,41,44,55,16,71,36,50,41,20,34,54,50,61,55,76,78,40,54,63,58,82,58,65,66,46,32,62,59,86,45,69,55,47,39,72,73,50,88,81,60,50,56,71,67,37,34,71,71,44,61,60,70,59,50,52,50,52,52,54,53,51,31,57,55,61,39,89,94,56,46,33,59,68,52,34,36,32,40,60,35,35,50,46,20,48,64,32,15,48,49,29,22,53,54,75,29,40,63,22,33,44,38,34,50,55,63,20,59,59,53,40,43,19,65,68,38,50,62,43,47,55,57,54,56,71,42,42,68,58,48,26,66,58,23,75,31,51,34,63,17,32,47,47,44,49,46,16,55,49,24,42,45,73,21,67,34,70,70,60,50,48,66,40,66,29,55,60,61,49,63,61,75,63,30,68,48,72,43,64,47,91,46,81,67,30,37,49,66,47,20,91,77,33,74,76,48,77,87,37,64,81,66,65,59,74,40,75,63,56,41,37,66,26,28,46,40,59,36,71,55,54,28,4,62,94,62,40,72,37,25,54,48,19,36,54,52,47,52,54,19,38,40,33,52,69,33,54,70,66,37,45,51,22,43,52,53,54,53,43,19,34,32,62,54,29,6,52,35,47,69,88,36,45,47,46,36,21,87,68,30,61,60,57,48,43,41,38,37,43,48,40,65,44,84,83,25,39,58,85,35,25,63,54,84,16,35,64,33,48,42,31,70,47,27,73,35,62,65,62,52,33,54,47,52,66,71,71,45,54,73,42,84,45,67,26,70,21,64,28,64,30,29,35,43,54,97,52,71,58,69,25,64,42,57,83,41,91,89,41,56,35,49,51,29,43,43,23,46,54,46,9,40,65,63,26,73,70,43,23,55,52,47,53,51,29,58,77,31,57,65,61,34,48,51,42,21,15,51,35,52,40,43,54,67,43,62,42,60,29,39,71,91,53,50,35,70,93,41,55,54,84,75,82,53,61,89,45,57,51,56,58,78,85,87,54,50,70,72,49,73,67,52,52,54,51,48,38,53,52,51,71,66,64,73,64,56,50,37,58,33,33,37,51,24,48,58,26,17,67,40,29,27,60,54,18,51,42,61,19,30,58,17,35,48,49,79,27,71,52,48,39,70,33,72,74,54,28,40,74,60,43,51,53,53,50,52,53,51,48,52,51,38,51,54,54,39,69,69,44,85,81,60,37,48,66,33,63,20,35,48,40,46,46,38,16,32,42,32,45,21,66,31,55,74,45,91,52,81,83,81,80,86,42,29,57,40,54,66,90,38,40,55,43,74,70,55,53,39,56,61,70,82,43,37,43,67,28,74,38,68,63,58,53,82,40,33,48,40,49,50,45,31,52,31,51,32,37,30,59,67,29,28,61,44,42,47,51,30,44,39,38,36,35,26,18,25,49,31,33,47,82,65,55,61,65,38,36,42,52,96,57,67,45,32,57,50,32,41,28,36,40,54,66,65,32,82,56,48,44,48,44,69,36,84,91,62,49,32,28,42,28,24,30,70,86,78,64,43,80,75,44,42,30,36,45,56,49,40,42,40,42,19,40,50,50,47,24,58,51,36,48,55,31,30,11,69,68,5,39,67,52,34,56,56,49,26,50,54,43,49,46,47,46,67,41,67,61,48,78,80,52,87,120

pLDDT: mean 95.92, std 7.28, range [22.78, 98.94]